Protein AF-A0A9D6R8H6-F1 (afdb_monomer)

Nearest PDB structures (foldseek):
  7jh5-assembly2_B  TM=3.231E-01  e=2.044E-01  synthetic construct
  7jh5-assembly1_A  TM=2.327E-01  e=6.751E-01  synthetic construct
  4m1m-assembly1_A  TM=2.103E-01  e=1.119E+00  Mus musculus
  7a69-assembly1_A  TM=2.819E-01  e=5.099E+00  Homo sapiens

Solvent-accessible surface area (backbone atoms only — not comparable to full-atom values): 63283 Å² total; per-residue (Å²): 136,87,88,89,89,85,89,87,85,92,82,91,88,88,83,84,90,84,76,93,75,84,69,87,65,72,32,57,56,78,40,78,49,67,48,63,95,89,43,97,88,62,80,75,77,62,77,53,50,40,18,83,40,84,69,72,63,28,48,27,65,43,62,46,77,41,73,40,44,35,42,37,35,47,48,91,31,40,37,35,35,55,16,41,37,36,23,35,52,20,38,40,39,39,35,22,13,22,40,34,34,53,34,37,40,36,14,28,41,96,56,93,38,45,16,6,36,42,37,43,38,14,62,21,77,86,39,93,90,43,41,2,34,35,36,34,64,21,36,41,33,12,23,1,33,39,19,12,37,38,39,41,40,17,44,14,30,36,40,26,49,72,82,36,40,44,38,13,26,20,69,41,50,68,9,24,19,11,36,44,35,42,37,16,54,28,30,35,36,36,31,17,41,36,37,15,26,23,11,67,46,5,28,20,8,36,40,41,40,39,14,4,22,34,36,41,33,58,28,41,36,35,16,26,12,5,33,25,33,19,7,41,39,38,42,38,14,1,11,36,33,38,33,60,31,36,40,34,16,22,12,70,43,37,12,29,18,15,35,40,40,38,37,16,14,42,44,92,54,57,28,85,48,88,26,9,34,33,39,32,60,27,37,41,37,13,26,14,3,35,54,96,88,47,22,17,33,17,10,45,35,41,43,36,13,22,15,36,36,40,35,54,16,38,39,36,14,26,15,9,42,45,44,9,31,16,12,41,38,40,38,39,14,44,69,77,58,82,39,38,56,59,92,29,30,5,45,29,40,35,55,19,40,38,36,17,31,36,86,20,81,63,11,41,17,8,45,36,41,35,38,14,22,24,34,27,35,38,51,20,46,37,35,12,30,6,10,22,17,7,37,40,40,41,39,10,17,18,35,24,38,35,60,26,44,42,36,10,22,19,76,34,60,58,22,32,9,9,31,44,37,40,39,6,1,39,17,25,70,4,41,22,34,38,65,40,39,38,39,13,24,19,6,71,57,7,41,21,29,53,29,40,42,23,5,28,24,34,41,37,44,55,68,27,44,40,36,19,26,20,2,92,80,67,13,11,12,45,39,42,40,22,19,56,38,50,38,36,40,26,42,50,16,37,41,36,13,34,42,91,27,41,33,36,41,37,25,51,40,84,65,48,70,39,67,70,52,43,54,38,45,74,62,45,80,43,82,41,92,74,60,96,61,44,48,47,51,28,62,74,21,73,57,66,71,38,71,37,45,71,36,49,49,48,52,90,55,82,34,83,42,27,42,95,73,13,61,42,76,60,54,79,77,85,78,89,76,80,90,82,84,90,84,89,85,90,89,88,84,90,87,89,82,89,89,87,83,90,83,89,83,88,88,89,65,63,77,80,86,86,84,86,83,91,80,80,88,75,85,88,89,81,80,95,71,67,56,62,40,54,64,41,21,54,53,38,40,48,48,36,50,55,51,36,41,50,48,45,49,58,39,57,50,50,42,25,50,45,32,47,48,24,38,39,70,31,66,90,54,70,70,19,52,54,42,31,54,58,36,24,63,62,27,54,64,40,50,70,47,39,54,55,37,54,54,48,32,50,55,46,38,44,71,35,26,38,63,87,80,51,54,50,51,65,70,54,43,33,32,71,93,71,38,12,49,56,81,49,30,72,56,21,36,71,67,66,73,35,66,69,84,41,75,64,38,51,45,52,40,47,52,50,53,37,40,33,39,45,36,46,28,46,36,60,36,39,38,52,39,30,37,27,34,66,66,31,49,62,87,85,72,66,68,85,42,50,59,78,55,87,74,60,71,52,40,40,89,49,66,70,53,16,60,33,32,59,38,22,45,58,29,29,39,56,30,33,52,51,41,24,56,51,46,44,55,50,56,50,56,37,47,66,49,48,52,55,35,55,59,63,79,52,62,69,81,78,39,46,68,58,50,53,53,38,55,66,47,57,45,43,43,70,49,64,91,83,6,42,42,46,53,27,34,59,36,29,42,73,31,36,78,82,51,53,68,67,38,44,33,33,61,39,40,44,13,48,57,83,32,34,66,71,19,38,69,52,74,34,72,76,64,81,47,64,67,43,50,29,49,35,33,47,46,38,29,42,36,28,30,47,54,38,45,44,63,59,38,49,45,46,55,62,66,32,44,80,70,78,37,76,84,72,92,56,77,61,56,56,79,86,70,88,73,85,75,85,81,82,81,85,82,90,79,85,89,82,84,91,82,88,84,87,85,83,88,90,86,85,86,89,87,90,83,89,89,89,88,80,85,88,88,89,81,86,92,89,84,85,90,82,90,89,88,89,87,85,87,88,86,91,89,82,88,92,77,80,86,77,76,77,75,80,83,83,64,62,24,62,48,64,65,49,103,86,40,74,33,38,87,7,36,55,55,70,75,21,31,34,30,55,80,8,38,73,68,49,62,22,50,25,66,89,51,81,77,54,41,53,50,28,38,34,52,59,28,69,54,52,74,61,60,65,38,88,85,68,42,38,32,40,60,47,78,35,40,30,34,34,60,41,43,8,76,79,42,46,77,73,56,47,23,33,37,35,37,30,45,35,28,22,45,76,53,82,88,43,77,84,34,79,45,55,64,38,40,31,34,40,33,54,68,30,42,48,52,60,96,66,71,85,83,53,52,64,42,37,53,35,22,50,33,47,54,52,17,49,42,74,72,35,93,57,74,57,29,72,98,51,54,35,34,38,63,40,84,73,51,42,70,22,72,76,56,64,47,55,35,43,76,17,65,38,69,18,47,53,79,38,68,36,54,42,27,37,34,42,31,34,60,51,53,100,90,46,98,59,36,65,69,37,61,32,35,41,35,41,30,16,33,78,68,134

Radius of gyration: 39.78 Å; Cα contacts (8 Å, |Δi|>4): 3310; chains: 1; bounding box: 116×110×114 Å

Sequence (1252 aa):
MVPSIRRVALALALGGVFGSLVIAGSAHAIAIVCADPSTPGASTSNTALVCTTPSGTCNVVSDFTATDGCDLDFGNRDVVFAGQFDVNSASLTIKARTITVQSRMNARTDTVQRGGTITLTATGDGTTAHPGDIVITGRVEVTGNPAGIMRLTAAGKIDLPATIPLVANGNQTTATAGTISLSAGTAIRQGGEVFAAGGNGGGGGGVFYVAGTNIDILNDIDTSGGVNDGGAVLLAAGDDITIAQPINVASINGGNGGSISVRAGVDALGGVKIGGALTITSTLLGDGGSDIDSGYDGADIALSAFGPIAISGAIRAIGGVPDGSSGTLSVDSSDGAANTIGPLDGDLTITGPITLATSGTDSDGGELDIVAGRNGTVSGPVDCTAANGGDISIVAGGDLAINTALLANADTTLGDGGSINLRAGDASFGTLTVAARVDGHAGTSGAASDQLYSGCNITIQPQLTFNANGSALFGGARIDIAAPGTISIGANSQVSALPNGAVFLTYATPPVIAGGVAFNPSRTDTVTTTSLLYPVCPVCGDGIRQQGEACDNGAAADGACCNATCSAFTCPTATPTPTAAPTATSVTPTPTRTASPTLTASPTQTPAGRTPTPTTTATPALPLVQPKPVLACERALGQASTTLITADVTTVERCSLDAFTCVQSQAAGVARDACIAAAQARCAAKFATLDKARSKFTMTLTTACGGEPPRVPLALLLAPSVLAFQTINSSCQRDANLSLTSLGAIASCVQFSGACRAERALAIALPRIGDLLPSVIDSEISAACVPPPAGDVGGLADPAQAKLALRCQKGTTAAGRKLFLQRLATARQCVDGLLKCRLSGRPLTACAKIAAHCQAGLAKLATGSSSSAAKLATSVDRACRALAPSALFGPDGVGFDAVAARCADLGIDPLGDISAIASCVARAYGCAATAIVRRALPLVDDELGRFGIALDDDPFCAEPTPTPTPTATPTVTPTATPTVTSTATPTATPSATPTDSATPSASSTVTPTPSASETPSPTATETPSPTPTPPPFIGCGNGVVEPGEQCDFGDTVDGDGCSHDCQFELLIPGSGQLANCVAEWALVNPQNNPPLGAGALPSYAQRCVDGDPSCDVDGLVNGECHFRVAICFGLADPRLPDCVPPTALAQYVLLVPRPEATPTRHPTNVANAAALIQAFQELSATPASGSDGNVFTFDPPLDLTPAGKCTGVADFVVPLGRTGKLRGDALTTPPPDRTSGLKDRDNLLLTCVPPP

Mean predicted aligned error: 22.04 Å

pLDDT: mean 77.75, std 20.28, range [22.42, 98.62]

Secondary structure (DSSP, 8-state):
--------------------------B--SEEEE--TT-TTPPP-GGGG-BS-SSS-EEE-S-EE-SS-EEEE--S-EEEE-S-EE-TTS-EEEEESEEEE-SEEE---SSSS---EEEEEE---SSTT----EEESSEEE--BSS--EEEEEESS-EEE-TT--EE--BSSTT----EEEEEESS-EEE-S-EE-PPPTTS---EEEEEESS-EEE-S-EE--BSSS---EEEEEESS-EEE-S-EE--BSSSS---EEEEEE--GGGT-SSSS--EEE-S-EE----B-SS-B-PPPEEEEEESS-EEE-S-EE-PPPTTTPPPPPEEEE---S-TTS--SSPPPEEE-S-EE-----SS-BPPPEEEEESS-EEE-S-EE--BSBPPPEEEEESS-EEE-S-EE--B-SSSPPBPPEEEEE-SSS--EEEE-S-EE-PPPTTSPBPPEEEE-SEEEEPTT-EEE---BTTTB--EEEEEESS-EEE-TT-EEE-TTT-EEEEEESSPPEE-TT-EEESPPEEEE-S--TTS-----TTSSS--TT-S---SSSS--TTB-TTSS-B-PPPPP-PPPPPP-----------------------------PPP--PPPPP-----HHHHHHHHHHHHHHHHHHHHHHHHHHHHHHHHHHHHHHHS-TTHHHHHHHHHHHHHHHHHHHHHHHHHHHHHHHHHHHH-TTTTSS-HHHHH-TTTT-GGGGHHHHHHHHS----SHHHHHHHHHHHHHHHHHHHHHHHSTTHHHHGGGSS-TTS--TTSPPP-S-----SSHHHHHHHHHHHHHHHHHHHHHHHHHHHHHHHHHHHHHHHHTTT--HHHHHHHHHHHHHHHHHHHSSTTSHHHHHHHHHHHHHTTS-HHHHHSTTTT-GGGGHHHHHTTT-----SHHHHHHHHHHHHHHHHHHHHHHH-TTHHHHHHTTT--S---GGGS----PPPPPPPPPP-PPPPP--------------------------------------------------PPPP---SSSSS--BTBS---SS--TTSSB-TTS-B--EEESS--TT--SEEEEE--TT--PPB-TTSPBPSEEEEETT-TTT-TT---SSEEEEEEEEEES---TT-TT-PPPSEEEEEEEEES---SS-SS-HHHHHHHHHHHHHHHTT-SSPPBTTTT-EEEEEEEEE--SS-EEPPPEEEEEETT-EEEEEEEEEEPPPTT-SS--B--EEEEEEEE---

Foldseek 3Di:
DDDDDDDDDDDDDDDDDDDDDPDVDFDAAPDKDADDPPDDPDDDPCPQRTQPDPDAERERQAAEEGAEEIATHNEAHHYEDNYAYAHACEEYHYEYQEYEYQEEYAQEYLDQGEFYEYAYFHNHDPDPVRQREYEYNYEYEREHQQGEYYHEAGSAEYHYAQPYEYYFEHNEQAHQTEEHAEHYLAEYAQNYEYDRAYHQNYEFYYYHYHHLAEYHANEEYAREAHLEFFYEYAAAHLAEYAAQEEYARAYAAHYFWYEYAHEWNNVVSNYPDNKYEYHHQAEYYTEWHEYDPDKAEFYEYHAEILEAYHANHEYATEIGAAEYEFYEHEYYQAPPPWQAQDPSQYEYEHQHEYYSEYEHQHYFFYHYAAERSAEYEHRHEYEREYLAFEEAHYEHLAEYHAQYEHYREHPHQAYEWYEEEYYHNQQAQHEYEYNEEYEGEYHQHYYFEEYAAEHQEYHYEPPYEADQAYYPVHWGEEYEHEHADEAEHYEQYEYERDDPYAYEYEYQDDYHYDYNYYYVVDHDYHHDNDDPSYRQYDDAQCQDQGRHAPDHQHHQDDRQFADSRRNGGDHDDDDDDDDDDDDDDDDDDDDDDDDDDDDDDDDFFDDDDDDDDDDDDDDFDDDDDDLPLLLQLLLLLLVLLLQLLLLLLVLLLQLLLQLLCLLLPDDDPDSSLVSLVVSLVVNVVSLVVSVVSLVVSLVSNCVRQQDVVTSPDLCQCCDCVHQNLVVCQVVLCVQPVAGSPDSVSLSVSLNRVLNLLSLLLLCLLQVQSQVRNCSRYPPVSDSPNHDHGPNQSAADPDSVLSVLLSQLSVLSSVLLSVLLSLLSVLLSQLCSQLSVCVSVVDPVVVSLVSLVVSLVSLCQCPDDCNRSLVVSLVSNCVRHVPHDPCQCCPRNHSNNVSCQVVLVLLVQPPCRDSNSSSVSSSSSSLLSSLVSCCSSRVCSQVSNVSNPHGSDPRPSSDDDDDDDDDDDDDDDDDDDDDDDDDDDDDDDDDDDDDDDDDDDDDDDDDDDDDDDDDDDDDDDDDDDDDDDDDDPPPFAQRCDADDQAPAHHNYADPQQQAHRSRYGDAWAQFPPDLAFQFKTKRWHFGHQDAPADPQRGRDLEAEDEQQDSRAAVVSHNPQKGKTKMKMFGQDDDPSSPVYHGDQFFFKKFWPPPFCDPDCPPPVLRNQQLVQRQQQVCVQDVDFQDDPRSTMGGDVVTRGCVVHIDMTDMGIHMGGEPGKGKTKMKTAGDDDPVDPGTDIHIGIHIYHYYYDD

Structure (mmCIF, N/CA/C/O backbone):
data_AF-A0A9D6R8H6-F1
#
_entry.id   AF-A0A9D6R8H6-F1
#
loop_
_atom_site.group_PDB
_atom_site.id
_atom_site.type_symbol
_atom_site.label_atom_id
_atom_site.label_alt_id
_atom_site.label_comp_id
_atom_site.label_asym_id
_atom_site.label_entity_id
_atom_site.label_seq_id
_atom_site.pdbx_PDB_ins_code
_atom_site.Cartn_x
_atom_site.Cartn_y
_atom_site.Cartn_z
_atom_site.occupancy
_atom_site.B_iso_or_equiv
_atom_site.auth_seq_id
_atom_site.auth_comp_id
_atom_site.auth_asym_id
_atom_site.auth_atom_id
_atom_site.pdbx_PDB_model_num
ATOM 1 N N . MET A 1 1 ? 11.970 -20.752 46.552 1.00 26.44 1 MET A N 1
ATOM 2 C CA . MET A 1 1 ? 11.630 -22.141 46.935 1.00 26.44 1 MET A CA 1
ATOM 3 C C . MET A 1 1 ? 10.244 -22.145 47.563 1.00 26.44 1 MET A C 1
ATOM 5 O O . MET A 1 1 ? 9.986 -21.318 48.425 1.00 26.44 1 MET A O 1
ATOM 9 N N . VAL A 1 2 ? 9.376 -23.040 47.098 1.00 35.38 2 VAL A N 1
ATOM 10 C CA . VAL A 1 2 ? 8.070 -23.429 47.688 1.00 35.38 2 VAL A CA 1
ATOM 11 C C . VAL A 1 2 ? 8.392 -24.523 48.755 1.00 35.38 2 VAL A C 1
ATOM 13 O O . VAL A 1 2 ? 9.471 -25.106 48.605 1.00 35.38 2 VAL A O 1
ATOM 16 N N . PRO A 1 3 ? 7.598 -24.846 49.815 1.00 52.94 3 PRO A N 1
ATOM 17 C CA . PRO A 1 3 ? 6.158 -24.607 50.027 1.00 52.94 3 PRO A CA 1
ATOM 18 C C . PRO A 1 3 ? 5.728 -24.116 51.436 1.00 52.94 3 PRO A C 1
ATOM 20 O O . PRO A 1 3 ? 6.526 -24.072 52.367 1.00 52.94 3 PRO A O 1
ATOM 23 N N . SER A 1 4 ? 4.415 -23.903 51.632 1.00 22.42 4 SER A N 1
ATOM 24 C CA . SER A 1 4 ? 3.657 -24.569 52.719 1.00 22.42 4 SER A CA 1
ATOM 25 C C . SER A 1 4 ? 2.133 -24.459 52.522 1.00 22.42 4 SER A C 1
ATOM 27 O O . SER A 1 4 ? 1.642 -23.457 52.013 1.00 22.42 4 SER A O 1
ATOM 29 N N . ILE A 1 5 ? 1.378 -25.480 52.947 1.00 30.23 5 ILE A N 1
ATOM 30 C CA . ILE A 1 5 ? -0.097 -25.543 52.922 1.00 30.23 5 ILE A CA 1
ATOM 31 C C . ILE A 1 5 ? -0.577 -26.198 54.231 1.00 30.23 5 ILE A C 1
ATOM 33 O O . ILE A 1 5 ? -0.228 -27.363 54.431 1.00 30.23 5 ILE A O 1
ATOM 37 N N . ARG A 1 6 ? -1.415 -25.524 55.061 1.00 27.28 6 ARG A N 1
ATOM 38 C CA . ARG A 1 6 ? -2.590 -26.102 55.798 1.00 27.28 6 ARG A CA 1
ATOM 39 C C . ARG A 1 6 ? -3.180 -25.269 56.964 1.00 27.28 6 ARG A C 1
ATOM 41 O O . ARG A 1 6 ? -2.451 -24.944 57.891 1.00 27.28 6 ARG A O 1
ATOM 48 N N . ARG A 1 7 ? -4.535 -25.263 57.022 1.00 27.14 7 ARG A N 1
ATOM 49 C CA . ARG A 1 7 ? -5.441 -25.156 58.215 1.00 27.14 7 ARG A CA 1
ATOM 50 C C . ARG A 1 7 ? -5.446 -23.782 58.929 1.00 27.14 7 ARG A C 1
ATOM 52 O O . ARG A 1 7 ? -4.497 -23.033 58.774 1.00 27.14 7 ARG A O 1
ATOM 59 N N . VAL A 1 8 ? -6.466 -23.339 59.686 1.00 24.50 8 VAL A N 1
ATOM 60 C CA . VAL A 1 8 ? -7.728 -23.876 60.302 1.00 24.50 8 VAL A CA 1
ATOM 61 C C . VAL A 1 8 ? -8.897 -22.927 59.860 1.00 24.50 8 VAL A C 1
ATOM 63 O O . VAL A 1 8 ? -8.576 -21.847 59.383 1.00 24.50 8 VAL A O 1
ATOM 66 N N . ALA A 1 9 ? -10.228 -23.151 59.872 1.00 24.73 9 ALA A N 1
ATOM 67 C CA . ALA A 1 9 ? -11.225 -23.968 60.613 1.00 24.73 9 ALA A CA 1
ATOM 68 C C . ALA A 1 9 ? -12.274 -24.602 59.637 1.00 24.73 9 ALA A C 1
ATOM 70 O O . ALA A 1 9 ? -12.055 -24.519 58.434 1.00 24.73 9 ALA A O 1
ATOM 71 N N . LEU A 1 10 ? -13.374 -25.316 59.962 1.00 23.73 10 LEU A N 1
ATOM 72 C CA . LEU A 1 10 ? -14.129 -25.714 61.181 1.00 23.73 10 LEU A CA 1
ATOM 73 C C . LEU A 1 10 ? -15.161 -24.724 61.801 1.00 23.73 10 LEU A C 1
ATOM 75 O O . LEU A 1 10 ? -14.817 -24.042 62.760 1.00 23.73 10 LEU A O 1
ATOM 79 N N . ALA A 1 11 ? -16.446 -24.780 61.382 1.00 25.80 11 ALA A N 1
ATOM 80 C CA . ALA A 1 11 ? -17.637 -24.666 62.269 1.00 25.80 11 ALA A CA 1
ATOM 81 C C . ALA A 1 11 ? -18.997 -25.017 61.589 1.00 25.80 11 ALA A C 1
ATOM 83 O O . ALA A 1 11 ? -19.352 -24.411 60.590 1.00 25.80 11 ALA A O 1
ATOM 84 N N . LEU A 1 12 ? -19.731 -25.958 62.209 1.00 25.31 12 LEU A N 1
ATOM 85 C CA . LEU A 1 12 ? -21.194 -26.222 62.277 1.00 25.31 12 LEU A CA 1
ATOM 86 C C . LEU A 1 12 ? -22.156 -26.041 61.070 1.00 25.31 12 LEU A C 1
ATOM 88 O O . LEU A 1 12 ? -22.141 -25.063 60.337 1.00 25.31 12 LEU A O 1
ATOM 92 N N . ALA A 1 13 ? -23.139 -26.952 61.008 1.00 29.16 13 ALA A N 1
ATOM 93 C CA . ALA A 1 13 ? -24.352 -26.868 60.188 1.00 29.16 13 ALA A CA 1
ATOM 94 C C . ALA A 1 13 ? -25.620 -26.939 61.064 1.00 29.16 13 ALA A C 1
ATOM 96 O O . ALA A 1 13 ? -25.595 -27.613 62.091 1.00 29.16 13 ALA A O 1
ATOM 97 N N . LEU A 1 14 ? -26.702 -26.272 60.633 1.00 27.52 14 LEU A N 1
ATOM 98 C CA . LEU A 1 14 ? -28.123 -26.389 61.040 1.00 27.52 14 LEU A CA 1
ATOM 99 C C . LEU A 1 14 ? -28.887 -25.255 60.311 1.00 27.52 14 LEU A C 1
ATOM 101 O O . LEU A 1 14 ? -28.450 -24.115 60.395 1.00 27.52 14 LEU A O 1
ATOM 105 N N . GLY A 1 15 ? -30.003 -25.441 59.600 1.00 26.27 15 GLY A N 1
ATOM 106 C CA . GLY A 1 15 ? -30.739 -26.642 59.182 1.00 26.27 15 GLY A CA 1
ATOM 107 C C . GLY A 1 15 ? -32.150 -26.254 58.681 1.00 26.27 15 GLY A C 1
ATOM 108 O O . GLY A 1 15 ? -32.561 -25.116 58.868 1.00 26.27 15 GLY A O 1
ATOM 109 N N . GLY A 1 16 ? -32.918 -27.192 58.107 1.00 26.30 16 GLY A N 1
ATOM 110 C CA . GLY A 1 16 ? -34.392 -27.072 58.040 1.00 26.30 16 GLY A CA 1
ATOM 111 C C . GLY A 1 16 ? -35.037 -26.393 56.815 1.00 26.30 16 GLY A C 1
ATOM 112 O O . GLY A 1 16 ? -35.473 -25.253 56.884 1.00 26.30 16 GLY A O 1
ATOM 113 N N . VAL A 1 17 ? -35.190 -27.171 55.739 1.00 31.75 17 VAL A N 1
ATOM 114 C CA . VAL A 1 17 ? -36.369 -27.265 54.840 1.00 31.75 17 VAL A CA 1
ATOM 115 C C . VAL A 1 17 ? -37.442 -26.153 54.896 1.00 31.75 17 VAL A C 1
ATOM 117 O O . VAL A 1 17 ? -38.280 -26.147 55.789 1.00 31.75 17 VAL A O 1
ATOM 120 N N . PHE A 1 18 ? -37.547 -25.393 53.803 1.00 28.48 18 PHE A N 1
ATOM 121 C CA . PHE A 1 18 ? -38.756 -25.222 52.970 1.00 28.48 18 PHE A CA 1
ATOM 122 C C . PHE A 1 18 ? -38.249 -25.070 51.517 1.00 28.48 18 PHE A C 1
ATOM 124 O O . PHE A 1 18 ? -37.116 -24.649 51.313 1.00 28.48 18 PHE A O 1
ATOM 131 N N . GLY A 1 19 ? -38.948 -25.436 50.445 1.00 25.86 19 GLY A N 1
ATOM 132 C CA . GLY A 1 19 ? -40.362 -25.767 50.263 1.00 25.86 19 GLY A CA 1
ATOM 133 C C . GLY A 1 19 ? -40.784 -25.110 48.945 1.00 25.86 19 GLY A C 1
ATOM 134 O O . GLY A 1 19 ? -40.841 -23.888 48.881 1.00 25.86 19 GLY A O 1
ATOM 135 N N . SER A 1 20 ? -40.956 -25.893 47.875 1.00 32.78 20 SER A N 1
ATOM 136 C CA . SER A 1 20 ? -40.900 -25.389 46.493 1.00 32.78 20 SER A CA 1
ATOM 137 C C . SER A 1 20 ? -41.922 -24.293 46.175 1.00 32.78 20 SER A C 1
ATOM 139 O O . SER A 1 20 ? -43.102 -24.579 45.982 1.00 32.78 20 SER A O 1
ATOM 141 N N . LEU A 1 21 ? -41.445 -23.058 46.003 1.00 24.22 21 LEU A N 1
ATOM 142 C CA . LEU A 1 21 ? -42.183 -21.988 45.340 1.00 24.22 21 LEU A CA 1
ATOM 143 C C . LEU A 1 21 ? -41.591 -21.780 43.942 1.00 24.22 21 LEU A C 1
ATOM 145 O O . LEU A 1 21 ? -40.679 -20.977 43.754 1.00 24.22 21 LEU A O 1
ATOM 149 N N . VAL A 1 22 ? -42.109 -22.519 42.958 1.00 28.59 22 VAL A N 1
ATOM 150 C CA . VAL A 1 22 ? -41.814 -22.253 41.542 1.00 28.59 22 VAL A CA 1
ATOM 151 C C . VAL A 1 22 ? -42.592 -21.005 41.133 1.00 28.59 22 VAL A C 1
ATOM 153 O O . VAL A 1 22 ? -43.682 -21.082 40.570 1.00 28.59 22 VAL A O 1
ATOM 156 N N . ILE A 1 23 ? -42.033 -19.836 41.448 1.00 26.09 23 ILE A N 1
ATOM 157 C CA . ILE A 1 23 ? -42.398 -18.613 40.740 1.00 26.09 23 ILE A CA 1
ATOM 158 C C . ILE A 1 23 ? -41.934 -18.820 39.299 1.00 26.09 23 ILE A C 1
ATOM 160 O O . ILE A 1 23 ? -40.746 -19.036 39.059 1.00 26.09 23 ILE A O 1
ATOM 164 N N . ALA A 1 24 ? -42.859 -18.748 38.343 1.00 30.80 24 ALA A N 1
ATOM 165 C CA . ALA A 1 24 ? -42.518 -18.612 36.932 1.00 30.80 24 ALA A CA 1
ATOM 166 C C . ALA A 1 24 ? -41.957 -17.197 36.709 1.00 30.80 24 ALA A C 1
ATOM 168 O O . ALA A 1 24 ? -42.661 -16.299 36.253 1.00 30.80 24 ALA A O 1
ATOM 169 N N . GLY A 1 25 ? -40.711 -16.983 37.136 1.00 34.56 25 GLY A N 1
ATOM 170 C CA . GLY A 1 25 ? -40.015 -15.718 36.960 1.00 34.56 25 GLY A CA 1
ATOM 171 C C . GLY A 1 25 ? -39.872 -15.421 35.474 1.00 34.56 25 GLY A C 1
ATOM 172 O O . GLY A 1 25 ? -39.367 -16.256 34.722 1.00 34.56 25 GLY A O 1
ATOM 173 N N . SER A 1 26 ? -40.320 -14.238 35.056 1.00 41.47 26 SER A N 1
ATOM 174 C CA . SER A 1 26 ? -40.060 -13.715 33.719 1.00 41.47 26 SER A CA 1
ATOM 175 C C . SER A 1 26 ? -38.555 -13.755 33.449 1.00 41.47 26 SER A C 1
ATOM 177 O O . SER A 1 26 ? -37.750 -13.323 34.280 1.00 41.47 26 SER A O 1
ATOM 179 N N . ALA A 1 27 ? -38.161 -14.296 32.298 1.00 47.50 27 ALA A N 1
ATOM 180 C CA . ALA A 1 27 ? -36.758 -14.335 31.921 1.00 47.50 27 ALA A CA 1
ATOM 181 C C . ALA A 1 27 ? -36.339 -12.934 31.460 1.00 47.50 27 ALA A C 1
ATOM 183 O O . ALA A 1 27 ? -36.803 -12.446 30.437 1.00 47.50 27 ALA A O 1
ATOM 184 N N . HIS A 1 28 ? -35.475 -12.278 32.225 1.00 56.28 28 HIS A N 1
ATOM 185 C CA . HIS A 1 28 ? -34.880 -10.990 31.856 1.00 56.28 28 HIS A CA 1
ATOM 186 C C . HIS A 1 28 ? -33.523 -11.233 31.159 1.00 56.28 28 HIS A C 1
ATOM 188 O O . HIS A 1 28 ? -33.098 -12.390 31.015 1.00 56.28 28 HIS A O 1
ATOM 194 N N . ALA A 1 29 ? -32.825 -10.187 30.707 1.00 55.69 29 ALA A N 1
ATOM 195 C CA . ALA A 1 29 ? -31.428 -10.323 30.270 1.00 55.69 29 ALA A CA 1
ATOM 196 C C . ALA A 1 29 ? -30.523 -10.799 31.437 1.00 55.69 29 ALA A C 1
ATOM 198 O O . ALA A 1 29 ? -30.937 -10.771 32.597 1.00 55.69 29 ALA A O 1
ATOM 199 N N . ILE A 1 30 ? -29.321 -11.306 31.141 1.00 56.81 30 ILE A N 1
ATOM 200 C CA . ILE A 1 30 ? -28.382 -11.802 32.170 1.00 56.81 30 ILE A CA 1
ATOM 201 C C . ILE A 1 30 ? -27.734 -10.621 32.904 1.00 56.81 30 ILE A C 1
ATOM 203 O O . ILE A 1 30 ? -27.581 -10.665 34.124 1.00 56.81 30 ILE A O 1
ATOM 207 N N . ALA A 1 31 ? -27.429 -9.551 32.169 1.00 55.69 31 ALA A N 1
ATOM 208 C CA . ALA A 1 31 ? -27.096 -8.243 32.712 1.00 55.69 31 ALA A CA 1
ATOM 209 C C . ALA A 1 31 ? -27.954 -7.161 32.039 1.00 55.69 31 ALA A C 1
ATOM 211 O O . ALA A 1 31 ? -28.214 -7.224 30.838 1.00 55.69 31 ALA A O 1
ATOM 212 N N . ILE A 1 32 ? -28.388 -6.180 32.832 1.00 65.06 32 ILE A N 1
ATOM 213 C CA . ILE A 1 32 ? -29.018 -4.934 32.382 1.00 65.06 32 ILE A CA 1
ATOM 214 C C . ILE A 1 32 ? -28.351 -3.818 33.179 1.00 65.06 32 ILE A C 1
ATOM 216 O O . ILE A 1 32 ? -28.507 -3.764 34.401 1.00 65.06 32 ILE A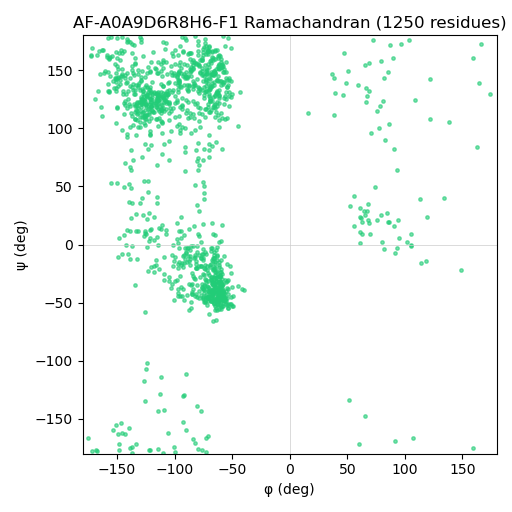 O 1
ATOM 220 N N . VAL A 1 33 ? -27.610 -2.945 32.501 1.00 67.62 33 VAL A N 1
ATOM 221 C CA . VAL A 1 33 ? -27.048 -1.725 33.086 1.00 67.62 33 VAL A CA 1
ATOM 222 C C . VAL A 1 33 ? -27.585 -0.548 32.288 1.00 67.62 33 VAL A C 1
ATOM 224 O O . VAL A 1 33 ? -27.036 -0.193 31.254 1.00 67.62 33 VAL A O 1
ATOM 227 N N . CYS A 1 34 ? -28.679 0.031 32.771 1.00 63.31 34 CYS A N 1
ATOM 228 C CA . CYS A 1 34 ? -29.285 1.250 32.243 1.00 63.31 34 CYS A CA 1
ATOM 229 C C . CYS A 1 34 ? -29.298 2.270 33.382 1.00 63.31 34 CYS A C 1
ATOM 231 O O . CYS A 1 34 ? -29.801 1.959 34.465 1.00 63.31 34 CYS A O 1
ATOM 233 N N . ALA A 1 35 ? -28.724 3.453 33.173 1.00 53.62 35 ALA A N 1
ATOM 234 C CA . ALA A 1 35 ? -28.747 4.511 34.178 1.00 53.62 35 ALA A CA 1
ATOM 235 C C . ALA A 1 35 ? -29.996 5.402 34.025 1.00 53.62 35 ALA A C 1
ATOM 237 O O . ALA A 1 35 ? -30.468 5.656 32.918 1.00 53.62 35 ALA A O 1
ATOM 238 N N . ASP A 1 36 ? -30.536 5.854 35.160 1.00 43.56 36 ASP A N 1
ATOM 239 C CA . ASP A 1 36 ? -31.672 6.775 35.241 1.00 43.56 36 ASP A CA 1
ATOM 240 C C . ASP A 1 36 ? -31.284 7.956 36.157 1.00 43.56 36 ASP A C 1
ATOM 242 O O . ASP A 1 36 ? -30.931 7.736 37.324 1.00 43.56 36 ASP A O 1
ATOM 246 N N . PRO A 1 37 ? -31.339 9.211 35.672 1.00 39.25 37 PRO A N 1
ATOM 247 C CA . PRO A 1 37 ? -30.882 10.376 36.426 1.00 39.25 37 PRO A CA 1
ATOM 248 C C . PRO A 1 37 ? -31.861 10.816 37.529 1.00 39.25 37 PRO A C 1
ATOM 250 O O . PRO A 1 37 ? -31.529 11.693 38.329 1.00 39.25 37 PRO A O 1
ATOM 253 N N . SER A 1 38 ? -33.069 10.245 37.599 1.00 40.09 38 SER A N 1
ATOM 254 C CA . SER A 1 38 ? -34.111 10.659 38.547 1.00 40.09 38 SER A CA 1
ATOM 255 C C . SER A 1 38 ? -33.902 10.143 39.974 1.00 40.09 38 SER A C 1
ATOM 257 O O . SER A 1 38 ? -34.359 10.785 40.923 1.00 40.09 38 SER A O 1
ATOM 259 N N . THR A 1 39 ? -33.226 8.999 40.161 1.00 36.88 39 THR A N 1
ATOM 260 C CA . THR A 1 39 ? -33.080 8.355 41.481 1.00 36.88 39 THR A CA 1
ATOM 261 C C . THR A 1 39 ? -31.781 7.545 41.638 1.00 36.88 39 THR A C 1
ATOM 263 O O . THR A 1 39 ? -31.702 6.399 41.193 1.00 36.88 39 THR A O 1
ATOM 266 N N . PRO A 1 40 ? -30.777 8.057 42.381 1.00 36.25 40 PRO A N 1
ATOM 267 C CA . PRO A 1 40 ? -29.586 7.287 42.739 1.00 36.25 40 PRO A CA 1
ATOM 268 C C . PRO A 1 40 ? -29.940 6.053 43.588 1.00 36.25 40 PRO A C 1
ATOM 270 O O . PRO A 1 40 ? -30.166 6.155 44.795 1.00 36.25 40 PRO A O 1
ATOM 273 N N . GLY A 1 41 ? -29.977 4.879 42.954 1.00 39.50 41 GLY A N 1
ATOM 274 C CA . GLY A 1 41 ? -30.223 3.592 43.612 1.00 39.50 41 GLY A CA 1
ATOM 275 C C . GLY A 1 41 ? -31.610 2.972 43.403 1.00 39.50 41 GLY A C 1
ATOM 276 O O . GLY A 1 41 ? -31.899 1.968 44.052 1.00 39.50 41 GLY A O 1
ATOM 277 N N . ALA A 1 42 ? -32.453 3.502 42.509 1.00 33.59 42 ALA A N 1
ATOM 278 C CA . ALA A 1 42 ? -33.613 2.758 42.018 1.00 33.59 42 ALA A CA 1
ATOM 279 C C . ALA A 1 42 ? -33.291 2.117 40.663 1.00 33.59 42 ALA A C 1
ATOM 281 O O . ALA A 1 42 ? -32.945 2.805 39.709 1.00 33.59 42 ALA A O 1
ATOM 282 N N . SER A 1 43 ? -33.463 0.800 40.551 1.00 37.91 43 SER A N 1
ATOM 283 C CA . SER A 1 43 ? -33.677 0.187 39.242 1.00 37.91 43 SER A CA 1
ATOM 284 C C . SER A 1 43 ? -35.077 0.573 38.769 1.00 37.91 43 SER A C 1
ATOM 286 O O . SER A 1 43 ? -36.062 0.179 39.410 1.00 37.91 43 SER A O 1
ATOM 288 N N . THR A 1 44 ? -35.193 1.286 37.650 1.00 39.62 44 THR A N 1
ATOM 289 C CA . THR A 1 44 ? -36.460 1.340 36.915 1.00 39.62 44 THR A CA 1
ATOM 290 C C . THR A 1 44 ? -36.916 -0.084 36.601 1.00 39.62 44 THR A C 1
ATOM 292 O O . THR A 1 44 ? -36.115 -1.001 36.407 1.00 39.62 44 THR A O 1
ATOM 295 N N . SER A 1 45 ? -38.224 -0.329 36.682 1.00 42.19 45 SER A N 1
ATOM 296 C CA . SER A 1 45 ? -38.720 -1.704 36.673 1.00 42.19 45 SER A CA 1
ATOM 297 C C . SER A 1 45 ? -38.614 -2.298 35.268 1.00 42.19 45 SER A C 1
ATOM 299 O O . SER A 1 45 ? -39.406 -1.941 34.396 1.00 42.19 45 SER A O 1
ATOM 301 N N . ASN A 1 46 ? -37.688 -3.250 35.081 1.00 49.16 46 ASN A N 1
ATOM 302 C CA . ASN A 1 46 ? -37.350 -3.956 33.825 1.00 49.16 46 ASN A CA 1
ATOM 303 C C . ASN A 1 46 ? -38.506 -4.736 33.148 1.00 49.16 46 ASN A C 1
ATOM 305 O O . ASN A 1 46 ? -38.280 -5.555 32.262 1.00 49.16 46 ASN A O 1
ATOM 309 N N . THR A 1 47 ? -39.753 -4.459 33.522 1.00 49.72 47 THR A N 1
ATOM 310 C CA . THR A 1 47 ? -41.004 -4.929 32.908 1.00 49.72 47 THR A CA 1
ATOM 311 C C . THR A 1 47 ? -41.102 -4.718 31.391 1.00 49.72 47 THR A C 1
ATOM 313 O O . THR A 1 47 ? -41.803 -5.487 30.742 1.00 49.72 47 THR A O 1
ATOM 316 N N . ALA A 1 48 ? -40.376 -3.750 30.815 1.00 51.09 48 ALA A N 1
ATOM 317 C CA . ALA A 1 48 ? -40.283 -3.544 29.362 1.00 51.09 48 ALA A CA 1
ATOM 318 C C . ALA A 1 48 ? -39.238 -4.443 28.652 1.00 51.09 48 ALA A C 1
ATOM 320 O O . ALA A 1 48 ? -39.238 -4.536 27.427 1.00 51.09 48 ALA A O 1
ATOM 321 N N . LEU A 1 49 ? -38.371 -5.129 29.407 1.00 58.84 49 LEU A N 1
ATOM 322 C CA . LEU A 1 49 ? -37.296 -6.020 28.932 1.00 58.84 49 LEU A CA 1
ATOM 323 C C . LEU A 1 49 ? -37.548 -7.484 29.354 1.00 58.84 49 LEU A C 1
ATOM 325 O O . LEU A 1 49 ? -36.633 -8.245 29.681 1.00 58.84 49 LEU A O 1
ATOM 329 N N . VAL A 1 50 ? -38.822 -7.882 29.363 1.00 61.28 50 VAL A N 1
ATOM 330 C CA . VAL A 1 50 ? -39.270 -9.242 29.688 1.00 61.28 50 VAL A CA 1
ATOM 331 C C . VAL A 1 50 ? -39.238 -10.122 28.438 1.00 61.28 50 VAL A C 1
ATOM 333 O O . VAL A 1 50 ? -40.064 -9.955 27.541 1.00 61.28 50 VAL A O 1
ATOM 336 N N . CYS A 1 51 ? -38.360 -11.131 28.408 1.00 64.00 51 CYS A N 1
ATOM 337 C CA . CYS A 1 51 ? -38.520 -12.243 27.474 1.00 64.00 51 CYS A CA 1
ATOM 338 C C . CYS A 1 51 ? -39.796 -13.005 27.862 1.00 64.00 51 CYS A C 1
ATOM 340 O O . CYS A 1 51 ? -39.901 -13.556 28.962 1.00 64.00 51 CYS A O 1
ATOM 342 N N . THR A 1 52 ? -40.770 -13.047 26.955 1.00 55.53 52 THR A N 1
ATOM 343 C CA . THR A 1 52 ? -42.102 -13.628 27.205 1.00 55.53 52 THR A CA 1
ATOM 344 C C . THR A 1 52 ? -42.099 -15.150 27.416 1.00 55.53 52 THR A C 1
ATOM 346 O O . THR A 1 52 ? -43.072 -15.697 27.933 1.00 55.53 52 THR A O 1
ATOM 349 N N . THR A 1 53 ? -40.997 -15.834 27.092 1.00 57.22 53 THR A N 1
ATOM 350 C CA . THR A 1 53 ? -40.792 -17.276 27.296 1.00 57.22 53 THR A CA 1
ATOM 351 C C . THR A 1 53 ? -39.491 -17.564 28.062 1.00 57.22 53 THR A C 1
ATOM 353 O O . THR A 1 53 ? -38.439 -17.073 27.652 1.00 57.22 53 THR A O 1
ATOM 356 N N . PRO A 1 54 ? -39.499 -18.416 29.112 1.00 56.09 54 PRO A N 1
ATOM 357 C CA . PRO A 1 54 ? -38.276 -18.826 29.821 1.00 56.09 54 PRO A CA 1
ATOM 358 C C . PRO A 1 54 ? -37.293 -19.684 29.007 1.00 56.09 54 PRO A C 1
ATOM 360 O O . PRO A 1 54 ? -36.154 -19.876 29.426 1.00 56.09 54 PRO A O 1
ATOM 363 N N . SER A 1 55 ? -37.727 -20.223 27.866 1.00 56.59 55 SER A N 1
ATOM 364 C CA . SER A 1 55 ? -36.940 -21.079 26.974 1.00 56.59 55 SER A CA 1
ATOM 365 C C . SER A 1 55 ? -37.327 -20.813 25.520 1.00 56.59 55 SER A C 1
ATOM 367 O O . SER A 1 55 ? -38.519 -20.826 25.209 1.00 56.59 55 SER A O 1
ATOM 369 N N . GLY A 1 56 ? -36.338 -20.625 24.645 1.00 69.00 56 GLY A N 1
ATOM 370 C CA . GLY A 1 56 ? -36.532 -20.206 23.253 1.00 69.00 56 GLY A CA 1
ATOM 371 C C . GLY A 1 56 ? -36.110 -18.752 23.019 1.00 69.00 56 GLY A C 1
ATOM 372 O O . GLY A 1 56 ? -35.427 -18.154 23.854 1.00 69.00 56 GLY A O 1
ATOM 373 N N . THR A 1 57 ? -36.505 -18.200 21.874 1.00 79.44 57 THR A N 1
ATOM 374 C CA . THR A 1 57 ? -36.180 -16.834 21.441 1.00 79.44 57 THR A CA 1
ATOM 375 C C . THR A 1 57 ? -36.777 -15.778 22.379 1.00 79.44 57 THR A C 1
ATOM 377 O O . THR A 1 57 ? -37.960 -15.814 22.712 1.00 79.44 57 THR A O 1
ATOM 380 N N . CYS A 1 58 ? -35.963 -14.813 22.803 1.00 84.31 58 CYS A N 1
ATOM 381 C CA . CYS A 1 58 ? -36.394 -13.682 23.614 1.00 84.31 58 CYS A CA 1
ATOM 382 C C . CYS A 1 58 ? -37.009 -12.589 22.728 1.00 84.31 58 CYS A C 1
ATOM 384 O O . CYS A 1 58 ? -36.292 -11.776 22.149 1.00 84.31 58 CYS A O 1
ATOM 386 N N . ASN A 1 59 ? -38.339 -12.549 22.644 1.00 83.88 59 ASN A N 1
ATOM 387 C CA . ASN A 1 59 ? -39.048 -11.482 21.936 1.00 83.88 59 ASN A CA 1
ATOM 388 C C . ASN A 1 59 ? -39.282 -10.287 22.876 1.00 83.88 59 ASN A C 1
ATOM 390 O O . ASN A 1 59 ? -40.108 -10.369 23.789 1.00 83.88 59 ASN A O 1
ATOM 394 N N . VAL A 1 60 ? -38.572 -9.186 22.631 1.00 82.19 60 VAL A N 1
ATOM 395 C CA . VAL A 1 60 ? -38.660 -7.910 23.354 1.00 82.19 60 VAL A CA 1
ATOM 396 C C . VAL A 1 60 ? -39.615 -6.988 22.592 1.00 82.19 60 VAL A C 1
ATOM 398 O O . VAL A 1 60 ? -39.249 -6.373 21.591 1.00 82.19 60 VAL A O 1
ATOM 401 N N . VAL A 1 61 ? -40.879 -6.962 23.023 1.00 76.56 61 VAL A N 1
ATOM 402 C CA . VAL A 1 61 ? -42.014 -6.407 22.250 1.00 76.56 61 VAL A CA 1
ATOM 403 C C . VAL A 1 61 ? -42.486 -5.018 22.688 1.00 76.56 61 VAL A C 1
ATOM 405 O O . VAL A 1 61 ? -43.333 -4.430 22.024 1.00 76.56 61 VAL A O 1
ATOM 408 N N . SER A 1 62 ? -41.981 -4.511 23.809 1.00 77.19 62 SER A N 1
ATOM 409 C CA . SER A 1 62 ? -42.332 -3.203 24.373 1.00 77.19 62 SER A CA 1
ATOM 410 C C . SER A 1 62 ? -41.311 -2.138 23.994 1.00 77.19 62 SER A C 1
ATOM 412 O O . SER A 1 62 ? -40.113 -2.420 23.951 1.00 77.19 62 SER A O 1
ATOM 414 N N . ASP A 1 63 ? -41.792 -0.917 23.762 1.00 79.50 63 ASP A N 1
ATOM 415 C CA . ASP A 1 63 ? -40.934 0.248 23.556 1.00 79.50 63 ASP A CA 1
ATOM 416 C C . ASP A 1 63 ? -40.134 0.573 24.832 1.00 79.50 63 ASP A C 1
ATOM 418 O O . ASP A 1 63 ? -40.599 0.363 25.958 1.00 79.50 63 ASP A O 1
ATOM 422 N N . PHE A 1 64 ? -38.922 1.091 24.649 1.00 79.62 64 PHE A N 1
ATOM 423 C CA . PHE A 1 64 ? -37.952 1.382 25.695 1.00 79.62 64 PHE A CA 1
ATOM 424 C C . PHE A 1 64 ? -37.261 2.722 25.421 1.00 79.62 64 PHE A C 1
ATOM 426 O O . PHE A 1 64 ? -36.840 3.005 24.298 1.00 79.62 64 PHE A O 1
ATOM 433 N N . THR A 1 65 ? -37.105 3.545 26.457 1.00 78.00 65 THR A N 1
ATOM 434 C CA . THR A 1 65 ? -36.411 4.835 26.364 1.00 78.00 65 THR A CA 1
ATOM 435 C C . THR A 1 65 ? -35.482 5.020 27.554 1.00 78.00 65 THR A C 1
ATOM 437 O O . THR A 1 65 ? -35.900 4.815 28.693 1.00 78.00 65 THR A O 1
ATOM 440 N N . ALA A 1 66 ? -34.247 5.443 27.293 1.00 71.81 66 ALA A N 1
ATOM 441 C CA . ALA A 1 66 ? -33.262 5.813 28.303 1.00 71.81 66 ALA A CA 1
ATOM 442 C C . ALA A 1 66 ? -32.566 7.133 27.938 1.00 71.81 66 ALA A C 1
ATOM 444 O O . ALA A 1 66 ? -32.522 7.536 26.775 1.00 71.81 66 ALA A O 1
ATOM 445 N N . THR A 1 67 ? -32.032 7.822 28.946 1.00 67.12 67 THR A N 1
ATOM 446 C CA . THR A 1 67 ? -31.303 9.095 28.782 1.00 67.12 67 THR A CA 1
ATOM 447 C C . THR A 1 67 ? -29.807 8.954 29.030 1.00 67.12 67 THR A C 1
ATOM 449 O O . THR A 1 67 ? -29.022 9.665 28.412 1.00 67.12 67 THR A O 1
ATOM 452 N N . ASP A 1 68 ? -29.423 8.019 29.900 1.00 67.56 68 ASP A N 1
ATOM 453 C CA . ASP A 1 68 ? -28.043 7.615 30.140 1.00 67.56 68 ASP A CA 1
ATOM 454 C C . ASP A 1 68 ? -27.825 6.191 29.587 1.00 67.56 68 ASP A C 1
ATOM 456 O O . ASP A 1 68 ? -28.774 5.428 29.387 1.00 67.56 68 ASP A O 1
ATOM 460 N N . GLY A 1 69 ? -26.569 5.842 29.288 1.00 71.81 69 GLY A N 1
ATOM 461 C CA . GLY A 1 69 ? -26.226 4.672 28.468 1.00 71.81 69 GLY A CA 1
ATOM 462 C C . GLY A 1 69 ? -26.729 3.316 28.987 1.00 71.81 69 GLY A C 1
ATOM 463 O O . GLY A 1 69 ? -26.916 3.110 30.189 1.00 71.81 69 GLY A O 1
ATOM 464 N N . CYS A 1 70 ? -26.924 2.387 28.050 1.00 81.50 70 CYS A N 1
ATOM 465 C CA . CYS A 1 70 ? -27.493 1.058 28.264 1.00 81.50 70 CYS A CA 1
ATOM 466 C C . CYS A 1 70 ? -26.544 -0.054 27.790 1.00 81.50 70 CYS A C 1
ATOM 468 O O . CYS A 1 70 ? -26.096 -0.029 26.647 1.00 81.50 70 CYS A O 1
ATOM 470 N N . ASP A 1 71 ? -26.311 -1.066 28.626 1.00 84.94 71 ASP A N 1
ATOM 471 C CA . ASP A 1 71 ? -25.641 -2.323 28.263 1.00 84.94 71 ASP A CA 1
ATOM 472 C C . ASP A 1 71 ? -26.535 -3.527 28.611 1.00 84.94 71 ASP A C 1
ATOM 474 O O . ASP A 1 71 ? -27.062 -3.626 29.727 1.00 84.94 71 ASP A O 1
ATOM 478 N N . LEU A 1 72 ? -26.750 -4.412 27.632 1.00 85.31 72 LEU A N 1
ATOM 479 C CA . LEU A 1 72 ? -27.732 -5.498 27.651 1.00 85.31 72 LEU A CA 1
ATOM 480 C C . LEU A 1 72 ? -27.097 -6.822 27.177 1.00 85.31 72 LEU A C 1
ATOM 482 O O . LEU A 1 72 ? -27.090 -7.123 25.980 1.00 85.31 72 LEU A O 1
ATOM 486 N N . ASP A 1 73 ? -26.613 -7.655 28.106 1.00 86.38 73 ASP A N 1
ATOM 487 C CA . ASP A 1 73 ? -26.112 -9.005 27.789 1.00 86.38 73 ASP A CA 1
ATOM 488 C C . ASP A 1 73 ? -27.210 -10.056 28.030 1.00 86.38 73 ASP A C 1
ATOM 490 O O . ASP A 1 73 ? -27.613 -10.343 29.163 1.00 86.38 73 ASP A O 1
ATOM 494 N N . PHE A 1 74 ? -27.711 -10.649 26.947 1.00 85.12 74 PHE A N 1
ATOM 495 C CA . PHE A 1 74 ? -28.697 -11.731 26.962 1.00 85.12 74 PHE A CA 1
ATOM 496 C C . PHE A 1 74 ? -28.053 -13.125 27.048 1.00 85.12 74 PHE A C 1
ATOM 498 O O . PHE A 1 74 ? -28.772 -14.101 27.304 1.00 85.12 74 PHE A O 1
ATOM 505 N N . GLY A 1 75 ? -26.729 -13.222 26.891 1.00 83.19 75 GLY A N 1
ATOM 506 C CA . GLY A 1 75 ? -25.950 -14.455 26.814 1.00 83.19 75 GLY A CA 1
ATOM 507 C C . GLY A 1 75 ? -26.283 -15.291 25.581 1.00 83.19 75 GLY A C 1
ATOM 508 O O . GLY A 1 75 ? -26.664 -14.766 24.536 1.00 83.19 75 GLY A O 1
ATOM 509 N N . ASN A 1 76 ? -26.196 -16.616 25.720 1.00 84.25 76 ASN A N 1
ATOM 510 C CA . ASN A 1 76 ? -26.411 -17.590 24.642 1.00 84.25 76 ASN A CA 1
ATOM 511 C C . ASN A 1 76 ? -27.907 -17.763 24.265 1.00 84.25 76 ASN A C 1
ATOM 513 O O . ASN A 1 76 ? -28.396 -18.883 24.127 1.00 84.25 76 ASN A O 1
ATOM 517 N N . ARG A 1 77 ? -28.654 -16.660 24.136 1.00 84.75 77 ARG A N 1
ATOM 518 C CA . ARG A 1 77 ? -30.054 -16.614 23.690 1.00 84.75 77 ARG A CA 1
ATOM 519 C C . ARG A 1 77 ? -30.179 -15.897 22.357 1.00 84.75 77 ARG A C 1
ATOM 521 O O . ARG A 1 77 ? -29.466 -14.935 22.096 1.00 84.75 77 ARG A O 1
ATOM 528 N N . ASP A 1 78 ? -31.139 -16.338 21.560 1.00 88.88 78 ASP A N 1
ATOM 529 C CA . ASP A 1 78 ? -31.599 -15.618 20.373 1.00 88.88 78 ASP A CA 1
ATOM 530 C C . ASP A 1 78 ? -32.553 -14.503 20.815 1.00 88.88 78 ASP A C 1
ATOM 532 O O . ASP A 1 78 ? -33.405 -14.747 21.676 1.00 88.88 78 ASP A O 1
ATOM 536 N N . VAL A 1 79 ? -32.423 -13.293 20.268 1.00 90.12 79 VAL A N 1
ATOM 537 C CA . VAL A 1 79 ? -33.184 -12.113 20.719 1.00 90.12 79 VAL A CA 1
ATOM 538 C C . VAL A 1 79 ? -33.805 -11.377 19.534 1.00 90.12 79 VAL A C 1
ATOM 540 O O . VAL A 1 79 ? -33.142 -11.136 18.528 1.00 90.12 79 VAL A O 1
ATOM 543 N N . VAL A 1 80 ? -35.077 -10.993 19.666 1.00 91.00 80 VAL A N 1
ATOM 544 C CA . VAL A 1 80 ? -35.843 -10.245 18.659 1.00 91.00 80 VAL A CA 1
ATOM 545 C C . VAL A 1 80 ? -36.378 -8.958 19.285 1.00 91.00 80 VAL A C 1
ATOM 547 O O . VAL A 1 80 ? -37.203 -9.007 20.195 1.00 91.00 80 VAL A O 1
ATOM 550 N N . PHE A 1 81 ? -35.938 -7.808 18.782 1.00 90.06 81 PHE A N 1
ATOM 551 C CA . PHE A 1 81 ? -36.361 -6.479 19.222 1.00 90.06 81 PHE A CA 1
ATOM 552 C C . PHE A 1 81 ? -37.498 -5.961 18.334 1.00 90.06 81 PHE A C 1
ATOM 554 O O . PHE A 1 81 ? -37.264 -5.465 17.229 1.00 90.06 81 PHE A O 1
ATOM 561 N N . ALA A 1 82 ? -38.732 -6.104 18.817 1.00 87.19 82 ALA A N 1
ATOM 562 C CA . ALA A 1 82 ? -39.957 -5.680 18.139 1.00 87.19 82 ALA A CA 1
ATOM 563 C C . ALA A 1 82 ? -40.539 -4.357 18.678 1.00 87.19 82 ALA A C 1
ATOM 565 O O . ALA A 1 82 ? -41.310 -3.708 17.974 1.00 87.19 82 ALA A O 1
ATOM 566 N N . GLY A 1 83 ? -40.146 -3.927 19.882 1.00 83.19 83 GLY A N 1
ATOM 567 C CA . GLY A 1 83 ? -40.364 -2.555 20.360 1.00 83.19 83 GLY A CA 1
ATOM 568 C C . GLY A 1 83 ? -39.342 -1.558 19.795 1.00 83.19 83 GLY A C 1
ATOM 569 O O . GLY A 1 83 ? -38.287 -1.954 19.294 1.00 83.19 83 GLY A O 1
ATOM 570 N N . GLN A 1 84 ? -39.644 -0.262 19.870 1.00 86.81 84 GLN A N 1
ATOM 571 C CA . GLN A 1 84 ? -38.691 0.818 19.601 1.00 86.81 84 GLN A CA 1
ATOM 572 C C . GLN A 1 84 ? -37.774 1.041 20.805 1.00 86.81 84 GLN A C 1
ATOM 574 O O . GLN A 1 84 ? -38.240 1.128 21.935 1.00 86.81 84 GLN A O 1
ATOM 579 N N . PHE A 1 85 ? -36.477 1.174 20.558 1.00 87.31 85 PHE A N 1
ATOM 580 C CA . PHE A 1 85 ? -35.466 1.516 21.554 1.00 87.31 85 PHE A CA 1
ATOM 581 C C . PHE A 1 85 ? -34.915 2.903 21.242 1.00 87.31 85 PHE A C 1
ATOM 583 O O . PHE A 1 85 ? -34.475 3.132 20.117 1.00 87.31 85 PHE A O 1
ATOM 590 N N . ASP A 1 86 ? -34.909 3.810 22.219 1.00 86.94 86 ASP A N 1
ATOM 591 C CA . ASP A 1 86 ? -34.297 5.135 22.083 1.00 86.94 86 ASP A CA 1
ATOM 592 C C . ASP A 1 86 ? -33.406 5.467 23.286 1.00 86.94 86 ASP A C 1
ATOM 594 O O . ASP A 1 86 ? -33.862 5.460 24.430 1.00 86.94 86 ASP A O 1
ATOM 598 N N . VAL A 1 87 ? -32.123 5.730 23.033 1.00 86.19 87 VAL A N 1
ATOM 599 C CA . VAL A 1 87 ? -31.135 6.122 24.053 1.00 86.19 87 VAL A CA 1
ATOM 600 C C . VAL A 1 87 ? -30.665 7.573 23.897 1.00 86.19 87 VAL A C 1
ATOM 602 O O . VAL A 1 87 ? -29.678 7.971 24.515 1.00 86.19 87 VAL A O 1
ATOM 605 N N . ASN A 1 88 ? -31.357 8.388 23.091 1.00 85.00 88 ASN A N 1
ATOM 606 C CA . ASN A 1 88 ? -30.969 9.768 22.787 1.00 85.00 88 ASN A CA 1
ATOM 607 C C . ASN A 1 88 ? -29.493 9.832 22.318 1.00 85.00 88 ASN A C 1
ATOM 609 O O . ASN A 1 88 ? -29.056 9.008 21.520 1.00 85.00 88 ASN A O 1
ATOM 613 N N . SER A 1 89 ? -28.685 10.765 22.826 1.00 82.81 89 SER A N 1
ATOM 614 C CA . SER A 1 89 ? -27.248 10.871 22.520 1.00 82.81 89 SER A CA 1
ATOM 615 C C . SER A 1 89 ? -26.344 9.876 23.277 1.00 82.81 89 SER A C 1
ATOM 617 O O . SER A 1 89 ? -25.122 10.014 23.225 1.00 82.81 89 SER A O 1
ATOM 619 N N . ALA A 1 90 ? -26.896 8.914 24.025 1.00 83.38 90 ALA A N 1
ATOM 620 C CA . ALA A 1 90 ? -26.123 7.960 24.824 1.00 83.38 90 ALA A CA 1
ATOM 621 C C . ALA A 1 90 ? -25.766 6.673 24.049 1.00 83.38 90 ALA A C 1
ATOM 623 O O . ALA A 1 90 ? -26.152 6.476 22.898 1.00 83.38 90 ALA A O 1
ATOM 624 N N . SER A 1 91 ? -24.990 5.783 24.672 1.00 86.06 91 SER A N 1
ATOM 625 C CA . SER A 1 91 ? -24.594 4.504 24.065 1.00 86.06 91 SER A CA 1
ATOM 626 C C . SER A 1 91 ? -25.573 3.371 24.387 1.00 86.06 91 SER A C 1
ATOM 628 O O . SER A 1 91 ? -26.092 3.298 25.500 1.00 86.06 91 SER A O 1
ATOM 630 N N . LEU A 1 92 ? -25.768 2.460 23.434 1.00 88.88 92 LEU A N 1
ATOM 631 C CA . LEU A 1 92 ? -26.529 1.218 23.542 1.00 88.88 92 LEU A CA 1
ATOM 632 C C . LEU A 1 92 ? -25.645 0.039 23.111 1.00 88.88 92 LEU A C 1
ATOM 634 O O . LEU A 1 92 ? -25.349 -0.117 21.926 1.00 88.88 92 LEU A O 1
ATOM 638 N N . THR A 1 93 ? -25.263 -0.809 24.060 1.00 90.00 93 THR A N 1
ATOM 639 C CA . THR A 1 93 ? -24.560 -2.073 23.811 1.00 90.00 93 THR A CA 1
ATOM 640 C C . THR A 1 93 ? -25.529 -3.239 23.995 1.00 90.00 93 THR A C 1
ATOM 642 O O . THR A 1 93 ? -26.283 -3.287 24.966 1.00 90.00 93 THR A O 1
ATOM 645 N N . ILE A 1 94 ? -25.533 -4.179 23.049 1.00 91.38 94 ILE A N 1
ATOM 646 C CA . ILE A 1 94 ? -26.377 -5.377 23.077 1.00 91.38 94 ILE A CA 1
ATOM 647 C C . ILE A 1 94 ? -25.538 -6.590 22.695 1.00 91.38 94 ILE A C 1
ATOM 649 O O . ILE A 1 94 ? -24.896 -6.606 21.644 1.00 91.38 94 ILE A O 1
ATOM 653 N N . LYS A 1 95 ? -25.600 -7.639 23.515 1.00 92.00 95 LYS A N 1
ATOM 654 C CA . LYS A 1 95 ? -24.910 -8.905 23.272 1.00 92.00 95 LYS A CA 1
ATOM 655 C C . LYS A 1 95 ? -25.860 -10.090 23.416 1.00 92.00 95 LYS A C 1
ATOM 657 O O . LYS A 1 95 ? -26.627 -10.169 24.374 1.00 92.00 95 LYS A O 1
ATOM 662 N N . ALA A 1 96 ? -25.823 -11.003 22.451 1.00 91.38 96 ALA A N 1
ATOM 663 C CA . ALA A 1 96 ? -26.698 -12.172 22.385 1.00 91.38 96 ALA A CA 1
ATOM 664 C C . ALA A 1 96 ? -26.056 -13.303 21.559 1.00 91.38 96 ALA A C 1
ATOM 666 O O . ALA A 1 96 ? -24.982 -13.126 20.985 1.00 91.38 96 ALA A O 1
ATOM 667 N N . ARG A 1 97 ? -26.737 -14.450 21.430 1.00 92.19 97 ARG A N 1
ATOM 668 C CA . ARG A 1 97 ? -26.352 -15.503 20.477 1.00 92.19 97 ARG A CA 1
ATOM 669 C C . ARG A 1 97 ? -26.644 -15.074 19.044 1.00 92.19 97 ARG A C 1
ATOM 671 O O . ARG A 1 97 ? -25.750 -15.116 18.210 1.00 92.19 97 ARG A O 1
ATOM 678 N N . THR A 1 98 ? -27.876 -14.643 18.786 1.00 93.38 98 THR A N 1
ATOM 679 C CA . THR A 1 98 ? -28.338 -14.055 17.518 1.00 93.38 98 THR A CA 1
ATOM 680 C C . THR A 1 98 ? -29.212 -12.837 17.819 1.00 93.38 98 THR A C 1
ATOM 682 O O . THR A 1 98 ? -29.852 -12.782 18.875 1.00 93.38 98 THR A O 1
ATOM 685 N N . ILE A 1 99 ? -29.223 -11.849 16.921 1.00 94.62 99 ILE A N 1
ATOM 686 C CA . ILE A 1 99 ? -29.948 -10.582 17.108 1.00 94.62 99 ILE A CA 1
ATOM 687 C C . ILE A 1 99 ? -30.832 -10.315 15.892 1.00 94.62 99 ILE A C 1
ATOM 689 O O . ILE A 1 99 ? -30.353 -10.247 14.767 1.00 94.62 99 ILE A O 1
ATOM 693 N N . THR A 1 100 ? -32.127 -10.099 16.107 1.00 93.81 100 THR A N 1
ATOM 694 C CA . THR A 1 100 ? -33.040 -9.566 15.089 1.00 93.81 100 THR A CA 1
ATOM 695 C C . THR A 1 100 ? -33.610 -8.232 15.554 1.00 93.81 100 THR A C 1
ATOM 697 O O . THR A 1 100 ? -34.120 -8.137 16.668 1.00 93.81 100 THR A O 1
ATOM 700 N N . VAL A 1 101 ? -33.585 -7.209 14.703 1.00 93.56 101 VAL A N 1
ATOM 701 C CA . VAL A 1 101 ? -34.252 -5.919 14.938 1.00 93.56 101 VAL A CA 1
ATOM 702 C C . VAL A 1 101 ? -35.434 -5.815 13.977 1.00 93.56 101 VAL A C 1
ATOM 704 O O . VAL A 1 101 ? -35.258 -5.997 12.778 1.00 93.56 101 VAL A O 1
ATOM 707 N N . GLN A 1 102 ? -36.643 -5.564 14.482 1.00 91.44 102 GLN A N 1
ATOM 708 C CA . GLN A 1 102 ? -37.888 -5.501 13.690 1.00 91.44 102 GLN A CA 1
ATOM 709 C C . GLN A 1 102 ? -38.558 -4.118 13.696 1.00 91.44 102 GLN A C 1
ATOM 711 O O . GLN A 1 102 ? -39.476 -3.874 12.920 1.00 91.44 102 GLN A O 1
ATOM 716 N N . SER A 1 103 ? -38.140 -3.220 14.593 1.00 89.69 103 SER A N 1
ATOM 717 C CA . SER A 1 103 ? -38.766 -1.906 14.779 1.00 89.69 103 SER A CA 1
ATOM 718 C C . SER A 1 103 ? -37.735 -0.782 14.650 1.00 89.69 103 SER A C 1
ATOM 720 O O . SER A 1 103 ? -37.278 -0.526 13.534 1.00 89.69 103 SER A O 1
ATOM 722 N N . ARG A 1 104 ? -37.331 -0.110 15.737 1.00 89.50 104 ARG A N 1
ATOM 723 C CA . ARG A 1 104 ? -36.287 0.931 15.694 1.00 89.50 104 ARG A CA 1
ATOM 724 C C . ARG A 1 104 ? -35.274 0.809 16.825 1.00 89.50 104 ARG A C 1
ATOM 726 O O . ARG A 1 104 ? -35.647 0.462 17.940 1.00 89.50 104 ARG A O 1
ATOM 733 N N . MET A 1 105 ? -34.023 1.154 16.534 1.00 92.06 105 MET A N 1
ATOM 734 C CA . MET A 1 105 ? -32.977 1.430 17.521 1.00 92.06 105 MET A CA 1
ATOM 735 C C . MET A 1 105 ? -32.372 2.803 17.228 1.00 92.06 105 MET A C 1
ATOM 737 O O . MET A 1 105 ? -31.680 2.998 16.230 1.00 92.06 105 MET A O 1
ATOM 741 N N . ASN A 1 106 ? -32.659 3.756 18.100 1.00 90.38 106 ASN A N 1
ATOM 742 C CA . ASN A 1 106 ? -32.263 5.147 18.001 1.00 90.38 106 ASN A CA 1
ATOM 743 C C . ASN A 1 106 ? -31.188 5.446 19.057 1.00 90.38 106 ASN A C 1
ATOM 745 O O . ASN A 1 106 ? -31.410 5.253 20.250 1.00 90.38 106 ASN A O 1
ATOM 749 N N . ALA A 1 107 ? -30.057 5.989 18.623 1.00 89.75 107 ALA A N 1
ATOM 750 C CA . ALA A 1 107 ? -29.109 6.722 19.455 1.00 89.75 107 ALA A CA 1
ATOM 751 C C . ALA A 1 107 ? -28.861 8.092 18.795 1.00 89.75 107 ALA A C 1
ATOM 753 O O . ALA A 1 107 ? -27.747 8.451 18.407 1.00 89.75 107 ALA A O 1
ATOM 754 N N . ARG A 1 108 ? -29.965 8.810 18.556 1.00 82.94 108 ARG A N 1
ATOM 755 C CA . ARG A 1 108 ? -30.027 10.039 17.758 1.00 82.94 108 ARG A CA 1
ATOM 756 C C . ARG A 1 108 ? -30.260 11.273 18.619 1.00 82.94 108 ARG A C 1
ATOM 758 O O . ARG A 1 108 ? -30.708 11.197 19.758 1.00 82.94 108 ARG A O 1
ATOM 765 N N . THR A 1 109 ? -30.085 12.433 18.003 1.00 71.19 109 THR A N 1
ATOM 766 C CA . THR A 1 109 ? -30.534 13.717 18.544 1.00 71.19 109 THR A CA 1
ATOM 767 C C . THR A 1 109 ? -30.980 14.647 17.419 1.00 71.19 109 THR A C 1
ATOM 769 O O . THR A 1 109 ? -30.468 14.592 16.300 1.00 71.19 109 THR A O 1
ATOM 772 N N . ASP A 1 110 ? -31.974 15.484 17.698 1.00 70.19 110 ASP A N 1
ATOM 773 C CA . ASP A 1 110 ? -32.487 16.551 16.829 1.00 70.19 110 ASP A CA 1
ATOM 774 C C . ASP A 1 110 ? -31.914 17.939 17.188 1.00 70.19 110 ASP A C 1
ATOM 776 O O . ASP A 1 110 ? -32.283 18.946 16.587 1.00 70.19 110 ASP A O 1
ATOM 780 N N . THR A 1 111 ? -30.981 17.995 18.144 1.00 68.62 111 THR A N 1
ATOM 781 C CA . THR A 1 111 ? -30.325 19.224 18.620 1.00 68.62 111 THR A CA 1
ATOM 782 C C . THR A 1 111 ? -28.823 19.240 18.298 1.00 68.62 111 THR A C 1
ATOM 784 O O . THR A 1 111 ? -28.293 18.333 17.655 1.00 68.62 111 THR A O 1
ATOM 787 N N . VAL A 1 112 ? -28.103 20.273 18.757 1.00 67.06 112 VAL A N 1
ATOM 788 C CA . VAL A 1 112 ? -26.637 20.449 18.625 1.00 67.06 112 VAL A CA 1
ATOM 789 C C . VAL A 1 112 ? -25.833 19.533 19.566 1.00 67.06 112 VAL A C 1
ATOM 791 O O . VAL A 1 112 ? -24.848 19.947 20.170 1.00 67.06 112 VAL A O 1
ATOM 794 N N . GLN A 1 113 ? -26.287 18.293 19.739 1.00 77.06 113 GLN A N 1
ATOM 795 C CA . GLN A 1 113 ? -25.604 17.262 20.517 1.00 77.06 113 GLN A CA 1
ATOM 796 C C . GLN A 1 113 ? -24.996 16.216 19.579 1.00 77.06 113 GLN A C 1
ATOM 798 O O . GLN A 1 113 ? -25.456 16.029 18.450 1.00 77.06 113 GLN A O 1
ATOM 803 N N . ARG A 1 114 ? -23.979 15.502 20.062 1.00 84.38 114 ARG A N 1
ATOM 804 C CA . ARG A 1 114 ? -23.371 14.379 19.340 1.00 84.38 114 ARG A CA 1
ATOM 805 C C . ARG A 1 114 ? -24.353 13.199 19.257 1.00 84.38 114 ARG A C 1
ATOM 807 O O . ARG A 1 114 ? -25.117 12.969 20.193 1.00 84.38 114 ARG A O 1
ATOM 814 N N . GLY A 1 115 ? -24.322 12.443 18.160 1.00 86.25 115 GLY A N 1
ATOM 815 C CA . GLY A 1 115 ? -25.030 11.160 18.064 1.00 86.25 115 GLY A CA 1
ATOM 816 C C . GLY A 1 115 ? -24.428 10.091 18.989 1.00 86.25 115 GLY A C 1
ATOM 817 O O . GLY A 1 115 ? -23.222 10.076 19.236 1.00 86.25 115 GLY A O 1
ATOM 818 N N . GLY A 1 116 ? -25.262 9.195 19.511 1.00 87.31 116 GLY A N 1
ATOM 819 C CA . GLY A 1 116 ? -24.845 8.131 20.424 1.00 87.31 116 GLY A CA 1
ATOM 820 C C . GLY A 1 116 ? -24.132 6.961 19.735 1.00 87.31 116 GLY A C 1
ATOM 821 O O . GLY A 1 116 ? -23.875 6.976 18.533 1.00 87.31 116 GLY A O 1
ATOM 822 N N . THR A 1 117 ? -23.780 5.919 20.492 1.00 91.00 117 THR A N 1
ATOM 823 C CA . THR A 1 117 ? -23.100 4.729 19.938 1.00 91.00 117 THR A CA 1
ATOM 824 C C . THR A 1 117 ? -23.962 3.481 20.070 1.00 91.00 117 THR A C 1
ATOM 826 O O . THR A 1 117 ? -24.281 3.095 21.186 1.00 91.00 117 THR A O 1
ATOM 829 N N . ILE A 1 118 ? -24.283 2.804 18.967 1.00 94.06 118 ILE A N 1
ATOM 830 C CA . ILE A 1 118 ? -24.988 1.512 18.976 1.00 94.06 118 ILE A CA 1
ATOM 831 C C . ILE A 1 118 ? -23.982 0.403 18.666 1.00 94.06 118 ILE A C 1
ATOM 833 O O . ILE A 1 118 ? -23.350 0.425 17.615 1.00 94.06 118 ILE A O 1
ATOM 837 N N . THR A 1 119 ? -23.833 -0.570 19.566 1.00 95.00 119 THR A N 1
ATOM 838 C CA . THR A 1 119 ? -22.963 -1.743 19.385 1.00 95.00 119 THR A CA 1
ATOM 839 C C . THR A 1 119 ? -23.763 -3.028 19.574 1.00 95.00 119 THR A C 1
ATOM 841 O O . THR A 1 119 ? -24.174 -3.334 20.690 1.00 95.00 119 THR A O 1
ATOM 844 N N . LEU A 1 120 ? -23.976 -3.797 18.503 1.00 96.31 120 LEU A N 1
ATOM 845 C CA . LEU A 1 120 ? -24.642 -5.104 18.555 1.00 96.31 120 LEU A CA 1
ATOM 846 C C . LEU A 1 120 ? -23.612 -6.223 18.338 1.00 96.31 120 LEU A C 1
ATOM 848 O O . LEU A 1 120 ? -22.835 -6.173 17.386 1.00 96.31 120 LEU A O 1
ATOM 852 N N . THR A 1 121 ? -23.604 -7.239 19.202 1.00 96.81 121 THR A N 1
ATOM 853 C CA . THR A 1 121 ? -22.702 -8.403 19.117 1.00 96.81 121 THR A CA 1
ATOM 854 C C . THR A 1 121 ? -23.488 -9.714 19.181 1.00 96.81 121 THR A C 1
ATOM 856 O O . THR A 1 121 ? -24.050 -10.052 20.224 1.00 96.81 121 THR A O 1
ATOM 859 N N . ALA A 1 122 ? -23.499 -10.474 18.085 1.00 95.62 122 ALA A N 1
ATOM 860 C CA . ALA A 1 122 ? -24.082 -11.812 18.007 1.00 95.62 122 ALA A CA 1
ATOM 861 C C . ALA A 1 122 ? -22.970 -12.875 18.003 1.00 95.62 122 ALA A C 1
ATOM 863 O O . ALA A 1 122 ? -22.173 -12.953 17.069 1.00 95.62 122 ALA A O 1
ATOM 864 N N . THR A 1 123 ? -22.885 -13.681 19.064 1.00 93.00 123 THR A N 1
ATOM 865 C CA . THR A 1 123 ? -21.746 -14.592 19.295 1.00 93.00 123 THR A CA 1
ATOM 866 C C . THR A 1 123 ? -21.873 -15.957 18.626 1.00 93.00 123 THR A C 1
ATOM 868 O O . THR A 1 123 ? -20.883 -16.679 18.554 1.00 93.00 123 THR A O 1
ATOM 871 N N . GLY A 1 124 ? -23.084 -16.355 18.224 1.00 90.00 124 GLY A N 1
ATOM 872 C CA . GLY A 1 124 ? -23.386 -17.738 17.849 1.00 90.00 124 GLY A CA 1
ATOM 873 C C . GLY A 1 124 ? -23.145 -18.744 18.985 1.00 90.00 124 GLY A C 1
ATOM 874 O O . GLY A 1 124 ? -22.911 -18.371 20.140 1.00 90.00 124 GLY A O 1
ATOM 875 N N . ASP A 1 125 ? -23.233 -20.033 18.657 1.00 86.12 125 ASP A N 1
ATOM 876 C CA . ASP A 1 125 ? -22.753 -21.139 19.507 1.00 86.12 125 ASP A CA 1
ATOM 877 C C . ASP A 1 125 ? -21.922 -22.196 18.749 1.00 86.12 125 ASP A C 1
ATOM 879 O O . ASP A 1 125 ? -21.623 -23.263 19.287 1.00 86.12 125 ASP A O 1
ATOM 883 N N . GLY A 1 126 ? -21.526 -21.893 17.508 1.00 75.69 126 GLY A N 1
ATOM 884 C CA . GLY A 1 126 ? -20.763 -22.796 16.641 1.00 75.69 126 GLY A CA 1
ATOM 885 C C . GLY A 1 126 ? -21.603 -23.866 15.933 1.00 75.69 126 GLY A C 1
ATOM 886 O O . GLY A 1 126 ? -21.042 -24.685 15.206 1.00 75.69 126 GLY A O 1
ATOM 887 N N . THR A 1 127 ? -22.930 -23.882 16.106 1.00 79.19 127 THR A N 1
ATOM 888 C CA . THR A 1 127 ? -23.826 -24.769 15.346 1.00 79.19 127 THR A CA 1
ATOM 889 C C . THR A 1 127 ? -24.409 -24.083 14.112 1.00 79.19 127 THR A C 1
ATOM 891 O O . THR A 1 127 ? -24.663 -22.881 14.103 1.00 79.19 127 THR A O 1
ATOM 894 N N . THR A 1 128 ? -24.738 -24.867 13.081 1.00 76.06 128 THR A N 1
ATOM 895 C CA . THR A 1 128 ? -25.465 -24.385 11.890 1.00 76.06 128 THR A CA 1
ATOM 896 C C . THR A 1 128 ? -26.908 -23.952 12.178 1.00 76.06 128 THR A C 1
ATOM 898 O O . THR A 1 128 ? -27.537 -23.333 11.325 1.00 76.06 128 THR A O 1
ATOM 901 N N . ALA A 1 129 ? -27.442 -24.259 13.366 1.00 73.62 129 ALA A N 1
ATOM 902 C CA . ALA A 1 129 ? -28.746 -23.781 13.824 1.00 73.62 129 ALA A CA 1
ATOM 903 C C . ALA A 1 129 ? -28.676 -22.371 14.438 1.00 73.62 129 ALA A C 1
ATOM 905 O O . ALA A 1 129 ? -29.654 -21.628 14.370 1.00 73.62 129 ALA A O 1
ATOM 906 N N . HIS A 1 130 ? -27.530 -22.001 15.021 1.00 81.69 130 HIS A N 1
ATOM 907 C CA . HIS A 1 130 ? -27.300 -20.701 15.652 1.00 81.69 130 HIS A CA 1
ATOM 908 C C . HIS A 1 130 ? -25.898 -20.155 15.301 1.00 81.69 130 HIS A C 1
ATOM 910 O O . HIS A 1 130 ? -25.058 -19.981 16.192 1.00 81.69 130 HIS A O 1
ATOM 916 N N . PRO A 1 131 ? -25.633 -19.861 14.009 1.00 86.25 131 PRO A N 1
ATOM 917 C CA . PRO A 1 131 ? -24.315 -19.427 13.531 1.00 86.25 131 PRO A CA 1
ATOM 918 C C . PRO A 1 131 ? -23.848 -18.102 14.150 1.00 86.25 131 PRO A C 1
ATOM 920 O O . PRO A 1 131 ? -22.652 -17.884 14.298 1.00 86.25 131 PRO A O 1
ATOM 923 N N . GLY A 1 132 ? -24.785 -17.246 14.569 1.00 93.81 132 GLY A N 1
ATOM 924 C CA . GLY A 1 132 ? -24.495 -15.954 15.194 1.00 93.81 132 GLY A CA 1
ATOM 925 C C . GLY A 1 132 ? -24.905 -14.755 14.350 1.00 93.81 132 GLY A C 1
ATOM 926 O O . GLY A 1 132 ? -24.160 -13.784 14.281 1.00 93.81 132 GLY A O 1
ATOM 927 N N . ASP A 1 133 ? -26.051 -14.849 13.676 1.00 95.94 133 ASP A N 1
ATOM 928 C CA . ASP A 1 133 ? -26.539 -13.836 12.741 1.00 95.94 133 ASP A CA 1
ATOM 929 C C . ASP A 1 133 ? -27.022 -12.549 13.429 1.00 95.94 133 ASP A C 1
ATOM 931 O O . ASP A 1 133 ? -27.590 -12.576 14.531 1.00 95.94 133 ASP A O 1
ATOM 935 N N . ILE A 1 134 ? -26.886 -11.436 12.702 1.00 97.06 134 ILE A N 1
ATOM 936 C CA . ILE A 1 134 ? -27.618 -10.189 12.943 1.00 97.06 134 ILE A CA 1
ATOM 937 C C . ILE A 1 134 ? -28.536 -9.909 11.745 1.00 97.06 134 ILE A C 1
ATOM 939 O O . ILE A 1 134 ? -28.077 -9.843 10.608 1.00 97.06 134 ILE A O 1
ATOM 943 N N . VAL A 1 135 ? -29.832 -9.710 11.995 1.00 95.38 135 VAL A N 1
ATOM 944 C CA . VAL A 1 135 ? -30.838 -9.422 10.959 1.00 95.38 135 VAL A CA 1
ATOM 945 C C . VAL A 1 135 ? -31.577 -8.125 11.285 1.00 95.38 135 VAL A C 1
ATOM 947 O O . VAL A 1 135 ? -32.223 -8.019 12.328 1.00 95.38 135 VAL A O 1
ATOM 950 N N . ILE A 1 136 ? -31.518 -7.131 10.399 1.00 94.81 136 ILE A N 1
ATOM 951 C CA . ILE A 1 136 ? -32.112 -5.803 10.626 1.00 94.81 136 ILE A CA 1
ATOM 952 C C . ILE A 1 136 ? -33.306 -5.595 9.691 1.00 94.81 136 ILE A C 1
ATOM 954 O O . ILE A 1 136 ? -33.272 -4.878 8.701 1.00 94.81 136 ILE A O 1
ATOM 958 N N . THR A 1 137 ? -34.419 -6.216 10.070 1.00 92.00 137 THR A N 1
ATOM 959 C CA . THR A 1 137 ? -35.783 -5.919 9.592 1.00 92.00 137 THR A CA 1
ATOM 960 C C . THR A 1 137 ? -36.391 -4.675 10.269 1.00 92.00 137 THR A C 1
ATOM 962 O O . THR A 1 137 ? -37.601 -4.589 10.448 1.00 92.00 137 THR A O 1
ATOM 965 N N . GLY A 1 138 ? -35.561 -3.714 10.680 1.00 89.75 138 GLY A N 1
ATOM 966 C CA . GLY A 1 138 ? -35.942 -2.490 11.392 1.00 89.75 138 GLY A CA 1
ATOM 967 C C . GLY A 1 138 ? -35.000 -1.341 11.025 1.00 89.75 138 GLY A C 1
ATOM 968 O O . GLY A 1 138 ? -34.129 -1.513 10.183 1.00 89.75 138 GLY A O 1
ATOM 969 N N . ARG A 1 139 ? -35.157 -0.158 11.628 1.00 92.12 139 ARG A N 1
ATOM 970 C CA . ARG A 1 139 ? -34.284 1.001 11.352 1.00 92.12 139 ARG A CA 1
ATOM 971 C C . ARG A 1 139 ? -33.324 1.254 12.506 1.00 92.12 139 ARG A C 1
ATOM 973 O O . ARG A 1 139 ? -33.772 1.350 13.647 1.00 92.12 139 ARG A O 1
ATOM 980 N N . VAL A 1 140 ? -32.039 1.432 12.211 1.00 94.88 140 VAL A N 1
ATOM 981 C CA . VAL A 1 140 ? -31.022 1.795 13.213 1.00 94.88 140 VAL A CA 1
ATOM 982 C C . VAL A 1 140 ? -30.454 3.171 12.871 1.00 94.88 140 VAL A C 1
ATOM 984 O O . VAL A 1 140 ? -30.090 3.413 11.721 1.00 94.88 140 VAL A O 1
ATOM 987 N N . GLU A 1 141 ? -30.418 4.094 13.833 1.00 94.38 141 GLU A N 1
ATOM 988 C CA . GLU A 1 141 ? -30.026 5.489 13.588 1.00 94.38 141 GLU A CA 1
ATOM 989 C C . GLU A 1 141 ? -29.155 6.082 14.701 1.00 94.38 141 GLU A C 1
ATOM 991 O O . GLU A 1 141 ? -29.518 6.029 15.873 1.00 94.38 141 GLU A O 1
ATOM 996 N N . VAL A 1 142 ? -28.050 6.726 14.310 1.00 94.69 142 VAL A N 1
ATOM 997 C CA . VAL A 1 142 ? -27.101 7.436 15.192 1.00 94.69 142 VAL A CA 1
ATOM 998 C C . VAL A 1 142 ? -26.898 8.914 14.797 1.00 94.69 142 VAL A C 1
ATOM 1000 O O . VAL A 1 142 ? -25.880 9.526 15.107 1.00 94.69 142 VAL A O 1
ATOM 1003 N N . THR A 1 143 ? -27.857 9.503 14.078 1.00 93.50 143 THR A N 1
ATOM 1004 C CA . THR A 1 143 ? -27.851 10.895 13.576 1.00 93.50 143 THR A CA 1
ATOM 1005 C C . THR A 1 143 ? -27.635 11.954 14.669 1.00 93.50 143 THR A C 1
ATOM 1007 O O . THR A 1 143 ? -28.278 11.907 15.719 1.00 93.50 143 THR A O 1
ATOM 1010 N N . GLY A 1 144 ? -26.773 12.947 14.409 1.00 90.50 144 GLY A N 1
ATOM 1011 C CA . GLY A 1 144 ? -26.413 13.998 15.376 1.00 90.50 144 GLY A CA 1
ATOM 1012 C C . GLY A 1 144 ? -25.495 15.091 14.807 1.00 90.50 144 GLY A C 1
ATOM 1013 O O . GLY A 1 144 ? -25.318 15.180 13.594 1.00 90.50 144 GLY A O 1
ATOM 1014 N N . ASN A 1 145 ? -24.900 15.916 15.675 1.00 89.12 145 ASN A N 1
ATOM 1015 C CA . ASN A 1 145 ? -23.885 16.918 15.323 1.00 89.12 145 ASN A CA 1
ATOM 1016 C C . ASN A 1 145 ? -22.651 16.851 16.259 1.00 89.12 145 ASN A C 1
ATOM 1018 O O . ASN A 1 145 ? -22.706 17.368 17.378 1.00 89.12 145 ASN A O 1
ATOM 1022 N N . PRO A 1 146 ? -21.536 16.229 15.824 1.00 89.38 146 PRO A N 1
ATOM 1023 C CA . PRO A 1 146 ? -21.457 15.300 14.692 1.00 89.38 146 PRO A CA 1
ATOM 1024 C C . PRO A 1 146 ? -22.265 14.027 14.987 1.00 89.38 146 PRO A C 1
ATOM 1026 O O . PRO A 1 146 ? -22.675 13.785 16.129 1.00 89.38 146 PRO A O 1
ATOM 1029 N N . ALA A 1 147 ? -22.512 13.204 13.975 1.00 90.81 147 ALA A N 1
ATOM 1030 C CA . ALA A 1 147 ? -23.240 11.962 14.194 1.00 90.81 147 ALA A CA 1
ATOM 1031 C C . ALA A 1 147 ? -22.417 10.920 14.983 1.00 90.81 147 ALA A C 1
ATOM 1033 O O . ALA A 1 147 ? -21.240 11.105 15.309 1.00 90.81 147 ALA A O 1
ATOM 1034 N N . GLY A 1 148 ? -23.103 9.853 15.373 1.00 89.25 148 GLY A N 1
ATOM 1035 C CA . GLY A 1 148 ? -22.604 8.811 16.255 1.00 89.25 148 GLY A CA 1
ATOM 1036 C C . GLY A 1 148 ? -21.925 7.646 15.538 1.00 89.25 148 GLY A C 1
ATOM 1037 O O . GLY A 1 148 ? -21.487 7.753 14.392 1.00 89.25 148 GLY A O 1
ATOM 1038 N N . ILE A 1 149 ? -21.831 6.509 16.227 1.00 91.00 149 ILE A N 1
ATOM 1039 C CA . ILE A 1 149 ? -21.146 5.312 15.718 1.00 91.00 149 ILE A CA 1
ATOM 1040 C C . ILE A 1 149 ? -22.059 4.091 15.826 1.00 91.00 149 ILE A C 1
ATOM 1042 O O . ILE A 1 149 ? -22.646 3.826 16.870 1.00 91.00 149 ILE A O 1
ATOM 1046 N N . MET A 1 150 ? -22.136 3.306 14.759 1.00 95.12 150 MET A N 1
ATOM 1047 C CA . MET A 1 150 ? -22.842 2.035 14.694 1.00 95.12 150 MET A CA 1
ATOM 1048 C C . MET A 1 150 ? -21.827 0.910 14.456 1.00 95.12 150 MET A C 1
ATOM 1050 O O . MET A 1 150 ? -21.051 0.964 13.503 1.00 95.12 150 MET A O 1
ATOM 1054 N N . ARG A 1 151 ? -21.810 -0.102 15.327 1.00 95.94 151 ARG A N 1
ATOM 1055 C CA . ARG A 1 151 ? -20.956 -1.294 15.227 1.00 95.94 151 ARG A CA 1
ATOM 1056 C C . ARG A 1 151 ? -21.796 -2.557 15.329 1.00 95.94 151 ARG A C 1
ATOM 1058 O O . ARG A 1 151 ? -22.602 -2.701 16.245 1.00 95.94 151 ARG A O 1
ATOM 1065 N N . LEU A 1 152 ? -21.603 -3.466 14.385 1.00 96.94 152 LEU A N 1
ATOM 1066 C CA . LEU A 1 152 ? -22.392 -4.680 14.220 1.00 96.94 152 LEU A CA 1
ATOM 1067 C C . LEU A 1 152 ? -21.434 -5.847 13.985 1.00 96.94 152 LEU A C 1
ATOM 1069 O O . LEU A 1 152 ? -20.830 -5.935 12.920 1.00 96.94 152 LEU A O 1
ATOM 1073 N N . THR A 1 153 ? -21.288 -6.721 14.981 1.00 97.19 153 THR A N 1
ATOM 1074 C CA . THR A 1 153 ? -20.349 -7.852 14.946 1.00 97.19 153 THR A CA 1
ATOM 1075 C C . THR A 1 153 ? -21.110 -9.168 15.059 1.00 97.19 153 THR A C 1
ATOM 1077 O O . THR A 1 153 ? -21.703 -9.457 16.100 1.00 97.19 153 THR A O 1
ATOM 1080 N N . ALA A 1 154 ? -21.091 -9.972 14.001 1.00 96.25 154 ALA A N 1
ATOM 1081 C CA . ALA A 1 154 ? -21.789 -11.248 13.892 1.00 96.25 154 ALA A CA 1
ATOM 1082 C C . ALA A 1 154 ? -20.790 -12.396 13.702 1.00 96.25 154 ALA A C 1
ATOM 1084 O O . ALA A 1 154 ? -19.954 -12.344 12.803 1.00 96.25 154 ALA A O 1
ATOM 1085 N N . ALA A 1 155 ? -20.900 -13.466 14.491 1.00 92.00 155 ALA A N 1
ATOM 1086 C CA . ALA A 1 155 ? -20.189 -14.715 14.198 1.00 92.00 155 ALA A CA 1
ATOM 1087 C C . ALA A 1 155 ? -20.766 -15.429 12.955 1.00 92.00 155 ALA A C 1
ATOM 1089 O O . ALA A 1 155 ? -20.045 -16.139 12.259 1.00 92.00 155 ALA A O 1
ATOM 1090 N N . GLY A 1 156 ? -22.051 -15.197 12.662 1.00 94.25 156 GLY A N 1
ATOM 1091 C CA . GLY A 1 156 ? -22.739 -15.656 11.457 1.00 94.25 156 GLY A CA 1
ATOM 1092 C C . GLY A 1 156 ? -22.692 -14.615 10.338 1.00 94.25 156 GLY A C 1
ATOM 1093 O O . GLY A 1 156 ? -21.621 -14.117 9.984 1.00 94.25 156 GLY A O 1
ATOM 1094 N N . LYS A 1 157 ? -23.848 -14.305 9.744 1.00 95.44 157 LYS A N 1
ATOM 1095 C CA . LYS A 1 157 ? -24.002 -13.257 8.716 1.00 95.44 157 LYS A CA 1
ATOM 1096 C C . LYS A 1 157 ? -24.625 -11.971 9.269 1.00 95.44 157 LYS A C 1
ATOM 1098 O O . LYS A 1 157 ? -25.254 -11.975 10.328 1.00 95.44 157 LYS A O 1
ATOM 1103 N N . ILE A 1 158 ? -24.517 -10.883 8.507 1.00 97.81 158 ILE A N 1
ATOM 1104 C CA . ILE A 1 158 ? -25.308 -9.660 8.702 1.00 97.81 158 ILE A CA 1
ATOM 1105 C C . ILE A 1 158 ? -26.247 -9.492 7.503 1.00 97.81 158 ILE A C 1
ATOM 1107 O O . ILE A 1 158 ? -25.797 -9.479 6.360 1.00 97.81 158 ILE A O 1
ATOM 1111 N N . ASP A 1 159 ? -27.551 -9.380 7.756 1.00 96.38 159 ASP A N 1
ATOM 1112 C CA . ASP A 1 159 ? -28.595 -9.308 6.724 1.00 96.38 159 ASP A CA 1
ATOM 1113 C C . ASP A 1 159 ? -29.487 -8.077 6.953 1.00 96.38 159 ASP A C 1
ATOM 1115 O O . ASP A 1 159 ? -30.081 -7.917 8.025 1.00 96.38 159 ASP A O 1
ATOM 1119 N N . LEU A 1 160 ? -29.562 -7.190 5.960 1.00 95.19 160 LEU A N 1
ATOM 1120 C CA . LEU A 1 160 ? -30.266 -5.905 6.022 1.00 95.19 160 LEU A CA 1
ATOM 1121 C C . LEU A 1 160 ? -31.350 -5.871 4.924 1.00 95.19 160 LEU A C 1
ATOM 1123 O O . LEU A 1 160 ? -31.056 -5.416 3.823 1.00 95.19 160 LEU A O 1
ATOM 1127 N N . PRO A 1 161 ? -32.579 -6.384 5.125 1.00 91.25 161 PRO A N 1
ATOM 1128 C CA . PRO A 1 161 ? -33.542 -6.541 4.029 1.00 91.25 161 PRO A CA 1
ATOM 1129 C C . PRO A 1 161 ? -33.975 -5.235 3.336 1.00 91.25 161 PRO A C 1
ATOM 1131 O O . PRO A 1 161 ? -33.986 -4.158 3.929 1.00 91.25 161 PRO A O 1
ATOM 1134 N N . ALA A 1 162 ? -34.373 -5.359 2.063 1.00 75.44 162 ALA A N 1
ATOM 1135 C CA . ALA A 1 162 ? -34.484 -4.274 1.076 1.00 75.44 162 ALA A CA 1
ATOM 1136 C C . ALA A 1 162 ? -35.671 -3.303 1.233 1.00 75.44 162 ALA A C 1
ATOM 1138 O O . ALA A 1 162 ? -36.420 -3.053 0.291 1.00 75.44 162 ALA A O 1
ATOM 1139 N N . THR A 1 163 ? -35.854 -2.771 2.440 1.00 73.56 163 THR A N 1
ATOM 1140 C CA . THR A 1 163 ? -36.956 -1.862 2.791 1.00 73.56 163 THR A CA 1
ATOM 1141 C C . THR A 1 163 ? -36.619 -0.829 3.873 1.00 73.56 163 THR A C 1
ATOM 1143 O O . THR A 1 163 ? -37.460 0.028 4.140 1.00 73.56 163 THR A O 1
ATOM 1146 N N . ILE A 1 164 ? -35.481 -0.934 4.581 1.00 73.19 164 ILE A N 1
ATOM 1147 C CA . ILE A 1 164 ? -35.240 -0.147 5.808 1.00 73.19 164 ILE A CA 1
ATOM 1148 C C . ILE A 1 164 ? -33.740 0.170 5.988 1.00 73.19 164 ILE A C 1
ATOM 1150 O O . ILE A 1 164 ? -32.932 -0.736 5.791 1.00 73.19 164 ILE A O 1
ATOM 1154 N N . PRO A 1 165 ? -33.357 1.411 6.367 1.00 85.31 165 PRO A N 1
ATOM 1155 C CA . PRO A 1 165 ? -31.956 1.827 6.330 1.00 85.31 165 PRO A CA 1
ATOM 1156 C C . PRO A 1 165 ? -31.179 1.729 7.653 1.00 85.31 165 PRO A C 1
ATOM 1158 O O . PRO A 1 165 ? -31.751 1.738 8.750 1.00 85.31 165 PRO A O 1
ATOM 1161 N N . LEU A 1 166 ? -29.849 1.774 7.532 1.00 96.19 166 LEU A N 1
ATOM 1162 C CA . LEU A 1 166 ? -28.931 2.192 8.601 1.00 96.19 166 LEU A CA 1
ATOM 1163 C C . LEU A 1 166 ? -28.567 3.671 8.388 1.00 96.19 166 LEU A C 1
ATOM 1165 O O . LEU A 1 166 ? -28.278 4.064 7.260 1.00 96.19 166 LEU A O 1
ATOM 1169 N N . VAL A 1 167 ? -28.603 4.502 9.437 1.00 95.88 167 VAL A N 1
ATOM 1170 C CA . VAL A 1 167 ? -28.438 5.965 9.294 1.00 95.88 167 VAL A CA 1
ATOM 1171 C C . VAL A 1 167 ? -27.477 6.559 10.328 1.00 95.88 167 VAL A C 1
ATOM 1173 O O . VAL A 1 167 ? -27.636 6.359 11.531 1.00 95.88 167 VAL A O 1
ATOM 1176 N N . ALA A 1 168 ? -26.508 7.348 9.868 1.00 95.81 168 ALA A N 1
ATOM 1177 C CA . ALA A 1 168 ? -25.485 8.017 10.672 1.00 95.81 168 ALA A CA 1
ATOM 1178 C C . ALA A 1 168 ? -25.211 9.454 10.176 1.00 95.81 168 ALA A C 1
ATOM 1180 O O . ALA A 1 168 ? -24.071 9.909 10.170 1.00 95.81 168 ALA A O 1
ATOM 1181 N N . ASN A 1 169 ? -26.249 10.166 9.729 1.00 94.62 169 ASN A N 1
ATOM 1182 C CA . ASN A 1 169 ? -26.093 11.460 9.050 1.00 94.62 169 ASN A CA 1
ATOM 1183 C C . ASN A 1 169 ? -25.838 12.635 10.003 1.00 94.62 169 ASN A C 1
ATOM 1185 O O . ASN A 1 169 ? -26.319 12.643 11.143 1.00 94.62 169 ASN A O 1
ATOM 1189 N N . GLY A 1 170 ? -25.171 13.670 9.489 1.00 91.56 170 GLY A N 1
ATOM 1190 C CA . GLY A 1 170 ? -25.098 14.981 10.132 1.00 91.56 170 GLY A CA 1
ATOM 1191 C C . GLY A 1 170 ? -26.477 15.655 10.197 1.00 91.56 170 GLY A C 1
ATOM 1192 O O . GLY A 1 170 ? -27.172 15.754 9.190 1.00 91.56 170 GLY A O 1
ATOM 1193 N N . ASN A 1 171 ? -26.906 16.117 11.378 1.00 89.56 171 ASN A N 1
ATOM 1194 C CA . ASN A 1 171 ? -28.263 16.659 11.584 1.00 89.56 171 ASN A CA 1
ATOM 1195 C C . ASN A 1 171 ? -28.417 18.175 11.314 1.00 89.56 171 ASN A C 1
ATOM 1197 O O . ASN A 1 171 ? -29.517 18.714 11.434 1.00 89.56 171 ASN A O 1
ATOM 1201 N N . GLN A 1 172 ? -27.324 18.863 10.981 1.00 86.31 172 GLN A N 1
ATOM 1202 C CA . GLN A 1 172 ? -27.214 20.317 10.802 1.00 86.31 172 GLN A CA 1
ATOM 1203 C C . GLN A 1 172 ? -26.207 20.631 9.698 1.00 86.31 172 GLN A C 1
ATOM 1205 O O . GLN A 1 172 ? -25.393 19.781 9.361 1.00 86.31 172 GLN A O 1
ATOM 1210 N N . THR A 1 173 ? -26.206 21.863 9.178 1.00 87.00 173 THR A N 1
ATOM 1211 C CA . THR A 1 173 ? -25.319 22.271 8.074 1.00 87.00 173 THR A CA 1
ATOM 1212 C C . THR A 1 173 ? -23.856 21.910 8.318 1.00 87.00 173 THR A C 1
ATOM 1214 O O . THR A 1 173 ? -23.286 21.221 7.489 1.00 87.00 173 THR A O 1
ATOM 1217 N N . THR A 1 174 ? -23.259 22.282 9.453 1.00 86.62 174 THR A N 1
ATOM 1218 C CA . THR A 1 174 ? -21.842 21.982 9.755 1.00 86.62 174 THR A CA 1
ATOM 1219 C C . THR A 1 174 ? -21.610 20.621 10.424 1.00 86.62 174 THR A C 1
ATOM 1221 O O . THR A 1 174 ? -20.554 20.402 11.016 1.00 86.62 174 THR A O 1
ATOM 1224 N N . ALA A 1 175 ? -22.599 19.723 10.427 1.00 88.50 175 ALA A N 1
ATOM 1225 C CA . ALA A 1 175 ? -22.486 18.441 11.113 1.00 88.50 175 ALA A CA 1
ATOM 1226 C C . ALA A 1 175 ? -21.774 17.412 10.228 1.00 88.50 175 ALA A C 1
ATOM 1228 O O . ALA A 1 175 ? -22.330 16.957 9.228 1.00 88.50 175 ALA A O 1
ATOM 1229 N N . THR A 1 176 ? -20.569 17.005 10.624 1.00 91.56 176 THR A N 1
ATOM 1230 C CA . THR A 1 176 ? -19.923 15.806 10.074 1.00 91.56 176 THR A CA 1
ATOM 1231 C C . THR A 1 176 ? -20.743 14.564 10.420 1.00 91.56 176 THR A C 1
ATOM 1233 O O . THR A 1 176 ? -21.311 14.457 11.516 1.00 91.56 176 THR A O 1
ATOM 1236 N N . ALA A 1 177 ? -20.814 13.634 9.476 1.00 92.94 177 ALA A N 1
ATOM 1237 C CA . ALA A 1 177 ? -21.496 12.365 9.655 1.00 92.94 177 ALA A CA 1
ATOM 1238 C C . ALA A 1 177 ? -20.738 11.397 10.581 1.00 92.94 177 ALA A C 1
ATOM 1240 O O . ALA A 1 177 ? -19.718 11.722 11.191 1.00 92.94 177 ALA A O 1
ATOM 1241 N N . GLY A 1 178 ? -21.314 10.212 10.747 1.00 90.06 178 GLY A N 1
ATOM 1242 C CA . GLY A 1 178 ? -20.879 9.196 11.692 1.00 90.06 178 GLY A CA 1
ATOM 1243 C C . GLY A 1 178 ? -20.174 8.029 11.019 1.00 90.06 178 GLY A C 1
ATOM 1244 O O . GLY A 1 178 ? -19.735 8.101 9.872 1.00 90.06 178 GLY A O 1
ATOM 1245 N N . THR A 1 179 ? -20.086 6.916 11.740 1.00 92.75 179 THR A N 1
ATOM 1246 C CA . THR A 1 179 ? -19.447 5.692 11.238 1.00 92.75 179 THR A CA 1
ATOM 1247 C C . THR A 1 179 ? -20.369 4.493 11.386 1.00 92.75 179 THR A C 1
ATOM 1249 O O . THR A 1 179 ? -20.901 4.264 12.468 1.00 92.75 179 THR A O 1
ATOM 1252 N N . ILE A 1 180 ? -20.514 3.697 10.329 1.00 95.69 180 ILE A N 1
ATOM 1253 C CA . ILE A 1 180 ? -21.237 2.424 10.306 1.00 95.69 180 ILE A CA 1
ATOM 1254 C C . ILE A 1 180 ? -20.220 1.325 9.992 1.00 95.69 180 ILE A C 1
ATOM 1256 O O . ILE A 1 180 ? -19.592 1.330 8.938 1.00 95.69 180 ILE A O 1
ATOM 1260 N N . SER A 1 181 ? -20.030 0.383 10.910 1.00 96.75 181 SER A N 1
ATOM 1261 C CA . SER A 1 181 ? -19.075 -0.714 10.751 1.00 96.75 181 SER A CA 1
ATOM 1262 C C . SER A 1 181 ? -19.755 -2.062 10.962 1.00 96.75 181 SER A C 1
ATOM 1264 O O . SER A 1 181 ? -20.382 -2.297 11.999 1.00 96.75 181 SER A O 1
ATOM 1266 N N . LEU A 1 182 ? -19.630 -2.932 9.959 1.00 97.50 182 LEU A N 1
ATOM 1267 C CA . LEU A 1 182 ? -20.177 -4.284 9.925 1.00 97.50 182 LEU A CA 1
ATOM 1268 C C . LEU A 1 182 ? -19.020 -5.289 9.884 1.00 97.50 182 LEU A C 1
ATOM 1270 O O . LEU A 1 182 ? -18.127 -5.173 9.047 1.00 97.50 182 LEU A O 1
ATOM 1274 N N . SER A 1 183 ? -19.054 -6.298 10.748 1.00 96.62 183 SER A N 1
ATOM 1275 C CA . SER A 1 183 ? -18.121 -7.422 10.722 1.00 96.62 183 SER A CA 1
ATOM 1276 C C . SER A 1 183 ? -18.890 -8.732 10.844 1.00 96.62 183 SER A C 1
ATOM 1278 O O . SER A 1 183 ? -19.594 -8.943 11.831 1.00 96.62 183 SER A O 1
ATOM 1280 N N . ALA A 1 184 ? -18.777 -9.597 9.839 1.00 95.25 184 ALA A N 1
ATOM 1281 C CA . ALA A 1 184 ? -19.467 -10.879 9.774 1.00 95.25 184 ALA A CA 1
ATOM 1282 C C . ALA A 1 184 ? -18.470 -12.029 9.581 1.00 95.25 184 ALA A C 1
ATOM 1284 O O . ALA A 1 184 ? -17.669 -12.008 8.649 1.00 95.25 184 ALA A O 1
ATOM 1285 N N . GLY A 1 185 ? -18.567 -13.069 10.412 1.00 88.88 185 GLY A N 1
ATOM 1286 C CA . GLY A 1 185 ? -17.793 -14.306 10.254 1.00 88.88 185 GLY A CA 1
ATOM 1287 C C . GLY A 1 185 ? -18.138 -15.090 8.981 1.00 88.88 185 GLY A C 1
ATOM 1288 O O . GLY A 1 185 ? -17.359 -15.934 8.553 1.00 88.88 185 GLY A O 1
ATOM 1289 N N . THR A 1 186 ? -19.280 -14.793 8.351 1.00 93.62 186 THR A N 1
ATOM 1290 C CA . THR A 1 186 ? -19.652 -15.304 7.022 1.00 93.62 186 THR A CA 1
ATOM 1291 C C . THR A 1 186 ? -19.956 -14.161 6.051 1.00 93.62 186 THR A C 1
ATOM 1293 O O . THR A 1 186 ? -19.017 -13.584 5.519 1.00 93.62 186 THR A O 1
ATOM 1296 N N . ALA A 1 187 ? -21.217 -13.841 5.754 1.00 96.00 187 ALA A N 1
ATOM 1297 C CA . ALA A 1 187 ? -21.587 -12.914 4.678 1.00 96.00 187 ALA A CA 1
ATOM 1298 C C . ALA A 1 187 ? -22.183 -11.594 5.194 1.00 96.00 187 ALA A C 1
ATOM 1300 O O . ALA A 1 187 ? -22.789 -11.553 6.268 1.00 96.00 187 ALA A O 1
ATOM 1301 N N . ILE A 1 188 ? -22.080 -10.532 4.392 1.00 97.94 188 ILE A N 1
ATOM 1302 C CA . ILE A 1 188 ? -22.842 -9.289 4.578 1.00 97.94 188 ILE A CA 1
ATOM 1303 C C . ILE A 1 188 ? -23.774 -9.110 3.382 1.00 97.94 188 ILE A C 1
ATOM 1305 O O . ILE A 1 188 ? -23.332 -9.104 2.237 1.00 97.94 188 ILE A O 1
ATOM 1309 N N . ARG A 1 189 ? -25.069 -8.929 3.647 1.00 97.25 189 ARG A N 1
ATOM 1310 C CA . ARG A 1 189 ? -26.076 -8.635 2.627 1.00 97.25 189 ARG A CA 1
ATOM 1311 C C . ARG A 1 189 ? -26.761 -7.311 2.931 1.00 97.25 189 ARG A C 1
ATOM 1313 O O . ARG A 1 189 ? -27.727 -7.258 3.695 1.00 97.25 189 ARG A O 1
ATOM 1320 N N . GLN A 1 190 ? -26.271 -6.241 2.313 1.00 96.25 190 GLN A N 1
ATOM 1321 C CA . GLN A 1 190 ? -26.930 -4.944 2.325 1.00 96.25 190 GLN A CA 1
ATOM 1322 C C . GLN A 1 190 ? -28.058 -4.944 1.287 1.00 96.25 190 GLN A C 1
ATOM 1324 O O . GLN A 1 190 ? -27.888 -4.557 0.135 1.00 96.25 190 GLN A O 1
ATOM 1329 N N . GLY A 1 191 ? -29.239 -5.389 1.707 1.00 92.88 191 GLY A N 1
ATOM 1330 C CA . GLY A 1 191 ? -30.469 -5.221 0.943 1.00 92.88 191 GLY A CA 1
ATOM 1331 C C . GLY A 1 191 ? -31.039 -3.802 1.006 1.00 92.88 191 GLY A C 1
ATOM 1332 O O . GLY A 1 191 ? -31.643 -3.392 0.026 1.00 92.88 191 GLY A O 1
ATOM 1333 N N . GLY A 1 192 ? -30.906 -3.080 2.127 1.00 91.25 192 GLY A N 1
ATOM 1334 C CA . GLY A 1 192 ? -31.458 -1.731 2.358 1.00 91.25 192 GLY A CA 1
ATOM 1335 C C . GLY A 1 192 ? -30.452 -0.583 2.182 1.00 91.25 192 GLY A C 1
ATOM 1336 O O . GLY A 1 192 ? -29.250 -0.809 2.101 1.00 91.25 192 GLY A O 1
ATOM 1337 N N . GLU A 1 193 ? -30.942 0.656 2.118 1.00 93.31 193 GLU A N 1
ATOM 1338 C CA . GLU A 1 193 ? -30.110 1.865 1.960 1.00 93.31 193 GLU A CA 1
ATOM 1339 C C . GLU A 1 193 ? -29.228 2.117 3.200 1.00 93.31 193 GLU A C 1
ATOM 1341 O O . GLU A 1 193 ? -29.628 1.836 4.335 1.00 93.31 193 GLU A O 1
ATOM 1346 N N . VAL A 1 194 ? -28.034 2.682 3.018 1.00 96.69 194 VAL A N 1
ATOM 1347 C CA . VAL A 1 194 ? -27.109 2.984 4.120 1.00 96.69 194 VAL A CA 1
ATOM 1348 C C . VAL A 1 194 ? -26.574 4.401 3.983 1.00 96.69 194 VAL A C 1
ATOM 1350 O O . VAL A 1 194 ? -25.805 4.713 3.079 1.00 96.69 194 VAL A O 1
ATOM 1353 N N . PHE A 1 195 ? -26.972 5.259 4.921 1.00 95.81 195 PHE A N 1
ATOM 1354 C CA . PHE A 1 195 ? -26.641 6.678 4.909 1.00 95.81 195 PHE A CA 1
ATOM 1355 C C . PHE A 1 195 ? -25.673 7.023 6.043 1.00 95.81 195 PHE A C 1
ATOM 1357 O O . PHE A 1 195 ? -25.949 6.771 7.217 1.00 95.81 195 PHE A O 1
ATOM 1364 N N . ALA A 1 196 ? -24.561 7.657 5.698 1.00 95.62 196 ALA A N 1
ATOM 1365 C CA . ALA A 1 196 ? -23.676 8.381 6.600 1.00 95.62 196 ALA A CA 1
ATOM 1366 C C . ALA A 1 196 ? -23.239 9.694 5.922 1.00 95.62 196 ALA A C 1
ATOM 1368 O O . ALA A 1 196 ? -22.053 10.002 5.845 1.00 95.62 196 ALA A O 1
ATOM 1369 N N . ALA A 1 197 ? -24.203 10.445 5.387 1.00 95.06 197 ALA A N 1
ATOM 1370 C CA . ALA A 1 197 ? -23.967 11.700 4.674 1.00 95.06 197 ALA A CA 1
ATOM 1371 C C . ALA A 1 197 ? -23.852 12.894 5.638 1.00 95.06 197 ALA A C 1
ATOM 1373 O O . ALA A 1 197 ? -24.567 12.977 6.650 1.00 95.06 197 ALA A O 1
ATOM 1374 N N . GLY A 1 198 ? -22.932 13.810 5.341 1.00 92.19 198 GLY A N 1
ATOM 1375 C CA . GLY A 1 198 ? -22.716 15.043 6.093 1.00 92.19 198 GLY A CA 1
ATOM 1376 C C . GLY A 1 198 ? -23.843 16.059 5.898 1.00 92.19 198 GLY A C 1
ATOM 1377 O O . GLY A 1 198 ? -24.688 15.943 5.011 1.00 92.19 198 GLY A O 1
ATOM 1378 N N . GLY A 1 199 ? -23.859 17.095 6.734 1.00 89.12 199 GLY A N 1
ATOM 1379 C CA . GLY A 1 199 ? -24.614 18.308 6.422 1.00 89.12 199 GLY A CA 1
ATOM 1380 C C . GLY A 1 199 ? -23.964 19.106 5.287 1.00 89.12 199 GLY A C 1
ATOM 1381 O O . GLY A 1 199 ? -22.793 18.909 4.979 1.00 89.12 199 GLY A O 1
ATOM 1382 N N . ASN A 1 200 ? -24.689 20.076 4.713 1.00 86.81 200 ASN A N 1
ATOM 1383 C CA . ASN A 1 200 ? -24.231 20.896 3.576 1.00 86.81 200 ASN A CA 1
ATOM 1384 C C . ASN A 1 200 ? -22.856 21.578 3.742 1.00 86.81 200 ASN A C 1
ATOM 1386 O O . ASN A 1 200 ? -22.292 21.997 2.745 1.00 86.81 200 ASN A O 1
ATOM 1390 N N . GLY A 1 201 ? -22.337 21.714 4.965 1.00 84.75 201 GLY A N 1
ATOM 1391 C CA . GLY A 1 201 ? -21.023 22.250 5.344 1.00 84.75 201 GLY A CA 1
ATOM 1392 C C . GLY A 1 201 ? -20.291 21.370 6.372 1.00 84.75 201 GLY A C 1
ATOM 1393 O O . GLY A 1 201 ? -19.544 21.890 7.196 1.00 84.75 201 GLY A O 1
ATOM 1394 N N . GLY A 1 202 ? -20.592 20.068 6.408 1.00 85.50 202 GLY A N 1
ATOM 1395 C CA . GLY A 1 202 ? -19.969 19.059 7.267 1.00 85.50 202 GLY A CA 1
ATOM 1396 C C . GLY A 1 202 ? -19.277 17.975 6.438 1.00 85.50 202 GLY A C 1
ATOM 1397 O O . GLY A 1 202 ? -19.497 17.884 5.234 1.00 85.50 202 GLY A O 1
ATOM 1398 N N . GLY A 1 203 ? -18.424 17.164 7.070 1.00 90.94 203 GLY A N 1
ATOM 1399 C CA . GLY A 1 203 ? -17.727 16.069 6.378 1.00 90.94 203 GLY A CA 1
ATOM 1400 C C . GLY A 1 203 ? -18.601 14.833 6.176 1.00 90.94 203 GLY A C 1
ATOM 1401 O O . GLY A 1 203 ? -19.533 14.588 6.955 1.00 90.94 203 GLY A O 1
ATOM 1402 N N . GLY A 1 204 ? -18.265 14.050 5.156 1.00 91.38 204 GLY A N 1
ATOM 1403 C CA . GLY A 1 204 ? -18.828 12.727 4.921 1.00 91.38 204 GLY A CA 1
ATOM 1404 C C . GLY A 1 204 ? -18.504 11.720 6.029 1.00 91.38 204 GLY A C 1
ATOM 1405 O O . GLY A 1 204 ? -17.698 11.968 6.930 1.00 91.38 204 GLY A O 1
ATOM 1406 N N . GLY A 1 205 ? -19.201 10.587 6.001 1.00 87.88 205 GLY A N 1
ATOM 1407 C CA . GLY A 1 205 ? -19.121 9.544 7.027 1.00 87.88 205 GLY A CA 1
ATOM 1408 C C . GLY A 1 205 ? -18.243 8.363 6.634 1.00 87.88 205 GLY A C 1
ATOM 1409 O O . GLY A 1 205 ? -17.600 8.359 5.592 1.00 87.88 205 GLY A O 1
ATOM 1410 N N . GLY A 1 206 ? -18.223 7.331 7.475 1.00 92.88 206 GLY A N 1
ATOM 1411 C CA . GLY A 1 206 ? -17.457 6.108 7.221 1.00 92.88 206 GLY A CA 1
ATOM 1412 C C . GLY A 1 206 ? -18.332 4.859 7.181 1.00 92.88 206 GLY A C 1
ATOM 1413 O O . GLY A 1 206 ? -19.099 4.631 8.116 1.00 92.88 206 GLY A O 1
ATOM 1414 N N . VAL A 1 207 ? -18.190 4.023 6.153 1.00 95.69 207 VAL A N 1
ATOM 1415 C CA . VAL A 1 207 ? -18.877 2.729 6.011 1.00 95.69 207 VAL A CA 1
ATOM 1416 C C . VAL A 1 207 ? -17.832 1.626 5.818 1.00 95.69 207 VAL A C 1
ATOM 1418 O O . VAL A 1 207 ? -17.146 1.583 4.805 1.00 95.69 207 VAL A O 1
ATOM 1421 N N . PHE A 1 208 ? -17.686 0.740 6.808 1.00 95.69 208 PHE A N 1
ATOM 1422 C CA . PHE A 1 208 ? -16.598 -0.250 6.873 1.00 95.69 208 PHE A CA 1
ATOM 1423 C C . PHE A 1 208 ? -17.150 -1.670 7.031 1.00 95.69 208 PHE A C 1
ATOM 1425 O O . PHE A 1 208 ? -17.584 -2.039 8.127 1.00 95.69 208 PHE A O 1
ATOM 1432 N N . TYR A 1 209 ? -17.160 -2.459 5.957 1.00 97.69 209 TYR A N 1
ATOM 1433 C CA . TYR A 1 209 ? -17.711 -3.818 5.919 1.00 97.69 209 TYR A CA 1
ATOM 1434 C C . TYR A 1 209 ? -16.592 -4.854 5.782 1.00 97.69 209 TYR A C 1
ATOM 1436 O O . TYR A 1 209 ? -15.784 -4.783 4.857 1.00 97.69 209 TYR A O 1
ATOM 1444 N N . VAL A 1 210 ? -16.579 -5.845 6.676 1.00 94.69 210 VAL A N 1
ATOM 1445 C CA . VAL A 1 210 ? -15.654 -6.986 6.628 1.00 94.69 210 VAL A CA 1
ATOM 1446 C C . VAL A 1 210 ? -16.442 -8.291 6.735 1.00 94.69 210 VAL A C 1
ATOM 1448 O O . VAL A 1 210 ? -17.138 -8.507 7.728 1.00 94.69 210 VAL A O 1
ATOM 1451 N N . ALA A 1 211 ? -16.328 -9.160 5.734 1.00 94.38 211 ALA A N 1
ATOM 1452 C CA . ALA A 1 211 ? -17.018 -10.447 5.664 1.00 94.38 211 ALA A CA 1
ATOM 1453 C C . ALA A 1 211 ? -16.023 -11.597 5.448 1.00 94.38 211 ALA A C 1
ATOM 1455 O O . ALA A 1 211 ? -15.145 -11.503 4.594 1.00 94.38 211 ALA A O 1
ATOM 1456 N N . GLY A 1 212 ? -16.186 -12.704 6.177 1.00 88.81 212 GLY A N 1
ATOM 1457 C CA . GLY A 1 212 ? -15.394 -13.921 5.957 1.00 88.81 212 GLY A CA 1
ATOM 1458 C C . GLY A 1 212 ? -15.667 -14.613 4.616 1.00 88.81 212 GLY A C 1
ATOM 1459 O O . GLY A 1 212 ? -14.822 -15.343 4.124 1.00 88.81 212 GLY A O 1
ATOM 1460 N N . THR A 1 213 ? -16.822 -14.350 4.001 1.00 94.69 213 THR A N 1
ATOM 1461 C CA . THR A 1 213 ? -17.239 -14.866 2.685 1.00 94.69 213 THR A CA 1
ATOM 1462 C C . THR A 1 213 ? -17.651 -13.695 1.786 1.00 94.69 213 THR A C 1
ATOM 1464 O O . THR A 1 213 ? -16.814 -12.842 1.519 1.00 94.69 213 THR A O 1
ATOM 1467 N N . ASN A 1 214 ? -18.911 -13.605 1.344 1.00 96.50 214 ASN A N 1
ATOM 1468 C CA . ASN A 1 214 ? -19.363 -12.646 0.327 1.00 96.50 214 ASN A CA 1
ATOM 1469 C C . ASN A 1 214 ? -19.890 -11.312 0.901 1.00 96.50 214 ASN A C 1
ATOM 1471 O O . ASN A 1 214 ? -20.421 -11.274 2.019 1.00 96.50 214 ASN A O 1
ATOM 1475 N N . ILE A 1 215 ? -19.842 -10.246 0.090 1.00 98.38 215 ILE A N 1
ATOM 1476 C CA . ILE A 1 215 ? -20.548 -8.971 0.329 1.00 98.38 215 ILE A CA 1
ATOM 1477 C C . ILE A 1 215 ? -21.483 -8.642 -0.849 1.00 98.38 215 ILE A C 1
ATOM 1479 O O . ILE A 1 215 ? -21.025 -8.381 -1.960 1.00 98.38 215 ILE A O 1
ATOM 1483 N N . ASP A 1 216 ? -22.791 -8.577 -0.580 1.00 98.12 216 ASP A N 1
ATOM 1484 C CA . ASP A 1 216 ? -23.817 -8.087 -1.513 1.00 98.12 216 ASP A CA 1
ATOM 1485 C C . ASP A 1 216 ? -24.222 -6.640 -1.156 1.00 98.12 216 ASP A C 1
ATOM 1487 O O . ASP A 1 216 ? -24.820 -6.421 -0.098 1.00 98.12 216 ASP A O 1
ATOM 1491 N N . ILE A 1 217 ? -23.990 -5.667 -2.046 1.00 97.75 217 ILE A N 1
ATOM 1492 C CA . ILE A 1 217 ? -24.523 -4.294 -1.955 1.00 97.75 217 ILE A CA 1
ATOM 1493 C C . ILE A 1 217 ? -25.670 -4.138 -2.962 1.00 97.75 217 ILE A C 1
ATOM 1495 O O . ILE A 1 217 ? -25.446 -4.100 -4.172 1.00 97.75 217 ILE A O 1
ATOM 1499 N N . LEU A 1 218 ? -26.913 -4.092 -2.472 1.00 96.19 218 LEU A N 1
ATOM 1500 C CA . LEU A 1 218 ? -28.146 -4.180 -3.277 1.00 96.19 218 LEU A CA 1
ATOM 1501 C C . LEU A 1 218 ? -29.086 -2.970 -3.114 1.00 96.19 218 LEU A C 1
ATOM 1503 O O . LEU A 1 218 ? -30.169 -2.965 -3.699 1.00 96.19 218 LEU A O 1
ATOM 1507 N N . ASN A 1 219 ? -28.680 -1.971 -2.331 1.00 95.81 219 ASN A N 1
ATOM 1508 C CA . ASN A 1 219 ? -29.236 -0.617 -2.270 1.00 95.81 219 ASN A CA 1
ATOM 1509 C C . ASN A 1 219 ? -28.109 0.372 -1.956 1.00 95.81 219 ASN A C 1
ATOM 1511 O O . ASN A 1 219 ? -27.004 -0.034 -1.597 1.00 95.81 219 ASN A O 1
ATOM 1515 N N . ASP A 1 220 ? -28.405 1.652 -2.130 1.00 95.12 220 ASP A N 1
ATOM 1516 C CA . ASP A 1 220 ? -27.449 2.752 -2.124 1.00 95.12 220 ASP A CA 1
ATOM 1517 C C . ASP A 1 220 ? -26.633 2.842 -0.820 1.00 95.12 220 ASP A C 1
ATOM 1519 O O . ASP A 1 220 ? -27.166 2.686 0.286 1.00 95.12 220 ASP A O 1
ATOM 1523 N N . ILE A 1 221 ? -25.338 3.140 -0.957 1.00 97.38 221 ILE A N 1
ATOM 1524 C CA . ILE A 1 221 ? -24.486 3.653 0.124 1.00 97.38 221 ILE A CA 1
ATOM 1525 C C . ILE A 1 221 ? -24.218 5.132 -0.162 1.00 97.38 221 ILE A C 1
ATOM 1527 O O . ILE A 1 221 ? -23.667 5.465 -1.208 1.00 97.38 221 ILE A O 1
ATOM 1531 N N . ASP A 1 222 ? -24.549 6.017 0.773 1.00 97.12 222 ASP A N 1
ATOM 1532 C CA . ASP A 1 222 ? -24.283 7.454 0.657 1.00 97.12 222 ASP A CA 1
ATOM 1533 C C . ASP A 1 222 ? -23.517 7.966 1.879 1.00 97.12 222 ASP A C 1
ATOM 1535 O O . ASP A 1 222 ? -24.051 8.037 2.989 1.00 97.12 222 ASP A O 1
ATOM 1539 N N . THR A 1 223 ? -22.253 8.327 1.668 1.00 96.62 223 THR A N 1
ATOM 1540 C CA . THR A 1 223 ? -21.374 8.943 2.668 1.00 96.62 223 THR A CA 1
ATOM 1541 C C . THR A 1 223 ? -20.925 10.346 2.254 1.00 96.62 223 THR A C 1
ATOM 1543 O O . THR A 1 223 ? -19.864 10.792 2.687 1.00 96.62 223 THR A O 1
ATOM 1546 N N . SER A 1 224 ? -21.677 11.030 1.388 1.00 95.19 224 SER A N 1
ATOM 1547 C CA . SER A 1 224 ? -21.270 12.312 0.792 1.00 95.19 224 SER A CA 1
ATOM 1548 C C . SER A 1 224 ? -20.994 13.449 1.788 1.00 95.19 224 SER A C 1
ATOM 1550 O O . SER A 1 224 ? -21.523 13.484 2.903 1.00 95.19 224 SER A O 1
ATOM 1552 N N . GLY A 1 225 ? -20.127 14.375 1.372 1.00 91.56 225 GLY A N 1
ATOM 1553 C CA . GLY A 1 225 ? -19.690 15.560 2.112 1.00 91.56 225 GLY A CA 1
ATOM 1554 C C . GLY A 1 225 ? -20.373 16.858 1.663 1.00 91.56 225 GLY A C 1
ATOM 1555 O O . GLY A 1 225 ? -20.962 16.951 0.586 1.00 91.56 225 GLY A O 1
ATOM 1556 N N . GLY A 1 226 ? -20.303 17.881 2.514 1.00 88.25 226 GLY A N 1
ATOM 1557 C CA . GLY A 1 226 ? -20.865 19.212 2.282 1.00 88.25 226 GLY A CA 1
ATOM 1558 C C . GLY A 1 226 ? -19.886 20.175 1.604 1.00 88.25 226 GLY A C 1
ATOM 1559 O O . GLY A 1 226 ? -19.578 20.023 0.430 1.00 88.25 226 GLY A O 1
ATOM 1560 N N . VAL A 1 227 ? -19.438 21.189 2.353 1.00 85.75 227 VAL A N 1
ATOM 1561 C CA . VAL A 1 227 ? -18.252 22.037 2.074 1.00 85.75 227 VAL A CA 1
ATOM 1562 C C . VAL A 1 227 ? -16.978 21.387 2.642 1.00 85.75 227 VAL A C 1
ATOM 1564 O O . VAL A 1 227 ? -15.887 21.890 2.456 1.00 85.75 227 VAL A O 1
ATOM 1567 N N . ASN A 1 228 ? -17.091 20.264 3.350 1.00 88.56 228 ASN A N 1
ATOM 1568 C CA . ASN A 1 228 ? -15.926 19.474 3.741 1.00 88.56 228 ASN A CA 1
ATOM 1569 C C . ASN A 1 228 ? -15.891 18.195 2.894 1.00 88.56 228 ASN A C 1
ATOM 1571 O O . ASN A 1 228 ? -16.832 17.901 2.145 1.00 88.56 228 ASN A O 1
ATOM 1575 N N . ASP A 1 229 ? -14.813 17.436 3.044 1.00 91.88 229 ASP A N 1
ATOM 1576 C CA . ASP A 1 229 ? -14.521 16.261 2.229 1.00 91.88 229 ASP A CA 1
ATOM 1577 C C . ASP A 1 229 ? -15.607 15.178 2.295 1.00 91.88 229 ASP A C 1
ATOM 1579 O O . ASP A 1 229 ? -16.373 15.058 3.264 1.00 91.88 229 ASP A O 1
ATOM 1583 N N . GLY A 1 230 ? -15.655 14.379 1.235 1.00 91.56 230 GLY A N 1
ATOM 1584 C CA . GLY A 1 230 ? -16.472 13.185 1.124 1.00 91.56 230 GLY A CA 1
ATOM 1585 C C . GLY A 1 230 ? -16.077 12.072 2.099 1.00 91.56 230 GLY A C 1
ATOM 1586 O O . GLY A 1 230 ? -15.033 12.096 2.747 1.00 91.56 230 GLY A O 1
ATOM 1587 N N . GLY A 1 231 ? -16.958 11.083 2.237 1.00 89.31 231 GLY A N 1
ATOM 1588 C CA . GLY A 1 231 ? -16.780 9.984 3.187 1.00 89.31 231 GLY A CA 1
ATOM 1589 C C . GLY A 1 231 ? -15.879 8.845 2.701 1.00 89.31 231 GLY A C 1
ATOM 1590 O O . GLY A 1 231 ? -15.383 8.839 1.580 1.00 89.31 231 GLY A O 1
ATOM 1591 N N . ALA A 1 232 ? -15.689 7.840 3.550 1.00 91.75 232 ALA A N 1
ATOM 1592 C CA . ALA A 1 232 ? -14.894 6.654 3.246 1.00 91.75 232 ALA A CA 1
ATOM 1593 C C . ALA A 1 232 ? -15.768 5.395 3.212 1.00 91.75 232 ALA A C 1
ATOM 1595 O O . ALA A 1 232 ? -16.503 5.118 4.164 1.00 91.75 232 ALA A O 1
ATOM 1596 N N . VAL A 1 233 ? -15.636 4.591 2.158 1.00 95.94 233 VAL A N 1
ATOM 1597 C CA . VAL A 1 233 ? -16.284 3.281 2.026 1.00 95.94 233 VAL A CA 1
ATOM 1598 C C . VAL A 1 233 ? -15.215 2.209 1.847 1.00 95.94 233 VAL A C 1
ATOM 1600 O O . VAL A 1 233 ? -14.434 2.249 0.900 1.00 95.94 233 VAL A O 1
ATOM 1603 N N . LEU A 1 234 ? -15.181 1.233 2.754 1.00 96.44 234 LEU A N 1
ATOM 1604 C CA . LEU A 1 234 ? -14.262 0.097 2.708 1.00 96.44 234 LEU A CA 1
ATOM 1605 C C . LEU A 1 234 ? -15.053 -1.208 2.751 1.00 96.44 234 LEU A C 1
ATOM 1607 O O . LEU A 1 234 ? -15.762 -1.468 3.723 1.00 96.44 234 LEU A O 1
ATOM 1611 N N . LEU A 1 235 ? -14.892 -2.042 1.724 1.00 96.88 235 LEU A N 1
ATOM 1612 C CA . LEU A 1 235 ? -15.505 -3.365 1.609 1.00 96.88 235 LEU A CA 1
ATOM 1613 C C . LEU A 1 235 ? -14.399 -4.424 1.485 1.00 96.88 235 LEU A C 1
ATOM 1615 O O . LEU A 1 235 ? -13.621 -4.387 0.534 1.00 96.88 235 LEU A O 1
ATOM 1619 N N . ALA A 1 236 ? -14.325 -5.372 2.420 1.00 95.25 236 ALA A N 1
ATOM 1620 C CA . ALA A 1 236 ? -13.352 -6.466 2.389 1.00 95.25 236 ALA A CA 1
ATOM 1621 C C . ALA A 1 236 ? -14.040 -7.824 2.596 1.00 95.25 236 ALA A C 1
ATOM 1623 O O . ALA A 1 236 ? -14.714 -8.035 3.604 1.00 95.25 236 ALA A O 1
ATOM 1624 N N . ALA A 1 237 ? -13.864 -8.737 1.644 1.00 94.19 237 ALA A N 1
ATOM 1625 C CA . ALA A 1 237 ? -14.554 -10.022 1.577 1.00 94.19 237 ALA A CA 1
ATOM 1626 C C . ALA A 1 237 ? -13.559 -11.171 1.391 1.00 94.19 237 ALA A C 1
ATOM 1628 O O . ALA A 1 237 ? -12.597 -11.031 0.635 1.00 94.19 237 ALA A O 1
ATOM 1629 N N . GLY A 1 238 ? -13.795 -12.301 2.060 1.00 90.88 238 GLY A N 1
ATOM 1630 C CA . GLY A 1 238 ? -13.025 -13.528 1.840 1.00 90.88 238 GLY A CA 1
ATOM 1631 C C . GLY A 1 238 ? -13.350 -14.217 0.512 1.00 90.88 238 GLY A C 1
ATOM 1632 O O . GLY A 1 238 ? -12.450 -14.771 -0.102 1.00 90.88 238 GLY A O 1
ATOM 1633 N N . ASP A 1 239 ? -14.599 -14.108 0.045 1.00 94.44 239 ASP A N 1
ATOM 1634 C CA . ASP A 1 239 ? -15.064 -14.607 -1.257 1.00 94.44 239 ASP A CA 1
ATOM 1635 C C . ASP A 1 239 ? -15.436 -13.410 -2.182 1.00 94.44 239 ASP A C 1
ATOM 1637 O O . ASP A 1 239 ? -14.641 -12.484 -2.359 1.00 94.44 239 ASP A O 1
ATOM 1641 N N . ASP A 1 240 ? -16.634 -13.402 -2.785 1.00 97.00 240 ASP A N 1
ATOM 1642 C CA . ASP A 1 240 ? -17.045 -12.457 -3.835 1.00 97.00 240 ASP A CA 1
ATOM 1643 C C . ASP A 1 240 ? -17.637 -11.138 -3.296 1.00 97.00 240 ASP A C 1
ATOM 1645 O O . ASP A 1 240 ? -18.294 -11.096 -2.252 1.00 97.00 240 ASP A O 1
ATOM 1649 N N . ILE A 1 241 ? -17.479 -10.050 -4.062 1.00 98.56 241 ILE A N 1
ATOM 1650 C CA . ILE A 1 241 ? -18.158 -8.765 -3.822 1.00 98.56 241 ILE A CA 1
ATOM 1651 C C . ILE A 1 241 ? -19.025 -8.396 -5.027 1.00 98.56 241 ILE A C 1
ATOM 1653 O O . ILE A 1 241 ? -18.543 -8.307 -6.157 1.00 98.56 241 ILE A O 1
ATOM 1657 N N . THR A 1 242 ? -20.306 -8.117 -4.774 1.00 98.56 242 THR A N 1
ATOM 1658 C CA . THR A 1 242 ? -21.256 -7.622 -5.780 1.00 98.56 242 THR A CA 1
ATOM 1659 C C . THR A 1 242 ? -21.781 -6.244 -5.387 1.00 98.56 242 THR A C 1
ATOM 1661 O O . THR A 1 242 ? -22.429 -6.101 -4.353 1.00 98.56 242 THR A O 1
ATOM 1664 N N . ILE A 1 243 ? -21.555 -5.238 -6.234 1.00 98.50 243 ILE A N 1
ATOM 1665 C CA . ILE A 1 243 ? -22.064 -3.870 -6.080 1.00 98.50 243 ILE A CA 1
ATOM 1666 C C . ILE A 1 243 ? -23.118 -3.616 -7.161 1.00 98.50 243 ILE A C 1
ATOM 1668 O O . ILE A 1 243 ? -22.802 -3.305 -8.311 1.00 98.50 243 ILE A O 1
ATOM 1672 N N . ALA A 1 244 ? -24.385 -3.796 -6.785 1.00 97.44 244 ALA A N 1
ATOM 1673 C CA . ALA A 1 244 ? -25.535 -3.720 -7.682 1.00 97.44 244 ALA A CA 1
ATOM 1674 C C . ALA A 1 244 ? -26.290 -2.379 -7.628 1.00 97.44 244 ALA A C 1
ATOM 1676 O O . ALA A 1 244 ? -27.143 -2.141 -8.481 1.00 97.44 244 ALA A O 1
ATOM 1677 N N . GLN A 1 245 ? -25.991 -1.513 -6.654 1.00 96.69 245 GLN A N 1
ATOM 1678 C CA . GLN A 1 245 ? -26.558 -0.163 -6.506 1.00 96.69 245 GLN A CA 1
ATOM 1679 C C . GLN A 1 245 ? -25.471 0.865 -6.141 1.00 96.69 245 GLN A C 1
ATOM 1681 O O . GLN A 1 245 ? -24.353 0.445 -5.829 1.00 96.69 245 GLN A O 1
ATOM 1686 N N . PRO A 1 246 ? -25.737 2.183 -6.262 1.00 97.00 246 PRO A N 1
ATOM 1687 C CA . PRO A 1 246 ? -24.693 3.197 -6.198 1.00 97.00 246 PRO A CA 1
ATOM 1688 C C . PRO A 1 246 ? -23.946 3.276 -4.865 1.00 97.00 246 PRO A C 1
ATOM 1690 O O . PRO A 1 246 ? -24.504 3.030 -3.795 1.00 97.00 246 PRO A O 1
ATOM 1693 N N . ILE A 1 247 ? -22.691 3.714 -4.945 1.00 98.25 247 ILE A N 1
ATOM 1694 C CA . ILE A 1 247 ? -21.900 4.158 -3.796 1.00 98.25 247 ILE A CA 1
ATOM 1695 C C . ILE A 1 247 ? -21.493 5.610 -4.048 1.00 98.25 247 ILE A C 1
ATOM 1697 O O . ILE A 1 247 ? -20.818 5.901 -5.034 1.00 98.25 247 ILE A O 1
ATOM 1701 N N . ASN A 1 248 ? -21.915 6.511 -3.163 1.00 97.88 248 ASN A N 1
ATOM 1702 C CA . ASN A 1 248 ? -21.646 7.941 -3.233 1.00 97.88 248 ASN A CA 1
ATOM 1703 C C . ASN A 1 248 ? -20.716 8.386 -2.098 1.00 97.88 248 ASN A C 1
ATOM 1705 O O . ASN A 1 248 ? -21.093 8.361 -0.926 1.00 97.88 248 ASN A O 1
ATOM 1709 N N . VAL A 1 249 ? -19.523 8.847 -2.467 1.00 97.44 249 VAL A N 1
ATOM 1710 C CA . VAL A 1 249 ? -18.522 9.454 -1.581 1.00 97.44 249 VAL A CA 1
ATOM 1711 C C . VAL A 1 249 ? -18.172 10.888 -1.996 1.00 97.44 249 VAL A C 1
ATOM 1713 O O . VAL A 1 249 ? -17.176 11.423 -1.529 1.00 97.44 249 VAL A O 1
ATOM 1716 N N . ALA A 1 250 ? -18.948 11.522 -2.880 1.00 96.12 250 ALA A N 1
ATOM 1717 C CA . ALA A 1 250 ? -18.646 12.864 -3.388 1.00 96.12 250 ALA A CA 1
ATOM 1718 C C . ALA A 1 250 ? -18.774 13.966 -2.318 1.00 96.12 250 ALA A C 1
ATOM 1720 O O . ALA A 1 250 ? -19.503 13.807 -1.337 1.00 96.12 250 ALA A O 1
ATOM 1721 N N . SER A 1 251 ? -18.128 15.111 -2.540 1.00 93.62 251 SER A N 1
ATOM 1722 C CA . SER A 1 251 ? -18.416 16.367 -1.831 1.00 93.62 251 SER A CA 1
ATOM 1723 C C . SER A 1 251 ? -19.246 17.302 -2.717 1.00 93.62 251 SER A C 1
ATOM 1725 O O . SER A 1 251 ? -19.121 17.291 -3.938 1.00 93.62 251 SER A O 1
ATOM 1727 N N . ILE A 1 252 ? -20.152 18.083 -2.119 1.00 84.38 252 ILE A N 1
ATOM 1728 C CA . ILE A 1 252 ? -21.228 18.768 -2.861 1.00 84.38 252 ILE A CA 1
ATOM 1729 C C . ILE A 1 252 ? -20.975 20.280 -3.026 1.00 84.38 252 ILE A C 1
ATOM 1731 O O . ILE A 1 252 ? -21.480 20.878 -3.972 1.00 84.38 252 ILE A O 1
ATOM 1735 N N . ASN A 1 253 ? -20.239 20.927 -2.112 1.00 79.19 253 ASN A N 1
ATOM 1736 C CA . ASN A 1 253 ? -20.155 22.397 -2.016 1.00 79.19 253 ASN A CA 1
ATOM 1737 C C . ASN A 1 253 ? -18.752 22.955 -1.674 1.00 79.19 253 ASN A C 1
ATOM 1739 O O . ASN A 1 253 ? -18.669 24.126 -1.311 1.00 79.19 253 ASN A O 1
ATOM 1743 N N . GLY A 1 254 ? -17.676 22.157 -1.737 1.00 78.88 254 GLY A N 1
ATOM 1744 C CA . GLY A 1 254 ? -16.298 22.676 -1.609 1.00 78.88 254 GLY A CA 1
ATOM 1745 C C . GLY A 1 254 ? -15.344 21.908 -0.687 1.00 78.88 254 GLY A C 1
ATOM 1746 O O . GLY A 1 254 ? -14.593 22.539 0.044 1.00 78.88 254 GLY A O 1
ATOM 1747 N N . GLY A 1 255 ? -15.382 20.574 -0.690 1.00 87.25 255 GLY A N 1
ATOM 1748 C CA . GLY A 1 255 ? -14.313 19.734 -0.133 1.00 87.25 255 GLY A CA 1
ATOM 1749 C C . GLY A 1 255 ? -13.881 18.670 -1.141 1.00 87.25 255 GLY A C 1
ATOM 1750 O O . GLY A 1 255 ? -14.508 18.540 -2.196 1.00 87.25 255 GLY A O 1
ATOM 1751 N N . ASN A 1 256 ? -12.844 17.894 -0.837 1.00 93.56 256 ASN A N 1
ATOM 1752 C CA . ASN A 1 256 ? -12.372 16.839 -1.739 1.00 93.56 256 ASN A CA 1
ATOM 1753 C C . ASN A 1 256 ? -13.383 15.680 -1.825 1.00 93.56 256 ASN A C 1
ATOM 1755 O O . ASN A 1 256 ? -14.207 15.465 -0.930 1.00 93.56 256 ASN A O 1
ATOM 1759 N N . GLY A 1 257 ? -13.321 14.906 -2.904 1.00 91.38 257 GLY A N 1
ATOM 1760 C CA . GLY A 1 257 ? -13.977 13.612 -3.001 1.00 91.38 257 GLY A CA 1
ATOM 1761 C C . GLY A 1 257 ? -13.471 12.669 -1.906 1.00 91.38 257 GLY A C 1
ATOM 1762 O O . GLY A 1 257 ? -12.373 12.820 -1.376 1.00 91.38 257 GLY A O 1
ATOM 1763 N N . GLY A 1 258 ? -14.315 11.717 -1.520 1.00 91.69 258 GLY A N 1
ATOM 1764 C CA . GLY A 1 258 ? -14.008 10.757 -0.468 1.00 91.69 258 GLY A CA 1
ATOM 1765 C C . GLY A 1 258 ? -13.063 9.634 -0.906 1.00 91.69 258 GLY A C 1
ATOM 1766 O O . GLY A 1 258 ? -12.146 9.824 -1.698 1.00 91.69 258 GLY A O 1
ATOM 1767 N N . SER A 1 259 ? -13.293 8.423 -0.401 1.00 92.88 259 SER A N 1
ATOM 1768 C CA . SER A 1 259 ? -12.536 7.238 -0.830 1.00 92.88 259 SER A CA 1
ATOM 1769 C C . SER A 1 259 ? -13.392 5.977 -0.894 1.00 92.88 259 SER A C 1
ATOM 1771 O O . SER A 1 259 ? -14.264 5.754 -0.051 1.00 92.88 259 SER A O 1
ATOM 1773 N N . ILE A 1 260 ? -13.124 5.126 -1.886 1.00 96.00 260 ILE A N 1
ATOM 1774 C CA . ILE A 1 260 ? -13.748 3.807 -2.046 1.00 96.00 260 ILE A CA 1
ATOM 1775 C C . ILE A 1 260 ? -12.634 2.765 -2.153 1.00 96.00 260 ILE A C 1
ATOM 1777 O O . ILE A 1 260 ? -11.882 2.764 -3.121 1.00 96.00 260 ILE A O 1
ATOM 1781 N N . SER A 1 261 ? -12.540 1.842 -1.191 1.00 96.56 261 SER A N 1
ATOM 1782 C CA . SER A 1 261 ? -11.637 0.688 -1.277 1.00 96.56 261 SER A CA 1
ATOM 1783 C C . SER A 1 261 ? -12.410 -0.624 -1.208 1.00 96.56 261 SER A C 1
ATOM 1785 O O . SER A 1 261 ? -13.124 -0.891 -0.241 1.00 96.56 261 SER A O 1
ATOM 1787 N N . VAL A 1 262 ? -12.261 -1.460 -2.233 1.00 97.44 262 VAL A N 1
ATOM 1788 C CA . VAL A 1 262 ? -12.965 -2.741 -2.366 1.00 97.44 262 VAL A CA 1
ATOM 1789 C C . VAL A 1 262 ? -11.943 -3.853 -2.563 1.00 97.44 262 VAL A C 1
ATOM 1791 O O . VAL A 1 262 ? -11.077 -3.731 -3.422 1.00 97.44 262 VAL A O 1
ATOM 1794 N N . ARG A 1 263 ? -12.019 -4.920 -1.758 1.00 94.31 263 ARG A N 1
ATOM 1795 C CA . ARG A 1 263 ? -11.074 -6.050 -1.773 1.00 94.31 263 ARG A CA 1
ATOM 1796 C C . ARG A 1 263 ? -11.817 -7.385 -1.693 1.00 94.31 263 ARG A C 1
ATOM 1798 O O . ARG A 1 263 ? -12.276 -7.760 -0.614 1.00 94.31 263 ARG A O 1
ATOM 1805 N N . ALA A 1 264 ? -11.939 -8.082 -2.821 1.00 94.25 264 ALA A N 1
ATOM 1806 C CA . ALA A 1 264 ? -12.538 -9.419 -2.913 1.00 94.25 264 ALA A CA 1
ATOM 1807 C C . ALA A 1 264 ? -11.474 -10.535 -2.868 1.00 94.25 264 ALA A C 1
ATOM 1809 O O . ALA A 1 264 ? -10.324 -10.316 -3.256 1.00 94.25 264 ALA A O 1
ATOM 1810 N N . GLY A 1 265 ? -11.858 -11.736 -2.427 1.00 89.88 265 GLY A N 1
ATOM 1811 C CA . GLY A 1 265 ? -10.983 -12.914 -2.403 1.00 89.88 265 GLY A CA 1
ATOM 1812 C C . GLY A 1 265 ? -9.930 -12.929 -1.296 1.00 89.88 265 GLY A C 1
ATOM 1813 O O . GLY A 1 265 ? -8.902 -13.581 -1.440 1.00 89.88 265 GLY A O 1
ATOM 1814 N N . VAL A 1 266 ? -10.115 -12.172 -0.212 1.00 87.44 266 VAL A N 1
ATOM 1815 C CA . VAL A 1 266 ? -9.122 -12.058 0.867 1.00 87.44 266 VAL A CA 1
ATOM 1816 C C . VAL A 1 266 ? -9.214 -13.279 1.793 1.00 87.44 266 VAL A C 1
ATOM 1818 O O . VAL A 1 266 ? -9.710 -13.170 2.914 1.00 87.44 266 VAL A O 1
ATOM 1821 N N . ASP A 1 267 ? -8.714 -14.434 1.335 1.00 79.62 267 ASP A N 1
ATOM 1822 C CA . ASP A 1 267 ? -8.768 -15.754 2.000 1.00 79.62 267 ASP A CA 1
ATOM 1823 C C . ASP A 1 267 ? -8.554 -15.698 3.530 1.00 79.62 267 ASP A C 1
ATOM 1825 O O . ASP A 1 267 ? -9.241 -16.373 4.300 1.00 79.62 267 ASP A O 1
ATOM 1829 N N . ALA A 1 268 ? -7.631 -14.844 3.991 1.00 81.00 268 ALA A N 1
ATOM 1830 C CA . ALA A 1 268 ? -7.293 -14.629 5.402 1.00 81.00 268 ALA A CA 1
ATOM 1831 C C . ALA A 1 268 ? -8.456 -14.134 6.295 1.00 81.00 268 ALA A C 1
ATOM 1833 O O . ALA A 1 268 ? -8.331 -14.171 7.520 1.00 81.00 268 ALA A O 1
ATOM 1834 N N . LEU A 1 269 ? -9.573 -13.681 5.714 1.00 77.69 269 LEU A N 1
ATOM 1835 C CA . LEU A 1 269 ? -10.812 -13.346 6.429 1.00 77.69 269 LEU A CA 1
ATOM 1836 C C . LEU A 1 269 ? -11.684 -14.577 6.743 1.00 77.69 269 LEU A C 1
ATOM 1838 O O . LEU A 1 269 ? -12.581 -14.474 7.579 1.00 77.69 269 LEU A O 1
ATOM 1842 N N . GLY A 1 270 ? -11.416 -15.728 6.115 1.00 75.31 270 GLY A N 1
ATOM 1843 C CA . GLY A 1 270 ? -12.204 -16.959 6.250 1.00 75.31 270 GLY A CA 1
ATOM 1844 C C . GLY A 1 270 ? -12.838 -17.466 4.949 1.00 75.31 270 GLY A C 1
ATOM 1845 O O . GLY A 1 270 ? -13.840 -18.179 5.029 1.00 75.31 270 GLY A O 1
ATOM 1846 N N . GLY A 1 271 ? -12.272 -17.101 3.791 1.00 78.38 271 GLY A N 1
ATOM 1847 C CA . GLY A 1 271 ? -12.783 -17.482 2.471 1.00 78.38 271 GLY A CA 1
ATOM 1848 C C . GLY A 1 271 ? -12.885 -19.000 2.289 1.00 78.38 271 GLY A C 1
ATOM 1849 O O . GLY A 1 271 ? -12.122 -19.777 2.871 1.00 78.38 271 GLY A O 1
ATOM 1850 N N . VAL A 1 272 ? -13.865 -19.429 1.494 1.00 83.75 272 VAL A N 1
ATOM 1851 C CA . VAL A 1 272 ? -14.130 -20.846 1.173 1.00 83.75 272 VAL A CA 1
ATOM 1852 C C . VAL A 1 272 ? -13.971 -21.108 -0.327 1.00 83.75 272 VAL A C 1
ATOM 1854 O O . VAL A 1 272 ? -13.704 -22.238 -0.747 1.00 83.75 272 VAL A O 1
ATOM 1857 N N . LYS A 1 273 ? -14.113 -20.062 -1.141 1.00 84.19 273 LYS A N 1
ATOM 1858 C CA . LYS A 1 273 ? -13.656 -19.998 -2.523 1.00 84.19 273 LYS A CA 1
ATOM 1859 C C . LYS A 1 273 ? -12.153 -19.689 -2.510 1.00 84.19 273 LYS A C 1
ATOM 1861 O O . LYS A 1 273 ? -11.689 -18.950 -1.655 1.00 84.19 273 LYS A O 1
ATOM 1866 N N . ILE A 1 274 ? -11.388 -20.280 -3.429 1.00 77.00 274 ILE A N 1
ATOM 1867 C CA . ILE A 1 274 ? -9.992 -19.868 -3.641 1.00 77.00 274 ILE A CA 1
ATOM 1868 C C . ILE A 1 274 ? -10.054 -18.593 -4.476 1.00 77.00 274 ILE A C 1
ATOM 1870 O O . ILE A 1 274 ? -10.405 -18.667 -5.659 1.00 77.00 274 ILE A O 1
ATOM 1874 N N . GLY A 1 275 ? -9.776 -17.453 -3.846 1.00 80.81 275 GLY A N 1
ATOM 1875 C CA . GLY A 1 275 ? -9.962 -16.151 -4.471 1.00 80.81 275 GLY A CA 1
ATOM 1876 C C . GLY A 1 275 ? -11.429 -15.738 -4.630 1.00 80.81 275 GLY A C 1
ATOM 1877 O O . GLY A 1 275 ? -12.367 -16.481 -4.334 1.00 80.81 275 GLY A O 1
ATOM 1878 N N . GLY A 1 276 ? -11.643 -14.523 -5.127 1.00 90.06 276 GLY A N 1
ATOM 1879 C CA . GLY A 1 276 ? -12.948 -13.870 -5.170 1.00 90.06 276 GLY A CA 1
ATOM 1880 C C . GLY A 1 276 ? -13.069 -12.900 -6.336 1.00 90.06 276 GLY A C 1
ATOM 1881 O O . GLY A 1 276 ? -12.098 -12.289 -6.764 1.00 90.06 276 GLY A O 1
ATOM 1882 N N . ALA A 1 277 ? -14.278 -12.782 -6.869 1.00 96.06 277 ALA A N 1
ATOM 1883 C CA . ALA A 1 277 ? -14.630 -11.922 -7.985 1.00 96.06 277 ALA A CA 1
ATOM 1884 C C . ALA A 1 277 ? -15.232 -10.601 -7.489 1.00 96.06 277 ALA A C 1
ATOM 1886 O O . ALA A 1 277 ? -15.973 -10.574 -6.503 1.00 96.06 277 ALA A O 1
ATOM 1887 N N . LEU A 1 278 ? -14.978 -9.519 -8.225 1.00 98.44 278 LEU A N 1
ATOM 1888 C CA . LEU A 1 278 ? -15.592 -8.212 -7.995 1.00 98.44 278 LEU A CA 1
ATOM 1889 C C . LEU A 1 278 ? -16.505 -7.855 -9.171 1.00 98.44 278 LEU A C 1
ATOM 1891 O O . LEU A 1 278 ? -16.046 -7.657 -10.293 1.00 98.44 278 LEU A O 1
ATOM 1895 N N . THR A 1 279 ? -17.808 -7.755 -8.913 1.00 98.62 279 THR A N 1
ATOM 1896 C CA . THR A 1 279 ? -18.818 -7.395 -9.920 1.00 98.62 279 THR A CA 1
ATOM 1897 C C . THR A 1 279 ? -19.468 -6.062 -9.567 1.00 98.62 279 THR A C 1
ATOM 1899 O O . THR A 1 279 ? -20.115 -5.946 -8.530 1.00 98.62 279 THR A O 1
ATOM 1902 N N . ILE A 1 280 ? -19.333 -5.059 -10.436 1.00 98.62 280 ILE A N 1
ATOM 1903 C CA . ILE A 1 280 ? -19.884 -3.709 -10.260 1.00 98.62 280 ILE A CA 1
ATOM 1904 C C . ILE A 1 280 ? -20.849 -3.419 -11.414 1.00 98.62 280 ILE A C 1
ATOM 1906 O O . ILE A 1 280 ? -20.438 -3.328 -12.573 1.00 98.62 280 ILE A O 1
ATOM 1910 N N . THR A 1 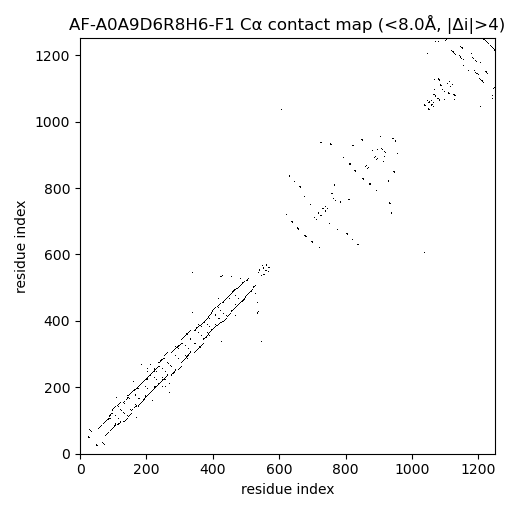281 ? -22.141 -3.262 -11.117 1.00 98.12 281 THR A N 1
ATOM 1911 C CA . THR A 1 281 ? -23.196 -3.006 -12.124 1.00 98.12 281 THR A CA 1
ATOM 1912 C C . THR A 1 281 ? -23.915 -1.670 -11.943 1.00 98.12 281 THR A C 1
ATOM 1914 O O . THR A 1 281 ? -24.868 -1.391 -12.666 1.00 98.12 281 THR A O 1
ATOM 1917 N N . SER A 1 282 ? -23.487 -0.849 -10.984 1.00 97.19 282 SER A N 1
ATOM 1918 C CA . SER A 1 282 ? -24.043 0.481 -10.714 1.00 97.19 282 SER A CA 1
ATOM 1919 C C . SER A 1 282 ? -22.936 1.481 -10.360 1.00 97.19 282 SER A C 1
ATOM 1921 O O . SER A 1 282 ? -21.762 1.117 -10.326 1.00 97.19 282 SER A O 1
ATOM 1923 N N . THR A 1 283 ? -23.295 2.750 -10.187 1.00 97.56 283 THR A N 1
ATOM 1924 C CA . THR A 1 283 ? -22.340 3.866 -10.185 1.00 97.56 283 THR A CA 1
ATOM 1925 C C . THR A 1 283 ? -21.497 3.949 -8.911 1.00 97.56 283 THR A C 1
ATOM 1927 O O . THR A 1 283 ? -22.044 4.037 -7.813 1.00 97.56 283 THR A O 1
ATOM 1930 N N . LEU A 1 284 ? -20.175 4.041 -9.063 1.00 98.38 284 LEU A N 1
ATOM 1931 C CA . LEU A 1 284 ? -19.278 4.572 -8.035 1.00 98.38 284 LEU A CA 1
ATOM 1932 C C . LEU A 1 284 ? -19.071 6.070 -8.305 1.00 98.38 284 LEU A C 1
ATOM 1934 O O . LEU A 1 284 ? -18.625 6.446 -9.391 1.00 98.38 284 LEU A O 1
ATOM 1938 N N . LEU A 1 285 ? -19.439 6.917 -7.343 1.00 97.75 285 LEU A N 1
ATOM 1939 C CA . LEU A 1 285 ? -19.422 8.376 -7.460 1.00 97.75 285 LEU A CA 1
ATOM 1940 C C . LEU A 1 285 ? -18.576 8.996 -6.347 1.00 97.75 285 LEU A C 1
ATOM 1942 O O . LEU A 1 285 ? -18.831 8.754 -5.170 1.00 97.75 285 LEU A O 1
ATOM 1946 N N . GLY A 1 286 ? -17.620 9.840 -6.718 1.00 96.56 286 GLY A N 1
ATOM 1947 C CA . GLY A 1 286 ? -16.702 10.506 -5.800 1.00 96.56 286 GLY A CA 1
ATOM 1948 C C . GLY A 1 286 ? -16.154 11.811 -6.368 1.00 96.56 286 GLY A C 1
ATOM 1949 O O . GLY A 1 286 ? -14.946 11.984 -6.457 1.00 96.56 286 GLY A O 1
ATOM 1950 N N . ASP A 1 287 ? -17.031 12.714 -6.804 1.00 96.56 287 ASP A N 1
ATOM 1951 C CA . ASP A 1 287 ? -16.613 14.050 -7.246 1.00 96.56 287 ASP A CA 1
ATOM 1952 C C . ASP A 1 287 ? -16.044 14.885 -6.088 1.00 96.56 287 ASP A C 1
ATOM 1954 O O . ASP A 1 287 ? -16.504 14.778 -4.945 1.00 96.56 287 ASP A O 1
ATOM 1958 N N . GLY A 1 288 ? -15.107 15.771 -6.419 1.00 93.25 288 GLY A N 1
ATOM 1959 C CA . GLY A 1 288 ? -14.752 16.916 -5.593 1.00 93.25 288 GLY A CA 1
ATOM 1960 C C . GLY A 1 288 ? -15.801 18.027 -5.692 1.00 93.25 288 GLY A C 1
ATOM 1961 O O . GLY A 1 288 ? -16.465 18.210 -6.716 1.00 93.25 288 GLY A O 1
ATOM 1962 N N . GLY A 1 289 ? -15.959 18.781 -4.607 1.00 91.75 289 GLY A N 1
ATOM 1963 C CA . GLY A 1 289 ? -16.826 19.952 -4.559 1.00 91.75 289 GLY A CA 1
ATOM 1964 C C . GLY A 1 289 ? -16.246 21.150 -5.320 1.00 91.75 289 GLY A C 1
ATOM 1965 O O . GLY A 1 289 ? -15.136 21.128 -5.845 1.00 91.75 289 GLY A O 1
ATOM 1966 N N . SER A 1 290 ? -16.996 22.245 -5.387 1.00 90.06 290 SER A N 1
ATOM 1967 C CA . SER A 1 290 ? -16.530 23.513 -5.971 1.00 90.06 290 SER A CA 1
ATOM 1968 C C . SER A 1 290 ? -17.171 24.679 -5.233 1.00 90.06 290 SER A C 1
ATOM 1970 O O . SER A 1 290 ? -18.354 24.590 -4.891 1.00 90.06 290 SER A O 1
ATOM 1972 N N . ASP A 1 291 ? -16.423 25.761 -5.017 1.00 85.25 291 ASP A N 1
ATOM 1973 C CA . ASP A 1 291 ? -16.974 27.023 -4.521 1.00 85.25 291 ASP A CA 1
ATOM 1974 C C . ASP A 1 291 ? -16.867 28.165 -5.558 1.00 85.25 291 ASP A C 1
ATOM 1976 O O . ASP A 1 291 ? -17.142 27.950 -6.741 1.00 85.25 291 ASP A O 1
ATOM 1980 N N . ILE A 1 292 ? -16.610 29.403 -5.131 1.00 79.00 292 ILE A N 1
ATOM 1981 C CA . ILE A 1 292 ? -16.486 30.577 -6.010 1.00 79.00 292 ILE A CA 1
ATOM 1982 C C . ILE A 1 292 ? -15.036 30.928 -6.366 1.00 79.00 292 ILE A C 1
ATOM 1984 O O . ILE A 1 292 ? -14.829 31.644 -7.346 1.00 79.00 292 ILE A O 1
ATOM 1988 N N . ASP A 1 293 ? -14.077 30.458 -5.568 1.00 81.50 293 ASP A N 1
ATOM 1989 C CA . ASP A 1 293 ? -12.657 30.801 -5.636 1.00 81.50 293 ASP A CA 1
ATOM 1990 C C . ASP A 1 293 ? -11.770 29.544 -5.809 1.00 81.50 293 ASP A C 1
ATOM 1992 O O . ASP A 1 293 ? -10.670 29.685 -6.344 1.00 81.50 293 ASP A O 1
ATOM 1996 N N . SER A 1 294 ? -12.239 28.341 -5.425 1.00 85.44 294 SER A N 1
ATOM 1997 C CA . SER A 1 294 ? -11.502 27.070 -5.571 1.00 85.44 294 SER A CA 1
ATOM 1998 C C . SER A 1 294 ? -12.368 25.845 -5.929 1.00 85.44 294 SER A C 1
ATOM 2000 O O . SER A 1 294 ? -13.514 25.689 -5.493 1.00 85.44 294 SER A O 1
ATOM 2002 N N . GLY A 1 295 ? -11.771 24.946 -6.712 1.00 87.25 295 GLY A N 1
ATOM 2003 C CA . GLY A 1 295 ? -12.201 23.578 -6.977 1.00 87.25 295 GLY A CA 1
ATOM 2004 C C . GLY A 1 295 ? -11.415 22.587 -6.117 1.00 87.25 295 GLY A C 1
ATOM 2005 O O . GLY A 1 295 ? -10.310 22.878 -5.670 1.00 87.25 295 GLY A O 1
ATOM 2006 N N . TYR A 1 296 ? -12.001 21.420 -5.866 1.00 91.69 296 TYR A N 1
ATOM 2007 C CA . TYR A 1 296 ? -11.469 20.431 -4.927 1.00 91.69 296 TYR A CA 1
ATOM 2008 C C . TYR A 1 296 ? -11.244 19.082 -5.609 1.00 91.69 296 TYR A C 1
ATOM 2010 O O . TYR A 1 296 ? -11.910 18.776 -6.598 1.00 91.69 296 TYR A O 1
ATOM 2018 N N . ASP A 1 297 ? -10.308 18.279 -5.107 1.00 93.00 297 ASP A N 1
ATOM 2019 C CA . ASP A 1 297 ? -9.871 17.075 -5.820 1.00 93.00 297 ASP A CA 1
ATOM 2020 C C . ASP A 1 297 ? -10.953 15.981 -5.841 1.00 93.00 297 ASP A C 1
ATOM 2022 O O . ASP A 1 297 ? -11.785 15.899 -4.938 1.00 93.00 297 ASP A O 1
ATOM 2026 N N . GLY A 1 298 ? -10.949 15.119 -6.858 1.00 93.00 298 GLY A N 1
ATOM 2027 C CA . GLY A 1 298 ? -11.790 13.922 -6.921 1.00 93.00 298 GLY A CA 1
ATOM 2028 C C . GLY A 1 298 ? -11.350 12.817 -5.948 1.00 93.00 298 GLY A C 1
ATOM 2029 O O . GLY A 1 298 ? -10.256 12.842 -5.393 1.00 93.00 298 GLY A O 1
ATOM 2030 N N . ALA A 1 299 ? -12.219 11.828 -5.740 1.00 94.56 299 ALA A N 1
ATOM 2031 C CA . ALA A 1 299 ? -12.010 10.721 -4.807 1.00 94.56 299 ALA A CA 1
ATOM 2032 C C . ALA A 1 299 ? -10.965 9.692 -5.268 1.00 94.56 299 ALA A C 1
ATOM 2034 O O . ALA A 1 299 ? -10.872 9.380 -6.455 1.00 94.56 299 ALA A O 1
ATOM 2035 N N . ASP A 1 300 ? -10.303 9.055 -4.299 1.00 92.81 300 ASP A N 1
ATOM 2036 C CA . ASP A 1 300 ? -9.479 7.863 -4.523 1.00 92.81 300 ASP A CA 1
ATOM 2037 C C . ASP A 1 300 ? -10.345 6.593 -4.571 1.00 92.81 300 ASP A C 1
ATOM 2039 O O . ASP A 1 300 ? -11.029 6.242 -3.598 1.00 92.81 300 ASP A O 1
ATOM 2043 N N . ILE A 1 301 ? -10.296 5.861 -5.687 1.00 97.25 301 ILE A N 1
ATOM 2044 C CA . ILE A 1 301 ? -11.057 4.623 -5.897 1.00 97.25 301 ILE A CA 1
ATOM 2045 C C . ILE A 1 301 ? -10.089 3.460 -6.162 1.00 97.25 301 ILE A C 1
ATOM 2047 O O . ILE A 1 301 ? -9.482 3.356 -7.222 1.00 97.25 301 ILE A O 1
ATOM 2051 N N . ALA A 1 302 ? -9.969 2.547 -5.197 1.00 95.56 302 ALA A N 1
ATOM 2052 C CA . ALA A 1 302 ? -9.079 1.387 -5.252 1.00 95.56 302 ALA A CA 1
ATOM 2053 C C . ALA A 1 302 ? -9.880 0.075 -5.233 1.00 95.56 302 ALA A C 1
ATOM 2055 O O . ALA A 1 302 ? -10.429 -0.327 -4.201 1.00 95.56 302 ALA A O 1
ATOM 2056 N N . LEU A 1 303 ? -9.933 -0.605 -6.375 1.00 97.81 303 LEU A N 1
ATOM 2057 C CA . LEU A 1 303 ? -10.688 -1.836 -6.595 1.00 97.81 303 LEU A CA 1
ATOM 2058 C C . LEU A 1 303 ? -9.719 -3.004 -6.785 1.00 97.81 303 LEU A C 1
ATOM 2060 O O . LEU A 1 303 ? -8.992 -3.032 -7.772 1.00 97.81 303 LEU A O 1
ATOM 2064 N N . SER A 1 304 ? -9.712 -3.989 -5.885 1.00 96.06 304 SER A N 1
ATOM 2065 C CA . SER A 1 304 ? -8.902 -5.195 -6.071 1.00 96.06 304 SER A CA 1
ATOM 2066 C C . SER A 1 304 ? -9.666 -6.494 -5.832 1.00 96.06 304 SER A C 1
ATOM 2068 O O . SER A 1 304 ? -10.592 -6.567 -5.017 1.00 96.06 304 SER A O 1
ATOM 2070 N N . ALA A 1 305 ? -9.256 -7.544 -6.535 1.00 94.75 305 ALA A N 1
ATOM 2071 C CA . ALA A 1 305 ? -9.822 -8.877 -6.398 1.00 94.75 305 ALA A CA 1
ATOM 2072 C C . ALA A 1 305 ? -8.771 -9.939 -6.725 1.00 94.75 305 ALA A C 1
ATOM 2074 O O . ALA A 1 305 ? -8.144 -9.875 -7.778 1.00 94.75 305 ALA A O 1
ATOM 2075 N N . PHE A 1 306 ? -8.624 -10.954 -5.874 1.00 89.75 306 PHE A N 1
ATOM 2076 C CA . PHE A 1 306 ? -7.882 -12.167 -6.239 1.00 89.75 306 PHE A CA 1
ATOM 2077 C C . PHE A 1 306 ? -8.786 -13.071 -7.089 1.00 89.75 306 PHE A C 1
ATOM 2079 O O . PHE A 1 306 ? -9.243 -14.125 -6.651 1.00 89.75 306 PHE A O 1
ATOM 2086 N N . GLY A 1 307 ? -9.150 -12.574 -8.270 1.00 91.38 307 GLY A N 1
ATOM 2087 C CA . GLY A 1 307 ? -10.114 -13.171 -9.182 1.00 91.38 307 GLY A CA 1
ATOM 2088 C C . GLY A 1 307 ? -10.674 -12.141 -10.171 1.00 91.38 307 GLY A C 1
ATOM 2089 O O . GLY A 1 307 ? -10.210 -11.002 -10.228 1.00 91.38 307 GLY A O 1
ATOM 2090 N N . PRO A 1 308 ? -11.655 -12.523 -11.008 1.00 95.56 308 PRO A N 1
ATOM 2091 C CA . PRO A 1 308 ? -12.096 -11.691 -12.123 1.00 95.56 308 PRO A CA 1
ATOM 2092 C C . PRO A 1 308 ? -12.829 -10.420 -11.674 1.00 95.56 308 PRO A C 1
ATOM 2094 O O . PRO A 1 308 ? -13.645 -10.446 -10.747 1.00 95.56 308 PRO A O 1
ATOM 2097 N N . ILE A 1 309 ? -12.584 -9.320 -12.392 1.00 98.50 309 ILE A N 1
ATOM 2098 C CA . ILE A 1 309 ? -13.199 -8.008 -12.150 1.00 98.50 309 ILE A CA 1
ATOM 2099 C C . ILE A 1 309 ? -14.095 -7.631 -13.333 1.00 98.50 309 ILE A C 1
ATOM 2101 O O . ILE A 1 309 ? -13.642 -7.563 -14.475 1.00 98.50 309 ILE A O 1
ATOM 2105 N N . ALA A 1 310 ? -15.370 -7.349 -13.064 1.00 98.25 310 ALA A N 1
ATOM 2106 C CA . ALA A 1 310 ? -16.365 -6.980 -14.067 1.00 98.25 310 ALA A CA 1
ATOM 2107 C C . ALA A 1 310 ? -17.041 -5.645 -13.712 1.00 98.25 310 ALA A C 1
ATOM 2109 O O . ALA A 1 310 ? -17.862 -5.578 -12.797 1.00 98.25 310 ALA A O 1
ATOM 2110 N N . ILE A 1 311 ? -16.726 -4.586 -14.461 1.00 98.50 311 ILE A N 1
ATOM 2111 C CA . ILE A 1 311 ? -17.225 -3.219 -14.248 1.00 98.50 311 ILE A CA 1
ATOM 2112 C C . ILE A 1 311 ? -18.153 -2.838 -15.407 1.00 98.50 311 ILE A C 1
ATOM 2114 O O . ILE A 1 311 ? -17.724 -2.584 -16.531 1.00 98.50 311 ILE A O 1
ATOM 2118 N N . SER A 1 312 ? -19.454 -2.811 -15.136 1.00 97.94 312 SER A N 1
ATOM 2119 C CA . SER A 1 312 ? -20.514 -2.394 -16.071 1.00 97.94 312 SER A CA 1
ATOM 2120 C C . SER A 1 312 ? -21.291 -1.161 -15.594 1.00 97.94 312 SER A C 1
ATOM 2122 O O . SER A 1 312 ? -21.910 -0.477 -16.408 1.00 97.94 312 SER A O 1
ATOM 2124 N N . GLY A 1 313 ? -21.213 -0.841 -14.298 1.00 96.50 313 GLY A N 1
ATOM 2125 C CA . GLY A 1 313 ? -21.599 0.464 -13.764 1.00 96.50 313 GLY A CA 1
ATOM 2126 C C . GLY A 1 313 ? -20.600 1.567 -14.130 1.00 96.50 313 GLY A C 1
ATOM 2127 O O . GLY A 1 313 ? -19.478 1.285 -14.546 1.00 96.50 313 GLY A O 1
ATOM 2128 N N . ALA A 1 314 ? -21.011 2.826 -13.981 1.00 97.75 314 ALA A N 1
ATOM 2129 C CA . ALA A 1 314 ? -20.130 3.974 -14.187 1.00 97.75 314 ALA A CA 1
ATOM 2130 C C . ALA A 1 314 ? -19.156 4.158 -13.010 1.00 97.75 314 ALA A C 1
ATOM 2132 O O . ALA A 1 314 ? -19.534 3.926 -11.863 1.00 97.75 314 ALA A O 1
ATOM 2133 N N . ILE A 1 315 ? -17.942 4.643 -13.270 1.00 98.31 315 ILE A N 1
ATOM 2134 C CA . ILE A 1 315 ? -17.030 5.129 -12.225 1.00 98.31 315 ILE A CA 1
ATOM 2135 C C . ILE A 1 315 ? -16.695 6.585 -12.525 1.00 98.31 315 ILE A C 1
ATOM 2137 O O . ILE A 1 315 ? -16.292 6.916 -13.641 1.00 98.31 315 ILE A O 1
ATOM 2141 N N . ARG A 1 316 ? -16.902 7.467 -11.544 1.00 97.44 316 ARG A N 1
ATOM 2142 C CA . ARG A 1 316 ? -16.750 8.908 -11.732 1.00 97.44 316 ARG A CA 1
ATOM 2143 C C . ARG A 1 316 ? -16.182 9.591 -10.489 1.00 97.44 316 ARG A C 1
ATOM 2145 O O . ARG A 1 316 ? -16.792 9.525 -9.423 1.00 97.44 316 ARG A O 1
ATOM 2152 N N . ALA A 1 317 ? -15.051 10.268 -10.665 1.00 96.88 317 ALA A N 1
ATOM 2153 C CA . ALA A 1 317 ? -14.357 11.038 -9.634 1.00 96.88 317 ALA A CA 1
ATOM 2154 C C . ALA A 1 317 ? -13.845 12.358 -10.236 1.00 96.88 317 ALA A C 1
ATOM 2156 O O . ALA A 1 317 ? -12.648 12.552 -10.439 1.00 96.88 317 ALA A O 1
ATOM 2157 N N . ILE A 1 318 ? -14.777 13.241 -10.612 1.00 96.06 318 ILE A N 1
ATOM 2158 C CA . ILE A 1 318 ? -14.451 14.508 -11.284 1.00 96.06 318 ILE A CA 1
ATOM 2159 C C . ILE A 1 318 ? -13.908 15.524 -10.276 1.00 96.06 318 ILE A C 1
ATOM 2161 O O . ILE A 1 318 ? -14.513 15.726 -9.224 1.00 96.06 318 ILE A O 1
ATOM 2165 N N . GLY A 1 319 ? -12.803 16.184 -10.625 1.00 93.31 319 GLY A N 1
ATOM 2166 C CA . GLY A 1 319 ? -12.270 17.326 -9.883 1.00 93.31 319 GLY A CA 1
ATOM 2167 C C . GLY A 1 319 ? -13.144 18.570 -10.026 1.00 93.31 319 GLY A C 1
ATOM 2168 O O . GLY A 1 319 ? -13.714 18.832 -11.088 1.00 93.31 319 GLY A O 1
ATOM 2169 N N . GLY A 1 320 ? -13.268 19.344 -8.956 1.00 92.31 320 GLY A N 1
ATOM 2170 C CA . GLY A 1 320 ? -14.033 20.583 -8.929 1.00 92.31 320 GLY A CA 1
ATOM 2171 C C . GLY A 1 320 ? -13.451 21.691 -9.807 1.00 92.31 320 GLY A C 1
ATOM 2172 O O . GLY A 1 320 ? -12.269 21.707 -10.132 1.00 92.31 320 GLY A O 1
ATOM 2173 N N . VAL A 1 321 ? -14.275 22.678 -10.149 1.00 89.69 321 VAL A N 1
ATOM 2174 C CA . VAL A 1 321 ? -13.842 23.868 -10.901 1.00 89.69 321 VAL A CA 1
ATOM 2175 C C . VAL A 1 321 ? -13.569 25.044 -9.948 1.00 89.69 321 VAL A C 1
ATOM 2177 O O . VAL A 1 321 ? -14.309 25.187 -8.975 1.00 89.69 321 VAL A O 1
ATOM 2180 N N . PRO A 1 322 ? -12.576 25.918 -10.217 1.00 87.94 322 PRO A N 1
ATOM 2181 C CA . PRO A 1 322 ? -11.768 26.008 -11.441 1.00 87.94 322 PRO A CA 1
ATOM 2182 C C . PRO A 1 322 ? -10.438 25.227 -11.453 1.00 87.94 322 PRO A C 1
ATOM 2184 O O . PRO A 1 322 ? -9.821 25.173 -12.516 1.00 87.94 322 PRO A O 1
ATOM 2187 N N . ASP A 1 323 ? -9.982 24.674 -10.331 1.00 87.12 323 ASP A N 1
ATOM 2188 C CA . ASP A 1 323 ? -8.599 24.194 -10.131 1.00 87.12 323 ASP A CA 1
ATOM 2189 C C . ASP A 1 323 ? -8.476 22.852 -9.371 1.00 87.12 323 ASP A C 1
ATOM 2191 O O . ASP A 1 323 ? -7.379 22.452 -8.995 1.00 87.12 323 ASP A O 1
ATOM 2195 N N . GLY A 1 324 ? -9.575 22.115 -9.171 1.00 88.94 324 GLY A N 1
ATOM 2196 C CA . GLY A 1 324 ? -9.555 20.801 -8.517 1.00 88.94 324 GLY A CA 1
ATOM 2197 C C . GLY A 1 324 ? -9.117 19.674 -9.457 1.00 88.94 324 GLY A C 1
ATOM 2198 O O . GLY A 1 324 ? -9.643 19.544 -10.566 1.00 88.94 324 GLY A O 1
ATOM 2199 N N . SER A 1 325 ? -8.195 18.822 -9.006 1.00 93.12 325 SER A N 1
ATOM 2200 C CA . SER A 1 325 ? -7.688 17.674 -9.774 1.00 93.12 325 SER A CA 1
ATOM 2201 C C . SER A 1 325 ? -8.736 16.563 -9.850 1.00 93.12 325 SER A C 1
ATOM 2203 O O . SER A 1 325 ? -9.487 16.348 -8.901 1.00 93.12 325 SER A O 1
ATOM 2205 N N . SER A 1 326 ? -8.811 15.800 -10.937 1.00 95.06 326 SER A N 1
ATOM 2206 C CA . SER A 1 326 ? -9.676 14.609 -10.950 1.00 95.06 326 SER A CA 1
ATOM 2207 C C . SER A 1 326 ? -9.037 13.430 -10.205 1.00 95.06 326 SER A C 1
ATOM 2209 O O . SER A 1 326 ? -7.818 13.314 -10.134 1.00 95.06 326 SER A O 1
ATOM 2211 N N . GLY A 1 327 ? -9.876 12.586 -9.599 1.00 91.69 327 GLY A N 1
ATOM 2212 C CA . GLY A 1 327 ? -9.453 11.559 -8.642 1.00 91.69 327 GLY A CA 1
ATOM 2213 C C . GLY A 1 327 ? -8.763 10.348 -9.273 1.00 91.69 327 GLY A C 1
ATOM 2214 O O . GLY A 1 327 ? -8.773 10.175 -10.494 1.00 91.69 327 GLY A O 1
ATOM 2215 N N . THR A 1 328 ? -8.188 9.489 -8.428 1.00 93.38 328 THR A N 1
ATOM 2216 C CA . THR A 1 328 ? -7.472 8.283 -8.868 1.00 93.38 328 THR A CA 1
ATOM 2217 C C . THR A 1 328 ? -8.403 7.073 -9.004 1.00 93.38 328 THR A C 1
ATOM 2219 O O . THR A 1 328 ? -9.334 6.880 -8.215 1.00 93.38 328 THR A O 1
ATOM 2222 N N . LEU A 1 329 ? -8.141 6.214 -9.992 1.00 97.75 329 LEU A N 1
ATOM 2223 C CA . LEU A 1 329 ? -8.772 4.901 -10.123 1.00 97.75 329 LEU A CA 1
ATOM 2224 C C . LEU A 1 329 ? -7.709 3.821 -10.337 1.00 97.75 329 LEU A C 1
ATOM 2226 O O . LEU A 1 329 ? -7.126 3.717 -11.412 1.00 97.75 329 LEU A O 1
ATOM 2230 N N . SER A 1 330 ? -7.517 2.974 -9.328 1.00 96.88 330 SER A N 1
ATOM 2231 C CA . SER A 1 330 ? -6.685 1.772 -9.415 1.00 96.88 330 SER A CA 1
ATOM 2232 C C . SER A 1 330 ? -7.568 0.523 -9.461 1.00 96.88 330 SER A C 1
ATOM 2234 O O . SER A 1 330 ? -8.460 0.361 -8.621 1.00 96.88 330 SER A O 1
ATOM 2236 N N . VAL A 1 331 ? -7.341 -0.358 -10.441 1.00 97.81 331 VAL A N 1
ATOM 2237 C CA . VAL A 1 331 ? -8.081 -1.620 -10.611 1.00 97.81 331 VAL A CA 1
ATOM 2238 C C . VAL A 1 331 ? -7.110 -2.789 -10.786 1.00 97.81 331 VAL A C 1
ATOM 2240 O O . VAL A 1 331 ? -6.533 -2.954 -11.858 1.00 97.81 331 VAL A O 1
ATOM 2243 N N . ASP A 1 332 ? -6.955 -3.623 -9.756 1.00 95.25 332 ASP A N 1
ATOM 2244 C CA . ASP A 1 332 ? -5.973 -4.718 -9.712 1.00 95.25 332 ASP A CA 1
ATOM 2245 C C . ASP A 1 332 ? -6.640 -6.090 -9.532 1.00 95.25 332 ASP A C 1
ATOM 2247 O O . ASP A 1 332 ? -7.304 -6.367 -8.531 1.00 95.25 332 ASP A O 1
ATOM 2251 N N . SER A 1 333 ? -6.453 -6.961 -10.520 1.00 95.00 333 SER A N 1
ATOM 2252 C CA . SER A 1 333 ? -6.963 -8.341 -10.538 1.00 95.00 333 SER A CA 1
ATOM 2253 C C . SER A 1 333 ? -5.855 -9.397 -10.432 1.00 95.00 333 SER A C 1
ATOM 2255 O O . SER A 1 333 ? -6.077 -10.556 -10.788 1.00 95.00 333 SER A O 1
ATOM 2257 N N . SER A 1 334 ? -4.653 -8.997 -10.006 1.00 87.88 334 SER A N 1
ATOM 2258 C CA . SER A 1 334 ? -3.492 -9.879 -9.873 1.00 87.88 334 SER A CA 1
ATOM 2259 C C . SER A 1 334 ? -3.314 -10.439 -8.457 1.00 87.88 334 SER A C 1
ATOM 2261 O O . SER A 1 334 ? -3.779 -9.859 -7.475 1.00 87.88 334 SER A O 1
ATOM 2263 N N . ASP A 1 335 ? -2.621 -11.575 -8.335 1.00 72.75 335 ASP A N 1
ATOM 2264 C CA . ASP A 1 335 ? -2.360 -12.223 -7.035 1.00 72.75 335 ASP A CA 1
ATOM 2265 C C . ASP A 1 335 ? -1.046 -11.790 -6.346 1.00 72.75 335 ASP A C 1
ATOM 2267 O O . ASP A 1 335 ? -0.749 -12.178 -5.210 1.00 72.75 335 ASP A O 1
ATOM 2271 N N . GLY A 1 336 ? -0.271 -10.932 -7.017 1.00 67.25 336 GLY A N 1
ATOM 2272 C CA . GLY A 1 336 ? 1.038 -10.444 -6.580 1.00 67.25 336 GLY A CA 1
ATOM 2273 C C . GLY A 1 336 ? 2.237 -11.272 -7.065 1.00 67.25 336 GLY A C 1
ATOM 2274 O O . GLY A 1 336 ? 3.378 -10.824 -6.898 1.00 67.25 336 GLY A O 1
ATOM 2275 N N . ALA A 1 337 ? 2.036 -12.431 -7.703 1.00 66.62 337 ALA A N 1
ATOM 2276 C CA . ALA A 1 337 ? 3.089 -13.219 -8.349 1.00 66.62 337 ALA A CA 1
ATOM 2277 C C . ALA A 1 337 ? 3.482 -12.637 -9.723 1.00 66.62 337 ALA A C 1
ATOM 2279 O O . ALA A 1 337 ? 3.246 -13.231 -10.774 1.00 66.62 337 ALA A O 1
ATOM 2280 N N . ALA A 1 338 ? 4.114 -11.458 -9.707 1.00 63.59 338 ALA A N 1
ATOM 2281 C CA . ALA A 1 338 ? 4.478 -10.700 -10.905 1.00 63.59 338 ALA A CA 1
ATOM 2282 C C . ALA A 1 338 ? 5.076 -11.563 -12.040 1.00 63.59 338 ALA A C 1
ATOM 2284 O O . ALA A 1 338 ? 6.025 -12.329 -11.840 1.00 63.59 338 ALA A O 1
ATOM 2285 N N . ASN A 1 339 ? 4.546 -11.363 -13.249 1.00 68.25 339 ASN A N 1
ATOM 2286 C CA . ASN A 1 339 ? 4.921 -12.041 -14.493 1.00 68.25 339 ASN A CA 1
ATOM 2287 C C . ASN A 1 339 ? 4.628 -13.559 -14.527 1.00 68.25 339 ASN A C 1
ATOM 2289 O O . ASN A 1 339 ? 5.305 -14.281 -15.251 1.00 68.25 339 ASN A O 1
ATOM 2293 N N . THR A 1 340 ? 3.661 -14.074 -13.758 1.00 72.31 340 THR A N 1
ATOM 2294 C CA . THR A 1 340 ? 3.178 -15.473 -13.831 1.00 72.31 340 THR A CA 1
ATOM 2295 C C . THR A 1 340 ? 1.650 -15.490 -13.747 1.00 72.31 340 THR A C 1
ATOM 2297 O O . THR A 1 340 ? 1.112 -14.793 -12.902 1.00 72.31 340 THR A O 1
ATOM 2300 N N . ILE A 1 341 ? 0.943 -16.273 -14.579 1.00 77.94 341 ILE A N 1
ATOM 2301 C CA . ILE A 1 341 ? -0.527 -16.406 -14.471 1.00 77.94 341 ILE A CA 1
ATOM 2302 C C . ILE A 1 341 ? -0.884 -17.578 -13.550 1.00 77.94 341 ILE A C 1
ATOM 2304 O O . ILE A 1 341 ? -0.874 -18.747 -13.952 1.00 77.94 341 ILE A O 1
ATOM 2308 N N . GLY A 1 342 ? -1.224 -17.248 -12.310 1.00 74.88 342 GLY A N 1
ATOM 2309 C CA . GLY A 1 342 ? -1.720 -18.147 -11.283 1.00 74.88 342 GLY A CA 1
ATOM 2310 C C . GLY A 1 342 ? -3.214 -18.501 -11.405 1.00 74.88 342 GLY A C 1
ATOM 2311 O O . GLY A 1 342 ? -3.916 -18.138 -12.360 1.00 74.88 342 GLY A O 1
ATOM 2312 N N . PRO A 1 343 ? -3.742 -19.260 -10.425 1.00 75.81 343 PRO A N 1
ATOM 2313 C CA . PRO A 1 343 ? -5.168 -19.562 -10.321 1.00 75.81 343 PRO A CA 1
ATOM 2314 C C . PRO A 1 343 ? -5.989 -18.389 -9.762 1.00 75.81 343 PRO A C 1
ATOM 2316 O O . PRO A 1 343 ? -7.206 -18.389 -9.930 1.00 75.81 343 PRO A O 1
ATOM 2319 N N . LEU A 1 344 ? -5.337 -17.426 -9.103 1.00 83.06 344 LEU A N 1
ATOM 2320 C CA . LEU A 1 344 ? -5.955 -16.249 -8.493 1.00 83.06 344 LEU A CA 1
ATOM 2321 C C . LEU A 1 344 ? -5.987 -15.033 -9.440 1.00 83.06 344 LEU A C 1
ATOM 2323 O O . LEU A 1 344 ? -6.814 -14.151 -9.244 1.00 83.06 344 LEU A O 1
ATOM 2327 N N . ASP A 1 345 ? -5.164 -15.001 -10.495 1.00 84.94 345 ASP A N 1
ATOM 2328 C CA . ASP A 1 345 ? -5.171 -13.911 -11.478 1.00 84.94 345 ASP A CA 1
ATOM 2329 C C . ASP A 1 345 ? -6.464 -13.869 -12.305 1.00 84.94 345 ASP A C 1
ATOM 2331 O O . ASP A 1 345 ? -6.799 -14.802 -13.051 1.00 84.94 345 ASP A O 1
ATOM 2335 N N . GLY A 1 346 ? -7.194 -12.765 -12.192 1.00 91.44 346 GLY A N 1
ATOM 2336 C CA . GLY A 1 346 ? -8.478 -12.541 -12.839 1.00 91.44 346 GLY A CA 1
ATOM 2337 C C . GLY A 1 346 ? -8.390 -12.040 -14.278 1.00 91.44 346 GLY A C 1
ATOM 2338 O O . GLY A 1 346 ? -7.468 -11.322 -14.660 1.00 91.44 346 GLY A O 1
ATOM 2339 N N . ASP A 1 347 ? -9.413 -12.368 -15.071 1.00 95.00 347 ASP A N 1
ATOM 2340 C CA . ASP A 1 347 ? -9.754 -11.575 -16.254 1.00 95.00 347 ASP A CA 1
ATOM 2341 C C . ASP A 1 347 ? -10.462 -10.281 -15.819 1.00 95.00 347 ASP A C 1
ATOM 2343 O O . ASP A 1 347 ? -11.301 -10.290 -14.911 1.00 95.00 347 ASP A O 1
ATOM 2347 N N . LEU A 1 348 ? -10.158 -9.173 -16.491 1.00 98.06 348 LEU A N 1
ATOM 2348 C CA . LEU A 1 348 ? -10.663 -7.839 -16.178 1.00 98.06 348 LEU A CA 1
ATOM 2349 C C . LEU A 1 348 ? -11.481 -7.295 -17.352 1.00 98.06 348 LEU A C 1
ATOM 2351 O O . LEU A 1 348 ? -10.990 -7.177 -18.473 1.00 98.06 348 LEU A O 1
ATOM 2355 N N . THR A 1 349 ? -12.746 -6.955 -17.107 1.00 98.06 349 THR A N 1
ATOM 2356 C CA . THR A 1 349 ? -13.688 -6.477 -18.130 1.00 98.06 349 THR A CA 1
ATOM 2357 C C . THR A 1 349 ? -14.370 -5.183 -17.699 1.00 98.06 349 THR A C 1
ATOM 2359 O O . THR A 1 349 ? -15.136 -5.164 -16.737 1.00 98.06 349 THR A O 1
ATOM 2362 N N . ILE A 1 350 ? -14.158 -4.110 -18.461 1.00 98.19 350 ILE A N 1
ATOM 2363 C CA . ILE A 1 350 ? -14.772 -2.792 -18.264 1.00 98.19 350 ILE A CA 1
ATOM 2364 C C . ILE A 1 350 ? -15.694 -2.492 -19.452 1.00 98.19 350 ILE A C 1
ATOM 2366 O O . ILE A 1 350 ? -15.249 -2.366 -20.591 1.00 98.19 350 ILE A O 1
ATOM 2370 N N . THR A 1 351 ? -16.992 -2.361 -19.194 1.00 97.94 351 THR A N 1
ATOM 2371 C CA . THR A 1 351 ? -18.027 -1.962 -20.170 1.00 97.94 351 THR A CA 1
ATOM 2372 C C . THR A 1 351 ? -18.775 -0.693 -19.759 1.00 97.94 351 THR A C 1
ATOM 2374 O O . THR A 1 351 ? -19.371 -0.040 -20.614 1.00 97.94 351 THR A O 1
ATOM 2377 N N . GLY A 1 352 ? -18.725 -0.324 -18.475 1.00 96.38 352 GLY A N 1
ATOM 2378 C CA . GLY A 1 352 ? -19.232 0.953 -17.979 1.00 96.38 352 GLY A CA 1
ATOM 2379 C C . GLY A 1 352 ? -18.272 2.115 -18.271 1.00 96.38 352 GLY A C 1
ATOM 2380 O O . GLY A 1 352 ? -17.087 1.880 -18.516 1.00 96.38 352 GLY A O 1
ATOM 2381 N N . PRO A 1 353 ? -18.762 3.367 -18.283 1.00 97.81 353 PRO A N 1
ATOM 2382 C CA . PRO A 1 353 ? -17.925 4.542 -18.503 1.00 97.81 353 PRO A CA 1
ATOM 2383 C C . PRO A 1 353 ? -17.041 4.841 -17.282 1.00 97.81 353 PRO A C 1
ATOM 2385 O O . PRO A 1 353 ? -17.504 4.753 -16.143 1.00 97.81 353 PRO A O 1
ATOM 2388 N N . ILE A 1 354 ? -15.801 5.255 -17.534 1.00 98.31 354 ILE A N 1
ATOM 2389 C CA . ILE A 1 354 ? -14.875 5.814 -16.543 1.00 98.31 354 ILE A CA 1
ATOM 2390 C C . ILE A 1 354 ? -14.702 7.301 -16.855 1.00 98.31 354 ILE A C 1
ATOM 2392 O O . ILE A 1 354 ? -14.467 7.677 -18.005 1.00 98.31 354 ILE A O 1
ATOM 2396 N N . THR A 1 355 ? -14.848 8.161 -15.849 1.00 97.81 355 THR A N 1
ATOM 2397 C CA . THR A 1 355 ? -14.716 9.615 -16.014 1.00 97.81 355 THR A CA 1
ATOM 2398 C C . THR A 1 355 ? -13.952 10.227 -14.843 1.00 97.81 355 THR A C 1
ATOM 2400 O O . THR A 1 355 ? -14.510 10.463 -13.769 1.00 97.81 355 THR A O 1
ATOM 2403 N N . LEU A 1 356 ? -12.673 10.495 -15.096 1.00 97.12 356 LEU A N 1
ATOM 2404 C CA . LEU A 1 356 ? -11.706 11.188 -14.243 1.00 97.12 356 LEU A CA 1
ATOM 2405 C C . LEU A 1 356 ? -11.289 12.500 -14.942 1.00 97.12 356 LEU A C 1
ATOM 2407 O O . LEU A 1 356 ? -10.114 12.851 -15.029 1.00 97.12 356 LEU A O 1
ATOM 2411 N N . ALA A 1 357 ? -12.278 13.171 -15.531 1.00 94.75 357 ALA A N 1
ATOM 2412 C CA . ALA A 1 357 ? -12.135 14.343 -16.381 1.00 94.75 357 ALA A CA 1
ATOM 2413 C C . ALA A 1 357 ? -12.799 15.555 -15.722 1.00 94.75 357 ALA A C 1
ATOM 2415 O O . ALA A 1 357 ? -13.831 15.404 -15.072 1.00 94.75 357 ALA A O 1
ATOM 2416 N N . THR A 1 358 ? -12.276 16.758 -15.937 1.00 91.88 358 THR A N 1
ATOM 2417 C CA . THR A 1 358 ? -12.895 18.010 -15.470 1.00 91.88 358 THR A CA 1
ATOM 2418 C C . THR A 1 358 ? -12.748 19.115 -16.520 1.00 91.88 358 THR A C 1
ATOM 2420 O O . THR A 1 358 ? -12.136 18.911 -17.561 1.00 91.88 358 THR A O 1
ATOM 2423 N N . SER A 1 359 ? -13.362 20.274 -16.294 1.00 87.25 359 SER A N 1
ATOM 2424 C CA . SER A 1 359 ? -13.283 21.446 -17.179 1.00 87.25 359 SER A CA 1
ATOM 2425 C C . SER A 1 359 ? -12.891 22.702 -16.395 1.00 87.25 359 SER A C 1
ATOM 2427 O O . SER A 1 359 ? -13.495 23.771 -16.553 1.00 87.25 359 SER A O 1
ATOM 2429 N N . GLY A 1 360 ? -11.956 22.541 -15.457 1.00 84.81 360 GLY A N 1
ATOM 2430 C CA . GLY A 1 360 ? -11.304 23.651 -14.777 1.00 84.81 360 GLY A CA 1
ATOM 2431 C C . GLY A 1 360 ? -10.364 24.411 -15.716 1.00 84.81 360 GLY A C 1
ATOM 2432 O O . GLY A 1 360 ? -10.097 24.003 -16.842 1.00 84.81 360 GLY A O 1
ATOM 2433 N N . THR A 1 361 ? -9.879 25.566 -15.268 1.00 85.25 361 THR A N 1
ATOM 2434 C CA . THR A 1 361 ? -8.920 26.385 -16.026 1.00 85.25 361 THR A CA 1
ATOM 2435 C C . THR A 1 361 ? -7.466 26.147 -15.628 1.00 85.25 361 THR A C 1
ATOM 2437 O O . THR A 1 361 ? -6.583 26.592 -16.357 1.00 85.25 361 THR A O 1
ATOM 2440 N N . ASP A 1 362 ? -7.231 25.493 -14.488 1.00 87.50 362 ASP A N 1
ATOM 2441 C CA . ASP A 1 362 ? -5.905 25.187 -13.926 1.00 87.50 362 ASP A CA 1
ATOM 2442 C C . ASP A 1 362 ? -5.993 23.870 -13.120 1.00 87.50 362 ASP A C 1
ATOM 2444 O O . ASP A 1 362 ? -5.737 23.831 -11.925 1.00 87.50 362 ASP A O 1
ATOM 2448 N N . SER A 1 363 ? -6.510 22.817 -13.764 1.00 90.81 363 SER A N 1
ATOM 2449 C CA . SER A 1 363 ? -6.940 21.551 -13.144 1.00 90.81 363 SER A CA 1
ATOM 2450 C C . SER A 1 363 ? -6.400 20.322 -13.883 1.00 90.81 363 SER A C 1
ATOM 2452 O O . SER A 1 363 ? -6.504 20.258 -15.114 1.00 90.81 363 SER A O 1
ATOM 2454 N N . ASP A 1 364 ? -5.940 19.315 -13.146 1.00 92.56 364 ASP A N 1
ATOM 2455 C CA . ASP A 1 364 ? -5.337 18.102 -13.710 1.00 92.56 364 ASP A CA 1
ATOM 2456 C C . ASP A 1 364 ? -6.358 16.967 -13.926 1.00 92.56 364 ASP A C 1
ATOM 2458 O O . ASP A 1 364 ? -7.317 16.794 -13.164 1.00 92.56 364 ASP A O 1
ATOM 2462 N N . GLY A 1 365 ? -6.165 16.186 -14.992 1.00 92.19 365 GLY A N 1
ATOM 2463 C CA . GLY A 1 365 ? -6.927 14.965 -15.256 1.00 92.19 365 GLY A CA 1
ATOM 2464 C C . GLY A 1 365 ? -6.463 13.813 -14.363 1.00 92.19 365 GLY A C 1
ATOM 2465 O O . GLY A 1 365 ? -5.308 13.767 -13.948 1.00 92.19 365 GLY A O 1
ATOM 2466 N N . GLY A 1 366 ? -7.362 12.879 -14.055 1.00 91.56 366 GLY A N 1
ATOM 2467 C CA . GLY A 1 366 ? -7.098 11.853 -13.045 1.00 91.56 366 GLY A CA 1
ATOM 2468 C C . GLY A 1 366 ? -6.243 10.688 -13.541 1.00 91.56 366 GLY A C 1
ATOM 2469 O O . GLY A 1 366 ? -6.219 10.367 -14.731 1.00 91.56 366 GLY A O 1
ATOM 2470 N N . GLU A 1 367 ? -5.566 10.040 -12.593 1.00 94.38 367 GLU A N 1
ATOM 2471 C CA . GLU A 1 367 ? -4.729 8.858 -12.812 1.00 94.38 367 GLU A CA 1
ATOM 2472 C C . GLU A 1 367 ? -5.592 7.589 -12.886 1.00 94.38 367 GLU A C 1
ATOM 2474 O O . GLU A 1 367 ? -6.315 7.253 -11.942 1.00 94.38 367 GLU A O 1
ATOM 2479 N N . LEU A 1 368 ? -5.499 6.865 -14.002 1.00 97.25 368 LEU A N 1
ATOM 2480 C CA . LEU A 1 368 ? -6.093 5.544 -14.188 1.00 97.25 368 LEU A CA 1
ATOM 2481 C C . LEU A 1 368 ? -4.990 4.489 -14.291 1.00 97.25 368 LEU A C 1
ATOM 2483 O O . LEU A 1 368 ? -4.251 4.483 -15.272 1.00 97.25 368 LEU A O 1
ATOM 2487 N N . ASP A 1 369 ? -4.937 3.552 -13.344 1.00 97.12 369 ASP A N 1
ATOM 2488 C CA . ASP A 1 369 ? -4.052 2.383 -13.404 1.00 97.12 369 ASP A CA 1
ATOM 2489 C C . ASP A 1 369 ? -4.857 1.079 -13.353 1.00 97.12 369 ASP A C 1
ATOM 2491 O O . ASP A 1 369 ? -5.643 0.832 -12.435 1.00 97.12 369 ASP A O 1
ATOM 2495 N N . ILE A 1 370 ? -4.688 0.239 -14.372 1.00 96.81 370 ILE A N 1
ATOM 2496 C CA . ILE A 1 370 ? -5.411 -1.023 -14.535 1.00 96.81 370 ILE A CA 1
ATOM 2497 C C . ILE A 1 370 ? -4.408 -2.166 -14.692 1.00 96.81 370 ILE A C 1
ATOM 2499 O O . ILE A 1 370 ? -3.671 -2.223 -15.676 1.00 96.81 370 ILE A O 1
ATOM 2503 N N . VAL A 1 371 ? -4.465 -3.134 -13.776 1.00 94.94 371 VAL A N 1
ATOM 2504 C CA . VAL A 1 371 ? -3.696 -4.382 -13.814 1.00 94.94 371 VAL A CA 1
ATOM 2505 C C . VAL A 1 371 ? -4.653 -5.564 -13.995 1.00 94.94 371 VAL A C 1
ATOM 2507 O O . VAL A 1 371 ? -5.323 -6.030 -13.067 1.00 94.94 371 VAL A O 1
ATOM 2510 N N . ALA A 1 372 ? -4.718 -6.069 -15.225 1.00 95.31 372 ALA A N 1
ATOM 2511 C CA . ALA A 1 372 ? -5.360 -7.337 -15.542 1.00 95.31 372 ALA A CA 1
ATOM 2512 C C . ALA A 1 372 ? -4.377 -8.489 -15.260 1.00 95.31 372 ALA A C 1
ATOM 2514 O O . ALA A 1 372 ? -3.414 -8.666 -16.007 1.00 95.31 372 ALA A O 1
ATOM 2515 N N . GLY A 1 373 ? -4.604 -9.284 -14.207 1.00 90.12 373 GLY A N 1
ATOM 2516 C CA . GLY A 1 373 ? -3.723 -10.419 -13.883 1.00 90.12 373 GLY A CA 1
ATOM 2517 C C . GLY A 1 373 ? -3.670 -11.448 -15.022 1.00 90.12 373 GLY A C 1
ATOM 2518 O O . GLY A 1 373 ? -2.623 -12.019 -15.328 1.00 90.12 373 GLY A O 1
ATOM 2519 N N . ARG A 1 374 ? -4.804 -11.627 -15.709 1.00 91.12 374 ARG A N 1
ATOM 2520 C CA . ARG A 1 374 ? -4.967 -12.465 -16.901 1.00 91.12 374 ARG A CA 1
ATOM 2521 C C . ARG A 1 374 ? -5.236 -11.591 -18.133 1.00 91.12 374 ARG A C 1
ATOM 2523 O O . ARG A 1 374 ? -4.343 -10.853 -18.542 1.00 91.12 374 ARG A O 1
ATOM 2530 N N . ASN A 1 375 ? -6.420 -11.652 -18.748 1.00 95.12 375 ASN A N 1
ATOM 2531 C CA . ASN A 1 375 ? -6.744 -10.842 -19.928 1.00 95.12 375 ASN A CA 1
ATOM 2532 C C . ASN A 1 375 ? -7.501 -9.562 -19.543 1.00 95.12 375 ASN A C 1
ATOM 2534 O O . ASN A 1 375 ? -8.386 -9.587 -18.688 1.00 95.12 375 ASN A O 1
ATOM 2538 N N . GLY A 1 376 ? -7.195 -8.450 -20.212 1.00 97.62 376 GLY A N 1
ATOM 2539 C CA . GLY A 1 376 ? -7.889 -7.171 -20.058 1.00 97.62 376 GLY A CA 1
ATOM 2540 C C . GLY A 1 376 ? -8.818 -6.867 -21.237 1.00 97.62 376 GLY A C 1
ATOM 2541 O O . GLY A 1 376 ? -8.476 -7.089 -22.398 1.00 97.62 376 GLY A O 1
ATOM 2542 N N . THR A 1 377 ? -10.004 -6.322 -20.978 1.00 98.25 377 THR A N 1
ATOM 2543 C CA . THR A 1 377 ? -10.916 -5.821 -22.019 1.00 98.25 377 THR A CA 1
ATOM 2544 C C . THR A 1 377 ? -11.602 -4.537 -21.570 1.00 98.25 377 THR A C 1
ATOM 2546 O O . THR A 1 377 ? -12.391 -4.541 -20.628 1.00 98.25 377 THR A O 1
ATOM 2549 N N . VAL A 1 378 ? -11.356 -3.439 -22.286 1.00 98.19 378 VAL A N 1
ATOM 2550 C CA . VAL A 1 378 ? -11.913 -2.109 -22.005 1.00 98.19 378 VAL A CA 1
ATOM 2551 C C . VAL A 1 378 ? -12.778 -1.678 -23.187 1.00 98.19 378 VAL A C 1
ATOM 2553 O O . VAL A 1 378 ? -12.304 -1.525 -24.310 1.00 98.19 378 VAL A O 1
ATOM 2556 N N . SER A 1 379 ? -14.081 -1.554 -22.945 1.00 97.25 379 SER A N 1
ATOM 2557 C CA . SER A 1 379 ? -15.126 -1.325 -23.957 1.00 97.25 379 SER A CA 1
ATOM 2558 C C . SER A 1 379 ? -16.118 -0.209 -23.588 1.00 97.25 379 SER A C 1
ATOM 2560 O O . SER A 1 379 ? -16.874 0.226 -24.452 1.00 97.25 379 SER A O 1
ATOM 2562 N N . GLY A 1 380 ? -16.118 0.270 -22.339 1.00 94.69 380 GLY A N 1
ATOM 2563 C CA . GLY A 1 380 ? -16.772 1.528 -21.950 1.00 94.69 380 GLY A CA 1
ATOM 2564 C C . GLY A 1 380 ? -15.843 2.731 -22.181 1.00 94.69 380 GLY A C 1
ATOM 2565 O O . GLY A 1 380 ? -14.630 2.544 -22.218 1.00 94.69 380 GLY A O 1
ATOM 2566 N N . PRO A 1 381 ? -16.346 3.955 -22.419 1.00 95.62 381 PRO A N 1
ATOM 2567 C CA . PRO A 1 381 ? -15.487 5.115 -22.677 1.00 95.62 381 PRO A CA 1
ATOM 2568 C C . PRO A 1 381 ? -14.653 5.474 -21.443 1.00 95.62 381 PRO A C 1
ATOM 2570 O O . PRO A 1 381 ? -15.169 5.438 -20.327 1.00 95.62 381 PRO A O 1
ATOM 2573 N N . VAL A 1 382 ? -13.388 5.833 -21.666 1.00 98.06 382 VAL A N 1
ATOM 2574 C CA . VAL A 1 382 ? -12.462 6.311 -20.633 1.00 98.06 382 VAL A CA 1
ATOM 2575 C C . VAL A 1 382 ? -12.109 7.758 -20.942 1.00 98.06 382 VAL A C 1
ATOM 2577 O O . VAL A 1 382 ? -11.632 8.056 -22.041 1.00 98.06 382 VAL A O 1
ATOM 2580 N N . ASP A 1 383 ? -12.352 8.643 -19.979 1.00 97.75 383 ASP A N 1
ATOM 2581 C CA . ASP A 1 383 ? -12.088 10.072 -20.113 1.00 97.75 383 ASP A CA 1
ATOM 2582 C C . ASP A 1 383 ? -11.343 10.621 -18.890 1.00 97.75 383 ASP A C 1
ATOM 2584 O O . ASP A 1 383 ? -11.889 10.625 -17.784 1.00 97.75 383 ASP A O 1
ATOM 2588 N N . CYS A 1 384 ? -10.109 11.071 -19.118 1.00 97.25 384 CYS A N 1
ATOM 2589 C CA . CYS A 1 384 ? -9.209 11.742 -18.179 1.00 97.25 384 CYS A CA 1
ATOM 2590 C C . CYS A 1 384 ? -8.785 13.132 -18.710 1.00 97.25 384 CYS A C 1
ATOM 2592 O O . CYS A 1 384 ? -7.689 13.611 -18.416 1.00 97.25 384 CYS A O 1
ATOM 2594 N N . THR A 1 385 ? -9.605 13.781 -19.549 1.00 96.69 385 THR A N 1
ATOM 2595 C CA . THR A 1 385 ? -9.326 15.144 -20.035 1.00 96.69 385 THR A CA 1
ATOM 2596 C C . THR A 1 385 ? -9.582 16.208 -18.965 1.00 96.69 385 THR A C 1
ATOM 2598 O O . THR A 1 385 ? -10.610 16.190 -18.294 1.00 96.69 385 THR A O 1
ATOM 2601 N N . ALA A 1 386 ? -8.666 17.166 -18.838 1.00 96.12 386 ALA A N 1
ATOM 2602 C CA . ALA A 1 386 ? -8.837 18.379 -18.038 1.00 96.12 386 ALA A CA 1
ATOM 2603 C C . ALA A 1 386 ? -7.965 19.511 -18.605 1.00 96.12 386 ALA A C 1
ATOM 2605 O O . ALA A 1 386 ? -7.553 19.434 -19.765 1.00 96.12 386 ALA A O 1
ATOM 2606 N N . ALA A 1 387 ? -7.660 20.547 -17.816 1.00 94.69 387 ALA A N 1
ATOM 2607 C CA . ALA A 1 387 ? -6.809 21.644 -18.270 1.00 94.69 387 ALA A CA 1
ATOM 2608 C C . ALA A 1 387 ? -5.427 21.134 -18.687 1.00 94.69 387 ALA A C 1
ATOM 2610 O O . ALA A 1 387 ? -4.980 21.484 -19.782 1.00 94.69 387 ALA A O 1
ATOM 2611 N N . ASN A 1 388 ? -4.832 20.269 -17.856 1.00 94.62 388 ASN A N 1
ATOM 2612 C CA . ASN A 1 388 ? -3.772 19.326 -18.212 1.00 94.62 388 ASN A CA 1
ATOM 2613 C C . ASN A 1 388 ? -4.379 17.912 -18.282 1.00 94.62 388 ASN A C 1
ATOM 2615 O O . ASN A 1 388 ? -5.208 17.551 -17.447 1.00 94.62 388 ASN A O 1
ATOM 2619 N N . GLY A 1 389 ? -4.000 17.104 -19.269 1.00 92.94 389 GLY A N 1
ATOM 2620 C CA . GLY A 1 389 ? -4.517 15.741 -19.424 1.00 92.94 389 GLY A CA 1
ATOM 2621 C C . GLY A 1 389 ? -3.963 14.769 -18.377 1.00 92.94 389 GLY A C 1
ATOM 2622 O O . GLY A 1 389 ? -2.778 14.824 -18.061 1.00 92.94 389 GLY A O 1
ATOM 2623 N N . GLY A 1 390 ? -4.812 13.873 -17.864 1.00 93.69 390 GLY A N 1
ATOM 2624 C CA . GLY A 1 390 ? -4.435 12.846 -16.884 1.00 93.69 390 GLY A CA 1
ATOM 2625 C C . GLY A 1 390 ? -3.745 11.621 -17.487 1.00 93.69 390 GLY A C 1
ATOM 2626 O O . GLY A 1 390 ? -3.705 11.456 -18.704 1.00 93.69 390 GLY A O 1
ATOM 2627 N N . ASP A 1 391 ? -3.237 10.735 -16.633 1.00 94.25 391 ASP A N 1
ATOM 2628 C CA . ASP A 1 391 ? -2.470 9.555 -17.048 1.00 94.25 391 ASP A CA 1
ATOM 2629 C C . ASP A 1 391 ? -3.326 8.279 -17.147 1.00 94.25 391 ASP A C 1
ATOM 2631 O O . ASP A 1 391 ? -4.173 8.004 -16.296 1.00 94.25 391 ASP A O 1
ATOM 2635 N N . ILE A 1 392 ? -3.083 7.469 -18.186 1.00 97.88 392 ILE A N 1
ATOM 2636 C CA . ILE A 1 392 ? -3.763 6.184 -18.423 1.00 97.88 392 ILE A CA 1
ATOM 2637 C C . ILE A 1 392 ? -2.736 5.050 -18.561 1.00 97.88 392 ILE A C 1
ATOM 2639 O O . ILE A 1 392 ? -2.075 4.908 -19.591 1.00 97.88 392 ILE A O 1
ATOM 2643 N N . SER A 1 393 ? -2.661 4.193 -17.545 1.00 97.00 393 SER A N 1
ATOM 2644 C CA . SER A 1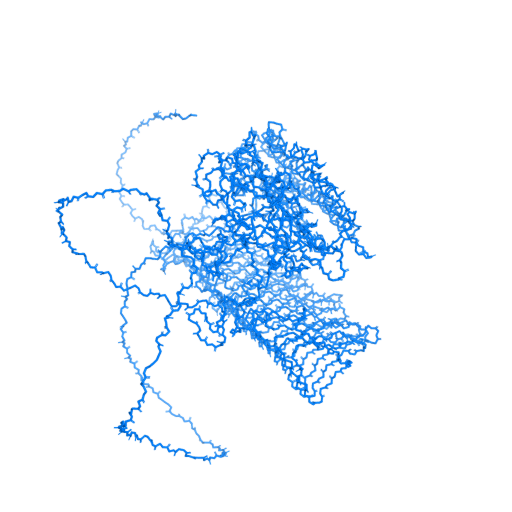 393 ? -1.878 2.955 -17.487 1.00 97.00 393 SER A CA 1
ATOM 2645 C C . SER A 1 393 ? -2.806 1.738 -17.565 1.00 97.00 393 SER A C 1
ATOM 2647 O O . SER A 1 393 ? -3.732 1.594 -16.767 1.00 97.00 393 SER A O 1
ATOM 2649 N N . ILE A 1 394 ? -2.593 0.852 -18.545 1.00 97.19 394 ILE A N 1
ATOM 2650 C CA . ILE A 1 394 ? -3.363 -0.395 -18.687 1.00 97.19 394 ILE A CA 1
ATOM 2651 C C . ILE A 1 394 ? -2.423 -1.548 -19.050 1.00 97.19 394 ILE A C 1
ATOM 2653 O O . ILE A 1 394 ? -1.870 -1.601 -20.153 1.00 97.19 394 ILE A O 1
ATOM 2657 N N . VAL A 1 395 ? -2.275 -2.493 -18.124 1.00 93.88 395 VAL A N 1
ATOM 2658 C CA . VAL A 1 395 ? -1.375 -3.648 -18.205 1.00 93.88 395 VAL A CA 1
ATOM 2659 C C . VAL A 1 395 ? -2.179 -4.951 -18.142 1.00 93.88 395 VAL A C 1
ATOM 2661 O O . VAL A 1 395 ? -3.125 -5.060 -17.363 1.00 93.88 395 VAL A O 1
ATOM 2664 N N . ALA A 1 396 ? -1.801 -5.956 -18.937 1.00 94.44 396 ALA A N 1
ATOM 2665 C CA . ALA A 1 396 ? -2.379 -7.299 -18.887 1.00 94.44 396 ALA A CA 1
ATOM 2666 C C . ALA A 1 396 ? -1.320 -8.411 -18.901 1.00 94.44 396 ALA A C 1
ATOM 2668 O O . ALA A 1 396 ? -0.392 -8.391 -19.715 1.00 94.44 396 ALA A O 1
ATOM 2669 N N . GLY A 1 397 ? -1.502 -9.432 -18.058 1.00 90.38 397 GLY A N 1
ATOM 2670 C CA . GLY A 1 397 ? -0.699 -10.659 -18.071 1.00 90.38 397 GLY A CA 1
ATOM 2671 C C . GLY A 1 397 ? -0.841 -11.470 -19.367 1.00 90.38 397 GLY A C 1
ATOM 2672 O O . GLY A 1 397 ? 0.101 -12.156 -19.767 1.00 90.38 397 GLY A O 1
ATOM 2673 N N . GLY A 1 398 ? -1.988 -11.359 -20.044 1.00 91.31 398 GLY A N 1
ATOM 2674 C CA . GLY A 1 398 ? -2.310 -11.962 -21.341 1.00 91.31 398 GLY A CA 1
ATOM 2675 C C . GLY A 1 398 ? -2.781 -10.940 -22.378 1.00 91.31 398 GLY A C 1
ATOM 2676 O O . GLY A 1 398 ? -2.153 -9.896 -22.556 1.00 91.31 398 GLY A O 1
ATOM 2677 N N . ASP A 1 399 ? -3.860 -11.247 -23.102 1.00 95.06 399 ASP A N 1
ATOM 2678 C CA . ASP A 1 399 ? -4.414 -10.357 -24.130 1.00 95.06 399 ASP A CA 1
ATOM 2679 C C . ASP A 1 399 ? -4.972 -9.056 -23.521 1.00 95.06 399 ASP A C 1
ATOM 2681 O O . ASP A 1 399 ? -5.553 -9.062 -22.434 1.00 95.06 399 ASP A O 1
ATOM 2685 N N . LEU A 1 400 ? -4.857 -7.940 -24.252 1.00 97.81 400 LEU A N 1
ATOM 2686 C CA . LEU A 1 400 ? -5.461 -6.652 -23.887 1.00 97.81 400 LEU A CA 1
ATOM 2687 C C . LEU A 1 400 ? -6.262 -6.081 -25.060 1.00 97.81 400 LEU A C 1
ATOM 2689 O O . LEU A 1 400 ? -5.690 -5.715 -26.085 1.00 97.81 400 LEU A O 1
ATOM 2693 N N . ALA A 1 401 ? -7.582 -5.966 -24.911 1.00 98.00 401 ALA A N 1
ATOM 2694 C CA . ALA A 1 401 ? -8.480 -5.436 -25.938 1.00 98.00 401 ALA A CA 1
ATOM 2695 C C . ALA A 1 401 ? -9.048 -4.055 -25.563 1.00 98.00 401 ALA A C 1
ATOM 2697 O O . ALA A 1 401 ? -9.842 -3.931 -24.631 1.00 98.00 401 ALA A O 1
ATOM 2698 N N . ILE A 1 402 ? -8.693 -3.022 -26.331 1.00 98.19 402 ILE A N 1
ATOM 2699 C CA . ILE A 1 402 ? -9.224 -1.657 -26.214 1.00 98.19 402 ILE A CA 1
ATOM 2700 C C . ILE A 1 402 ? -10.242 -1.417 -27.337 1.00 98.19 402 ILE A C 1
ATOM 2702 O O . ILE A 1 402 ? -9.888 -1.096 -28.472 1.00 98.19 402 ILE A O 1
ATOM 2706 N N . ASN A 1 403 ? -11.526 -1.571 -27.013 1.00 96.88 403 ASN A N 1
ATOM 2707 C CA . ASN A 1 403 ? -12.664 -1.465 -27.937 1.00 96.88 403 ASN A CA 1
ATOM 2708 C C . ASN A 1 403 ? -13.333 -0.078 -27.934 1.00 96.88 403 ASN A C 1
ATOM 2710 O O . ASN A 1 403 ? -14.437 0.092 -28.448 1.00 96.88 403 ASN A O 1
ATOM 2714 N N . THR A 1 404 ? -12.693 0.905 -27.305 1.00 96.25 404 THR A N 1
ATOM 2715 C CA . THR A 1 404 ? -13.306 2.160 -26.863 1.00 96.25 404 THR A CA 1
ATOM 2716 C C . THR A 1 404 ? -12.303 3.309 -26.870 1.00 96.25 404 THR A C 1
ATOM 2718 O O . THR A 1 404 ? -11.095 3.081 -26.886 1.00 96.25 404 THR A O 1
ATOM 2721 N N . ALA A 1 405 ? -12.796 4.546 -26.885 1.00 94.69 405 ALA A N 1
ATOM 2722 C CA . ALA A 1 405 ? -11.921 5.709 -26.844 1.00 94.69 405 ALA A CA 1
ATOM 2723 C C . ALA A 1 405 ? -11.250 5.843 -25.468 1.00 94.69 405 ALA A C 1
ATOM 2725 O O . ALA A 1 405 ? -11.939 5.779 -24.448 1.00 94.69 405 ALA A O 1
ATOM 2726 N N . LEU A 1 406 ? -9.936 6.073 -25.483 1.00 97.75 406 LEU A N 1
ATOM 2727 C CA . LEU A 1 406 ? -9.148 6.512 -24.330 1.00 97.75 406 LEU A CA 1
ATOM 2728 C C . LEU A 1 406 ? -8.759 7.978 -24.555 1.00 97.75 406 LEU A C 1
ATOM 2730 O O . LEU A 1 406 ? -8.241 8.304 -25.630 1.00 97.75 406 LEU A O 1
ATOM 2734 N N . LEU A 1 407 ? -9.049 8.849 -23.585 1.00 97.38 407 LEU A N 1
ATOM 2735 C CA . LEU A 1 407 ? -8.860 10.299 -23.685 1.00 97.38 407 LEU A CA 1
ATOM 2736 C C . LEU A 1 407 ? -8.056 10.827 -22.491 1.00 97.38 407 LEU A C 1
ATOM 2738 O O . LEU A 1 407 ? -8.471 10.659 -21.353 1.00 97.38 407 LEU A O 1
ATOM 2742 N N . ALA A 1 408 ? -6.941 11.490 -22.781 1.00 96.88 408 ALA A N 1
ATOM 2743 C CA . ALA A 1 408 ? -5.979 12.075 -21.845 1.00 96.88 408 ALA A CA 1
ATOM 2744 C C . ALA A 1 408 ? -5.549 13.479 -22.328 1.00 96.88 408 ALA A C 1
ATOM 2746 O O . ALA A 1 408 ? -4.383 13.862 -22.281 1.00 96.88 408 ALA A O 1
ATOM 2747 N N . ASN A 1 409 ? -6.472 14.229 -22.933 1.00 96.38 409 ASN A N 1
ATOM 2748 C CA . ASN A 1 409 ? -6.165 15.498 -23.605 1.00 96.38 409 ASN A CA 1
ATOM 2749 C C . ASN A 1 409 ? -6.178 16.671 -22.625 1.00 96.38 409 ASN A C 1
ATOM 2751 O O . ASN A 1 409 ? -7.023 16.693 -21.729 1.00 96.38 409 ASN A O 1
ATOM 2755 N N . ALA A 1 410 ? -5.364 17.686 -22.898 1.00 95.50 410 ALA A N 1
ATOM 2756 C CA . ALA A 1 410 ? -5.597 19.038 -22.403 1.00 95.50 410 ALA A CA 1
ATOM 2757 C C . ALA A 1 410 ? -6.772 19.692 -23.159 1.00 95.50 410 ALA A C 1
ATOM 2759 O O . ALA A 1 410 ? -6.794 19.676 -24.393 1.00 95.50 410 ALA A O 1
ATOM 2760 N N . ASP A 1 411 ? -7.723 20.309 -22.454 1.00 93.88 411 ASP A N 1
ATOM 2761 C CA . ASP A 1 411 ? -8.803 21.106 -23.059 1.00 93.88 411 ASP A CA 1
ATOM 2762 C C . ASP A 1 411 ? -8.481 22.615 -23.136 1.00 93.88 411 ASP A C 1
ATOM 2764 O O . ASP A 1 411 ? -9.066 23.345 -23.947 1.00 93.88 411 ASP A O 1
ATOM 2768 N N . THR A 1 412 ? -7.494 23.089 -22.364 1.00 92.25 412 THR A N 1
ATOM 2769 C CA . THR A 1 412 ? -7.035 24.486 -22.395 1.00 92.25 412 THR A CA 1
ATOM 2770 C C . THR A 1 412 ? -5.984 24.753 -23.475 1.00 92.25 412 THR A C 1
ATOM 2772 O O . THR A 1 412 ? -5.329 23.869 -24.023 1.00 92.25 412 THR A O 1
ATOM 2775 N N . THR A 1 413 ? -5.748 26.033 -23.784 1.00 89.81 413 THR A N 1
ATOM 2776 C CA . THR A 1 413 ? -4.691 26.431 -24.730 1.00 89.81 413 THR A CA 1
ATOM 2777 C C . THR A 1 413 ? -3.270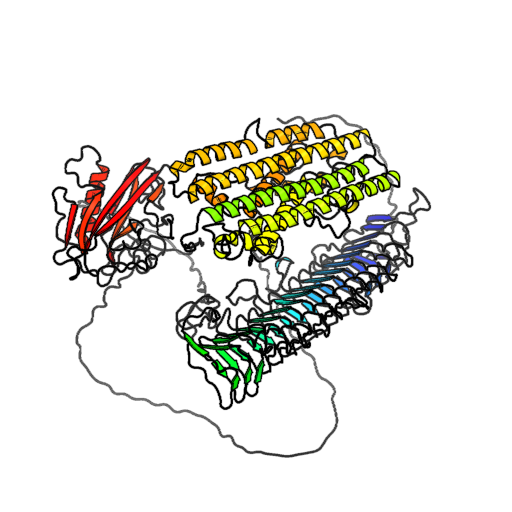 26.304 -24.183 1.00 89.81 413 THR A C 1
ATOM 2779 O O . THR A 1 413 ? -2.336 26.373 -24.988 1.00 89.81 413 THR A O 1
ATOM 2782 N N . LEU A 1 414 ? -3.105 26.214 -22.859 1.00 89.62 414 LEU A N 1
ATOM 2783 C CA . LEU A 1 414 ? -1.810 26.237 -22.172 1.00 89.62 414 LEU A CA 1
ATOM 2784 C C . LEU A 1 414 ? -1.367 24.867 -21.664 1.00 89.62 414 LEU A C 1
ATOM 2786 O O . LEU A 1 414 ? -0.162 24.654 -21.611 1.00 89.62 414 LEU A O 1
ATOM 2790 N N . GLY A 1 415 ? -2.307 24.000 -21.286 1.00 91.38 415 GLY A N 1
ATOM 2791 C CA . GLY A 1 415 ? -1.988 22.812 -20.509 1.00 91.38 415 GLY A CA 1
ATOM 2792 C C . GLY A 1 415 ? -1.343 21.672 -21.284 1.00 91.38 415 GLY A C 1
ATOM 2793 O O . GLY A 1 415 ? -1.402 21.593 -22.520 1.00 91.38 415 GLY A O 1
ATOM 2794 N N . ASP A 1 416 ? -0.711 20.799 -20.514 1.00 94.31 416 ASP A N 1
ATOM 2795 C CA . ASP A 1 416 ? 0.097 19.688 -20.993 1.00 94.31 416 ASP A CA 1
ATOM 2796 C C . ASP A 1 416 ? -0.777 18.451 -21.276 1.00 94.31 416 ASP A C 1
ATOM 2798 O O . ASP A 1 416 ? -1.796 18.223 -20.628 1.00 94.31 416 ASP A O 1
ATOM 2802 N N . GLY A 1 417 ? -0.425 17.668 -22.297 1.00 92.50 417 GLY A N 1
ATOM 2803 C CA . GLY A 1 417 ? -1.162 16.460 -22.691 1.00 92.50 417 GLY A CA 1
ATOM 2804 C C . GLY A 1 417 ? -0.745 15.255 -21.850 1.00 92.50 417 GLY A C 1
ATOM 2805 O O . GLY A 1 417 ? 0.452 15.071 -21.626 1.00 92.50 417 GLY A O 1
ATOM 2806 N N . GLY A 1 418 ? -1.704 14.438 -21.417 1.00 92.88 418 GLY A N 1
ATOM 2807 C CA . GLY A 1 418 ? -1.484 13.297 -20.523 1.00 92.88 418 GLY A CA 1
ATOM 2808 C C . GLY A 1 418 ? -0.867 12.074 -21.205 1.00 92.88 418 GLY A C 1
ATOM 2809 O O . GLY A 1 418 ? -0.918 11.932 -22.434 1.00 92.88 418 GLY A O 1
ATOM 2810 N N . SER A 1 419 ? -0.249 11.191 -20.417 1.00 92.88 419 SER A N 1
ATOM 2811 C CA . SER A 1 419 ? 0.402 9.987 -20.941 1.00 92.88 419 SER A CA 1
ATOM 2812 C C . SER A 1 419 ? -0.579 8.823 -21.108 1.00 92.88 419 SER A C 1
ATOM 2814 O O . SER A 1 419 ? -1.573 8.692 -20.393 1.00 92.88 419 SER A O 1
ATOM 2816 N N . ILE A 1 420 ? -0.298 7.953 -22.082 1.00 96.69 420 ILE A N 1
ATOM 2817 C CA . ILE A 1 420 ? -1.070 6.725 -22.308 1.00 96.69 420 ILE A CA 1
ATOM 2818 C C . ILE A 1 420 ? -0.099 5.564 -22.530 1.00 96.69 420 ILE A C 1
ATOM 2820 O O . ILE A 1 420 ? 0.690 5.566 -23.479 1.00 96.69 420 ILE A O 1
ATOM 2824 N N . ASN A 1 421 ? -0.166 4.566 -21.653 1.00 95.94 421 ASN A N 1
ATOM 2825 C CA . ASN A 1 421 ? 0.698 3.393 -21.633 1.00 95.94 421 ASN A CA 1
ATOM 2826 C C . ASN A 1 421 ? -0.147 2.111 -21.647 1.00 95.94 421 ASN A C 1
ATOM 2828 O O . ASN A 1 421 ? -0.833 1.794 -20.676 1.00 95.94 421 ASN A O 1
ATOM 2832 N N . LEU A 1 422 ? -0.095 1.372 -22.757 1.00 97.19 422 LEU A N 1
ATOM 2833 C CA . LEU A 1 422 ? -0.801 0.106 -22.951 1.00 97.19 422 LEU A CA 1
ATOM 2834 C C . LEU A 1 422 ? 0.207 -1.039 -23.086 1.00 97.19 422 LEU A C 1
ATOM 2836 O O . LEU A 1 422 ? 1.112 -0.980 -23.927 1.00 97.19 422 LEU A O 1
ATOM 2840 N N . ARG A 1 423 ? 0.039 -2.101 -22.292 1.00 94.38 423 ARG A N 1
ATOM 2841 C CA . ARG A 1 423 ? 0.984 -3.224 -22.222 1.00 94.38 423 ARG A CA 1
ATOM 2842 C C . ARG A 1 423 ? 0.266 -4.568 -22.100 1.00 94.38 423 ARG A C 1
ATOM 2844 O O . ARG A 1 423 ? -0.548 -4.756 -21.205 1.00 94.38 423 ARG A O 1
ATOM 2851 N N . ALA A 1 424 ? 0.557 -5.497 -23.008 1.00 94.69 424 ALA A N 1
ATOM 2852 C CA . ALA A 1 424 ? -0.067 -6.823 -23.060 1.00 94.69 424 ALA A CA 1
ATOM 2853 C C . ALA A 1 424 ? 0.965 -7.954 -23.015 1.00 94.69 424 ALA A C 1
ATOM 2855 O O . ALA A 1 424 ? 2.045 -7.835 -23.592 1.00 94.69 424 ALA A O 1
ATOM 2856 N N . GLY A 1 425 ? 0.594 -9.082 -22.417 1.00 88.88 425 GLY A N 1
ATOM 2857 C CA . GLY A 1 425 ? 1.437 -10.268 -22.344 1.00 88.88 425 GLY A CA 1
ATOM 2858 C C . GLY A 1 425 ? 2.591 -10.144 -21.355 1.00 88.88 425 GLY A C 1
ATOM 2859 O O . GLY A 1 425 ? 3.730 -10.414 -21.713 1.00 88.88 425 GLY A O 1
ATOM 2860 N N . ASP A 1 426 ? 2.310 -9.709 -20.125 1.00 85.19 426 ASP A N 1
ATOM 2861 C CA . ASP A 1 426 ? 3.312 -9.591 -19.054 1.00 85.19 426 ASP A CA 1
ATOM 2862 C C . ASP A 1 426 ? 3.679 -10.911 -18.361 1.00 85.19 426 ASP A C 1
ATOM 2864 O O . ASP A 1 426 ? 4.706 -10.992 -17.686 1.00 85.19 426 ASP A O 1
ATOM 2868 N N . ALA A 1 427 ? 2.823 -11.922 -18.499 1.00 79.56 427 ALA A N 1
ATOM 2869 C CA . ALA A 1 427 ? 2.916 -13.210 -17.813 1.00 79.56 427 ALA A CA 1
ATOM 2870 C C . ALA A 1 427 ? 2.620 -14.410 -18.740 1.00 79.56 427 ALA A C 1
ATOM 2872 O O . ALA A 1 427 ? 2.651 -15.563 -18.313 1.00 79.56 427 ALA A O 1
ATOM 2873 N N . SER A 1 428 ? 2.292 -14.136 -20.005 1.00 83.69 428 SER A N 1
ATOM 2874 C CA . SER A 1 428 ? 1.952 -15.090 -21.064 1.00 83.69 428 SER A CA 1
ATOM 2875 C C . SER A 1 428 ? 2.085 -14.404 -22.430 1.00 83.69 428 SER A C 1
ATOM 2877 O O . SER A 1 428 ? 2.178 -13.180 -22.501 1.00 83.69 428 SER A O 1
ATOM 2879 N N . PHE A 1 429 ? 2.073 -15.153 -23.533 1.00 84.31 429 PHE A N 1
ATOM 2880 C CA . PHE A 1 429 ? 2.144 -14.572 -24.878 1.00 84.31 429 PHE A CA 1
ATOM 2881 C C . PHE A 1 429 ? 0.852 -13.814 -25.273 1.00 84.31 429 PHE A C 1
ATOM 2883 O O . PHE A 1 429 ? -0.045 -14.377 -25.900 1.00 84.31 429 PHE A O 1
ATOM 2890 N N . GLY A 1 430 ? 0.760 -12.532 -24.904 1.00 89.75 430 GLY A N 1
ATOM 2891 C CA . GLY A 1 430 ? -0.436 -11.691 -25.068 1.00 89.75 430 GLY A CA 1
ATOM 2892 C C . GLY A 1 430 ? -0.429 -10.725 -26.263 1.00 89.75 430 GLY A C 1
ATOM 2893 O O . GLY A 1 430 ? 0.598 -10.168 -26.663 1.00 89.75 430 GLY A O 1
ATOM 2894 N N . THR A 1 431 ? -1.610 -10.479 -26.825 1.00 94.94 431 THR A N 1
ATOM 2895 C CA . THR A 1 431 ? -1.857 -9.560 -27.942 1.00 94.94 431 THR A CA 1
ATOM 2896 C C . THR A 1 431 ? -2.525 -8.272 -27.465 1.00 94.94 431 THR A C 1
ATOM 2898 O O . THR A 1 431 ? -3.651 -8.289 -26.966 1.00 94.94 431 THR A O 1
ATOM 2901 N N . LEU A 1 432 ? -1.884 -7.126 -27.709 1.00 97.81 432 LEU A N 1
ATOM 2902 C CA . LEU A 1 432 ? -2.527 -5.816 -27.589 1.00 97.81 432 LEU A CA 1
ATOM 2903 C C . LEU A 1 432 ? -3.380 -5.557 -28.839 1.00 97.81 432 LEU A C 1
ATOM 2905 O O . LEU A 1 432 ? -2.852 -5.389 -29.939 1.00 97.81 432 LEU A O 1
ATOM 2909 N N . THR A 1 433 ? -4.699 -5.499 -28.682 1.00 98.19 433 THR A N 1
ATOM 2910 C CA . THR A 1 433 ? -5.652 -5.166 -29.747 1.00 98.19 433 THR A CA 1
ATOM 2911 C C . THR A 1 433 ? -6.270 -3.797 -29.490 1.00 98.19 433 THR A C 1
ATOM 2913 O O . THR A 1 433 ? -6.989 -3.618 -28.511 1.00 98.19 433 THR A O 1
ATOM 2916 N N . VAL A 1 434 ? -6.047 -2.838 -30.390 1.00 97.75 434 VAL A N 1
ATOM 2917 C CA . VAL A 1 434 ? -6.650 -1.497 -30.321 1.00 97.75 434 VAL A CA 1
ATOM 2918 C C . VAL A 1 434 ? -7.640 -1.324 -31.470 1.00 97.75 434 VAL A C 1
ATOM 2920 O O . VAL A 1 434 ? -7.278 -1.434 -32.644 1.00 97.75 434 VAL A O 1
ATOM 2923 N N . ALA A 1 435 ? -8.900 -1.064 -31.123 1.00 95.88 435 ALA A N 1
ATOM 2924 C CA . ALA A 1 435 ? -10.046 -1.006 -32.030 1.00 95.88 435 ALA A CA 1
ATOM 2925 C C . ALA A 1 435 ? -10.777 0.355 -32.031 1.00 95.88 435 ALA A C 1
ATOM 2927 O O . ALA A 1 435 ? -11.805 0.505 -32.690 1.00 95.88 435 ALA A O 1
ATOM 2928 N N . ALA A 1 436 ? -10.247 1.357 -31.326 1.00 94.06 436 ALA A N 1
ATOM 2929 C CA . ALA A 1 436 ? -10.796 2.711 -31.249 1.00 94.06 436 ALA A CA 1
ATOM 2930 C C . ALA A 1 436 ? -9.681 3.773 -31.130 1.00 94.06 436 ALA A C 1
ATOM 2932 O O . ALA A 1 436 ? -8.496 3.445 -31.162 1.00 94.06 436 ALA A O 1
ATOM 2933 N N . ARG A 1 437 ? -10.057 5.060 -31.074 1.00 93.69 437 ARG A N 1
ATOM 2934 C CA . ARG A 1 437 ? -9.100 6.181 -31.005 1.00 93.69 437 ARG A CA 1
ATOM 2935 C C . ARG A 1 437 ? -8.409 6.263 -29.642 1.00 93.69 437 ARG A C 1
ATOM 2937 O O . ARG A 1 437 ? -9.045 6.004 -28.622 1.00 93.69 437 ARG A O 1
ATOM 2944 N N . VAL A 1 438 ? -7.162 6.716 -29.644 1.00 96.12 438 VAL A N 1
ATOM 2945 C CA . VAL A 1 438 ? -6.374 6.993 -28.441 1.00 96.12 438 VAL A CA 1
ATOM 2946 C C . VAL A 1 438 ? -5.808 8.406 -28.569 1.00 96.12 438 VAL A C 1
ATOM 2948 O O . VAL A 1 438 ? -5.145 8.722 -29.560 1.00 96.12 438 VAL A O 1
ATOM 2951 N N . ASP A 1 439 ? -6.143 9.286 -27.629 1.00 95.69 439 ASP A N 1
ATOM 2952 C CA . ASP A 1 439 ? -5.903 10.725 -27.763 1.00 95.69 439 ASP A CA 1
ATOM 2953 C C . ASP A 1 439 ? -5.407 11.321 -26.440 1.00 95.69 439 ASP A C 1
ATOM 2955 O O . ASP A 1 439 ? -6.099 11.237 -25.429 1.00 95.69 439 ASP A O 1
ATOM 2959 N N . GLY A 1 440 ? -4.199 11.883 -26.456 1.00 94.50 440 GLY A N 1
ATOM 2960 C CA . GLY A 1 440 ? -3.508 12.480 -25.311 1.00 94.50 440 GLY A CA 1
ATOM 2961 C C . GLY A 1 440 ? -2.715 13.707 -25.753 1.00 94.50 440 GLY A C 1
ATOM 2962 O O . GLY A 1 440 ? -1.509 13.802 -25.538 1.00 94.50 440 GLY A O 1
ATOM 2963 N N . HIS A 1 441 ? -3.368 14.604 -26.497 1.00 95.00 441 HIS A N 1
ATOM 2964 C CA . HIS A 1 441 ? -2.722 15.808 -27.016 1.00 95.00 441 HIS A CA 1
ATOM 2965 C C . HIS A 1 441 ? -2.703 16.954 -26.002 1.00 95.00 441 HIS A C 1
ATOM 2967 O O . HIS A 1 441 ? -3.594 17.089 -25.164 1.00 95.00 441 HIS A O 1
ATOM 2973 N N . ALA A 1 442 ? -1.684 17.802 -26.118 1.00 95.44 442 ALA A N 1
ATOM 2974 C CA . ALA A 1 442 ? -1.545 19.013 -25.325 1.00 95.44 442 ALA A CA 1
ATOM 2975 C C . ALA A 1 442 ? -2.268 20.206 -25.959 1.00 95.44 442 ALA A C 1
ATOM 2977 O O . ALA A 1 442 ? -2.561 20.234 -27.162 1.00 95.44 442 ALA A O 1
ATOM 2978 N N . GLY A 1 443 ? -2.460 21.247 -25.154 1.00 91.44 443 GLY A N 1
ATOM 2979 C CA . GLY A 1 443 ? -2.939 22.537 -25.609 1.00 91.44 443 GLY A CA 1
ATOM 2980 C C . GLY A 1 443 ? -1.996 23.169 -26.634 1.00 91.44 443 GLY A C 1
ATOM 2981 O O . GLY A 1 443 ? -0.809 22.855 -26.733 1.00 91.44 443 GLY A O 1
ATOM 2982 N N . THR A 1 444 ? -2.505 24.150 -27.383 1.00 89.50 444 THR A N 1
ATOM 2983 C CA . THR A 1 444 ? -1.747 24.856 -28.443 1.00 89.50 444 THR A CA 1
ATOM 2984 C C . THR A 1 444 ? -0.408 25.476 -28.002 1.00 89.50 444 THR A C 1
ATOM 2986 O O . THR A 1 444 ? 0.415 25.803 -28.862 1.00 89.50 444 THR A O 1
ATOM 2989 N N . SER A 1 445 ? -0.190 25.632 -26.691 1.00 88.00 445 SER A N 1
ATOM 2990 C CA . SER A 1 445 ? 1.021 26.175 -26.060 1.00 88.00 445 SER A CA 1
ATOM 2991 C C . SER A 1 445 ? 1.674 25.243 -25.021 1.00 88.00 445 SER A C 1
ATOM 2993 O O . SER A 1 445 ? 2.729 25.620 -24.521 1.00 88.00 445 SER A O 1
ATOM 2995 N N . GLY A 1 446 ? 1.100 24.067 -24.730 1.00 86.81 446 GLY A N 1
ATOM 2996 C CA . GLY A 1 446 ? 1.616 23.092 -23.753 1.00 86.81 446 GLY A CA 1
ATOM 2997 C C . GLY A 1 446 ? 2.574 22.045 -24.338 1.00 86.81 446 GLY A C 1
ATOM 2998 O O . GLY A 1 446 ? 2.856 22.030 -25.545 1.00 86.81 446 GLY A O 1
ATOM 2999 N N . ALA A 1 447 ? 3.101 21.179 -23.482 1.00 90.19 447 ALA A N 1
ATOM 3000 C CA . ALA A 1 447 ? 3.931 20.021 -23.801 1.00 90.19 447 ALA A CA 1
ATOM 3001 C C . ALA A 1 447 ? 3.089 18.737 -23.851 1.00 90.19 447 ALA A C 1
ATOM 3003 O O . ALA A 1 447 ? 2.175 18.561 -23.056 1.00 90.19 447 ALA A O 1
ATOM 3004 N N . ALA A 1 448 ? 3.376 17.829 -24.784 1.00 91.12 448 ALA A N 1
ATOM 3005 C CA . ALA A 1 448 ? 2.704 16.527 -24.844 1.00 91.12 448 ALA A CA 1
ATOM 3006 C C . ALA A 1 448 ? 3.539 15.440 -24.150 1.00 91.12 448 ALA A C 1
ATOM 3008 O O . ALA A 1 448 ? 4.761 15.416 -24.317 1.00 91.12 448 ALA A O 1
ATOM 3009 N N . SER A 1 449 ? 2.880 14.535 -23.423 1.00 92.38 449 SER A N 1
ATOM 3010 C CA . SER A 1 449 ? 3.529 13.419 -22.724 1.00 92.38 449 SER A CA 1
ATOM 3011 C C . SER A 1 449 ? 3.707 12.180 -23.601 1.00 92.38 449 SER A C 1
ATOM 3013 O O . SER A 1 449 ? 2.914 11.905 -24.505 1.00 92.38 449 SER A O 1
ATOM 3015 N N . ASP A 1 450 ? 4.775 11.428 -23.327 1.00 92.19 450 ASP A N 1
ATOM 3016 C CA . ASP A 1 450 ? 5.144 10.222 -24.071 1.00 92.19 450 ASP A CA 1
ATOM 3017 C C . ASP A 1 450 ? 4.066 9.125 -23.961 1.00 92.19 450 ASP A C 1
ATOM 3019 O O . ASP A 1 450 ? 3.430 8.946 -22.923 1.00 92.19 450 ASP A O 1
ATOM 3023 N N . GLN A 1 451 ? 3.881 8.365 -25.042 1.00 94.75 451 GLN A N 1
ATOM 3024 C CA . GLN A 1 451 ? 2.916 7.266 -25.129 1.00 94.75 451 GLN A CA 1
ATOM 3025 C C . GLN A 1 451 ? 3.611 5.960 -25.526 1.00 94.75 451 GLN A C 1
ATOM 3027 O O . GLN A 1 451 ? 4.425 5.931 -26.457 1.00 94.75 451 GLN A O 1
ATOM 3032 N N . LEU A 1 452 ? 3.257 4.866 -24.849 1.00 95.31 452 LEU A N 1
ATOM 3033 C CA . LEU A 1 452 ? 3.842 3.540 -25.047 1.00 95.31 452 LEU A CA 1
ATOM 3034 C C . LEU A 1 452 ? 2.755 2.514 -25.378 1.00 95.31 452 LEU A C 1
ATOM 3036 O O . LEU A 1 452 ? 1.773 2.363 -24.659 1.00 95.31 452 LEU A O 1
ATOM 3040 N N . TYR A 1 453 ? 2.964 1.769 -26.458 1.00 96.69 453 TYR A N 1
ATOM 3041 C CA . TYR A 1 453 ? 2.081 0.705 -26.919 1.00 96.69 453 TYR A CA 1
ATOM 3042 C C . TYR A 1 453 ? 2.903 -0.570 -27.086 1.00 96.69 453 TYR A C 1
ATOM 3044 O O . TYR A 1 453 ? 3.686 -0.700 -28.028 1.00 96.69 453 TYR A O 1
ATOM 3052 N N . SER A 1 454 ? 2.758 -1.507 -26.154 1.00 95.44 454 SER A N 1
ATOM 3053 C CA . SER A 1 454 ? 3.602 -2.699 -26.054 1.00 95.44 454 SER A CA 1
ATOM 3054 C C . SER A 1 454 ? 2.781 -3.986 -25.958 1.00 95.44 454 SER A C 1
ATOM 3056 O O . SER A 1 454 ? 1.699 -4.022 -25.376 1.00 95.44 454 SER A O 1
ATOM 3058 N N . GLY A 1 455 ? 3.278 -5.059 -26.566 1.00 94.12 455 GLY A N 1
ATOM 3059 C CA . GLY A 1 455 ? 2.604 -6.357 -26.571 1.00 94.12 455 GLY A CA 1
ATOM 3060 C C . GLY A 1 455 ? 3.478 -7.442 -27.182 1.00 94.12 455 GLY A C 1
ATOM 3061 O O . GLY A 1 455 ? 4.415 -7.128 -27.914 1.00 94.12 455 GLY A O 1
ATOM 3062 N N . CYS A 1 456 ? 3.178 -8.718 -26.940 1.00 91.56 456 CYS A N 1
ATOM 3063 C CA . CYS A 1 456 ? 3.865 -9.810 -27.639 1.00 91.56 456 CYS A CA 1
ATOM 3064 C C . CYS A 1 456 ? 3.473 -9.831 -29.123 1.00 91.56 456 CYS A C 1
ATOM 3066 O O . CYS A 1 456 ? 4.335 -9.956 -29.993 1.00 91.56 456 CYS A O 1
ATOM 3068 N N . ASN A 1 457 ? 2.194 -9.572 -29.405 1.00 94.31 457 ASN A N 1
ATOM 3069 C CA . ASN A 1 457 ? 1.692 -9.075 -30.687 1.00 94.31 457 ASN A CA 1
ATOM 3070 C C . ASN A 1 457 ? 0.981 -7.723 -30.488 1.00 94.31 457 ASN A C 1
ATOM 3072 O O . ASN A 1 457 ? 0.455 -7.448 -29.410 1.00 94.31 457 ASN A O 1
ATOM 3076 N N . ILE A 1 458 ? 0.888 -6.914 -31.547 1.00 97.12 458 ILE A N 1
ATOM 3077 C CA . ILE A 1 458 ? 0.089 -5.679 -31.584 1.00 97.12 458 ILE A CA 1
ATOM 3078 C C . ILE A 1 458 ? -0.803 -5.678 -32.830 1.00 97.12 458 ILE A C 1
ATOM 3080 O O . ILE A 1 458 ? -0.313 -5.775 -33.954 1.00 97.12 458 ILE A O 1
ATOM 3084 N N . THR A 1 459 ? -2.113 -5.506 -32.645 1.00 97.56 459 THR A N 1
ATOM 3085 C CA . THR A 1 459 ? -3.106 -5.360 -33.720 1.00 97.56 459 THR A CA 1
ATOM 3086 C C . THR A 1 459 ? -3.868 -4.047 -33.570 1.00 97.56 459 THR A C 1
ATOM 3088 O O . THR A 1 459 ? -4.745 -3.908 -32.722 1.00 97.56 459 THR A O 1
ATOM 3091 N N . ILE A 1 460 ? -3.567 -3.085 -34.438 1.00 97.19 460 ILE A N 1
ATOM 3092 C CA . ILE A 1 460 ? -4.267 -1.804 -34.552 1.00 97.19 460 ILE A CA 1
ATOM 3093 C C . ILE A 1 460 ? -5.258 -1.899 -35.719 1.00 97.19 460 ILE A C 1
ATOM 3095 O O . ILE A 1 460 ? -4.863 -2.171 -36.856 1.00 97.19 460 ILE A O 1
ATOM 3099 N N . GLN A 1 461 ? -6.549 -1.677 -35.462 1.00 96.75 461 GLN A N 1
ATOM 3100 C CA . GLN A 1 461 ? -7.587 -1.736 -36.498 1.00 96.75 461 GLN A CA 1
ATOM 3101 C C . GLN A 1 461 ? -7.504 -0.558 -37.508 1.00 96.75 461 GLN A C 1
ATOM 3103 O O . GLN A 1 461 ? -6.759 0.404 -37.297 1.00 96.75 461 GLN A O 1
ATOM 3108 N N . PRO A 1 462 ? -8.211 -0.631 -38.658 1.00 96.31 462 PRO A N 1
ATOM 3109 C CA . PRO A 1 462 ? -8.262 0.455 -39.644 1.00 96.31 462 PRO A CA 1
ATOM 3110 C C . PRO A 1 462 ? -8.974 1.720 -39.141 1.00 96.31 462 PRO A C 1
ATOM 3112 O O . PRO A 1 462 ? -9.854 1.640 -38.291 1.00 96.31 462 PRO A O 1
ATOM 3115 N N . GLN A 1 463 ? -8.685 2.863 -39.774 1.00 95.00 463 GLN A N 1
ATOM 3116 C CA . GLN A 1 463 ? -9.321 4.172 -39.526 1.00 95.00 463 GLN A CA 1
ATOM 3117 C C . GLN A 1 463 ? -9.135 4.732 -38.098 1.00 95.00 463 GLN A C 1
ATOM 3119 O O . GLN A 1 463 ? -9.937 5.553 -37.653 1.00 95.00 463 GLN A O 1
ATOM 3124 N N . LEU A 1 464 ? -8.099 4.303 -37.371 1.00 95.69 464 LEU A N 1
ATOM 3125 C CA . LEU A 1 464 ? -7.844 4.740 -35.994 1.00 95.69 464 LEU A CA 1
ATOM 3126 C C . LEU A 1 464 ? -6.867 5.913 -35.922 1.00 95.69 464 LEU A C 1
ATOM 3128 O O . LEU A 1 464 ? -5.934 5.993 -36.716 1.00 95.69 464 LEU A O 1
ATOM 3132 N N . THR A 1 465 ? -7.050 6.783 -34.932 1.00 94.50 465 THR A N 1
ATOM 3133 C CA . THR A 1 465 ? -6.142 7.900 -34.640 1.00 94.50 465 THR A CA 1
ATOM 3134 C C . THR A 1 465 ? -5.439 7.661 -33.309 1.00 94.50 465 THR A C 1
ATOM 3136 O O . THR A 1 465 ? -6.105 7.371 -32.316 1.00 94.50 465 THR A O 1
ATOM 3139 N N . PHE A 1 466 ? -4.118 7.828 -33.319 1.00 96.06 466 PHE A N 1
ATOM 3140 C CA . PHE A 1 466 ? -3.236 7.931 -32.159 1.00 96.06 466 PHE A CA 1
ATOM 3141 C C . PHE A 1 466 ? -2.649 9.339 -32.165 1.00 96.06 466 PHE A C 1
ATOM 3143 O O . PHE A 1 466 ? -2.029 9.742 -33.157 1.00 96.06 466 PHE A O 1
ATOM 3150 N N . ASN A 1 467 ? -2.885 10.103 -31.105 1.00 94.94 467 ASN A N 1
ATOM 3151 C CA . ASN A 1 467 ? -2.558 11.524 -31.060 1.00 94.94 467 ASN A CA 1
ATOM 3152 C C . ASN A 1 467 ? -1.812 11.877 -29.764 1.00 94.94 467 ASN A C 1
ATOM 3154 O O . ASN A 1 467 ? -2.350 11.750 -28.668 1.00 94.94 467 ASN A O 1
ATOM 3158 N N . ALA A 1 468 ? -0.575 12.338 -29.938 1.00 95.31 468 ALA A N 1
ATOM 3159 C CA . ALA A 1 468 ? 0.313 12.913 -28.930 1.00 95.31 468 ALA A CA 1
ATOM 3160 C C . ALA A 1 468 ? 0.881 14.253 -29.446 1.00 95.31 468 ALA A C 1
ATOM 3162 O O . ALA A 1 468 ? 2.064 14.572 -29.286 1.00 95.31 468 ALA A O 1
ATOM 3163 N N . ASN A 1 469 ? 0.061 15.008 -30.189 1.00 95.12 469 ASN A N 1
ATOM 3164 C CA . ASN A 1 469 ? 0.425 16.338 -30.667 1.00 95.12 469 ASN A CA 1
ATOM 3165 C C . ASN A 1 469 ? 0.581 17.310 -29.487 1.00 95.12 469 ASN A C 1
ATOM 3167 O O . ASN A 1 469 ? -0.135 17.212 -28.494 1.00 95.12 469 ASN A O 1
ATOM 3171 N N . GLY A 1 470 ? 1.461 18.296 -29.634 1.00 90.50 470 GLY A N 1
ATOM 3172 C CA . GLY A 1 470 ? 1.634 19.380 -28.673 1.00 90.50 470 GLY A CA 1
ATOM 3173 C C . GLY A 1 470 ? 1.933 20.714 -29.347 1.00 90.50 470 GLY A C 1
ATOM 3174 O O . GLY A 1 470 ? 1.679 20.910 -30.540 1.00 90.50 470 GLY A O 1
ATOM 3175 N N . SER A 1 471 ? 2.447 21.673 -28.582 1.00 90.31 471 SER A N 1
ATOM 3176 C CA . SER A 1 471 ? 2.622 23.045 -29.062 1.00 90.31 471 SER A CA 1
ATOM 3177 C C . SER A 1 471 ? 3.797 23.251 -30.016 1.00 90.31 471 SER A C 1
ATOM 3179 O O . SER A 1 471 ? 4.755 22.484 -30.072 1.00 90.31 471 SER A O 1
ATOM 3181 N N . ALA A 1 472 ? 3.798 24.400 -30.695 1.00 81.69 472 ALA A N 1
ATOM 3182 C CA . ALA A 1 472 ? 4.956 24.884 -31.449 1.00 81.69 472 ALA A CA 1
ATOM 3183 C C . ALA A 1 472 ? 6.164 25.297 -30.575 1.00 81.69 472 ALA A C 1
ATOM 3185 O O . ALA A 1 472 ? 7.205 25.649 -31.133 1.00 81.69 472 ALA A O 1
ATOM 3186 N N . LEU A 1 473 ? 6.032 25.291 -29.241 1.00 82.50 473 LEU A N 1
ATOM 3187 C CA . LEU A 1 473 ? 7.080 25.688 -28.293 1.00 82.50 473 LEU A CA 1
ATOM 3188 C C . LEU A 1 473 ? 7.792 24.479 -27.679 1.00 82.50 473 LEU A C 1
ATOM 3190 O O . LEU A 1 473 ? 9.021 24.448 -27.663 1.00 82.50 473 LEU A O 1
ATOM 3194 N N . PHE A 1 474 ? 7.022 23.496 -27.209 1.00 82.69 474 PHE A N 1
ATOM 3195 C CA . PHE A 1 474 ? 7.532 22.290 -26.550 1.00 82.69 474 PHE A CA 1
ATOM 3196 C C . PHE A 1 474 ? 7.616 21.087 -27.496 1.00 82.69 474 PHE A C 1
ATOM 3198 O O . PHE A 1 474 ? 8.536 20.281 -27.380 1.00 82.69 474 PHE A O 1
ATOM 3205 N N . GLY A 1 475 ? 6.724 21.024 -28.486 1.00 85.62 475 GLY A N 1
ATOM 3206 C CA . GLY A 1 475 ? 6.597 19.916 -29.426 1.00 85.62 475 GLY A CA 1
ATOM 3207 C C . GLY A 1 475 ? 5.521 18.899 -29.036 1.00 85.62 475 GLY A C 1
ATOM 3208 O O . GLY A 1 475 ? 4.922 18.974 -27.965 1.00 85.62 475 GLY A O 1
ATOM 3209 N N . GLY A 1 476 ? 5.268 17.965 -29.952 1.00 86.06 476 GLY A N 1
ATOM 3210 C CA . GLY A 1 476 ? 4.575 16.709 -29.676 1.00 86.06 476 GLY A CA 1
ATOM 3211 C C . GLY A 1 476 ? 5.515 15.685 -29.036 1.00 86.06 476 GLY A C 1
ATOM 3212 O O . GLY A 1 476 ? 6.735 15.857 -29.051 1.00 86.06 476 GLY A O 1
ATOM 3213 N N . ALA A 1 477 ? 4.942 14.622 -28.484 1.00 91.94 477 ALA A N 1
ATOM 3214 C CA . ALA A 1 477 ? 5.665 13.672 -27.646 1.00 91.94 477 ALA A CA 1
ATOM 3215 C C . ALA A 1 477 ? 6.441 12.602 -28.434 1.00 91.94 477 ALA A C 1
ATOM 3217 O O . ALA A 1 477 ? 6.544 12.630 -29.668 1.00 91.94 477 ALA A O 1
ATOM 3218 N N . ARG A 1 478 ? 6.959 11.601 -27.720 1.00 93.25 478 ARG A N 1
ATOM 3219 C CA . ARG A 1 478 ? 7.344 10.312 -28.291 1.00 93.25 478 ARG A CA 1
ATOM 3220 C C . ARG A 1 478 ? 6.162 9.340 -28.279 1.00 93.25 478 ARG A C 1
ATOM 3222 O O . ARG A 1 478 ? 5.511 9.157 -27.258 1.00 93.25 478 ARG A O 1
ATOM 3229 N N . ILE A 1 479 ? 5.935 8.661 -29.399 1.00 96.25 479 ILE A N 1
ATOM 3230 C CA . ILE A 1 479 ? 5.060 7.487 -29.495 1.00 96.25 479 ILE A CA 1
ATOM 3231 C C . ILE A 1 479 ? 5.940 6.266 -29.776 1.00 96.25 479 ILE A C 1
ATOM 3233 O O . ILE A 1 479 ? 6.521 6.167 -30.859 1.00 96.25 479 ILE A O 1
ATOM 3237 N N . ASP A 1 480 ? 6.027 5.332 -28.832 1.00 95.69 480 ASP A N 1
ATOM 3238 C CA . ASP A 1 480 ? 6.665 4.026 -29.024 1.00 95.69 480 ASP A CA 1
ATOM 3239 C C . ASP A 1 480 ? 5.610 2.943 -29.284 1.00 95.69 480 ASP A C 1
ATOM 3241 O O . ASP A 1 480 ? 4.692 2.761 -28.489 1.00 95.69 480 ASP A O 1
ATOM 3245 N N . ILE A 1 481 ? 5.769 2.169 -30.361 1.00 96.38 481 ILE A N 1
ATOM 3246 C CA . ILE A 1 481 ? 4.994 0.943 -30.608 1.00 96.38 481 ILE A CA 1
ATOM 3247 C C . ILE A 1 481 ? 5.983 -0.228 -30.691 1.00 96.38 481 ILE A C 1
ATOM 3249 O O . ILE A 1 481 ? 6.842 -0.248 -31.578 1.00 96.38 481 ILE A O 1
ATOM 3253 N N . ALA A 1 482 ? 5.902 -1.185 -29.763 1.00 95.12 482 ALA A N 1
ATOM 3254 C CA . ALA A 1 482 ? 6.945 -2.189 -29.545 1.00 95.12 482 ALA A CA 1
ATOM 3255 C C . ALA A 1 482 ? 6.407 -3.621 -29.368 1.00 95.12 482 ALA A C 1
ATOM 3257 O O . ALA A 1 482 ? 5.674 -3.898 -28.422 1.00 95.12 482 ALA A O 1
ATOM 3258 N N . ALA A 1 483 ? 6.829 -4.551 -30.233 1.00 93.94 483 ALA A N 1
ATOM 3259 C CA . ALA A 1 483 ? 6.514 -5.976 -30.086 1.00 93.94 483 ALA A CA 1
ATOM 3260 C C . ALA A 1 483 ? 7.629 -6.895 -30.618 1.00 93.94 483 ALA A C 1
ATOM 3262 O O . ALA A 1 483 ? 8.146 -6.646 -31.711 1.00 93.94 483 ALA A O 1
ATOM 3263 N N . PRO A 1 484 ? 7.975 -7.994 -29.920 1.00 87.75 484 PRO A N 1
ATOM 3264 C CA . PRO A 1 484 ? 8.864 -9.014 -30.468 1.00 87.75 484 PRO A CA 1
ATOM 3265 C C . PRO A 1 484 ? 8.173 -9.829 -31.576 1.00 87.75 484 PRO A C 1
ATOM 3267 O O . PRO A 1 484 ? 8.812 -10.174 -32.569 1.00 87.75 484 PRO A O 1
ATOM 3270 N N . GLY A 1 485 ? 6.873 -10.109 -31.440 1.00 87.81 485 GLY A N 1
ATOM 3271 C CA . GLY A 1 485 ? 6.063 -10.789 -32.447 1.00 87.81 485 GLY A CA 1
ATOM 3272 C C . GLY A 1 485 ? 5.602 -9.855 -33.566 1.00 87.81 485 GLY A C 1
ATOM 3273 O O . GLY A 1 485 ? 6.369 -9.045 -34.091 1.00 87.81 485 GLY A O 1
ATOM 3274 N N . THR A 1 486 ? 4.348 -10.006 -33.988 1.00 91.19 486 THR A N 1
ATOM 3275 C CA . THR A 1 486 ? 3.782 -9.277 -35.131 1.00 91.19 486 THR A CA 1
ATOM 3276 C C . THR A 1 486 ? 3.171 -7.940 -34.718 1.00 91.19 486 THR A C 1
ATOM 3278 O O . THR A 1 486 ? 2.360 -7.873 -33.797 1.00 91.19 486 THR A O 1
ATOM 3281 N N . ILE A 1 487 ? 3.517 -6.875 -35.446 1.00 96.81 487 ILE A N 1
ATOM 3282 C CA . ILE A 1 487 ? 2.811 -5.587 -35.405 1.00 96.81 487 ILE A CA 1
ATOM 3283 C C . ILE A 1 487 ? 1.978 -5.471 -36.684 1.00 96.81 487 ILE A C 1
ATOM 3285 O O . ILE A 1 487 ? 2.528 -5.522 -37.785 1.00 96.81 487 ILE A O 1
ATOM 3289 N N . SER A 1 488 ? 0.668 -5.286 -36.553 1.00 97.00 488 SER A N 1
ATOM 3290 C CA . SER A 1 488 ? -0.273 -5.077 -37.656 1.00 97.00 488 SER A CA 1
ATOM 3291 C C . SER A 1 488 ? -0.994 -3.740 -37.490 1.00 97.00 488 SER A C 1
ATOM 3293 O O . SER A 1 488 ? -1.622 -3.505 -36.460 1.00 97.00 488 SER A O 1
ATOM 3295 N N . ILE A 1 489 ? -0.935 -2.870 -38.505 1.00 97.25 489 ILE A N 1
ATOM 3296 C CA . ILE A 1 489 ? -1.571 -1.542 -38.497 1.00 97.25 489 ILE A CA 1
ATOM 3297 C C . ILE A 1 489 ? -2.536 -1.423 -39.679 1.00 97.25 489 ILE A C 1
ATOM 3299 O O . ILE A 1 489 ? -2.129 -1.436 -40.844 1.00 97.25 489 ILE A O 1
ATOM 3303 N N . GLY A 1 490 ? -3.828 -1.319 -39.362 1.00 95.69 490 GLY A N 1
ATOM 3304 C CA . GLY A 1 490 ? -4.933 -1.281 -40.315 1.00 95.69 490 GLY A CA 1
ATOM 3305 C C . GLY A 1 490 ? -4.993 -0.024 -41.189 1.00 95.69 490 GLY A C 1
ATOM 3306 O O . GLY A 1 490 ? -4.393 1.006 -40.904 1.00 95.69 490 GLY A O 1
ATOM 3307 N N . ALA A 1 491 ? -5.731 -0.119 -42.299 1.00 96.25 491 ALA A N 1
ATOM 3308 C CA . ALA A 1 491 ? -5.709 0.880 -43.368 1.00 96.25 491 ALA A CA 1
ATOM 3309 C C . ALA A 1 491 ? -6.214 2.271 -42.938 1.00 96.25 491 ALA A C 1
ATOM 3311 O O . ALA A 1 491 ? -7.222 2.391 -42.244 1.00 96.25 491 ALA A O 1
ATOM 3312 N N . ASN A 1 492 ? -5.562 3.318 -43.452 1.00 95.75 492 ASN A N 1
ATOM 3313 C CA . ASN A 1 492 ? -5.861 4.740 -43.206 1.00 95.75 492 ASN A CA 1
ATOM 3314 C C . ASN A 1 492 ? -5.750 5.224 -41.744 1.00 95.75 492 ASN A C 1
ATOM 3316 O O . ASN A 1 492 ? -6.158 6.348 -41.455 1.00 95.75 492 ASN A O 1
ATOM 3320 N N . SER A 1 493 ? -5.196 4.419 -40.832 1.00 96.81 493 SER A N 1
ATOM 3321 C CA . SER A 1 493 ? -4.937 4.852 -39.454 1.00 96.81 493 SER A CA 1
ATOM 3322 C C . SER A 1 493 ? -3.832 5.924 -39.396 1.00 96.81 493 SER A C 1
ATOM 3324 O O . SER A 1 493 ? -2.929 5.953 -40.236 1.00 96.81 493 SER A O 1
ATOM 3326 N N . GLN A 1 494 ? -3.913 6.831 -38.425 1.00 96.31 494 GLN A N 1
ATOM 3327 C CA . GLN A 1 494 ? -3.043 8.001 -38.279 1.00 96.31 494 GLN A CA 1
ATOM 3328 C C . GLN A 1 494 ? -2.319 7.956 -36.933 1.00 96.31 494 GLN A C 1
ATOM 3330 O O . GLN A 1 494 ? -2.955 7.762 -35.901 1.00 96.31 494 GLN A O 1
ATOM 3335 N N . VAL A 1 495 ? -1.004 8.167 -36.941 1.00 96.62 495 VAL A N 1
ATOM 3336 C CA . VAL A 1 495 ? -0.169 8.278 -35.737 1.00 96.62 495 VAL A CA 1
ATOM 3337 C C . VAL A 1 495 ? 0.527 9.636 -35.773 1.00 96.62 495 VAL A C 1
ATOM 3339 O O . VAL A 1 495 ? 1.343 9.886 -36.665 1.00 96.62 495 VAL A O 1
ATOM 3342 N N . SER A 1 496 ? 0.159 10.530 -34.853 1.00 95.69 496 SER A N 1
ATOM 3343 C CA . SER A 1 496 ? 0.521 11.951 -34.891 1.00 95.69 496 SER A CA 1
ATOM 3344 C C . SER A 1 496 ? 1.177 12.414 -33.590 1.00 95.69 496 SER A C 1
ATOM 3346 O O . SER A 1 496 ? 0.587 12.296 -32.523 1.00 95.69 496 SER A O 1
ATOM 3348 N N . ALA A 1 497 ? 2.376 12.982 -33.706 1.00 94.69 497 ALA A N 1
ATOM 3349 C CA . ALA A 1 497 ? 3.167 13.581 -32.631 1.00 94.69 497 ALA A CA 1
ATOM 3350 C C . ALA A 1 497 ? 3.842 14.878 -33.130 1.00 94.69 497 ALA A C 1
ATOM 3352 O O . ALA A 1 497 ? 5.062 15.054 -33.097 1.00 94.69 497 ALA A O 1
ATOM 3353 N N . LEU A 1 498 ? 3.040 15.780 -33.701 1.00 91.56 498 LEU A N 1
ATOM 3354 C CA . LEU A 1 498 ? 3.483 17.080 -34.199 1.00 91.56 498 LEU A CA 1
ATOM 3355 C C . LEU A 1 498 ? 3.426 18.174 -33.122 1.00 91.56 498 LEU A C 1
ATOM 3357 O O . LEU A 1 498 ? 2.551 18.129 -32.264 1.00 91.56 498 LEU A O 1
ATOM 3361 N N . PRO A 1 499 ? 4.248 19.232 -33.253 1.00 92.12 499 PRO A N 1
ATOM 3362 C CA . PRO A 1 499 ? 5.422 19.348 -34.122 1.00 92.12 499 PRO A CA 1
ATOM 3363 C C . PRO A 1 499 ? 6.674 18.791 -33.428 1.00 92.12 499 PRO A C 1
ATOM 3365 O O . PRO A 1 499 ? 6.733 18.743 -32.211 1.00 92.12 499 PRO A O 1
ATOM 3368 N N . ASN A 1 500 ? 7.715 18.427 -34.177 1.00 87.44 500 ASN A N 1
ATOM 3369 C CA . ASN A 1 500 ? 9.036 18.037 -33.639 1.00 87.44 500 ASN A CA 1
ATOM 3370 C C . ASN A 1 500 ? 9.102 16.806 -32.699 1.00 87.44 500 ASN A C 1
ATOM 3372 O O . ASN A 1 500 ? 10.206 16.485 -32.264 1.00 87.44 500 ASN A O 1
ATOM 3376 N N . GLY A 1 501 ? 7.989 16.119 -32.418 1.00 90.12 501 GLY A N 1
ATOM 3377 C CA . GLY A 1 501 ? 7.979 14.859 -31.671 1.00 90.12 501 GLY A CA 1
ATOM 3378 C C . GLY A 1 501 ? 8.568 13.693 -32.465 1.00 90.12 501 GLY A C 1
ATOM 3379 O O . GLY A 1 501 ? 9.231 13.879 -33.491 1.00 90.12 501 GLY A O 1
ATOM 3380 N N . ALA A 1 502 ? 8.325 12.464 -32.016 1.00 94.56 502 ALA A N 1
ATOM 3381 C CA . ALA A 1 502 ? 8.871 11.272 -32.661 1.00 94.56 502 ALA A CA 1
ATOM 3382 C C . ALA A 1 502 ? 7.912 10.081 -32.601 1.00 94.56 502 ALA A C 1
ATOM 3384 O O . ALA A 1 502 ? 7.228 9.868 -31.608 1.00 94.56 502 ALA A O 1
ATOM 3385 N N . VAL A 1 503 ? 7.913 9.259 -33.651 1.00 96.81 503 VAL A N 1
ATOM 3386 C CA . VAL A 1 503 ? 7.217 7.967 -33.661 1.00 96.81 503 VAL A CA 1
ATOM 3387 C C . VAL A 1 503 ? 8.245 6.867 -33.895 1.00 96.81 503 VAL A C 1
ATOM 3389 O O . VAL A 1 503 ? 9.025 6.953 -34.845 1.00 96.81 503 VAL A O 1
ATOM 3392 N N . PHE A 1 504 ? 8.241 5.831 -33.064 1.00 95.75 504 PHE A N 1
ATOM 3393 C CA . PHE A 1 504 ? 9.139 4.685 -33.164 1.00 95.75 504 PHE A CA 1
ATOM 3394 C C . PHE A 1 504 ? 8.351 3.386 -33.318 1.00 95.75 504 PHE A C 1
ATOM 3396 O O . PHE A 1 504 ? 7.397 3.141 -32.583 1.00 95.75 504 PHE A O 1
ATOM 3403 N N . LEU A 1 505 ? 8.786 2.526 -34.242 1.00 96.12 505 LEU A N 1
ATOM 3404 C CA . LEU A 1 505 ? 8.393 1.116 -34.256 1.00 96.12 505 LEU A CA 1
ATOM 3405 C C . LEU A 1 505 ? 9.594 0.281 -33.815 1.00 96.12 505 LEU A C 1
ATOM 3407 O O . LEU A 1 505 ? 10.635 0.332 -34.468 1.00 96.12 505 LEU A O 1
ATOM 3411 N N . THR A 1 506 ? 9.459 -0.499 -32.745 1.00 95.12 506 THR A N 1
ATOM 3412 C CA . THR A 1 506 ? 10.508 -1.419 -32.276 1.00 95.12 506 THR A CA 1
ATOM 3413 C C . THR A 1 506 ? 10.042 -2.855 -32.475 1.00 95.12 506 THR A C 1
ATOM 3415 O O . THR A 1 506 ? 9.021 -3.242 -31.911 1.00 95.12 506 THR A O 1
ATOM 3418 N N . TYR A 1 507 ? 10.736 -3.632 -33.308 1.00 93.31 507 TYR A N 1
ATOM 3419 C CA . TYR A 1 507 ? 10.253 -4.956 -33.709 1.00 93.31 507 TYR A CA 1
ATOM 3420 C C . TYR A 1 507 ? 11.349 -5.981 -34.006 1.00 93.31 507 TYR A C 1
ATOM 3422 O O . TYR A 1 507 ? 12.433 -5.632 -34.478 1.00 93.31 507 TYR A O 1
ATOM 3430 N N . ALA A 1 508 ? 11.045 -7.266 -33.792 1.00 87.00 508 ALA A N 1
ATOM 3431 C CA . ALA A 1 508 ? 11.863 -8.369 -34.304 1.00 87.00 508 ALA A CA 1
ATOM 3432 C C . ALA A 1 508 ? 11.308 -8.930 -35.627 1.00 87.00 508 ALA A C 1
ATOM 3434 O O . ALA A 1 508 ? 12.087 -9.210 -36.540 1.00 87.00 508 ALA A O 1
ATOM 3435 N N . THR A 1 509 ? 9.978 -9.030 -35.783 1.00 88.88 509 THR A N 1
ATOM 3436 C CA . THR A 1 509 ? 9.344 -9.374 -37.074 1.00 88.88 509 THR A CA 1
ATOM 3437 C C . THR A 1 509 ? 8.896 -8.116 -37.841 1.00 88.88 509 THR A C 1
ATOM 3439 O O . THR A 1 509 ? 8.405 -7.176 -37.217 1.00 88.88 509 THR A O 1
ATOM 3442 N N . PRO A 1 510 ? 9.057 -8.032 -39.180 1.00 91.12 510 PRO A N 1
ATOM 3443 C CA . PRO A 1 510 ? 8.692 -6.827 -39.932 1.00 91.12 510 PRO A CA 1
ATOM 3444 C C . PRO A 1 510 ? 7.193 -6.469 -39.836 1.00 91.12 510 PRO A C 1
ATOM 3446 O O . PRO A 1 510 ? 6.350 -7.342 -40.058 1.00 91.12 510 PRO A O 1
ATOM 3449 N N . PRO A 1 511 ? 6.834 -5.196 -39.575 1.00 94.69 511 PRO A N 1
ATOM 3450 C CA . PRO A 1 511 ? 5.457 -4.786 -39.316 1.00 94.69 511 PRO A CA 1
ATOM 3451 C C . PRO A 1 511 ? 4.587 -4.805 -40.581 1.00 94.69 511 PRO A C 1
ATOM 3453 O O . PRO A 1 511 ? 4.963 -4.292 -41.640 1.00 94.69 511 PRO A O 1
ATOM 3456 N N . VAL A 1 512 ? 3.370 -5.335 -40.453 1.00 95.94 512 VAL A N 1
ATOM 3457 C CA . VAL A 1 512 ? 2.349 -5.363 -41.506 1.00 95.94 512 VAL A CA 1
ATOM 3458 C C . VAL A 1 512 ? 1.568 -4.050 -41.474 1.00 95.94 512 VAL A C 1
ATOM 3460 O O . VAL A 1 512 ? 0.626 -3.877 -40.706 1.00 95.94 512 VAL A O 1
ATOM 3463 N N . ILE A 1 513 ? 1.970 -3.100 -42.315 1.00 95.38 513 ILE A N 1
ATOM 3464 C CA . ILE A 1 513 ? 1.375 -1.758 -42.368 1.00 95.38 513 ILE A CA 1
ATOM 3465 C C . ILE A 1 513 ? 0.526 -1.635 -43.633 1.00 95.38 513 ILE A C 1
ATOM 3467 O O . ILE A 1 513 ? 1.032 -1.734 -44.753 1.00 95.38 513 ILE A O 1
ATOM 3471 N N . ALA A 1 514 ? -0.778 -1.442 -43.453 1.00 94.88 514 ALA A N 1
ATOM 3472 C CA . ALA A 1 514 ? -1.738 -1.385 -44.545 1.00 94.88 514 ALA A CA 1
ATOM 3473 C C . ALA A 1 514 ? -1.692 -0.057 -45.330 1.00 94.88 514 ALA A C 1
ATOM 3475 O O . ALA A 1 514 ? -1.088 0.940 -44.930 1.00 94.88 514 ALA A O 1
ATOM 3476 N N . GLY A 1 515 ? -2.371 -0.037 -46.481 1.00 93.19 515 GLY A N 1
ATOM 3477 C CA . GLY A 1 515 ? -2.461 1.150 -47.332 1.00 93.19 515 GLY A CA 1
ATOM 3478 C C . GLY A 1 515 ? -3.093 2.354 -46.622 1.00 93.19 515 GLY A C 1
ATOM 3479 O O . GLY A 1 515 ? -4.063 2.218 -45.878 1.00 93.19 515 GLY A O 1
ATOM 3480 N N . GLY A 1 516 ? -2.546 3.543 -46.879 1.00 91.50 516 GLY A N 1
ATOM 3481 C CA . GLY A 1 516 ? -3.070 4.813 -46.367 1.00 91.50 516 GLY A CA 1
ATOM 3482 C C . GLY A 1 516 ? -2.664 5.174 -44.936 1.00 91.50 516 GLY A C 1
ATOM 3483 O O . GLY A 1 516 ? -3.009 6.267 -44.501 1.00 91.50 516 GLY A O 1
ATOM 3484 N N . VAL A 1 517 ? -1.940 4.313 -44.209 1.00 96.19 517 VAL A N 1
ATOM 3485 C CA . VAL A 1 517 ? -1.456 4.643 -42.855 1.00 96.19 517 VAL A CA 1
ATOM 3486 C C . VAL A 1 517 ? -0.503 5.841 -42.898 1.00 96.19 517 VAL A C 1
ATOM 3488 O O . VAL A 1 517 ? 0.443 5.859 -43.690 1.00 96.19 517 VAL A O 1
ATOM 3491 N N . ALA A 1 518 ? -0.739 6.825 -42.031 1.00 95.81 518 ALA A N 1
ATOM 3492 C CA . ALA A 1 518 ? 0.045 8.052 -41.940 1.00 95.81 518 ALA A CA 1
ATOM 3493 C C . ALA A 1 518 ? 0.800 8.132 -40.604 1.00 95.81 518 ALA A C 1
ATOM 3495 O O . ALA A 1 518 ? 0.200 8.016 -39.540 1.00 95.81 518 ALA A O 1
ATOM 3496 N N . PHE A 1 519 ? 2.109 8.384 -40.673 1.00 96.56 519 PHE A N 1
ATOM 3497 C CA . PHE A 1 519 ? 2.968 8.666 -39.520 1.00 96.56 519 PHE A CA 1
ATOM 3498 C C . PHE A 1 519 ? 3.456 10.110 -39.625 1.00 96.56 519 PHE A C 1
ATOM 3500 O O . PHE A 1 519 ? 4.006 10.490 -40.664 1.00 96.56 519 PHE A O 1
ATOM 3507 N N . ASN A 1 520 ? 3.223 10.915 -38.590 1.00 93.62 520 ASN A N 1
ATOM 3508 C CA . ASN A 1 520 ? 3.451 12.354 -38.630 1.00 93.62 520 ASN A CA 1
ATOM 3509 C C . ASN A 1 520 ? 4.033 12.872 -37.294 1.00 93.62 520 ASN A C 1
ATOM 3511 O O . ASN A 1 520 ? 3.264 13.151 -36.379 1.00 93.62 520 ASN A O 1
ATOM 3515 N N . PRO A 1 521 ? 5.363 13.020 -37.147 1.00 94.00 521 PRO A N 1
ATOM 3516 C CA . PRO A 1 521 ? 6.387 12.916 -38.187 1.00 94.00 521 PRO A CA 1
ATOM 3517 C C . PRO A 1 521 ? 6.670 11.477 -38.648 1.00 94.00 521 PRO A C 1
ATOM 3519 O O . PRO A 1 521 ? 6.162 10.500 -38.101 1.00 94.00 521 PRO A O 1
ATOM 3522 N N . SER A 1 522 ? 7.494 11.349 -39.691 1.00 93.88 522 SER A N 1
ATOM 3523 C CA . SER A 1 522 ? 7.908 10.056 -40.243 1.00 93.88 522 SER A CA 1
ATOM 3524 C C . SER A 1 522 ? 8.530 9.160 -39.170 1.00 93.88 522 SER A C 1
ATOM 3526 O O . SER A 1 522 ? 9.512 9.551 -38.536 1.00 93.88 522 SER A O 1
ATOM 3528 N N . ARG A 1 523 ? 7.984 7.951 -39.016 1.00 94.50 523 ARG A N 1
ATOM 3529 C CA . ARG A 1 523 ? 8.437 6.972 -38.023 1.00 94.50 523 ARG A CA 1
ATOM 3530 C C . ARG A 1 523 ? 9.909 6.568 -38.194 1.00 94.50 523 ARG A C 1
ATOM 3532 O O . ARG A 1 523 ? 10.427 6.542 -39.312 1.00 94.50 523 ARG A O 1
ATOM 3539 N N . THR A 1 524 ? 10.532 6.169 -37.091 1.00 96.38 524 THR A N 1
ATOM 3540 C CA . THR A 1 524 ? 11.856 5.539 -37.042 1.00 96.38 524 THR A CA 1
ATOM 3541 C C . THR A 1 524 ? 11.710 4.064 -36.668 1.00 96.38 524 THR A C 1
ATOM 3543 O O . THR A 1 524 ? 11.161 3.739 -35.619 1.00 96.38 524 THR A O 1
ATOM 3546 N N . ASP A 1 525 ? 12.210 3.167 -37.517 1.00 94.81 525 ASP A N 1
ATOM 3547 C CA . ASP A 1 525 ? 12.130 1.719 -37.301 1.00 94.81 525 ASP A CA 1
ATOM 3548 C C . ASP A 1 525 ? 13.401 1.202 -36.607 1.00 94.81 525 ASP A C 1
ATOM 3550 O O . ASP A 1 525 ? 14.512 1.409 -37.099 1.00 94.81 525 ASP A O 1
ATOM 3554 N N . THR A 1 526 ? 13.237 0.497 -35.486 1.00 93.94 526 THR A N 1
ATOM 3555 C CA . THR A 1 526 ? 14.311 -0.144 -34.713 1.00 93.94 526 THR A CA 1
ATOM 3556 C C . THR A 1 526 ? 14.132 -1.658 -34.752 1.00 93.94 526 THR A C 1
ATOM 3558 O O . THR A 1 526 ? 13.229 -2.201 -34.119 1.00 93.94 526 THR A O 1
ATOM 3561 N N . VAL A 1 527 ? 15.006 -2.352 -35.485 1.00 91.69 527 VAL A N 1
ATOM 3562 C CA . VAL A 1 527 ? 14.974 -3.819 -35.578 1.00 91.69 527 VAL A CA 1
ATOM 3563 C C . VAL A 1 527 ? 15.829 -4.424 -34.468 1.00 91.69 527 VAL A C 1
ATOM 3565 O O . VAL A 1 527 ? 17.042 -4.219 -34.450 1.00 91.69 527 VAL A O 1
ATOM 3568 N N . THR A 1 528 ? 15.219 -5.171 -33.546 1.00 84.12 528 THR A N 1
ATOM 3569 C CA . THR A 1 528 ? 15.935 -5.858 -32.459 1.00 84.12 528 THR A CA 1
ATOM 3570 C C . THR A 1 528 ? 15.163 -7.063 -31.924 1.00 84.12 528 THR A C 1
ATOM 3572 O O . THR A 1 528 ? 13.939 -7.027 -31.814 1.00 84.12 528 THR A O 1
ATOM 3575 N N . THR A 1 529 ? 15.878 -8.117 -31.528 1.00 68.38 529 THR A N 1
ATOM 3576 C CA . THR A 1 529 ? 15.330 -9.248 -30.757 1.00 68.38 529 THR A CA 1
ATOM 3577 C C . THR A 1 529 ? 15.347 -8.997 -29.246 1.00 68.38 529 THR A C 1
ATOM 3579 O O . THR A 1 529 ? 14.760 -9.768 -28.497 1.00 68.38 529 THR A O 1
ATOM 3582 N N . THR A 1 530 ? 16.006 -7.931 -28.782 1.00 66.81 530 THR A N 1
ATOM 3583 C CA . THR A 1 530 ? 16.117 -7.562 -27.364 1.00 66.81 530 THR A CA 1
ATOM 3584 C C . THR A 1 530 ? 15.840 -6.069 -27.178 1.00 66.81 530 THR A C 1
ATOM 3586 O O . THR A 1 530 ? 16.517 -5.213 -27.749 1.00 66.81 530 THR A O 1
ATOM 3589 N N . SER A 1 531 ? 14.824 -5.738 -26.383 1.00 75.19 531 SER A N 1
ATOM 3590 C CA . SER A 1 531 ? 14.441 -4.358 -26.069 1.00 75.19 531 SER A CA 1
ATOM 3591 C C . SER A 1 531 ? 13.890 -4.275 -24.652 1.00 75.19 531 SER A C 1
ATOM 3593 O O . SER A 1 531 ? 13.188 -5.180 -24.215 1.00 75.19 531 SER A O 1
ATOM 3595 N N . LEU A 1 532 ? 14.151 -3.161 -23.963 1.00 76.44 532 LEU A N 1
ATOM 3596 C CA . LEU A 1 532 ? 13.507 -2.835 -22.683 1.00 76.44 532 LEU A CA 1
ATOM 3597 C C . LEU A 1 532 ? 12.047 -2.365 -22.857 1.00 76.44 532 LEU A C 1
ATOM 3599 O O . LEU A 1 532 ? 11.374 -2.112 -21.866 1.00 76.44 532 LEU A O 1
ATOM 3603 N N . LEU A 1 533 ? 11.574 -2.230 -24.104 1.00 78.94 533 LEU A N 1
ATOM 3604 C CA . LEU A 1 533 ? 10.184 -1.906 -24.456 1.00 78.94 533 LEU A CA 1
ATOM 3605 C C . LEU A 1 533 ? 9.336 -3.149 -24.782 1.00 78.94 533 LEU A C 1
ATOM 3607 O O . LEU A 1 533 ? 8.157 -3.010 -25.095 1.00 78.94 533 LEU A O 1
ATOM 3611 N N . TYR A 1 534 ? 9.923 -4.350 -24.777 1.00 79.38 534 TYR A N 1
ATOM 3612 C CA . TYR A 1 534 ? 9.160 -5.586 -24.949 1.00 79.38 534 TYR A CA 1
ATOM 3613 C C . TYR A 1 534 ? 8.659 -6.081 -23.585 1.00 79.38 534 TYR A C 1
ATOM 3615 O O . TYR A 1 534 ? 9.443 -6.081 -22.631 1.00 79.38 534 TYR A O 1
ATOM 3623 N N . PRO A 1 535 ? 7.393 -6.521 -23.475 1.00 76.19 535 PRO A N 1
ATOM 3624 C CA . PRO A 1 535 ? 6.940 -7.257 -22.305 1.00 76.19 535 PRO A CA 1
ATOM 3625 C C . PRO A 1 535 ? 7.615 -8.638 -22.241 1.00 76.19 535 PRO A C 1
ATOM 3627 O O . PRO A 1 535 ? 8.257 -9.090 -23.197 1.00 76.19 535 PRO A O 1
ATOM 3630 N N . VAL A 1 536 ? 7.515 -9.296 -21.086 1.00 71.88 536 VAL A N 1
ATOM 3631 C CA . VAL A 1 536 ? 8.059 -10.645 -20.890 1.00 71.88 536 VAL A CA 1
ATOM 3632 C C . VAL A 1 536 ? 7.091 -11.624 -21.546 1.00 71.88 536 VAL A C 1
ATOM 3634 O O . VAL A 1 536 ? 6.052 -11.918 -20.977 1.00 71.88 536 VAL A O 1
ATOM 3637 N N . CYS A 1 537 ? 7.435 -12.095 -22.745 1.00 74.38 537 CYS A N 1
ATOM 3638 C CA . CYS A 1 537 ? 6.550 -12.861 -23.628 1.00 74.38 537 CYS A CA 1
ATOM 3639 C C . CYS A 1 537 ? 6.883 -14.367 -23.667 1.00 74.38 537 CYS A C 1
ATOM 3641 O O . CYS A 1 537 ? 7.434 -14.809 -24.677 1.00 74.38 537 CYS A O 1
ATOM 3643 N N . PRO A 1 538 ? 6.587 -15.157 -22.616 1.00 69.50 538 PRO A N 1
ATOM 3644 C CA . PRO A 1 538 ? 6.890 -16.586 -22.587 1.00 69.50 538 PRO A CA 1
ATOM 3645 C C . PRO A 1 538 ? 6.008 -17.363 -23.580 1.00 69.50 538 PRO A C 1
ATOM 3647 O O . PRO A 1 538 ? 4.795 -17.132 -23.658 1.00 69.50 538 PRO A O 1
ATOM 3650 N N . VAL A 1 539 ? 6.621 -18.256 -24.363 1.00 69.25 539 VAL A N 1
ATOM 3651 C CA . VAL A 1 539 ? 5.976 -18.993 -25.463 1.00 69.25 539 VAL A CA 1
ATOM 3652 C C . VAL A 1 539 ? 5.804 -20.471 -25.110 1.00 69.25 539 VAL A C 1
ATOM 3654 O O . VAL A 1 539 ? 6.593 -21.322 -25.515 1.00 69.25 539 VAL A O 1
ATOM 3657 N N . CYS A 1 540 ? 4.696 -20.774 -24.434 1.00 65.19 540 CYS A N 1
ATOM 3658 C CA . CYS A 1 540 ? 4.369 -22.132 -24.014 1.00 65.19 540 CYS A CA 1
ATOM 3659 C C . CYS A 1 540 ? 4.416 -23.157 -25.163 1.00 65.19 540 CYS A C 1
ATOM 3661 O O . CYS A 1 540 ? 3.626 -23.100 -26.112 1.00 65.19 540 CYS A O 1
ATOM 3663 N N . GLY A 1 541 ? 5.295 -24.146 -25.019 1.00 61.31 541 GLY A N 1
ATOM 3664 C CA . GLY A 1 541 ? 5.502 -25.243 -25.956 1.00 61.31 541 GLY A CA 1
ATOM 3665 C C . GLY A 1 541 ? 6.625 -25.004 -26.967 1.00 61.31 541 GLY A C 1
ATOM 3666 O O . GLY A 1 541 ? 6.614 -25.660 -28.012 1.00 61.31 541 GLY A O 1
ATOM 3667 N N . ASP A 1 542 ? 7.582 -24.104 -26.712 1.00 65.50 542 ASP A N 1
ATOM 3668 C CA . ASP A 1 542 ? 8.762 -23.912 -27.577 1.00 65.50 542 ASP A CA 1
ATOM 3669 C C . ASP A 1 542 ? 9.989 -24.757 -27.166 1.00 65.50 542 ASP A C 1
ATOM 3671 O O . ASP A 1 542 ? 10.937 -24.905 -27.943 1.00 65.50 542 ASP A O 1
ATOM 3675 N N . GLY A 1 543 ? 9.927 -25.405 -25.998 1.00 61.09 543 GLY A N 1
ATOM 3676 C CA . GLY A 1 543 ? 10.982 -26.238 -25.417 1.00 61.09 543 GLY A CA 1
ATOM 3677 C C . GLY A 1 543 ? 11.918 -25.499 -24.453 1.00 61.09 543 GLY A C 1
ATOM 3678 O O . GLY A 1 543 ? 12.801 -26.132 -23.871 1.00 61.09 543 GLY A O 1
ATOM 3679 N N . ILE A 1 544 ? 11.748 -24.188 -24.266 1.00 64.38 544 ILE A N 1
ATOM 3680 C CA . ILE A 1 544 ? 12.602 -23.331 -23.442 1.00 64.38 544 ILE A CA 1
ATOM 3681 C C . ILE A 1 544 ? 11.742 -22.692 -22.353 1.00 64.38 544 ILE A C 1
ATOM 3683 O O . ILE A 1 544 ? 11.143 -21.645 -22.569 1.00 64.38 544 ILE A O 1
ATOM 3687 N N . ARG A 1 545 ? 11.746 -23.277 -21.148 1.00 65.50 545 ARG A N 1
ATOM 3688 C CA . ARG A 1 545 ? 11.002 -22.737 -20.000 1.00 65.50 545 ARG A CA 1
ATOM 3689 C C . ARG A 1 545 ? 11.403 -21.282 -19.705 1.00 65.50 545 ARG A C 1
ATOM 3691 O O . ARG A 1 545 ? 12.485 -21.023 -19.172 1.00 65.50 545 ARG A O 1
ATOM 3698 N N . GLN A 1 546 ? 10.510 -20.352 -20.011 1.00 66.12 546 GLN A N 1
ATOM 3699 C CA . GLN A 1 546 ? 10.690 -18.907 -19.912 1.00 66.12 546 GLN A CA 1
ATOM 3700 C C . GLN A 1 546 ? 10.148 -18.338 -18.589 1.00 66.12 546 GLN A C 1
ATOM 3702 O O . GLN A 1 546 ? 9.529 -19.026 -17.771 1.00 66.12 546 GLN A O 1
ATOM 3707 N N . GLN A 1 547 ? 10.434 -17.058 -18.329 1.00 56.50 547 GLN A N 1
ATOM 3708 C CA . GLN A 1 547 ? 9.948 -16.380 -17.127 1.00 56.50 547 GLN A CA 1
ATOM 3709 C C . GLN A 1 547 ? 8.425 -16.193 -17.222 1.00 56.50 547 GLN A C 1
ATOM 3711 O O . GLN A 1 547 ? 7.951 -15.460 -18.081 1.00 56.50 547 GLN A O 1
ATOM 3716 N N . GLY A 1 548 ? 7.700 -16.874 -16.331 1.00 53.62 548 GLY A N 1
ATOM 3717 C CA . GLY A 1 548 ? 6.234 -16.967 -16.308 1.00 53.62 548 GLY A CA 1
ATOM 3718 C C . GLY A 1 548 ? 5.705 -18.394 -16.473 1.00 53.62 548 GLY A C 1
ATOM 3719 O O . GLY A 1 548 ? 4.557 -18.670 -16.135 1.00 53.62 548 GLY A O 1
ATOM 3720 N N . GLU A 1 549 ? 6.550 -19.336 -16.899 1.00 66.88 549 GLU A N 1
ATOM 3721 C CA . GLU A 1 549 ? 6.162 -20.736 -17.081 1.00 66.88 549 GLU A CA 1
ATOM 3722 C C . GLU A 1 549 ? 6.531 -21.599 -15.867 1.00 66.88 549 GLU A C 1
ATOM 3724 O O . GLU A 1 549 ? 7.638 -21.540 -15.316 1.00 66.88 549 GLU A O 1
ATOM 3729 N N . ALA A 1 550 ? 5.614 -22.476 -15.465 1.00 64.50 550 ALA A N 1
ATOM 3730 C CA . ALA A 1 550 ? 5.881 -23.546 -14.509 1.00 64.50 550 ALA A CA 1
ATOM 3731 C C . ALA A 1 550 ? 6.663 -24.697 -15.166 1.00 64.50 550 ALA A C 1
ATOM 3733 O O . ALA A 1 550 ? 7.531 -25.297 -14.529 1.00 64.50 550 ALA A O 1
ATOM 3734 N N . CYS A 1 551 ? 6.370 -24.985 -16.434 1.00 65.19 551 CYS A N 1
ATOM 3735 C CA . CYS A 1 551 ? 6.935 -26.067 -17.235 1.00 65.19 551 CYS A CA 1
ATOM 3736 C C . CYS A 1 551 ? 6.813 -25.739 -18.730 1.00 65.19 551 CYS A C 1
ATOM 3738 O O . CYS A 1 551 ? 5.957 -24.948 -19.090 1.00 65.19 551 CYS A O 1
ATOM 3740 N N . ASP A 1 552 ? 7.604 -26.381 -19.590 1.00 70.19 552 ASP A N 1
ATOM 3741 C CA . ASP A 1 552 ? 7.386 -26.404 -21.045 1.00 70.19 552 ASP A CA 1
ATOM 3742 C C . ASP A 1 552 ? 7.401 -27.875 -21.515 1.00 70.19 552 ASP A C 1
ATOM 3744 O O . ASP A 1 552 ? 8.034 -28.719 -20.871 1.00 70.19 552 ASP A O 1
ATOM 3748 N N . ASN A 1 553 ? 6.658 -28.210 -22.576 1.00 66.50 553 ASN A N 1
ATOM 3749 C CA . ASN A 1 553 ? 6.517 -29.575 -23.100 1.00 66.50 553 ASN A CA 1
ATOM 3750 C C . ASN A 1 553 ? 7.209 -29.848 -24.452 1.00 66.50 553 ASN A C 1
ATOM 3752 O O . ASN A 1 553 ? 7.340 -31.021 -24.802 1.00 66.50 553 ASN A O 1
ATOM 3756 N N . GLY A 1 554 ? 7.694 -28.827 -25.166 1.00 61.12 554 GLY A N 1
ATOM 3757 C CA . GLY A 1 554 ? 8.402 -28.955 -26.442 1.00 61.12 554 GLY A CA 1
ATOM 3758 C C . GLY A 1 554 ? 7.510 -29.385 -27.614 1.00 61.12 554 GLY A C 1
ATOM 3759 O O . GLY A 1 554 ? 7.352 -30.574 -27.886 1.00 61.12 554 GLY A O 1
ATOM 3760 N N . ALA A 1 555 ? 7.033 -28.397 -28.376 1.00 54.28 555 ALA A N 1
ATOM 3761 C CA . ALA A 1 555 ? 5.991 -28.469 -29.404 1.00 54.28 555 ALA A CA 1
ATOM 3762 C C . ALA A 1 555 ? 4.589 -28.798 -28.851 1.00 54.28 555 ALA A C 1
ATOM 3764 O O . ALA A 1 555 ? 4.363 -29.845 -28.255 1.00 54.28 555 ALA A O 1
ATOM 3765 N N . ALA A 1 556 ? 3.629 -27.904 -29.124 1.00 46.12 556 ALA A N 1
ATOM 3766 C CA . ALA A 1 556 ? 2.289 -27.860 -28.528 1.00 46.12 556 ALA A CA 1
ATOM 3767 C C . ALA A 1 556 ? 1.418 -29.126 -28.731 1.00 46.12 556 ALA A C 1
ATOM 3769 O O . ALA A 1 556 ? 0.534 -29.187 -29.590 1.00 46.12 556 ALA A O 1
ATOM 3770 N N . ALA A 1 557 ? 1.648 -30.122 -27.880 1.00 46.44 557 ALA A N 1
ATOM 3771 C CA . ALA A 1 557 ? 0.840 -31.313 -27.650 1.00 46.44 557 ALA A CA 1
ATOM 3772 C C . ALA A 1 557 ? 0.971 -31.717 -26.169 1.00 46.44 557 ALA A C 1
ATOM 3774 O O . ALA A 1 557 ? 1.944 -31.347 -25.515 1.00 46.44 557 ALA A O 1
ATOM 3775 N N . ASP A 1 558 ? 0.020 -32.486 -25.628 1.00 45.00 558 ASP A N 1
ATOM 3776 C CA . ASP A 1 558 ? 0.031 -32.898 -24.214 1.00 45.00 558 ASP A CA 1
ATOM 3777 C C . ASP A 1 558 ? 1.193 -33.866 -23.892 1.00 45.00 558 ASP A C 1
ATOM 3779 O O . ASP A 1 558 ? 1.047 -35.093 -23.888 1.00 45.00 558 ASP A O 1
ATOM 3783 N N . GLY A 1 559 ? 2.370 -33.305 -23.607 1.00 53.31 559 GLY A N 1
ATOM 3784 C CA . GLY A 1 559 ? 3.514 -34.014 -23.041 1.00 53.31 559 GLY A CA 1
ATOM 3785 C C . GLY A 1 559 ? 3.221 -34.461 -21.607 1.00 53.31 559 GLY A C 1
ATOM 3786 O O . GLY A 1 559 ? 2.695 -33.692 -20.806 1.00 53.31 559 GLY A O 1
ATOM 3787 N N . ALA A 1 560 ? 3.587 -35.702 -21.264 1.00 57.00 560 ALA A N 1
ATOM 3788 C CA . ALA A 1 560 ? 3.035 -36.499 -20.152 1.00 57.00 560 ALA A CA 1
ATOM 3789 C C . ALA A 1 560 ? 3.146 -35.942 -18.707 1.00 57.00 560 ALA A C 1
ATOM 3791 O O . ALA A 1 560 ? 2.762 -36.633 -17.761 1.00 57.00 560 ALA A O 1
ATOM 3792 N N . CYS A 1 561 ? 3.675 -34.732 -18.521 1.00 67.69 561 CYS A N 1
ATOM 3793 C CA . CYS A 1 561 ? 3.830 -34.076 -17.227 1.00 67.69 561 CYS A CA 1
ATOM 3794 C C . CYS A 1 561 ? 3.574 -32.558 -17.218 1.00 67.69 561 CYS A C 1
ATOM 3796 O O . CYS A 1 561 ? 3.671 -31.994 -16.136 1.00 67.69 561 CYS A O 1
ATOM 3798 N N . CYS A 1 562 ? 3.240 -31.883 -18.325 1.00 69.12 562 CYS A N 1
ATOM 3799 C CA . CYS A 1 562 ? 3.033 -30.423 -18.359 1.00 69.12 562 CYS A CA 1
ATOM 3800 C C . CYS A 1 562 ? 1.754 -30.068 -19.130 1.00 69.12 562 CYS A C 1
ATOM 3802 O O . CYS A 1 562 ? 1.524 -30.607 -20.212 1.00 69.12 562 CYS A O 1
ATOM 3804 N N . ASN A 1 563 ? 0.908 -29.190 -18.577 1.00 66.25 563 ASN A N 1
ATOM 3805 C CA . ASN A 1 563 ? -0.347 -28.804 -19.229 1.00 66.25 563 ASN A CA 1
ATOM 3806 C C . ASN A 1 563 ? -0.126 -27.920 -20.472 1.00 66.25 563 ASN A C 1
ATOM 3808 O O . ASN A 1 563 ? 0.853 -27.187 -20.567 1.00 66.25 563 ASN A O 1
ATOM 3812 N N . ALA A 1 564 ? -1.091 -27.926 -21.397 1.00 61.06 564 ALA A N 1
ATOM 3813 C CA . ALA A 1 564 ? -1.076 -27.125 -22.630 1.00 61.06 564 ALA A CA 1
ATOM 3814 C C . ALA A 1 564 ? -1.128 -25.587 -22.434 1.00 61.06 564 ALA A C 1
ATOM 3816 O O . ALA A 1 564 ? -1.301 -24.849 -23.400 1.00 61.06 564 ALA A O 1
ATOM 3817 N N . THR A 1 565 ? -1.007 -25.100 -21.195 1.00 63.62 565 THR A N 1
ATOM 3818 C CA . THR A 1 565 ? -0.893 -23.675 -20.836 1.00 63.62 565 THR A CA 1
ATOM 3819 C C . THR A 1 565 ? 0.359 -23.379 -20.002 1.00 63.62 565 THR A C 1
ATOM 3821 O O . THR A 1 565 ? 0.461 -22.290 -19.448 1.00 63.62 565 THR A O 1
ATOM 3824 N N . CYS A 1 566 ? 1.276 -24.345 -19.856 1.00 68.25 566 CYS A N 1
ATOM 3825 C CA . CYS A 1 566 ? 2.574 -24.217 -19.179 1.00 68.25 566 CYS A CA 1
ATOM 3826 C C . CYS A 1 566 ? 2.532 -23.715 -17.721 1.00 68.25 566 CYS A C 1
ATOM 3828 O O . CYS A 1 566 ? 3.550 -23.334 -17.143 1.00 68.25 566 CYS A O 1
ATOM 3830 N N . SER A 1 567 ? 1.355 -23.758 -17.095 1.00 64.06 567 SER A N 1
ATOM 3831 C CA . SER A 1 567 ? 1.065 -23.208 -15.768 1.00 64.06 567 SER A CA 1
ATOM 3832 C C . SER A 1 567 ? 1.046 -24.260 -14.657 1.00 64.06 567 SER A C 1
ATOM 3834 O O . SER A 1 567 ? 1.089 -23.908 -13.481 1.00 64.06 567 SER A O 1
ATOM 3836 N N . ALA A 1 568 ? 1.000 -25.556 -14.994 1.00 62.75 568 ALA A N 1
ATOM 3837 C CA . ALA A 1 568 ? 1.027 -26.633 -14.007 1.00 62.75 568 ALA A CA 1
ATOM 3838 C C . ALA A 1 568 ? 1.600 -27.949 -14.554 1.00 62.75 568 ALA A C 1
ATOM 3840 O O . ALA A 1 568 ? 1.264 -28.400 -15.654 1.00 62.75 568 ALA A O 1
ATOM 3841 N N . PHE A 1 569 ? 2.381 -28.634 -13.714 1.00 69.62 569 PHE A N 1
ATOM 3842 C CA . PHE A 1 569 ? 2.742 -30.029 -13.952 1.00 69.62 569 PHE A CA 1
ATOM 3843 C C . PHE A 1 569 ? 1.535 -30.950 -13.694 1.00 69.62 569 PHE A C 1
ATOM 3845 O O . PHE A 1 569 ? 0.875 -30.849 -12.661 1.00 69.62 569 PHE A O 1
ATOM 3852 N N . THR A 1 570 ? 1.254 -31.867 -14.620 1.00 63.00 570 THR A N 1
ATOM 3853 C CA . THR A 1 570 ? 0.017 -32.679 -14.669 1.00 63.00 570 THR A CA 1
ATOM 3854 C C . THR A 1 570 ? 0.264 -34.191 -14.769 1.00 63.00 570 THR A C 1
ATOM 3856 O O . THR A 1 570 ? -0.592 -34.946 -15.230 1.00 63.00 570 THR A O 1
ATOM 3859 N N . CYS A 1 571 ? 1.424 -34.662 -14.296 1.00 63.88 571 CYS A N 1
ATOM 3860 C CA . CYS A 1 571 ? 1.787 -36.083 -14.285 1.00 63.88 571 CYS A CA 1
ATOM 3861 C C . CYS A 1 571 ? 0.701 -36.966 -13.610 1.00 63.88 571 CYS A C 1
ATOM 3863 O O . CYS A 1 571 ? 0.347 -36.713 -12.452 1.00 63.88 571 CYS A O 1
ATOM 3865 N N . PRO A 1 572 ? 0.211 -38.049 -14.247 1.00 48.97 572 PRO A N 1
ATOM 3866 C CA . PRO A 1 572 ? -0.806 -38.917 -13.652 1.00 48.97 572 PRO A CA 1
ATOM 3867 C C . PRO A 1 572 ? -0.252 -39.725 -12.468 1.00 48.97 572 PRO A C 1
ATOM 3869 O O . PRO A 1 572 ? 0.719 -40.473 -12.593 1.00 48.97 572 PRO A O 1
ATOM 3872 N N . THR A 1 573 ? -0.892 -39.615 -11.301 1.00 43.22 573 THR A N 1
ATOM 3873 C CA . THR A 1 573 ? -0.473 -40.336 -10.088 1.00 43.22 573 THR A CA 1
ATOM 3874 C C . THR A 1 573 ? -0.731 -41.842 -10.214 1.00 43.22 573 THR A C 1
ATOM 3876 O O . THR A 1 573 ? -1.852 -42.273 -10.493 1.00 43.22 573 THR A O 1
ATOM 3879 N N . ALA A 1 574 ? 0.292 -42.665 -9.968 1.00 36.59 574 ALA A N 1
ATOM 3880 C CA . ALA A 1 574 ? 0.175 -44.120 -10.047 1.00 36.59 574 ALA A CA 1
ATOM 3881 C C . ALA A 1 574 ? -0.853 -44.668 -9.034 1.00 36.59 574 ALA A C 1
ATOM 3883 O O . ALA A 1 574 ? -0.717 -44.486 -7.824 1.00 36.59 574 ALA A O 1
ATOM 3884 N N . THR A 1 575 ? -1.878 -45.367 -9.530 1.00 34.94 575 THR A N 1
ATOM 3885 C CA . THR A 1 575 ? -2.934 -45.954 -8.689 1.00 34.94 575 THR A CA 1
ATOM 3886 C C . THR A 1 575 ? -2.420 -47.202 -7.951 1.00 34.94 575 THR A C 1
ATOM 3888 O O . THR A 1 575 ? -1.946 -48.135 -8.608 1.00 34.94 575 THR A O 1
ATOM 3891 N N . PRO A 1 576 ? -2.536 -47.286 -6.610 1.00 39.12 576 PRO A N 1
ATOM 3892 C CA . PRO A 1 576 ? -2.073 -48.447 -5.854 1.00 39.12 576 PRO A CA 1
ATOM 3893 C C . PRO A 1 576 ? -2.933 -49.687 -6.146 1.00 39.12 576 PRO A C 1
ATOM 3895 O O . PRO A 1 576 ? -4.118 -49.747 -5.824 1.00 39.12 576 PRO A O 1
ATOM 3898 N N . THR A 1 577 ? -2.307 -50.699 -6.747 1.00 32.16 577 THR A N 1
ATOM 3899 C CA . THR A 1 577 ? -2.894 -52.019 -7.045 1.00 32.16 577 THR A CA 1
ATOM 3900 C C . THR A 1 577 ? -2.618 -52.978 -5.863 1.00 32.16 577 THR A C 1
ATOM 3902 O O . THR A 1 577 ? -1.583 -52.832 -5.210 1.00 32.16 577 THR A O 1
ATOM 3905 N N . PRO A 1 578 ? -3.543 -53.887 -5.481 1.00 41.31 578 PRO A N 1
ATOM 3906 C CA . PRO A 1 578 ? -3.725 -54.227 -4.064 1.00 41.31 578 PRO A CA 1
ATOM 3907 C C . PRO A 1 578 ? -2.781 -55.288 -3.476 1.00 41.31 578 PRO A C 1
ATOM 3909 O O . PRO A 1 578 ? -2.231 -56.148 -4.160 1.00 41.31 578 PRO A O 1
ATOM 3912 N N . THR A 1 579 ? -2.678 -55.250 -2.145 1.00 42.41 579 THR A N 1
ATOM 3913 C CA . THR A 1 579 ? -1.911 -56.160 -1.284 1.00 42.41 579 THR A CA 1
ATOM 3914 C C . THR A 1 579 ? -2.281 -57.638 -1.465 1.00 42.41 579 THR A C 1
ATOM 3916 O O . THR A 1 579 ? -3.437 -58.023 -1.290 1.00 42.41 579 THR A O 1
ATOM 3919 N N . ALA A 1 580 ? -1.277 -58.489 -1.697 1.00 35.53 580 ALA A N 1
ATOM 3920 C CA . ALA A 1 580 ? -1.400 -59.945 -1.599 1.00 35.53 580 ALA A CA 1
ATOM 3921 C C . ALA A 1 580 ? -1.068 -60.447 -0.177 1.00 35.53 580 ALA A C 1
ATOM 3923 O O . ALA A 1 580 ? -0.188 -59.909 0.495 1.00 35.53 580 ALA A O 1
ATOM 3924 N N . ALA A 1 581 ? -1.771 -61.484 0.285 1.00 33.72 581 ALA A N 1
ATOM 3925 C CA . ALA A 1 581 ? -1.627 -62.045 1.633 1.00 33.72 581 ALA A CA 1
ATOM 3926 C C . ALA A 1 581 ? -0.466 -63.068 1.748 1.00 33.72 581 ALA A C 1
ATOM 3928 O O . ALA A 1 581 ? -0.119 -63.711 0.755 1.00 33.72 581 ALA A O 1
ATOM 3929 N N . PRO A 1 582 ? 0.125 -63.266 2.945 1.00 50.31 582 PRO A N 1
ATOM 3930 C CA . PRO A 1 582 ? 1.288 -64.138 3.134 1.00 50.31 582 PRO A CA 1
ATOM 3931 C C . PRO A 1 582 ? 0.938 -65.630 3.285 1.00 50.31 582 PRO A C 1
ATOM 3933 O O . PRO A 1 582 ? -0.144 -66.006 3.729 1.00 50.31 582 PRO A O 1
ATOM 3936 N N . THR A 1 583 ? 1.907 -66.504 2.996 1.00 29.44 583 THR A N 1
ATOM 3937 C CA . THR A 1 583 ? 1.948 -67.932 3.381 1.00 29.44 583 THR A CA 1
ATOM 3938 C C . THR A 1 583 ? 3.425 -68.349 3.536 1.00 29.44 583 THR A C 1
ATOM 3940 O O . THR A 1 583 ? 4.299 -67.689 2.979 1.00 29.44 583 THR A O 1
ATOM 3943 N N . ALA A 1 584 ? 3.739 -69.363 4.354 1.00 35.06 584 ALA A N 1
ATOM 3944 C CA . ALA A 1 584 ? 5.064 -69.510 4.986 1.00 35.06 584 ALA A CA 1
ATOM 3945 C C . ALA A 1 584 ? 5.643 -70.946 4.993 1.00 35.06 584 ALA A C 1
ATOM 3947 O O . ALA A 1 584 ? 4.896 -71.897 4.769 1.00 35.06 584 ALA A O 1
ATOM 3948 N N . THR A 1 585 ? 6.918 -71.072 5.433 1.00 31.59 585 THR A N 1
ATOM 3949 C CA . THR A 1 585 ? 7.523 -72.183 6.244 1.00 31.59 585 THR A CA 1
ATOM 3950 C C . THR A 1 585 ? 8.735 -72.955 5.649 1.00 31.59 585 THR A C 1
ATOM 3952 O O . THR A 1 585 ? 8.530 -73.802 4.793 1.00 31.59 585 THR A O 1
ATOM 3955 N N . SER A 1 586 ? 9.941 -72.715 6.225 1.00 32.94 586 SER A N 1
ATOM 3956 C CA . SER A 1 586 ? 11.168 -73.572 6.420 1.00 32.94 586 SER A CA 1
ATOM 3957 C C . SER A 1 586 ? 11.760 -74.410 5.237 1.00 32.94 586 SER A C 1
ATOM 3959 O O . SER A 1 586 ? 11.165 -74.486 4.177 1.00 32.94 586 SER A O 1
ATOM 3961 N N . VAL A 1 587 ? 12.998 -74.963 5.222 1.00 31.23 587 VAL A N 1
ATOM 3962 C CA . VAL A 1 587 ? 13.819 -75.794 6.160 1.00 31.23 587 VAL A CA 1
ATOM 3963 C C . VAL A 1 587 ? 15.345 -75.676 5.832 1.00 31.23 587 VAL A C 1
ATOM 3965 O O . VAL A 1 587 ? 15.692 -75.287 4.723 1.00 31.23 587 VAL A O 1
ATOM 3968 N N . THR A 1 588 ? 16.259 -76.065 6.746 1.00 30.94 588 THR A N 1
ATOM 3969 C CA . THR A 1 588 ? 17.750 -75.995 6.622 1.00 30.94 588 THR A CA 1
ATOM 3970 C C . THR A 1 588 ? 18.419 -77.209 7.318 1.00 30.94 588 THR A C 1
ATOM 3972 O O . THR A 1 588 ? 18.020 -77.454 8.461 1.00 30.94 588 THR A O 1
ATOM 3975 N N . PRO A 1 589 ? 19.365 -78.000 6.719 1.00 47.16 589 PRO A N 1
ATOM 3976 C CA . PRO A 1 589 ? 20.818 -77.860 7.052 1.00 47.16 589 PRO A CA 1
ATOM 3977 C C . PRO A 1 589 ? 21.919 -78.430 6.077 1.00 47.16 589 PRO A C 1
ATOM 3979 O O . PRO A 1 589 ? 21.745 -79.466 5.448 1.00 47.16 589 PRO A O 1
ATOM 3982 N N . THR A 1 590 ? 23.093 -77.762 6.028 1.00 25.77 590 THR A N 1
ATOM 3983 C CA . THR A 1 590 ? 24.473 -78.180 6.478 1.00 25.77 590 THR A CA 1
ATOM 3984 C C . THR A 1 590 ? 24.972 -79.656 6.324 1.00 25.77 590 THR A C 1
ATOM 3986 O O . THR A 1 590 ? 24.161 -80.528 6.628 1.00 25.77 590 THR A O 1
ATOM 3989 N N . PRO A 1 591 ? 26.286 -80.017 6.075 1.00 54.50 591 PRO A N 1
ATOM 3990 C CA . PRO A 1 591 ? 27.551 -79.260 5.773 1.00 54.50 591 PRO A CA 1
ATOM 3991 C C . PRO A 1 591 ? 28.534 -79.819 4.663 1.00 54.50 591 PRO A C 1
ATOM 3993 O O . PRO A 1 591 ? 28.375 -80.923 4.151 1.00 54.50 591 PRO A O 1
ATOM 3996 N N . THR A 1 592 ? 29.709 -79.150 4.513 1.00 27.75 592 THR A N 1
ATOM 3997 C CA . THR A 1 592 ? 31.075 -79.639 4.082 1.00 27.75 592 THR A CA 1
ATOM 3998 C C . THR A 1 592 ? 31.409 -79.804 2.571 1.00 27.75 592 THR A C 1
ATOM 4000 O O . THR A 1 592 ? 30.554 -80.232 1.813 1.00 27.75 592 THR A O 1
ATOM 4003 N N . ARG A 1 593 ? 32.636 -79.528 2.045 1.00 30.17 593 ARG A N 1
ATOM 4004 C CA . ARG A 1 593 ? 33.977 -79.233 2.650 1.00 30.17 593 ARG A CA 1
ATOM 4005 C C . ARG A 1 593 ? 34.958 -78.431 1.723 1.00 30.17 593 ARG A C 1
ATOM 4007 O O . ARG A 1 593 ? 35.200 -78.892 0.620 1.00 30.17 593 ARG A O 1
ATOM 4014 N N . THR A 1 594 ? 35.590 -77.355 2.246 1.00 31.58 594 THR A N 1
ATOM 4015 C CA . THR A 1 594 ? 36.982 -76.788 2.041 1.00 31.58 594 THR A CA 1
ATOM 4016 C C . THR A 1 594 ? 37.622 -76.775 0.618 1.00 31.58 594 THR A C 1
ATOM 4018 O O . THR A 1 594 ? 37.718 -77.825 -0.003 1.00 31.58 594 THR A O 1
ATOM 4021 N N . ALA A 1 595 ? 38.193 -75.671 0.083 1.00 33.22 595 ALA A N 1
ATOM 4022 C CA . ALA A 1 595 ? 39.382 -74.941 0.598 1.00 33.22 595 ALA A CA 1
ATOM 4023 C C . ALA A 1 595 ? 39.553 -73.445 0.166 1.00 33.22 595 ALA A C 1
ATOM 4025 O O . ALA A 1 595 ? 38.741 -72.906 -0.571 1.00 33.22 595 ALA A O 1
ATOM 4026 N N . SER A 1 596 ? 40.619 -72.807 0.686 1.00 37.88 596 SER A N 1
ATOM 4027 C CA . SER A 1 596 ? 41.014 -71.365 0.668 1.00 37.88 596 SER A CA 1
ATOM 4028 C C . SER A 1 596 ? 42.083 -71.046 -0.429 1.00 37.88 596 SER A C 1
ATOM 4030 O O . SER A 1 596 ? 42.502 -72.029 -1.048 1.00 37.88 596 SER A O 1
ATOM 4032 N N . PRO A 1 597 ? 42.634 -69.805 -0.644 1.00 51.38 597 PRO A N 1
ATOM 4033 C CA . PRO A 1 597 ? 42.497 -68.543 0.136 1.00 51.38 597 PRO A CA 1
ATOM 4034 C C . PRO A 1 597 ? 42.445 -67.161 -0.614 1.00 51.38 597 PRO A C 1
ATOM 4036 O O . PRO A 1 597 ? 42.872 -67.065 -1.755 1.00 51.38 597 PRO A O 1
ATOM 4039 N N . THR A 1 598 ? 42.039 -66.089 0.117 1.00 31.16 598 THR A N 1
ATOM 4040 C CA . THR A 1 598 ? 42.487 -64.641 0.089 1.00 31.16 598 THR A CA 1
ATOM 4041 C C . THR A 1 598 ? 42.609 -63.846 -1.236 1.00 31.16 598 THR A C 1
ATOM 4043 O O . THR A 1 598 ? 43.239 -64.342 -2.159 1.00 31.16 598 THR A O 1
ATOM 4046 N N . LEU A 1 599 ? 42.227 -62.560 -1.402 1.00 29.70 599 LEU A N 1
ATOM 4047 C CA . LEU A 1 599 ? 41.594 -61.448 -0.622 1.00 29.70 599 LEU A CA 1
ATOM 4048 C C . LEU A 1 599 ? 40.962 -60.486 -1.690 1.00 29.70 599 LEU A C 1
ATOM 4050 O O . LEU A 1 599 ? 41.584 -60.320 -2.733 1.00 29.70 599 LEU A O 1
ATOM 4054 N N . THR A 1 600 ? 39.705 -59.999 -1.639 1.00 26.09 600 THR A N 1
ATOM 4055 C CA . THR A 1 600 ? 39.079 -58.949 -0.774 1.00 26.09 600 THR A CA 1
ATOM 4056 C C . THR A 1 600 ? 39.360 -57.499 -1.247 1.00 26.09 600 THR A C 1
ATOM 4058 O O . THR A 1 600 ? 40.530 -57.140 -1.295 1.00 26.09 600 THR A O 1
ATOM 4061 N N . ALA A 1 601 ? 38.381 -56.608 -1.529 1.00 29.00 601 ALA A N 1
ATOM 4062 C CA . ALA A 1 601 ? 36.908 -56.742 -1.676 1.00 29.00 601 ALA A CA 1
ATOM 4063 C C . ALA A 1 601 ? 36.218 -55.510 -2.356 1.00 29.00 601 ALA A C 1
ATOM 4065 O O . ALA A 1 601 ? 36.822 -54.450 -2.465 1.00 29.00 601 ALA A O 1
ATOM 4066 N N . SER A 1 602 ? 34.945 -55.693 -2.763 1.00 36.41 602 SER A N 1
ATOM 4067 C CA . SER A 1 602 ? 33.869 -54.715 -3.131 1.00 36.41 602 SER A CA 1
ATOM 4068 C C . SER A 1 602 ? 33.278 -53.977 -1.887 1.00 36.41 602 SER A C 1
ATOM 4070 O O . SER A 1 602 ? 33.862 -54.197 -0.820 1.00 36.41 602 SER A O 1
ATOM 4072 N N . PRO A 1 603 ? 32.118 -53.238 -1.887 1.00 51.78 603 PRO A N 1
ATOM 4073 C CA . PRO A 1 603 ? 31.153 -52.761 -2.931 1.00 51.78 603 PRO A CA 1
ATOM 4074 C C . PRO A 1 603 ? 30.996 -51.199 -2.983 1.00 51.78 603 PRO A C 1
ATOM 4076 O O . PRO A 1 603 ? 31.719 -50.535 -2.250 1.00 51.78 603 PRO A O 1
ATOM 4079 N N . THR A 1 604 ? 30.165 -50.476 -3.776 1.00 38.44 604 THR A N 1
ATOM 4080 C CA . THR A 1 604 ? 29.113 -50.705 -4.824 1.00 38.44 604 THR A CA 1
ATOM 4081 C C . THR A 1 604 ? 27.622 -50.424 -4.444 1.00 38.44 604 THR A C 1
ATOM 4083 O O . THR A 1 604 ? 27.096 -51.095 -3.562 1.00 38.44 604 THR A O 1
ATOM 4086 N N . GLN A 1 605 ? 26.955 -49.546 -5.236 1.00 32.75 605 GLN A N 1
ATOM 4087 C CA . GLN A 1 605 ? 25.498 -49.234 -5.430 1.00 32.75 605 GLN A CA 1
ATOM 4088 C C . GLN A 1 605 ? 24.663 -48.395 -4.406 1.00 32.75 605 GLN A C 1
ATOM 4090 O O . GLN A 1 605 ? 24.409 -48.858 -3.298 1.00 32.75 605 GLN A O 1
ATOM 4095 N N . THR A 1 606 ? 24.187 -47.199 -4.836 1.00 33.38 606 THR A N 1
ATOM 4096 C CA . THR A 1 606 ? 22.807 -46.855 -5.341 1.00 33.38 606 THR A CA 1
ATOM 4097 C C . THR A 1 606 ? 21.559 -47.259 -4.500 1.00 33.38 606 THR A C 1
ATOM 4099 O O . THR A 1 606 ? 21.605 -48.349 -3.929 1.00 33.38 606 THR A O 1
ATOM 4102 N N . PRO A 1 607 ? 20.380 -46.546 -4.478 1.00 51.75 607 PRO A N 1
ATOM 4103 C CA . PRO A 1 607 ? 19.950 -45.282 -5.152 1.00 51.75 607 PRO A CA 1
ATOM 4104 C C . PRO A 1 607 ? 19.198 -44.187 -4.311 1.00 51.75 607 PRO A C 1
ATOM 4106 O O . PRO A 1 607 ? 18.459 -44.500 -3.381 1.00 51.75 607 PRO A O 1
ATOM 4109 N N . ALA A 1 608 ? 19.198 -42.948 -4.839 1.00 27.28 608 ALA A N 1
ATOM 4110 C CA . ALA A 1 608 ? 18.081 -41.978 -5.012 1.00 27.28 608 ALA A CA 1
ATOM 4111 C C . ALA A 1 608 ? 17.222 -41.424 -3.837 1.00 27.28 608 ALA A C 1
ATOM 4113 O O . ALA A 1 608 ? 16.565 -42.169 -3.110 1.00 27.28 608 ALA A O 1
ATOM 4114 N N . GLY A 1 609 ? 16.952 -40.097 -3.873 1.00 27.61 609 GLY A N 1
ATOM 4115 C CA . GLY A 1 609 ? 15.602 -39.602 -3.523 1.00 27.61 609 GLY A CA 1
ATOM 4116 C C . GLY A 1 609 ? 15.329 -38.124 -3.160 1.00 27.61 609 GLY A C 1
ATOM 4117 O O . GLY A 1 609 ? 15.040 -37.851 -2.004 1.00 27.61 609 GLY A O 1
ATOM 4118 N N . ARG A 1 610 ? 15.141 -37.258 -4.176 1.00 27.69 610 ARG A N 1
ATOM 4119 C CA . ARG A 1 610 ? 14.184 -36.108 -4.230 1.00 27.69 610 ARG A CA 1
ATOM 4120 C C . ARG A 1 610 ? 14.343 -34.834 -3.354 1.00 27.69 610 ARG A C 1
ATOM 4122 O O . ARG A 1 610 ? 14.240 -34.860 -2.136 1.00 27.69 610 ARG A O 1
ATOM 4129 N N . THR A 1 611 ? 14.220 -33.705 -4.073 1.00 23.69 611 THR A N 1
ATOM 4130 C CA . THR A 1 611 ? 13.574 -32.421 -3.690 1.00 23.69 611 THR A CA 1
ATOM 4131 C C . THR A 1 611 ? 14.346 -31.473 -2.747 1.00 23.69 611 THR A C 1
ATOM 4133 O O . THR A 1 611 ? 14.263 -31.613 -1.527 1.00 23.69 611 THR A O 1
ATOM 4136 N N . PRO A 1 612 ? 15.000 -30.421 -3.288 1.00 28.22 612 PRO A N 1
ATOM 4137 C CA . PRO A 1 612 ? 15.666 -29.388 -2.494 1.00 28.22 612 PRO A CA 1
ATOM 4138 C C . PRO A 1 612 ? 14.708 -28.302 -1.967 1.00 28.22 612 PRO A C 1
ATOM 4140 O O . PRO A 1 612 ? 13.668 -28.008 -2.555 1.00 28.22 612 PRO A O 1
ATOM 4143 N N . THR A 1 613 ? 15.118 -27.644 -0.878 1.00 25.23 613 THR A N 1
ATOM 4144 C CA . THR A 1 613 ? 14.560 -26.361 -0.401 1.00 25.23 613 THR A CA 1
ATOM 4145 C C . THR A 1 613 ? 15.426 -25.209 -0.946 1.00 25.23 613 THR A C 1
ATOM 4147 O O . THR A 1 613 ? 16.651 -25.337 -0.930 1.00 25.23 613 THR A O 1
ATOM 4150 N N . PRO A 1 614 ? 14.856 -24.096 -1.447 1.00 32.25 614 PRO A N 1
ATOM 4151 C CA . PRO A 1 614 ? 15.615 -23.113 -2.228 1.00 32.25 614 PRO A CA 1
ATOM 4152 C C . PRO A 1 614 ? 16.401 -22.104 -1.374 1.00 32.25 614 PRO A C 1
ATOM 4154 O O . PRO A 1 614 ? 15.842 -21.508 -0.457 1.00 32.25 614 PRO A O 1
ATOM 4157 N N . THR A 1 615 ? 17.657 -21.809 -1.751 1.00 27.45 615 THR A N 1
ATOM 4158 C CA . THR A 1 615 ? 18.378 -20.603 -1.280 1.00 27.45 615 THR A CA 1
ATOM 4159 C C . THR A 1 615 ? 19.242 -19.953 -2.379 1.00 27.45 615 THR A C 1
ATOM 4161 O O . THR A 1 615 ? 20.404 -20.293 -2.562 1.00 27.45 615 THR A O 1
ATOM 4164 N N . THR A 1 616 ? 18.648 -18.991 -3.092 1.00 27.12 616 THR A N 1
ATOM 4165 C CA . THR A 1 616 ? 19.267 -17.797 -3.724 1.00 27.12 616 THR A CA 1
ATOM 4166 C C . THR A 1 616 ? 20.654 -17.881 -4.398 1.00 27.12 616 THR A C 1
ATOM 4168 O O . THR A 1 616 ? 21.695 -17.808 -3.742 1.00 27.12 616 THR A O 1
ATOM 4171 N N . THR A 1 617 ? 20.667 -17.751 -5.729 1.00 26.83 617 THR A N 1
ATOM 4172 C CA . THR A 1 617 ? 21.755 -17.090 -6.482 1.00 26.83 617 THR A CA 1
ATOM 4173 C C . THR A 1 617 ? 21.884 -15.609 -6.073 1.00 26.83 617 THR A C 1
ATOM 4175 O O . THR A 1 617 ? 20.891 -14.983 -5.701 1.00 26.83 617 THR A O 1
ATOM 4178 N N . ALA A 1 618 ? 23.085 -15.023 -6.160 1.00 34.41 618 ALA A N 1
ATOM 4179 C CA . ALA A 1 618 ? 23.354 -13.634 -5.761 1.00 34.41 618 ALA A CA 1
ATOM 4180 C C . ALA A 1 618 ? 23.416 -12.632 -6.940 1.00 34.41 618 ALA A C 1
ATOM 4182 O O . ALA A 1 618 ? 23.897 -12.945 -8.026 1.00 34.41 618 ALA A O 1
ATOM 4183 N N . THR A 1 619 ? 22.960 -11.400 -6.689 1.00 34.44 619 THR A N 1
ATOM 4184 C CA . THR A 1 619 ? 22.859 -10.262 -7.632 1.00 34.44 619 THR A CA 1
ATOM 4185 C C . THR A 1 619 ? 24.233 -9.724 -8.112 1.00 34.44 619 THR A C 1
ATOM 4187 O O . THR A 1 619 ? 25.177 -9.700 -7.318 1.00 34.44 619 THR A O 1
ATOM 4190 N N . PRO A 1 620 ? 24.373 -9.245 -9.372 1.00 31.22 620 PRO A N 1
ATOM 4191 C CA . PRO A 1 620 ? 25.655 -8.808 -9.954 1.00 31.22 620 PRO A CA 1
ATOM 4192 C C . PRO A 1 620 ? 26.218 -7.466 -9.430 1.00 31.22 620 PRO A C 1
ATOM 4194 O O . PRO A 1 620 ? 25.568 -6.711 -8.706 1.00 31.22 620 PRO A O 1
ATOM 4197 N N . ALA A 1 621 ? 27.464 -7.160 -9.821 1.00 31.52 621 ALA A N 1
ATOM 4198 C CA . ALA A 1 621 ? 28.238 -6.004 -9.356 1.00 31.52 621 ALA A CA 1
ATOM 4199 C C . ALA A 1 621 ? 28.176 -4.770 -10.288 1.00 31.52 621 ALA A C 1
ATOM 4201 O O . ALA A 1 621 ? 28.118 -4.887 -11.508 1.00 31.52 621 ALA A O 1
ATOM 4202 N N . LEU A 1 622 ? 28.265 -3.571 -9.692 1.00 32.78 622 LEU A N 1
ATOM 4203 C CA . LEU A 1 622 ? 28.210 -2.257 -10.359 1.00 32.78 622 LEU A CA 1
ATOM 4204 C C . LEU A 1 622 ? 29.577 -1.519 -10.359 1.00 32.78 622 LEU A C 1
ATOM 4206 O O . LEU A 1 622 ? 30.438 -1.828 -9.530 1.00 32.78 622 LEU A O 1
ATOM 4210 N N . PRO A 1 623 ? 29.799 -0.543 -11.270 1.00 37.59 623 PRO A N 1
ATOM 4211 C CA . PRO A 1 623 ? 31.122 0.029 -11.552 1.00 37.59 623 PRO A CA 1
ATOM 4212 C C . PRO A 1 623 ? 31.631 1.083 -10.543 1.00 37.59 623 PRO A C 1
ATOM 4214 O O . PRO A 1 623 ? 30.945 1.507 -9.617 1.00 37.59 623 PRO A O 1
ATOM 4217 N N . LEU A 1 624 ? 32.884 1.510 -10.757 1.00 44.69 624 LEU A N 1
ATOM 4218 C CA . LEU A 1 624 ? 33.709 2.397 -9.917 1.00 44.69 624 LEU A CA 1
ATOM 4219 C C . LEU A 1 624 ? 32.999 3.653 -9.367 1.00 44.69 624 LEU A C 1
ATOM 4221 O O . LEU A 1 624 ? 32.906 4.689 -10.027 1.00 44.69 624 LEU A O 1
ATOM 4225 N N . VAL A 1 625 ? 32.615 3.600 -8.089 1.00 47.75 625 VAL A N 1
ATOM 4226 C CA . VAL A 1 625 ? 32.002 4.723 -7.363 1.00 47.75 625 VAL A CA 1
ATOM 4227 C C . VAL A 1 625 ? 33.055 5.642 -6.732 1.00 47.75 625 VAL A C 1
ATOM 4229 O O . VAL A 1 625 ? 34.003 5.185 -6.094 1.00 47.75 625 VAL A O 1
ATOM 4232 N N . GLN A 1 626 ? 32.861 6.962 -6.829 1.00 57.19 626 GLN A N 1
ATOM 4233 C CA . GLN A 1 626 ? 33.677 7.944 -6.104 1.00 57.19 626 GLN A CA 1
ATOM 4234 C C . GLN A 1 626 ? 33.459 7.809 -4.577 1.00 57.19 626 GLN A C 1
ATOM 4236 O O . GLN A 1 626 ? 32.348 8.040 -4.096 1.00 57.19 626 GLN A O 1
ATOM 4241 N N . PRO A 1 627 ? 34.495 7.516 -3.763 1.00 67.56 627 PRO A N 1
ATOM 4242 C CA . PRO A 1 627 ? 34.311 7.189 -2.343 1.00 67.56 627 PRO A CA 1
ATOM 4243 C C . PRO A 1 627 ? 34.000 8.396 -1.438 1.00 67.56 627 PRO A C 1
ATOM 4245 O O . PRO A 1 627 ? 33.704 8.218 -0.258 1.00 67.56 627 PRO A O 1
ATOM 4248 N N . LYS A 1 628 ? 34.090 9.634 -1.950 1.00 77.94 628 LYS A N 1
ATOM 4249 C CA . LYS A 1 628 ? 33.830 10.858 -1.169 1.00 77.94 628 LYS A CA 1
ATOM 4250 C C . LYS A 1 628 ? 32.342 11.259 -1.139 1.00 77.94 628 LYS A C 1
ATOM 4252 O O . LYS A 1 628 ? 31.866 11.483 -0.030 1.00 77.94 628 LYS A O 1
ATOM 4257 N N . PRO A 1 629 ? 31.599 11.331 -2.268 1.00 82.50 629 PRO A N 1
ATOM 4258 C CA . PRO A 1 629 ? 30.164 11.632 -2.248 1.00 82.50 629 PRO A CA 1
ATOM 4259 C C . PRO A 1 629 ? 29.320 10.635 -1.448 1.00 82.50 629 PRO A C 1
ATOM 4261 O O . PRO A 1 629 ? 28.554 11.063 -0.591 1.00 82.50 629 PRO A O 1
ATOM 4264 N N . VAL A 1 630 ? 29.513 9.321 -1.633 1.00 83.31 630 VAL A N 1
ATOM 4265 C CA . VAL A 1 630 ? 28.765 8.286 -0.884 1.00 83.31 630 VAL A CA 1
ATOM 4266 C C . VAL A 1 630 ? 28.942 8.457 0.626 1.00 83.31 630 VAL A C 1
ATOM 4268 O O . VAL A 1 630 ? 27.965 8.529 1.363 1.00 83.31 630 VAL A O 1
ATOM 4271 N N . LEU A 1 631 ? 30.185 8.644 1.081 1.00 83.62 631 LEU A N 1
ATOM 4272 C CA . LEU A 1 631 ? 30.528 8.861 2.491 1.00 83.62 631 LEU A CA 1
ATOM 4273 C C . LEU A 1 631 ? 30.142 10.262 3.024 1.00 83.62 631 LEU A C 1
ATOM 4275 O O . LEU A 1 631 ? 30.317 10.549 4.209 1.00 83.62 631 LEU A O 1
ATOM 4279 N N . ALA A 1 632 ? 29.665 11.167 2.169 1.00 85.12 632 ALA A N 1
ATOM 4280 C CA . ALA A 1 632 ? 29.046 12.426 2.582 1.00 85.12 632 ALA A CA 1
ATOM 4281 C C . ALA A 1 632 ? 27.520 12.272 2.688 1.00 85.12 632 ALA A C 1
ATOM 4283 O O . ALA A 1 632 ? 26.937 12.700 3.684 1.00 85.12 632 ALA A O 1
ATOM 4284 N N . CYS A 1 633 ? 26.908 11.611 1.702 1.00 87.62 633 CYS A N 1
ATOM 4285 C CA . CYS A 1 633 ? 25.490 11.271 1.656 1.00 87.62 633 CYS A CA 1
ATOM 4286 C C . CYS A 1 633 ? 25.070 10.389 2.845 1.00 87.62 633 CYS A C 1
ATOM 4288 O O . CYS A 1 633 ? 24.219 10.801 3.628 1.00 87.62 633 CYS A O 1
ATOM 4290 N N . GLU A 1 634 ? 25.733 9.245 3.053 1.00 87.81 634 GLU A N 1
ATOM 4291 C CA . GLU A 1 634 ? 25.481 8.316 4.169 1.00 87.81 634 GLU A CA 1
ATOM 4292 C C . GLU A 1 634 ? 25.535 9.027 5.526 1.00 87.81 634 GLU A C 1
ATOM 4294 O O . GLU A 1 634 ? 24.579 8.999 6.307 1.00 87.81 634 GLU A O 1
ATOM 4299 N N . ARG A 1 635 ? 26.620 9.771 5.771 1.00 87.81 635 ARG A N 1
ATOM 4300 C CA . ARG A 1 635 ? 26.784 10.526 7.014 1.00 87.81 635 ARG A CA 1
ATOM 4301 C C . ARG A 1 635 ? 25.671 11.519 7.257 1.00 87.81 635 ARG A C 1
ATOM 4303 O O . ARG A 1 635 ? 25.223 11.617 8.404 1.00 87.81 635 ARG A O 1
ATOM 4310 N N . ALA A 1 636 ? 25.293 12.268 6.221 1.00 87.94 636 ALA A N 1
ATOM 4311 C CA . ALA A 1 636 ? 24.247 13.276 6.274 1.00 87.94 636 ALA A CA 1
ATOM 4312 C C . ALA A 1 636 ? 22.884 12.634 6.542 1.00 87.94 636 ALA A C 1
ATOM 4314 O O . ALA A 1 636 ? 22.191 13.079 7.453 1.00 87.94 636 ALA A O 1
ATOM 4315 N N . LEU A 1 637 ? 22.558 11.543 5.845 1.00 87.12 637 LEU A N 1
ATOM 4316 C CA . LEU A 1 637 ? 21.337 10.757 6.021 1.00 87.12 637 LEU A CA 1
ATOM 4317 C C . LEU A 1 637 ? 21.235 10.235 7.462 1.00 87.12 637 LEU A C 1
ATOM 4319 O O . LEU A 1 637 ? 20.259 10.521 8.158 1.00 87.12 637 LEU A O 1
ATOM 4323 N N . GLY A 1 638 ? 22.288 9.604 7.988 1.00 86.50 638 GLY A N 1
ATOM 4324 C CA . GLY A 1 638 ? 22.328 9.168 9.386 1.00 86.50 638 GLY A CA 1
ATOM 4325 C C . GLY A 1 638 ? 22.279 10.326 10.401 1.00 86.50 638 GLY A C 1
ATOM 4326 O O . GLY A 1 638 ? 21.772 10.156 11.512 1.00 86.50 638 GLY A O 1
ATOM 4327 N N . GLN A 1 639 ? 22.819 11.514 10.074 1.00 88.06 639 GLN A N 1
ATOM 4328 C CA . GLN A 1 639 ? 22.811 12.691 10.972 1.00 88.06 639 GLN A CA 1
ATOM 4329 C C . GLN A 1 639 ? 21.424 13.327 11.018 1.00 88.06 639 GLN A C 1
ATOM 4331 O O . GLN A 1 639 ? 20.900 13.584 12.104 1.00 88.06 639 GLN A O 1
ATOM 4336 N N . ALA A 1 640 ? 20.824 13.531 9.848 1.00 89.94 640 ALA A N 1
ATOM 4337 C CA . ALA A 1 640 ? 19.479 14.045 9.686 1.00 89.94 640 ALA A CA 1
ATOM 4338 C C . ALA A 1 640 ? 18.456 13.097 10.328 1.00 89.94 640 ALA A C 1
ATOM 4340 O O . ALA A 1 640 ? 17.674 13.562 11.151 1.00 89.94 640 ALA A O 1
ATOM 4341 N N . SER A 1 641 ? 18.525 11.784 10.065 1.00 89.75 641 SER A N 1
ATOM 4342 C CA . SER A 1 641 ? 17.611 10.778 10.644 1.00 89.75 641 SER A CA 1
ATOM 4343 C C . SER A 1 641 ? 17.650 10.789 12.167 1.00 89.75 641 SER A C 1
ATOM 4345 O O . SER A 1 641 ? 16.623 10.973 12.815 1.00 89.75 641 SER A O 1
ATOM 4347 N N . THR A 1 642 ? 18.851 10.688 12.754 1.00 87.94 642 THR A N 1
ATOM 4348 C CA . THR A 1 642 ? 19.012 10.726 14.217 1.00 87.94 642 THR A CA 1
ATOM 4349 C C . THR A 1 642 ? 18.466 12.034 14.799 1.00 87.94 642 THR A C 1
ATOM 4351 O O . THR A 1 642 ? 17.807 12.015 15.836 1.00 87.94 642 THR A O 1
ATOM 4354 N N . THR A 1 643 ? 18.703 13.172 14.139 1.00 90.31 643 THR A N 1
ATOM 4355 C CA . THR A 1 643 ? 18.232 14.490 14.602 1.00 90.31 643 THR A CA 1
ATOM 4356 C C . THR A 1 643 ? 16.711 14.616 14.523 1.00 90.31 643 THR A C 1
ATOM 4358 O O . THR A 1 643 ? 16.093 15.057 15.491 1.00 90.31 643 THR A O 1
ATOM 4361 N N . LEU A 1 644 ? 16.111 14.207 13.402 1.00 90.88 644 LEU A N 1
ATOM 4362 C CA . LEU A 1 644 ? 14.671 14.259 13.176 1.00 90.88 644 LEU A CA 1
ATOM 4363 C C . LEU A 1 644 ? 13.931 13.352 14.158 1.00 90.88 644 LEU A C 1
ATOM 4365 O O . LEU A 1 644 ? 13.104 13.841 14.914 1.00 90.88 644 LEU A O 1
ATOM 4369 N N . ILE A 1 645 ? 14.295 12.072 14.227 1.00 90.06 645 ILE A N 1
ATOM 4370 C CA . ILE A 1 645 ? 13.634 11.085 15.094 1.00 90.06 645 ILE A CA 1
ATOM 4371 C C . ILE A 1 645 ? 13.809 11.451 16.582 1.00 90.06 645 ILE A C 1
ATOM 4373 O O . ILE A 1 645 ? 12.926 11.202 17.398 1.00 90.06 645 ILE A O 1
ATOM 4377 N N . THR A 1 646 ? 14.902 12.135 16.949 1.00 90.12 646 THR A N 1
ATOM 4378 C CA . THR A 1 646 ? 15.052 12.735 18.290 1.00 90.12 646 THR A CA 1
ATOM 4379 C C . THR A 1 646 ? 14.080 13.897 18.519 1.00 90.12 646 THR A C 1
ATOM 4381 O O . THR A 1 646 ? 13.506 14.010 19.605 1.00 90.12 646 THR A O 1
ATOM 4384 N N . ALA A 1 647 ? 13.910 14.795 17.545 1.00 91.12 647 ALA A N 1
ATOM 4385 C CA . ALA A 1 647 ? 12.983 15.925 17.648 1.00 91.12 647 ALA A CA 1
ATOM 4386 C C . ALA A 1 647 ? 11.520 15.457 17.703 1.00 91.12 647 ALA A C 1
ATOM 4388 O O . ALA A 1 647 ? 10.743 15.991 18.491 1.00 91.12 647 ALA A O 1
ATOM 4389 N N . ASP A 1 648 ? 11.198 14.430 16.922 1.00 90.06 648 ASP A N 1
ATOM 4390 C CA . ASP A 1 648 ? 9.897 13.781 16.793 1.00 90.06 648 ASP A CA 1
ATOM 4391 C C . ASP A 1 648 ? 9.477 13.118 18.116 1.00 90.06 648 ASP A C 1
ATOM 4393 O O . ASP A 1 648 ? 8.623 13.650 18.835 1.00 90.06 648 ASP A O 1
ATOM 4397 N N . VAL A 1 649 ? 10.215 12.091 18.565 1.00 90.06 649 VAL A N 1
ATOM 4398 C CA . VAL A 1 649 ? 9.906 11.375 19.815 1.00 90.06 649 VAL A CA 1
ATOM 4399 C C . VAL A 1 649 ? 9.937 12.297 21.043 1.00 90.06 649 VAL A C 1
ATOM 4401 O O . VAL A 1 649 ? 9.152 12.117 21.970 1.00 90.06 649 VAL A O 1
ATOM 4404 N N . THR A 1 650 ? 10.786 13.340 21.066 1.00 91.50 650 THR A N 1
ATOM 4405 C CA . THR A 1 650 ? 10.791 14.322 22.174 1.00 91.50 650 THR A CA 1
ATOM 4406 C C . THR A 1 650 ? 9.733 15.417 22.068 1.00 91.50 650 THR A C 1
ATOM 4408 O O . THR A 1 650 ? 9.569 16.180 23.025 1.00 91.50 650 THR A O 1
ATOM 4411 N N . THR A 1 651 ? 9.028 15.535 20.948 1.00 92.06 651 THR A N 1
ATOM 4412 C CA . THR A 1 651 ? 7.852 16.401 20.810 1.00 92.06 651 THR A CA 1
ATOM 4413 C C . THR A 1 651 ? 6.622 15.641 21.284 1.00 92.06 651 THR A C 1
ATOM 4415 O O . THR A 1 651 ? 5.990 16.066 22.255 1.00 92.06 651 THR A O 1
ATOM 4418 N N . VAL A 1 652 ? 6.395 14.456 20.714 1.00 91.56 652 VAL A N 1
ATOM 4419 C CA . VAL A 1 652 ? 5.298 13.542 21.056 1.00 91.56 652 VAL A CA 1
ATOM 4420 C C . VAL A 1 652 ? 5.322 13.164 22.547 1.00 91.56 652 VAL A C 1
ATOM 4422 O O . VAL A 1 652 ? 4.314 13.321 23.241 1.00 91.56 652 VAL A O 1
ATOM 4425 N N . GLU A 1 653 ? 6.484 12.784 23.101 1.00 93.62 653 GLU A N 1
ATOM 4426 C CA . GLU A 1 653 ? 6.628 12.483 24.536 1.00 93.62 653 GLU A CA 1
ATOM 4427 C C . GLU A 1 653 ? 6.287 13.695 25.414 1.00 93.62 653 GLU A C 1
ATOM 4429 O O . GLU A 1 653 ? 5.593 13.555 26.418 1.00 93.62 653 GLU A O 1
ATOM 4434 N N . ARG A 1 654 ? 6.764 14.898 25.065 1.00 93.62 654 ARG A N 1
ATOM 4435 C CA . ARG A 1 654 ? 6.535 16.098 25.889 1.00 93.62 654 ARG A CA 1
ATOM 4436 C C . ARG A 1 654 ? 5.069 16.512 25.902 1.00 93.62 654 ARG A C 1
ATOM 4438 O O . ARG A 1 654 ? 4.586 16.896 26.960 1.00 93.62 654 ARG A O 1
ATOM 4445 N N . CYS A 1 655 ? 4.383 16.431 24.767 1.00 93.50 655 CYS A N 1
ATOM 4446 C CA . CYS A 1 655 ? 2.964 16.761 24.680 1.00 93.50 655 CYS A CA 1
ATOM 4447 C C . CYS A 1 655 ? 2.113 15.786 25.487 1.00 93.50 655 CYS A C 1
ATOM 4449 O O . CYS A 1 655 ? 1.390 16.198 26.393 1.00 93.50 655 CYS A O 1
ATOM 4451 N N . SER A 1 656 ? 2.324 14.492 25.275 1.00 93.00 656 SER A N 1
ATOM 4452 C CA . SER A 1 656 ? 1.638 13.430 26.012 1.00 93.00 656 SER A CA 1
ATOM 4453 C C . SER A 1 656 ? 1.916 13.490 27.528 1.00 93.00 656 SER A C 1
ATOM 4455 O O . SER A 1 656 ? 1.024 13.262 28.343 1.00 93.00 656 SER A O 1
ATOM 4457 N N . LEU A 1 657 ? 3.132 13.878 27.945 1.00 95.06 657 LEU A N 1
ATOM 4458 C CA . LEU A 1 657 ? 3.471 14.121 29.355 1.00 95.06 657 LEU A CA 1
ATOM 4459 C C . LEU A 1 657 ? 2.859 15.404 29.938 1.00 95.06 657 LEU A C 1
ATOM 4461 O O . LEU A 1 657 ? 2.623 15.451 31.149 1.00 95.06 657 LEU A O 1
ATOM 4465 N N . ASP A 1 658 ? 2.636 16.444 29.137 1.00 94.12 658 ASP A N 1
ATOM 4466 C CA . ASP A 1 658 ? 1.946 17.664 29.565 1.00 94.12 658 ASP A CA 1
ATOM 4467 C C . ASP A 1 658 ? 0.440 17.390 29.734 1.00 94.12 658 ASP A C 1
ATOM 4469 O O . ASP A 1 658 ? -0.109 17.731 30.783 1.00 94.12 658 ASP A O 1
ATOM 4473 N N . ALA A 1 659 ? -0.184 16.657 28.803 1.00 93.12 659 ALA A N 1
ATOM 4474 C CA . ALA A 1 659 ? -1.543 16.124 28.944 1.00 93.12 659 ALA A CA 1
ATOM 4475 C C . ALA A 1 659 ? -1.691 15.273 30.219 1.00 93.12 659 ALA A C 1
ATOM 4477 O O . ALA A 1 659 ? -2.532 15.563 31.072 1.00 93.12 659 ALA A O 1
ATOM 4478 N N . PHE A 1 660 ? -0.792 14.300 30.430 1.00 95.31 660 PHE A N 1
ATOM 4479 C CA . PHE A 1 660 ? -0.769 13.481 31.649 1.00 95.31 660 PHE A CA 1
ATOM 4480 C C . PHE A 1 660 ? -0.576 14.319 32.920 1.00 95.31 660 PHE A C 1
ATOM 4482 O O . PHE A 1 660 ? -1.137 14.008 33.969 1.00 95.31 660 PHE A O 1
ATOM 4489 N N . THR A 1 661 ? 0.195 15.410 32.839 1.00 95.69 661 THR A N 1
ATOM 4490 C CA . THR A 1 661 ? 0.360 16.344 33.962 1.00 95.69 661 THR A CA 1
ATOM 4491 C C . THR A 1 661 ? -0.961 17.035 34.296 1.00 95.69 661 THR A C 1
ATOM 4493 O O . THR A 1 661 ? -1.268 17.181 35.476 1.00 95.69 661 THR A O 1
ATOM 4496 N N . CYS A 1 662 ? -1.762 17.430 33.305 1.00 94.62 662 CYS A N 1
ATOM 4497 C CA . CYS A 1 662 ? -3.080 18.019 33.540 1.00 94.62 662 CYS A CA 1
ATOM 4498 C C . CYS A 1 662 ? -4.069 16.997 34.116 1.00 94.62 662 CYS A C 1
ATOM 4500 O O . CYS A 1 662 ? -4.664 17.258 35.161 1.00 94.62 662 CYS A O 1
ATOM 4502 N N . VAL A 1 663 ? -4.165 15.805 33.518 1.00 93.31 663 VAL A N 1
ATOM 4503 C CA . VAL A 1 663 ? -5.050 14.717 33.978 1.00 93.31 663 VAL A CA 1
ATOM 4504 C C . VAL A 1 663 ? -4.745 14.285 35.422 1.00 93.31 663 VAL A C 1
ATOM 4506 O O . VAL A 1 663 ? -5.669 14.128 36.216 1.00 93.31 663 VAL A O 1
ATOM 4509 N N . GLN A 1 664 ? -3.465 14.157 35.794 1.00 94.31 664 GLN A N 1
ATOM 4510 C CA . GLN A 1 664 ? -3.036 13.726 37.138 1.00 94.31 664 GLN A CA 1
ATOM 4511 C C . GLN A 1 664 ? -2.859 14.873 38.157 1.00 94.31 664 GLN A C 1
ATOM 4513 O O . GLN A 1 664 ? -2.513 14.611 39.308 1.00 94.31 664 GLN A O 1
ATOM 4518 N N . SER A 1 665 ? -3.027 16.148 37.778 1.00 91.19 665 SER A N 1
ATOM 4519 C CA . SER A 1 665 ? -2.936 17.277 38.732 1.00 91.19 665 SER A CA 1
ATOM 4520 C C . SER A 1 665 ? -4.232 18.057 38.918 1.00 91.19 665 SER A C 1
ATOM 4522 O O . SER A 1 665 ? -4.348 18.770 39.913 1.00 91.19 665 SER A O 1
ATOM 4524 N N . GLN A 1 666 ? -5.192 17.918 38.001 1.00 89.62 666 GLN A N 1
ATOM 4525 C CA . GLN A 1 666 ? -6.484 18.596 38.044 1.00 89.62 666 GLN A CA 1
ATOM 4526 C C . GLN A 1 666 ? -7.625 17.572 38.026 1.00 89.62 666 GLN A C 1
ATOM 4528 O O . GLN A 1 666 ? -7.646 16.656 37.195 1.00 89.62 666 GLN A O 1
ATOM 4533 N N . ALA A 1 667 ? -8.609 17.759 38.908 1.00 84.00 667 ALA A N 1
ATOM 4534 C CA . ALA A 1 667 ? -9.902 17.085 38.794 1.00 84.00 667 ALA A CA 1
ATOM 4535 C C . ALA A 1 667 ? -10.603 17.494 37.482 1.00 84.00 667 ALA A C 1
ATOM 4537 O O . ALA A 1 667 ? -10.301 18.551 36.929 1.00 84.00 667 ALA A O 1
ATOM 4538 N N . ALA A 1 668 ? -11.506 16.653 36.974 1.00 79.81 668 ALA A N 1
ATOM 4539 C CA . ALA A 1 668 ? -12.211 16.907 35.716 1.00 79.81 668 ALA A CA 1
ATOM 4540 C C . ALA A 1 668 ? -13.050 18.204 35.747 1.00 79.81 668 ALA A C 1
ATOM 4542 O O . ALA A 1 668 ? -13.516 18.629 36.807 1.00 79.81 668 ALA A O 1
ATOM 4543 N N . GLY A 1 669 ? -13.242 18.815 34.574 1.00 84.31 669 GLY A N 1
ATOM 4544 C CA . GLY A 1 669 ? -13.865 20.129 34.408 1.00 84.31 669 GLY A CA 1
ATOM 4545 C C . GLY A 1 669 ? -12.854 21.282 34.413 1.00 84.31 669 GLY A C 1
ATOM 4546 O O . GLY A 1 669 ? -11.642 21.068 34.380 1.00 84.31 669 GLY A O 1
ATOM 4547 N N . VAL A 1 670 ? -13.369 22.514 34.496 1.00 83.75 670 VAL A N 1
ATOM 4548 C CA . VAL A 1 670 ? -12.729 23.778 34.056 1.00 83.75 670 VAL A CA 1
ATOM 4549 C C . VAL A 1 670 ? -11.231 23.937 34.374 1.00 83.75 670 VAL A C 1
ATOM 4551 O O . VAL A 1 670 ? -10.482 24.470 33.556 1.00 83.75 670 VAL A O 1
ATOM 4554 N N . ALA A 1 671 ? -10.758 23.487 35.541 1.00 87.00 671 ALA A N 1
ATOM 4555 C CA . ALA A 1 671 ? -9.342 23.570 35.915 1.00 87.00 671 ALA A CA 1
ATOM 4556 C C . ALA A 1 671 ? -8.434 22.627 35.095 1.00 87.00 671 ALA A C 1
ATOM 4558 O O . ALA A 1 671 ? -7.314 23.002 34.736 1.00 87.00 671 ALA A O 1
ATOM 4559 N N . ARG A 1 672 ? -8.913 21.419 34.768 1.00 91.88 672 ARG A N 1
ATOM 4560 C CA . ARG A 1 672 ? -8.256 20.493 33.836 1.00 91.88 672 ARG A CA 1
ATOM 4561 C C . ARG A 1 672 ? -8.327 21.036 32.417 1.00 91.88 672 ARG A C 1
ATOM 4563 O O . ARG A 1 672 ? -7.300 21.066 31.749 1.00 91.88 672 ARG A O 1
ATOM 4570 N N . ASP A 1 673 ? -9.487 21.529 32.003 1.00 88.75 673 ASP A N 1
ATOM 4571 C CA . ASP A 1 673 ? -9.729 22.007 30.638 1.00 88.75 673 ASP A CA 1
ATOM 4572 C C . ASP A 1 673 ? -8.814 23.202 30.309 1.00 88.75 673 ASP A C 1
ATOM 4574 O O . ASP A 1 673 ? -8.115 23.204 29.297 1.00 88.75 673 ASP A O 1
ATOM 4578 N N . ALA A 1 674 ? -8.685 24.161 31.235 1.00 91.12 674 ALA A N 1
ATOM 4579 C CA . ALA A 1 674 ? -7.737 25.272 31.123 1.00 91.12 674 ALA A CA 1
ATOM 4580 C C . ALA A 1 674 ? -6.260 24.821 31.125 1.00 91.12 674 ALA A C 1
ATOM 4582 O O . ALA A 1 674 ? -5.417 25.440 30.471 1.00 91.12 674 ALA A O 1
ATOM 4583 N N . CYS A 1 675 ? -5.923 23.737 31.835 1.00 95.00 675 CYS A N 1
ATOM 4584 C CA . CYS A 1 675 ? -4.582 23.149 31.802 1.00 95.00 675 CYS A CA 1
ATOM 4585 C C . CYS A 1 675 ? -4.283 22.498 30.440 1.00 95.00 675 CYS A C 1
ATOM 4587 O O . CYS A 1 675 ? -3.189 22.688 29.900 1.00 95.00 675 CYS A O 1
ATOM 4589 N N . ILE A 1 676 ? -5.259 21.777 29.876 1.00 92.25 676 ILE A N 1
ATOM 4590 C CA . ILE A 1 676 ? -5.185 21.137 28.559 1.00 92.25 676 ILE A CA 1
ATOM 4591 C C . ILE A 1 676 ? -5.077 22.191 27.450 1.00 92.25 676 ILE A C 1
ATOM 4593 O O . ILE A 1 676 ? -4.143 22.116 26.658 1.00 92.25 676 ILE A O 1
ATOM 4597 N N . ALA A 1 677 ? -5.896 23.247 27.465 1.00 90.00 677 ALA A N 1
ATOM 4598 C CA . ALA A 1 677 ? -5.778 24.368 26.525 1.00 90.00 677 ALA A CA 1
ATOM 4599 C C . ALA A 1 677 ? -4.397 25.054 26.595 1.00 90.00 677 ALA A C 1
ATOM 4601 O O . ALA A 1 677 ? -3.764 25.354 25.579 1.00 90.00 677 ALA A O 1
ATOM 4602 N N . ALA A 1 678 ? -3.853 25.230 27.804 1.00 91.88 678 ALA A N 1
ATOM 4603 C CA . ALA A 1 678 ? -2.490 25.725 27.968 1.00 91.88 678 ALA A CA 1
ATOM 4604 C C . ALA A 1 678 ? -1.427 24.737 27.441 1.00 91.88 678 ALA A C 1
ATOM 4606 O O . ALA A 1 678 ? -0.331 25.172 27.079 1.00 91.88 678 ALA A O 1
ATOM 4607 N N . ALA A 1 679 ? -1.697 23.426 27.430 1.00 93.50 679 ALA A N 1
ATOM 4608 C CA . ALA A 1 679 ? -0.818 22.402 26.864 1.00 93.50 679 ALA A CA 1
ATOM 4609 C C . ALA A 1 679 ? -0.892 22.360 25.328 1.00 93.50 679 ALA A C 1
ATOM 4611 O O . ALA A 1 679 ? 0.169 22.372 24.706 1.00 93.50 679 ALA A O 1
ATOM 4612 N N . GLN A 1 680 ? -2.088 22.444 24.732 1.00 90.25 680 GLN A N 1
ATOM 4613 C CA . GLN A 1 680 ? -2.317 22.590 23.283 1.00 90.25 680 GLN A CA 1
ATOM 4614 C C . GLN A 1 680 ? -1.449 23.714 22.697 1.00 90.25 680 GLN A C 1
ATOM 4616 O O . GLN A 1 680 ? -0.604 23.476 21.834 1.00 90.25 680 GLN A O 1
ATOM 4621 N N . ALA A 1 681 ? -1.520 24.919 23.277 1.00 87.12 681 ALA A N 1
ATOM 4622 C CA . ALA A 1 681 ? -0.701 26.060 22.852 1.00 87.12 681 ALA A CA 1
ATOM 4623 C C . ALA A 1 681 ? 0.823 25.813 22.968 1.00 87.12 681 ALA A C 1
ATOM 4625 O O . ALA A 1 681 ? 1.611 26.301 22.153 1.00 87.12 681 ALA A O 1
ATOM 4626 N N . ARG A 1 682 ? 1.272 25.025 23.960 1.00 92.44 682 ARG A N 1
ATOM 4627 C CA . ARG A 1 682 ? 2.684 24.606 24.085 1.00 92.44 682 ARG A CA 1
ATOM 4628 C C . ARG A 1 682 ? 3.069 23.493 23.112 1.00 92.44 682 ARG A C 1
ATOM 4630 O O . ARG A 1 682 ? 4.274 23.294 22.928 1.00 92.44 682 ARG A O 1
ATOM 4637 N N . CYS A 1 683 ? 2.102 22.773 22.553 1.00 91.94 683 CYS A N 1
ATOM 4638 C CA . CYS A 1 683 ? 2.278 21.642 21.650 1.00 91.94 683 CYS A CA 1
ATOM 4639 C C . CYS A 1 683 ? 2.294 22.065 20.187 1.00 91.94 683 CYS A C 1
ATOM 4641 O O . CYS A 1 683 ? 3.277 21.754 19.518 1.00 91.94 683 CYS A O 1
ATOM 4643 N N . ALA A 1 684 ? 1.346 22.889 19.735 1.00 85.81 684 ALA A N 1
ATOM 4644 C CA . ALA A 1 684 ? 1.371 23.495 18.399 1.00 85.81 684 ALA A CA 1
ATOM 4645 C C . ALA A 1 684 ? 2.737 24.153 18.094 1.00 85.81 684 ALA A C 1
ATOM 4647 O O . ALA A 1 684 ? 3.363 23.886 17.070 1.00 85.81 684 ALA A O 1
ATOM 4648 N N . ALA A 1 685 ? 3.297 24.902 19.053 1.00 87.12 685 ALA A N 1
ATOM 4649 C CA . ALA A 1 685 ? 4.627 25.509 18.930 1.00 87.12 685 ALA A CA 1
ATOM 4650 C C . ALA A 1 685 ? 5.799 24.499 18.827 1.00 87.12 685 ALA A C 1
ATOM 4652 O O . ALA A 1 685 ? 6.870 24.845 18.318 1.00 87.12 685 ALA A O 1
ATOM 4653 N N . LYS A 1 686 ? 5.637 23.258 19.314 1.00 89.75 686 LYS A N 1
ATOM 4654 C CA . LYS A 1 686 ? 6.632 22.177 19.167 1.00 89.75 686 LYS A CA 1
ATOM 4655 C C . LYS A 1 686 ? 6.476 21.448 17.843 1.00 89.75 686 LYS A C 1
ATOM 4657 O O . LYS A 1 686 ? 7.493 21.223 17.196 1.00 89.75 686 LYS A O 1
ATOM 4662 N N . PHE A 1 687 ? 5.252 21.140 17.418 1.00 87.88 687 PHE A N 1
ATOM 4663 C CA . PHE A 1 687 ? 5.007 20.530 16.111 1.00 87.88 687 PHE A CA 1
ATOM 4664 C C . PHE A 1 687 ? 5.474 21.465 14.983 1.00 87.88 687 PHE A C 1
ATOM 4666 O O . PHE A 1 687 ? 6.393 21.100 14.259 1.00 87.88 687 PHE A O 1
ATOM 4673 N N . ALA A 1 688 ? 5.136 22.759 15.030 1.00 85.62 688 ALA A N 1
ATOM 4674 C CA . ALA A 1 688 ? 5.699 23.782 14.134 1.00 85.62 688 ALA A CA 1
ATOM 4675 C C . ALA A 1 688 ? 7.235 24.012 14.256 1.00 85.62 688 ALA A C 1
ATOM 4677 O O . ALA A 1 688 ? 7.808 24.856 13.552 1.00 85.62 688 ALA A O 1
ATOM 4678 N N . THR A 1 689 ? 7.921 23.310 15.168 1.00 89.81 689 THR A N 1
ATOM 4679 C CA . THR A 1 689 ? 9.391 23.190 15.245 1.00 89.81 689 THR A CA 1
ATOM 4680 C C . THR A 1 689 ? 9.879 21.837 14.695 1.00 89.81 689 THR A C 1
ATOM 4682 O O . THR A 1 689 ? 10.943 21.782 14.075 1.00 89.81 689 THR A O 1
ATOM 4685 N N . LEU A 1 690 ? 9.102 20.765 14.869 1.00 89.00 690 LEU A N 1
ATOM 4686 C CA . LEU A 1 690 ? 9.299 19.449 14.261 1.00 89.00 690 LEU A CA 1
ATOM 4687 C C . LEU A 1 690 ? 9.167 19.500 12.732 1.00 89.00 690 LEU A C 1
ATOM 4689 O O . LEU A 1 690 ? 10.029 18.964 12.045 1.00 89.00 690 LEU A O 1
ATOM 4693 N N . ASP A 1 691 ? 8.203 20.231 12.177 1.00 85.75 691 ASP A N 1
ATOM 4694 C CA . ASP A 1 691 ? 8.036 20.340 10.717 1.00 85.75 691 ASP A CA 1
ATOM 4695 C C . ASP A 1 691 ? 9.203 21.094 10.061 1.00 85.75 691 ASP A C 1
ATOM 4697 O O . ASP A 1 691 ? 9.674 20.751 8.974 1.00 85.75 691 ASP A O 1
ATOM 4701 N N . LYS A 1 692 ? 9.797 22.046 10.790 1.00 88.25 692 LYS A N 1
ATOM 4702 C CA . LYS A 1 692 ? 11.068 22.685 10.410 1.00 88.25 692 LYS A CA 1
ATOM 4703 C C . LYS A 1 692 ? 12.248 21.709 10.481 1.00 88.25 692 LYS A C 1
ATOM 4705 O O . LYS A 1 692 ? 13.208 21.872 9.729 1.00 88.25 692 LYS A O 1
ATOM 4710 N N . ALA A 1 693 ? 12.194 20.684 11.334 1.00 88.62 693 ALA A N 1
ATOM 4711 C CA . ALA A 1 693 ? 13.165 19.589 11.341 1.00 88.62 693 ALA A CA 1
ATOM 4712 C C . ALA A 1 693 ? 12.924 18.587 10.193 1.00 88.62 693 ALA A C 1
ATOM 4714 O O . ALA A 1 693 ? 13.904 18.157 9.585 1.00 88.62 693 ALA A O 1
ATOM 4715 N N . ARG A 1 694 ? 11.663 18.284 9.841 1.00 89.00 694 ARG A N 1
ATOM 4716 C CA . ARG A 1 694 ? 11.273 17.482 8.661 1.00 89.00 694 ARG A CA 1
ATOM 4717 C C . ARG A 1 694 ? 11.757 18.155 7.368 1.00 89.00 694 ARG A C 1
ATOM 4719 O O . ARG A 1 694 ? 12.557 17.583 6.635 1.00 89.00 694 ARG A O 1
ATOM 4726 N N . SER A 1 695 ? 11.440 19.435 7.174 1.00 87.06 695 SER A N 1
ATOM 4727 C CA . SER A 1 695 ? 11.930 20.243 6.040 1.00 87.06 695 SER A CA 1
ATOM 4728 C C . SER A 1 695 ? 13.465 20.275 5.965 1.00 87.06 695 SER A C 1
ATOM 4730 O O . SER A 1 695 ? 14.071 20.050 4.914 1.00 87.06 695 SER A O 1
ATOM 4732 N N . LYS A 1 696 ? 14.131 20.502 7.109 1.00 90.25 696 LYS A N 1
ATOM 4733 C CA . LYS A 1 696 ? 15.597 20.545 7.189 1.00 90.25 696 LYS A CA 1
ATOM 4734 C C . LYS A 1 696 ? 16.247 19.187 6.914 1.00 90.25 696 LYS A C 1
ATOM 4736 O O . LYS A 1 696 ? 17.353 19.166 6.371 1.00 90.25 696 LYS A O 1
ATOM 4741 N N . PHE A 1 697 ? 15.602 18.074 7.266 1.00 91.69 697 PHE A N 1
ATOM 4742 C CA . PHE A 1 697 ? 16.057 16.732 6.899 1.00 91.69 697 PHE A CA 1
ATOM 4743 C C . PHE A 1 697 ? 16.140 16.610 5.375 1.00 91.69 697 PHE A C 1
ATOM 4745 O O . PHE A 1 697 ? 17.217 16.315 4.856 1.00 91.69 697 PHE A O 1
ATOM 4752 N N . THR A 1 698 ? 15.055 16.938 4.667 1.00 87.19 698 THR A N 1
ATOM 4753 C CA . THR A 1 698 ? 14.974 16.813 3.205 1.00 87.19 698 THR A CA 1
ATOM 4754 C C . THR A 1 698 ? 16.005 17.713 2.522 1.00 87.19 698 THR A C 1
ATOM 4756 O O . THR A 1 698 ? 16.796 17.231 1.716 1.00 87.19 698 THR A O 1
ATOM 4759 N N . MET A 1 699 ? 16.132 18.980 2.942 1.00 85.75 699 MET A N 1
ATOM 4760 C CA . MET A 1 699 ? 17.194 19.877 2.452 1.00 85.75 699 MET A CA 1
ATOM 4761 C C . MET A 1 699 ? 18.610 19.320 2.679 1.00 85.75 699 MET A C 1
ATOM 4763 O O . MET A 1 699 ? 19.476 19.440 1.809 1.00 85.75 699 MET A O 1
ATOM 4767 N N . THR A 1 700 ? 18.868 18.724 3.849 1.00 88.69 700 THR A N 1
ATOM 4768 C CA . THR A 1 700 ? 20.184 18.160 4.195 1.00 88.69 700 THR A CA 1
ATOM 4769 C C . THR A 1 700 ? 20.511 16.958 3.309 1.00 88.69 700 THR A C 1
ATOM 4771 O O . THR A 1 700 ? 21.641 16.851 2.827 1.00 88.69 700 THR A O 1
ATOM 4774 N N . LEU A 1 701 ? 19.526 16.095 3.041 1.00 87.25 701 LEU A N 1
ATOM 4775 C CA . LEU A 1 701 ? 19.677 14.944 2.156 1.00 87.25 701 LEU A CA 1
ATOM 4776 C C . LEU A 1 701 ? 19.928 15.379 0.706 1.00 87.25 701 LEU A C 1
ATOM 4778 O O . LEU A 1 701 ? 20.923 14.968 0.106 1.00 87.25 701 LEU A O 1
ATOM 4782 N N . THR A 1 702 ? 19.104 16.287 0.174 1.00 84.81 702 THR A N 1
ATOM 4783 C CA . THR A 1 702 ? 19.250 16.831 -1.186 1.00 84.81 702 THR A CA 1
ATOM 4784 C C . THR A 1 702 ? 20.607 17.513 -1.387 1.00 84.81 702 THR A C 1
ATOM 4786 O O . THR A 1 702 ? 21.239 17.328 -2.422 1.00 84.81 702 THR A O 1
ATOM 4789 N N . THR A 1 703 ? 21.124 18.218 -0.374 1.00 85.81 703 THR A N 1
ATOM 4790 C CA . THR A 1 703 ? 22.448 18.873 -0.431 1.00 85.81 703 THR A CA 1
ATOM 4791 C C . THR A 1 703 ? 23.624 17.880 -0.399 1.00 85.81 703 THR A C 1
ATOM 4793 O O . THR A 1 703 ? 24.696 18.155 -0.953 1.00 85.81 703 THR A O 1
ATOM 4796 N N . ALA A 1 704 ? 23.466 16.736 0.273 1.00 85.00 704 ALA A N 1
ATOM 4797 C CA . ALA A 1 704 ? 24.537 15.758 0.473 1.00 85.00 704 ALA A CA 1
ATOM 4798 C C . ALA A 1 704 ? 24.581 14.659 -0.604 1.00 85.00 704 ALA A C 1
ATOM 4800 O O . ALA A 1 704 ? 25.672 14.262 -1.014 1.00 85.00 704 ALA A O 1
ATOM 4801 N N . CYS A 1 705 ? 23.415 14.194 -1.055 1.00 84.06 705 CYS A N 1
ATOM 4802 C CA . CYS A 1 705 ? 23.249 13.096 -2.011 1.00 84.06 705 CYS A CA 1
ATOM 4803 C C . CYS A 1 705 ? 22.899 13.589 -3.429 1.00 84.06 705 CYS A C 1
ATOM 4805 O O . CYS A 1 705 ? 23.380 13.025 -4.410 1.00 84.06 705 CYS A O 1
ATOM 4807 N N . GLY A 1 706 ? 22.082 14.643 -3.533 1.00 75.19 706 GLY A N 1
ATOM 4808 C CA . GLY A 1 706 ? 21.575 15.194 -4.793 1.00 75.19 706 GLY A CA 1
ATOM 4809 C C . GLY A 1 706 ? 22.428 16.325 -5.382 1.00 75.19 706 GLY A C 1
ATOM 4810 O O . GLY A 1 706 ? 23.641 16.395 -5.168 1.00 75.19 706 GLY A O 1
ATOM 4811 N N . GLY A 1 707 ? 21.772 17.204 -6.143 1.00 68.38 707 GLY A N 1
ATOM 4812 C CA . GLY A 1 707 ? 22.386 18.232 -6.991 1.00 68.38 707 GLY A CA 1
ATOM 4813 C C . GLY A 1 707 ? 22.348 17.851 -8.473 1.00 68.38 707 GLY A C 1
ATOM 4814 O O . GLY A 1 707 ? 21.918 16.753 -8.815 1.00 68.38 707 GLY A O 1
ATOM 4815 N N . GLU A 1 708 ? 22.812 18.747 -9.343 1.00 50.44 708 GLU A N 1
ATOM 4816 C CA . GLU A 1 708 ? 22.880 18.513 -10.788 1.00 50.44 708 GLU A CA 1
ATOM 4817 C C . GLU A 1 708 ? 24.303 18.805 -11.317 1.00 50.44 708 GLU A C 1
ATOM 4819 O O . GLU A 1 708 ? 24.826 19.899 -11.075 1.00 50.44 708 GLU A O 1
ATOM 4824 N N . PRO A 1 709 ? 24.967 17.844 -11.992 1.00 54.00 709 PRO A N 1
ATOM 4825 C CA . PRO A 1 709 ? 24.624 16.417 -12.023 1.00 54.00 709 PRO A CA 1
ATOM 4826 C C . PRO A 1 709 ? 24.636 15.786 -10.607 1.00 54.00 709 PRO A C 1
ATOM 4828 O O . PRO A 1 709 ? 25.334 16.283 -9.713 1.00 54.00 709 PRO A O 1
ATOM 4831 N N . PRO A 1 710 ? 23.882 14.693 -10.375 1.00 60.84 710 PRO A N 1
ATOM 4832 C CA . PRO A 1 710 ? 23.698 14.110 -9.045 1.00 60.84 710 PRO A CA 1
ATOM 4833 C C . PRO A 1 710 ? 25.003 13.595 -8.432 1.00 60.84 710 PRO A C 1
ATOM 4835 O O . PRO A 1 710 ? 25.749 12.829 -9.043 1.00 60.84 710 PRO A O 1
ATOM 4838 N N . ARG A 1 711 ? 25.263 13.989 -7.177 1.00 75.19 711 ARG A N 1
ATOM 4839 C CA . ARG A 1 711 ? 26.482 13.619 -6.434 1.00 75.19 711 ARG A CA 1
ATOM 4840 C C . ARG A 1 711 ? 26.562 12.124 -6.133 1.00 75.19 711 ARG A C 1
ATOM 4842 O O . ARG A 1 711 ? 27.662 11.574 -6.095 1.00 75.19 711 ARG A O 1
ATOM 4849 N N . VAL A 1 712 ? 25.413 11.485 -5.922 1.00 82.00 712 VAL A N 1
ATOM 4850 C CA . VAL A 1 712 ? 25.247 10.030 -5.869 1.00 82.00 712 VAL A CA 1
ATOM 4851 C C . VAL A 1 712 ? 24.039 9.667 -6.746 1.00 82.00 712 VAL A C 1
ATOM 4853 O O . VAL A 1 712 ? 22.910 9.952 -6.349 1.00 82.00 712 VAL A O 1
ATOM 4856 N N . PRO A 1 713 ? 24.242 9.072 -7.938 1.00 82.38 713 PRO A N 1
ATOM 4857 C CA . PRO A 1 713 ? 23.160 8.544 -8.770 1.00 82.38 713 PRO A CA 1
ATOM 4858 C C . PRO A 1 713 ? 22.233 7.587 -8.008 1.00 82.38 713 PRO A C 1
ATOM 4860 O O . PRO A 1 713 ? 22.707 6.781 -7.206 1.00 82.38 713 PRO A O 1
ATOM 4863 N N . LEU A 1 714 ? 20.927 7.625 -8.302 1.00 81.44 714 LEU A N 1
ATOM 4864 C CA . LEU A 1 714 ? 19.907 6.835 -7.596 1.00 81.44 714 LEU A CA 1
ATOM 4865 C C . LEU A 1 714 ? 20.202 5.327 -7.608 1.00 81.44 714 LEU A C 1
ATOM 4867 O O . LEU A 1 714 ? 20.091 4.679 -6.571 1.00 81.44 714 LEU A O 1
ATOM 4871 N N . ALA A 1 715 ? 20.682 4.790 -8.733 1.00 78.00 715 ALA A N 1
ATOM 4872 C CA . ALA A 1 715 ? 21.100 3.392 -8.838 1.00 78.00 715 ALA A CA 1
ATOM 4873 C C . ALA A 1 715 ? 22.142 2.991 -7.771 1.00 78.00 715 ALA A C 1
ATOM 4875 O O . ALA A 1 715 ? 22.125 1.862 -7.299 1.00 78.00 715 ALA A O 1
ATOM 4876 N N . LEU A 1 716 ? 23.008 3.913 -7.330 1.00 81.19 716 LEU A N 1
ATOM 4877 C CA . LEU A 1 716 ? 24.009 3.673 -6.280 1.00 81.19 716 LEU A CA 1
ATOM 4878 C C . LEU A 1 716 ? 23.485 3.920 -4.853 1.00 81.19 716 LEU A C 1
ATOM 4880 O O . LEU A 1 716 ? 24.129 3.497 -3.896 1.00 81.19 716 LEU A O 1
ATOM 4884 N N . LEU A 1 717 ? 22.337 4.586 -4.696 1.00 83.44 717 LEU A N 1
ATOM 4885 C CA . LEU A 1 717 ? 21.594 4.607 -3.430 1.00 83.44 717 LEU A CA 1
ATOM 4886 C C . LEU A 1 717 ? 20.874 3.266 -3.232 1.00 83.44 717 LEU A C 1
ATOM 4888 O O . LEU A 1 717 ? 20.961 2.663 -2.163 1.00 83.44 717 LEU A O 1
ATOM 4892 N N . LEU A 1 718 ? 20.205 2.786 -4.283 1.00 83.12 718 LEU A N 1
ATOM 4893 C CA . LEU A 1 718 ? 19.441 1.540 -4.273 1.00 83.12 718 LEU A CA 1
ATOM 4894 C C . LEU A 1 718 ? 20.343 0.296 -4.200 1.00 83.12 718 LEU A C 1
ATOM 4896 O O . LEU A 1 718 ? 20.031 -0.614 -3.433 1.00 83.12 718 LEU A O 1
ATOM 4900 N N . ALA A 1 719 ? 21.469 0.282 -4.928 1.00 80.00 719 ALA A N 1
ATOM 4901 C CA . ALA A 1 719 ? 22.339 -0.887 -5.082 1.00 80.00 719 ALA A CA 1
ATOM 4902 C C . ALA A 1 719 ? 22.741 -1.550 -3.746 1.00 80.00 719 ALA A C 1
ATOM 4904 O O . ALA A 1 719 ? 23.339 -0.877 -2.890 1.00 80.00 719 ALA A O 1
ATOM 4905 N N . PRO A 1 720 ? 22.524 -2.876 -3.590 1.00 68.25 720 PRO A N 1
ATOM 4906 C CA . PRO A 1 720 ? 22.812 -3.608 -2.352 1.00 68.25 720 PRO A CA 1
ATOM 4907 C C . PRO A 1 720 ? 24.293 -3.559 -1.958 1.00 68.25 720 PRO A C 1
ATOM 4909 O O . PRO A 1 720 ? 24.629 -3.573 -0.783 1.00 68.25 720 PRO A O 1
ATOM 4912 N N . SER A 1 721 ? 25.202 -3.410 -2.922 1.00 68.62 721 SER A N 1
ATOM 4913 C CA . SER A 1 721 ? 26.644 -3.353 -2.673 1.00 68.62 721 SER A CA 1
ATOM 4914 C C . SER A 1 721 ? 27.176 -1.988 -2.200 1.00 68.62 721 SER A C 1
ATOM 4916 O O . SER A 1 721 ? 28.372 -1.900 -1.892 1.00 68.62 721 SER A O 1
ATOM 4918 N N . VAL A 1 722 ? 26.348 -0.929 -2.168 1.00 75.69 722 VAL A N 1
ATOM 4919 C CA . VAL A 1 722 ? 26.792 0.470 -1.962 1.00 75.69 722 VAL A CA 1
ATOM 4920 C C . VAL A 1 722 ? 26.074 1.169 -0.806 1.00 75.69 722 VAL A C 1
ATOM 4922 O O . VAL A 1 722 ? 26.749 1.626 0.115 1.00 75.69 722 VAL A O 1
ATOM 4925 N N . LEU A 1 723 ? 24.740 1.266 -0.848 1.00 81.81 723 LEU A N 1
ATOM 4926 C CA . LEU A 1 723 ? 23.910 1.830 0.235 1.00 81.81 723 LEU A CA 1
ATOM 4927 C C . LEU A 1 723 ? 22.593 1.068 0.469 1.00 81.81 723 LEU A C 1
ATOM 4929 O O . LEU A 1 723 ? 21.945 1.303 1.486 1.00 81.81 723 LEU A O 1
ATOM 4933 N N . ALA A 1 724 ? 22.255 0.116 -0.404 1.00 84.50 724 ALA A N 1
ATOM 4934 C CA . ALA A 1 724 ? 21.247 -0.920 -0.197 1.00 84.50 724 ALA A CA 1
ATOM 4935 C C . ALA A 1 724 ? 19.802 -0.449 0.054 1.00 84.50 724 ALA A C 1
ATOM 4937 O O . ALA A 1 724 ? 19.004 -1.215 0.584 1.00 84.50 724 ALA A O 1
ATOM 4938 N N . PHE A 1 725 ? 19.405 0.756 -0.375 1.00 86.50 725 PHE A N 1
ATOM 4939 C CA . PHE A 1 725 ? 18.024 1.226 -0.177 1.00 86.50 725 PHE A CA 1
ATOM 4940 C C . PHE A 1 725 ? 16.954 0.342 -0.837 1.00 86.50 725 PHE A C 1
ATOM 4942 O O . PHE A 1 725 ? 15.816 0.326 -0.374 1.00 86.50 725 PHE A O 1
ATOM 4949 N N . GLN A 1 726 ? 17.309 -0.469 -1.838 1.00 82.81 726 GLN A N 1
ATOM 4950 C CA . GLN A 1 726 ? 16.394 -1.448 -2.428 1.00 82.81 726 GLN A CA 1
ATOM 4951 C C . GLN A 1 726 ? 15.910 -2.512 -1.421 1.00 82.81 726 GLN A C 1
ATOM 4953 O O . GLN A 1 726 ? 14.766 -2.950 -1.519 1.00 82.81 726 GLN A O 1
ATOM 4958 N N . THR A 1 727 ? 16.716 -2.891 -0.416 1.00 82.81 727 THR A N 1
ATOM 4959 C CA . THR A 1 727 ? 16.350 -3.954 0.548 1.00 82.81 727 THR A CA 1
ATOM 4960 C C . THR A 1 727 ? 15.211 -3.556 1.486 1.00 82.81 727 THR A C 1
ATOM 4962 O O . THR A 1 727 ? 14.553 -4.424 2.055 1.00 82.81 727 THR A O 1
ATOM 4965 N N . ILE A 1 728 ? 14.938 -2.253 1.627 1.00 80.75 728 ILE A N 1
ATOM 4966 C CA . ILE A 1 728 ? 13.866 -1.731 2.481 1.00 80.75 728 ILE A CA 1
ATOM 4967 C C . ILE A 1 728 ? 12.606 -1.311 1.703 1.00 80.75 728 ILE A C 1
ATOM 4969 O O . ILE A 1 728 ? 11.631 -0.894 2.333 1.00 80.75 728 ILE A O 1
ATOM 4973 N N . ASN A 1 729 ? 12.591 -1.437 0.367 1.00 80.12 729 ASN A N 1
ATOM 4974 C CA . ASN A 1 729 ? 11.502 -0.953 -0.495 1.00 80.12 729 ASN A CA 1
ATOM 4975 C C . ASN A 1 729 ? 10.139 -1.582 -0.157 1.00 80.12 729 ASN A C 1
ATOM 4977 O O . ASN A 1 729 ? 9.165 -0.860 0.035 1.00 80.12 729 ASN A O 1
ATOM 4981 N N . SER A 1 730 ? 10.080 -2.905 0.017 1.00 70.75 730 SER A N 1
ATOM 4982 C CA . SER A 1 730 ? 8.835 -3.636 0.321 1.00 70.75 730 SER A CA 1
ATOM 4983 C C . SER A 1 730 ? 8.177 -3.188 1.631 1.00 70.75 730 SER A C 1
ATOM 4985 O O . SER A 1 730 ? 6.955 -3.152 1.752 1.00 70.75 730 SER A O 1
ATOM 4987 N N . SER A 1 731 ? 8.979 -2.772 2.614 1.00 71.69 731 SER A N 1
ATOM 4988 C CA . SER A 1 731 ? 8.482 -2.167 3.855 1.00 71.69 731 SER A CA 1
ATOM 4989 C C . SER A 1 731 ? 8.333 -0.640 3.786 1.00 71.69 731 SER A C 1
ATOM 4991 O O . SER A 1 731 ? 7.777 -0.070 4.713 1.00 71.69 731 SER A O 1
ATOM 4993 N N . CYS A 1 732 ? 8.768 0.045 2.717 1.00 78.06 732 CYS A N 1
ATOM 4994 C CA . CYS A 1 732 ? 8.353 1.433 2.442 1.00 78.06 732 CYS A CA 1
ATOM 4995 C C . CYS A 1 732 ? 6.948 1.440 1.833 1.00 78.06 732 CYS A C 1
ATOM 4997 O O . CYS A 1 732 ? 6.112 2.249 2.226 1.00 78.06 732 CYS A O 1
ATOM 4999 N N . GLN A 1 733 ? 6.676 0.477 0.951 1.00 70.44 733 GLN A N 1
ATOM 5000 C CA . GLN A 1 733 ? 5.347 0.190 0.423 1.00 70.44 733 GLN A CA 1
ATOM 5001 C C . GLN A 1 733 ? 4.405 -0.233 1.567 1.00 70.44 733 GLN A C 1
ATOM 5003 O O . GLN A 1 733 ? 3.389 0.415 1.782 1.00 70.44 733 GLN A O 1
ATOM 5008 N N . ARG A 1 734 ? 4.789 -1.206 2.413 1.00 70.12 734 ARG A N 1
ATOM 5009 C CA . ARG A 1 734 ? 3.970 -1.610 3.578 1.00 70.12 734 ARG A CA 1
ATOM 5010 C C . ARG A 1 734 ? 3.765 -0.507 4.627 1.00 70.12 734 ARG A C 1
ATOM 5012 O O . ARG A 1 734 ? 2.638 -0.307 5.063 1.00 70.12 734 ARG A O 1
ATOM 5019 N N . ASP A 1 735 ? 4.832 0.152 5.095 1.00 61.28 735 ASP A N 1
ATOM 5020 C CA . ASP A 1 735 ? 4.722 1.081 6.235 1.00 61.28 735 ASP A CA 1
ATOM 5021 C C . ASP A 1 735 ? 4.212 2.476 5.827 1.00 61.28 735 ASP A C 1
ATOM 5023 O O . ASP A 1 735 ? 3.796 3.222 6.709 1.00 61.28 735 ASP A O 1
ATOM 5027 N N . ALA A 1 736 ? 4.308 2.868 4.547 1.00 60.16 736 ALA A N 1
ATOM 5028 C CA . ALA A 1 736 ? 4.076 4.251 4.103 1.00 60.16 736 ALA A CA 1
ATOM 5029 C C . ALA A 1 736 ? 3.491 4.406 2.679 1.00 60.16 736 ALA A C 1
ATOM 5031 O O . ALA A 1 736 ? 3.424 5.529 2.194 1.00 60.16 736 ALA A O 1
ATOM 5032 N N . ASN A 1 737 ? 3.121 3.317 1.993 1.00 67.50 737 ASN A N 1
ATOM 5033 C CA . ASN A 1 737 ? 2.695 3.292 0.583 1.00 67.50 737 ASN A CA 1
ATOM 5034 C C . ASN A 1 737 ? 3.672 3.965 -0.413 1.00 67.50 737 ASN A C 1
ATOM 5036 O O . ASN A 1 737 ? 3.260 4.555 -1.405 1.00 67.50 737 ASN A O 1
ATOM 5040 N N . LEU A 1 738 ? 4.987 3.892 -0.153 1.00 76.75 738 LEU A N 1
ATOM 5041 C CA . LEU A 1 738 ? 6.015 4.557 -0.968 1.00 76.75 738 LEU A CA 1
ATOM 5042 C C . LEU A 1 738 ? 6.958 3.573 -1.674 1.00 76.75 738 LEU A C 1
ATOM 5044 O O . LEU A 1 738 ? 7.725 2.859 -1.023 1.00 76.75 738 LEU A O 1
ATOM 5048 N N . SER A 1 739 ? 6.989 3.629 -3.006 1.00 80.19 739 SER A N 1
ATOM 5049 C CA . SER A 1 739 ? 8.018 3.000 -3.849 1.00 80.19 739 SER A CA 1
ATOM 5050 C C . SER A 1 739 ? 9.258 3.899 -3.966 1.00 80.19 739 SER A C 1
ATOM 5052 O O . SER A 1 739 ? 9.147 5.106 -4.172 1.00 80.19 739 SER A O 1
ATOM 5054 N N . LEU A 1 740 ? 10.468 3.340 -3.849 1.00 83.88 740 LEU A N 1
ATOM 5055 C CA . LEU A 1 740 ? 11.730 4.096 -3.755 1.00 83.88 740 LEU A CA 1
ATOM 5056 C C . LEU A 1 740 ? 12.302 4.562 -5.111 1.00 83.88 740 LEU A C 1
ATOM 5058 O O . LEU A 1 740 ? 13.481 4.373 -5.412 1.00 83.88 740 LEU A O 1
ATOM 5062 N N . THR A 1 741 ? 11.473 5.220 -5.918 1.00 81.94 741 THR A N 1
ATOM 5063 C CA . THR A 1 741 ? 11.801 5.708 -7.272 1.00 81.94 741 THR A CA 1
ATOM 5064 C C . THR A 1 741 ? 12.616 7.007 -7.301 1.00 81.94 741 THR A C 1
ATOM 5066 O O . THR A 1 741 ? 13.099 7.406 -8.359 1.00 81.94 741 THR A O 1
ATOM 5069 N N . SER A 1 742 ? 12.808 7.689 -6.166 1.00 83.38 742 SER A N 1
ATOM 5070 C CA . SER A 1 742 ? 13.535 8.965 -6.110 1.00 83.38 742 SER A CA 1
ATOM 5071 C C . SER A 1 742 ? 14.232 9.220 -4.769 1.00 83.38 742 SER A C 1
ATOM 5073 O O . SER A 1 742 ? 13.934 8.596 -3.748 1.00 83.38 742 SER A O 1
ATOM 5075 N N . LEU A 1 743 ? 15.140 10.207 -4.739 1.00 82.19 743 LEU A N 1
ATOM 5076 C CA . LEU A 1 743 ? 15.728 10.703 -3.485 1.00 82.19 743 LEU A CA 1
ATOM 5077 C C . LEU A 1 743 ? 14.659 11.301 -2.546 1.00 82.19 743 LEU A C 1
ATOM 5079 O O . LEU A 1 743 ? 14.831 11.260 -1.328 1.00 82.19 743 LEU A O 1
ATOM 5083 N N . GLY A 1 744 ? 13.555 11.815 -3.104 1.00 82.50 744 GLY A N 1
ATOM 5084 C CA . GLY A 1 744 ? 12.381 12.259 -2.353 1.00 82.50 744 GLY A CA 1
ATOM 5085 C C . GLY A 1 744 ? 11.658 11.092 -1.681 1.00 82.50 744 GLY A C 1
ATOM 5086 O O . GLY A 1 744 ? 11.445 11.133 -0.476 1.00 82.50 744 GLY A O 1
ATOM 5087 N N . ALA A 1 745 ? 11.389 10.006 -2.410 1.00 80.50 745 ALA A N 1
ATOM 5088 C CA . ALA A 1 745 ? 10.769 8.802 -1.849 1.00 80.50 745 ALA A CA 1
ATOM 5089 C C . ALA A 1 745 ? 11.634 8.155 -0.749 1.00 80.50 745 ALA A C 1
ATOM 5091 O O . ALA A 1 745 ? 11.122 7.783 0.309 1.00 80.50 745 ALA A O 1
ATOM 5092 N N . ILE A 1 746 ? 12.961 8.105 -0.943 1.00 85.69 746 ILE A N 1
ATOM 5093 C CA . ILE A 1 746 ? 13.917 7.680 0.097 1.00 85.69 746 ILE A CA 1
ATOM 5094 C C . ILE A 1 746 ? 13.829 8.598 1.326 1.00 85.69 746 ILE A C 1
ATOM 5096 O O . ILE A 1 746 ? 13.816 8.105 2.456 1.00 85.69 746 ILE A O 1
ATOM 5100 N N . ALA A 1 747 ? 13.733 9.919 1.132 1.00 87.19 747 ALA A N 1
ATOM 5101 C CA . ALA A 1 747 ? 13.557 10.855 2.236 1.00 87.19 747 ALA A CA 1
ATOM 5102 C C . ALA A 1 747 ? 12.253 10.583 3.001 1.00 87.19 747 ALA A C 1
ATOM 5104 O O . ALA A 1 747 ? 12.304 10.332 4.205 1.00 87.19 747 ALA A O 1
ATOM 5105 N N . SER A 1 748 ? 11.112 10.577 2.310 1.00 84.62 748 SER A N 1
ATOM 5106 C CA . SER A 1 748 ? 9.782 10.414 2.901 1.00 84.62 748 SER A CA 1
ATOM 5107 C C . SER A 1 748 ? 9.616 9.064 3.607 1.00 84.62 748 SER A C 1
ATOM 5109 O O . SER A 1 748 ? 9.143 9.033 4.744 1.00 84.62 748 SER A O 1
ATOM 5111 N N . CYS A 1 749 ? 10.102 7.957 3.028 1.00 84.75 749 CYS A N 1
ATOM 5112 C CA . CYS A 1 749 ? 10.064 6.657 3.705 1.00 84.75 749 CYS A CA 1
ATOM 5113 C C . CYS A 1 749 ? 10.885 6.659 5.008 1.00 84.75 749 CYS A C 1
ATOM 5115 O O . CYS A 1 749 ? 10.405 6.169 6.034 1.00 84.75 749 CYS A O 1
ATOM 5117 N N . VAL A 1 750 ? 12.098 7.231 5.012 1.00 85.94 750 VAL A N 1
ATOM 5118 C CA . VAL A 1 750 ? 12.938 7.319 6.225 1.00 85.94 750 VAL A CA 1
ATOM 5119 C C . VAL A 1 750 ? 12.327 8.260 7.273 1.00 85.94 750 VAL A C 1
ATOM 5121 O O . VAL A 1 750 ? 12.449 7.989 8.469 1.00 85.94 750 VAL A O 1
ATOM 5124 N N . GLN A 1 751 ? 11.633 9.324 6.856 1.00 85.50 751 GLN A N 1
ATOM 5125 C CA . GLN A 1 751 ? 10.875 10.195 7.760 1.00 85.50 751 GLN A CA 1
ATOM 5126 C C . GLN A 1 751 ? 9.710 9.444 8.421 1.00 85.50 751 GLN A C 1
ATOM 5128 O O . GLN A 1 751 ? 9.659 9.372 9.650 1.00 85.50 751 GLN A O 1
ATOM 5133 N N . PHE A 1 752 ? 8.813 8.854 7.625 1.00 79.88 752 PHE A N 1
ATOM 5134 C CA . PHE A 1 752 ? 7.575 8.242 8.115 1.00 79.88 752 PHE A CA 1
ATOM 5135 C C . PHE A 1 752 ? 7.836 6.960 8.918 1.00 79.88 752 PHE A C 1
ATOM 5137 O O . PHE A 1 752 ? 7.553 6.902 10.115 1.00 79.88 752 PHE A O 1
ATOM 5144 N N . SER A 1 753 ? 8.464 5.949 8.305 1.00 79.25 753 SER A N 1
ATOM 5145 C CA . SER A 1 753 ? 8.729 4.661 8.974 1.00 79.25 753 SER A CA 1
ATOM 5146 C C . SER A 1 753 ? 9.708 4.796 10.155 1.00 79.25 753 SER A C 1
ATOM 5148 O O . SER A 1 753 ? 9.635 4.033 11.124 1.00 79.25 753 SER A O 1
ATOM 5150 N N . GLY A 1 754 ? 10.585 5.809 10.120 1.00 81.69 754 GLY A N 1
ATOM 5151 C CA . GLY A 1 754 ? 11.505 6.149 11.203 1.00 81.69 754 GLY A CA 1
ATOM 5152 C C . GLY A 1 754 ? 10.815 6.750 12.433 1.00 81.69 754 GLY A C 1
ATOM 5153 O O . GLY A 1 754 ? 11.084 6.311 13.553 1.00 81.69 754 GLY A O 1
ATOM 5154 N N . ALA A 1 755 ? 9.904 7.710 12.238 1.00 83.75 755 ALA A N 1
ATOM 5155 C CA . ALA A 1 755 ? 9.059 8.242 13.311 1.00 83.75 755 ALA A CA 1
ATOM 5156 C C . ALA A 1 755 ? 8.130 7.149 13.865 1.00 83.75 755 ALA A C 1
ATOM 5158 O O . ALA A 1 755 ? 8.136 6.871 15.065 1.00 83.75 755 ALA A O 1
ATOM 5159 N N . CYS A 1 756 ? 7.443 6.428 12.973 1.00 84.19 756 CYS A N 1
ATOM 5160 C CA . CYS A 1 756 ? 6.455 5.405 13.307 1.00 84.19 756 CYS A CA 1
ATOM 5161 C C . CYS A 1 756 ? 6.960 4.362 14.323 1.00 84.19 756 CYS A C 1
ATOM 5163 O O . CYS A 1 756 ? 6.291 4.027 15.307 1.00 84.19 756 CYS A O 1
ATOM 5165 N N . ARG A 1 757 ? 8.185 3.860 14.125 1.00 86.75 757 ARG A N 1
ATOM 5166 C CA . ARG A 1 757 ? 8.793 2.845 15.001 1.00 86.75 757 ARG A CA 1
ATOM 5167 C C . ARG A 1 757 ? 9.260 3.433 16.342 1.00 86.75 757 ARG A C 1
ATOM 5169 O O . ARG A 1 757 ? 9.249 2.722 17.348 1.00 86.75 757 ARG A O 1
ATOM 5176 N N . ALA A 1 758 ? 9.587 4.727 16.399 1.00 88.94 758 ALA A N 1
ATOM 5177 C CA . ALA A 1 758 ? 9.875 5.437 17.647 1.00 88.94 758 ALA A CA 1
ATOM 5178 C C . ALA A 1 758 ? 8.597 5.734 18.456 1.00 88.94 758 ALA A C 1
ATOM 5180 O O . ALA A 1 758 ? 8.590 5.522 19.671 1.00 88.94 758 ALA A O 1
ATOM 5181 N N . GLU A 1 759 ? 7.508 6.144 17.797 1.00 90.38 759 GLU A N 1
ATOM 5182 C CA . GLU A 1 759 ? 6.186 6.341 18.413 1.00 90.38 759 GLU A CA 1
ATOM 5183 C C . GLU A 1 759 ? 5.648 5.042 19.022 1.00 90.38 759 GLU A C 1
ATOM 5185 O O . GLU A 1 759 ? 5.262 5.023 20.192 1.00 90.38 759 GLU A O 1
ATOM 5190 N N . ARG A 1 760 ? 5.710 3.920 18.288 1.00 89.50 760 ARG A N 1
ATOM 5191 C CA . ARG A 1 760 ? 5.266 2.609 18.796 1.00 89.50 760 ARG A CA 1
ATOM 5192 C C . ARG A 1 760 ? 6.038 2.162 20.044 1.00 89.50 760 ARG A C 1
ATOM 5194 O O . ARG A 1 760 ? 5.426 1.577 20.940 1.00 89.50 760 ARG A O 1
ATOM 5201 N N . ALA A 1 761 ? 7.338 2.451 20.147 1.00 91.69 761 ALA A N 1
ATOM 5202 C CA . ALA A 1 761 ? 8.130 2.170 21.352 1.00 91.69 761 ALA A CA 1
ATOM 5203 C C . ALA A 1 761 ? 7.833 3.150 22.502 1.00 91.69 761 ALA A C 1
ATOM 5205 O O . ALA A 1 761 ? 7.735 2.738 23.662 1.00 91.69 761 ALA A O 1
ATOM 5206 N N . LEU A 1 762 ? 7.619 4.433 22.196 1.00 93.81 762 LEU A N 1
ATOM 5207 C CA . LEU A 1 762 ? 7.151 5.421 23.168 1.00 93.81 762 LEU A CA 1
ATOM 5208 C C . LEU A 1 762 ? 5.787 5.025 23.754 1.00 93.81 762 LEU A C 1
ATOM 5210 O O . LEU A 1 762 ? 5.615 5.122 24.965 1.00 93.81 762 LEU A O 1
ATOM 5214 N N . ALA A 1 763 ? 4.882 4.483 22.939 1.00 91.81 763 ALA A N 1
ATOM 5215 C CA . ALA A 1 763 ? 3.577 3.976 23.356 1.00 91.81 763 ALA A CA 1
ATOM 5216 C C . ALA A 1 763 ? 3.631 2.759 24.299 1.00 91.81 763 ALA A C 1
ATOM 5218 O O . ALA A 1 763 ? 2.629 2.438 24.919 1.00 91.81 763 ALA A O 1
ATOM 5219 N N . ILE A 1 764 ? 4.773 2.072 24.428 1.00 93.44 764 ILE A N 1
ATOM 5220 C CA . ILE A 1 764 ? 4.983 1.037 25.462 1.00 93.44 764 ILE A CA 1
ATOM 5221 C C . ILE A 1 764 ? 5.503 1.673 26.761 1.00 93.44 764 ILE A C 1
ATOM 5223 O O . ILE A 1 764 ? 5.161 1.246 27.860 1.00 93.44 764 ILE A O 1
ATOM 5227 N N . ALA A 1 765 ? 6.309 2.731 26.654 1.00 94.31 765 ALA A N 1
ATOM 5228 C CA . ALA A 1 765 ? 6.845 3.463 27.803 1.00 94.31 765 ALA A CA 1
ATOM 5229 C C . ALA A 1 765 ? 5.873 4.492 28.408 1.00 94.31 765 ALA A C 1
ATOM 5231 O O . ALA A 1 765 ? 6.111 4.959 29.523 1.00 94.31 765 ALA A O 1
ATOM 5232 N N . LEU A 1 766 ? 4.824 4.860 27.672 1.00 94.44 766 LEU A N 1
ATOM 5233 C CA . LEU A 1 766 ? 3.721 5.753 28.027 1.00 94.44 766 LEU A CA 1
ATOM 5234 C C . LEU A 1 766 ? 2.427 5.114 27.486 1.00 94.44 766 LEU A C 1
ATOM 5236 O O . LEU A 1 766 ? 1.995 5.487 26.399 1.00 94.44 766 LEU A O 1
ATOM 5240 N N . PRO A 1 767 ? 1.841 4.129 28.198 1.00 92.62 767 PRO A N 1
ATOM 5241 C CA . PRO A 1 767 ? 0.748 3.295 27.679 1.00 92.62 767 PRO A CA 1
ATOM 5242 C C . PRO A 1 767 ? -0.449 4.100 27.163 1.00 92.62 767 PRO A C 1
ATOM 5244 O O . PRO A 1 767 ? -0.908 3.905 26.043 1.00 92.62 767 PRO A O 1
ATOM 5247 N N . ARG A 1 768 ? -0.879 5.091 27.951 1.00 91.19 768 ARG A N 1
ATOM 5248 C CA . ARG A 1 768 ? -2.040 5.962 27.693 1.00 91.19 768 ARG A CA 1
ATOM 5249 C C . ARG A 1 768 ? -1.805 7.043 26.628 1.00 91.19 768 ARG A C 1
ATOM 5251 O O . ARG A 1 768 ? -2.510 8.048 26.591 1.00 91.19 768 ARG A O 1
ATOM 5258 N N . ILE A 1 769 ? -0.771 6.915 25.794 1.00 90.69 769 ILE A N 1
ATOM 5259 C CA . ILE A 1 769 ? -0.434 7.935 24.789 1.00 90.69 769 ILE A CA 1
ATOM 5260 C C . ILE A 1 769 ? -1.584 8.192 23.799 1.00 90.69 769 ILE A C 1
ATOM 5262 O O . ILE A 1 769 ? -1.789 9.344 23.426 1.00 90.69 769 ILE A O 1
ATOM 5266 N N . GLY A 1 770 ? -2.354 7.156 23.444 1.00 85.75 770 GLY A N 1
ATOM 5267 C CA . GLY A 1 770 ? -3.494 7.252 22.528 1.00 85.75 770 GLY A CA 1
ATOM 5268 C C . GLY A 1 770 ? -4.635 8.111 23.072 1.00 85.75 770 GLY A C 1
ATOM 5269 O O . GLY A 1 770 ? -5.228 8.874 22.322 1.00 85.75 770 GLY A O 1
ATOM 5270 N N . ASP A 1 771 ? -4.898 8.060 24.380 1.00 86.62 771 ASP A N 1
ATOM 5271 C CA . ASP A 1 771 ? -5.922 8.884 25.044 1.00 86.62 771 ASP A CA 1
ATOM 5272 C C . ASP A 1 771 ? -5.431 10.310 25.324 1.00 86.62 771 ASP A C 1
ATOM 5274 O O . ASP A 1 771 ? -6.191 11.278 25.306 1.00 86.62 771 ASP A O 1
ATOM 5278 N N . LEU A 1 772 ? -4.139 10.441 25.631 1.00 90.12 772 LEU A N 1
ATOM 5279 C CA . LEU A 1 772 ? -3.550 11.682 26.123 1.00 90.12 772 LEU A CA 1
ATOM 5280 C C . LEU A 1 772 ? -3.143 12.630 24.999 1.00 90.12 772 LEU A C 1
ATOM 5282 O O . LEU A 1 772 ? -3.328 13.839 25.140 1.00 90.12 772 LEU A O 1
ATOM 5286 N N . LEU A 1 773 ? -2.573 12.121 23.905 1.00 89.00 773 LEU A N 1
ATOM 5287 C CA . LEU A 1 773 ? -2.044 12.967 22.838 1.00 89.00 773 LEU A CA 1
ATOM 5288 C C . LEU A 1 773 ? -3.151 13.742 22.094 1.00 89.00 773 LEU A C 1
ATOM 5290 O O . LEU A 1 773 ? -3.013 14.963 22.033 1.00 89.00 773 LEU A O 1
ATOM 5294 N N . PRO A 1 774 ? -4.277 13.136 21.653 1.00 86.19 774 PRO A N 1
ATOM 5295 C CA . PRO A 1 774 ? -5.369 13.858 20.984 1.00 86.19 774 PRO A CA 1
ATOM 5296 C C . PRO A 1 774 ? -6.060 14.916 21.855 1.00 86.19 774 PRO A C 1
ATOM 5298 O O . PRO A 1 774 ? -6.783 15.756 21.339 1.00 86.19 774 PRO A O 1
ATOM 5301 N N . SER A 1 775 ? -5.838 14.925 23.176 1.00 86.25 775 SER A N 1
ATOM 5302 C CA . SER A 1 775 ? -6.311 16.029 24.023 1.00 86.25 775 SER A CA 1
ATOM 5303 C C . SER A 1 775 ? -5.481 17.314 23.860 1.00 86.25 775 SER A C 1
ATOM 5305 O O . SER A 1 775 ? -5.954 18.396 24.205 1.00 86.25 775 SER A O 1
ATOM 5307 N N . VAL A 1 776 ? -4.246 17.222 23.343 1.00 88.88 776 VAL A N 1
ATOM 5308 C CA . VAL A 1 776 ? -3.275 18.333 23.262 1.00 88.88 776 VAL A CA 1
ATOM 5309 C C . VAL A 1 776 ? -2.713 18.614 21.860 1.00 88.88 776 VAL A C 1
ATOM 5311 O O . VAL A 1 776 ? -1.781 19.414 21.738 1.00 88.88 776 VAL A O 1
ATOM 5314 N N . ILE A 1 777 ? -3.275 17.998 20.820 1.00 82.12 777 ILE A N 1
ATOM 5315 C CA . ILE A 1 777 ? -3.043 18.326 19.406 1.00 82.12 777 ILE A CA 1
ATOM 5316 C C . ILE A 1 777 ? -4.372 18.322 18.646 1.00 82.12 777 ILE A C 1
ATOM 5318 O O . ILE A 1 777 ? -5.295 17.612 19.036 1.00 82.12 777 ILE A O 1
ATOM 5322 N N . ASP A 1 778 ? -4.438 19.081 17.558 1.00 59.97 778 ASP A N 1
ATOM 5323 C CA . ASP A 1 778 ? -5.550 19.040 16.609 1.00 59.97 778 ASP A CA 1
ATOM 5324 C C . ASP A 1 778 ? -5.380 17.858 15.632 1.00 59.97 778 ASP A C 1
ATOM 5326 O O . ASP A 1 778 ? -4.265 17.375 15.410 1.00 59.97 778 ASP A O 1
ATOM 5330 N N . SER A 1 779 ? -6.485 17.365 15.064 1.00 51.06 779 SER A N 1
ATOM 5331 C CA . SER A 1 779 ? -6.551 16.075 14.348 1.00 51.06 779 SER A CA 1
ATOM 5332 C C . SER A 1 779 ? -5.689 15.973 13.085 1.00 51.06 779 SER A C 1
ATOM 5334 O O . SER A 1 779 ? -5.319 14.869 12.698 1.00 51.06 779 SER A O 1
ATOM 5336 N N . GLU A 1 780 ? -5.334 17.103 12.477 1.00 41.53 780 GLU A N 1
ATOM 5337 C CA . GLU A 1 780 ? -4.479 17.185 11.284 1.00 41.53 780 GLU A CA 1
ATOM 5338 C C . GLU A 1 780 ? -2.999 16.869 11.582 1.00 41.53 780 GLU A C 1
ATOM 5340 O O . GLU A 1 780 ? -2.239 16.482 10.695 1.00 41.53 780 GLU A O 1
ATOM 5345 N N . ILE A 1 781 ? -2.555 17.002 12.839 1.00 49.50 781 ILE A N 1
ATOM 5346 C CA . ILE A 1 781 ? -1.141 16.856 13.221 1.00 49.50 781 ILE A CA 1
ATOM 5347 C C . ILE A 1 781 ? -0.845 15.394 13.595 1.00 49.50 781 ILE A C 1
ATOM 5349 O O . ILE A 1 781 ? -0.516 15.065 14.737 1.00 49.50 781 ILE A O 1
ATOM 5353 N N . SER A 1 782 ? -0.988 14.486 12.627 1.00 50.06 782 SER A N 1
ATOM 5354 C CA . SER A 1 782 ? -0.980 13.042 12.882 1.00 50.06 782 SER A CA 1
ATOM 5355 C C . SER A 1 782 ? 0.358 12.516 13.433 1.00 50.06 782 SER A C 1
ATOM 5357 O O . SER A 1 782 ? 1.370 12.446 12.727 1.00 50.06 782 SER A O 1
ATOM 5359 N N . ALA A 1 783 ? 0.327 12.041 14.678 1.00 57.00 783 ALA A N 1
ATOM 5360 C CA . ALA A 1 783 ? 1.285 11.082 15.228 1.00 57.00 783 ALA A CA 1
ATOM 5361 C C . ALA A 1 783 ? 0.878 9.668 14.769 1.00 57.00 783 ALA A C 1
ATOM 5363 O O . ALA A 1 783 ? 0.267 8.900 15.515 1.00 57.00 783 ALA A O 1
ATOM 5364 N N . ALA A 1 784 ? 1.089 9.397 13.476 1.00 57.62 784 ALA A N 1
ATOM 5365 C CA . ALA A 1 784 ? 0.364 8.387 12.698 1.00 57.62 784 ALA A CA 1
ATOM 5366 C C . ALA A 1 784 ? 0.538 6.923 13.158 1.00 57.62 784 ALA A C 1
ATOM 5368 O O . ALA A 1 784 ? -0.182 6.047 12.683 1.00 57.62 784 ALA A O 1
ATOM 5369 N N . CYS A 1 785 ? 1.466 6.631 14.075 1.00 75.31 785 CYS A N 1
ATOM 5370 C CA . CYS A 1 785 ? 1.689 5.288 14.612 1.00 75.31 785 CYS A CA 1
ATOM 5371 C C . CYS A 1 785 ? 1.523 5.178 16.135 1.00 75.31 785 CYS A C 1
ATOM 5373 O O . CYS A 1 785 ? 1.883 4.151 16.728 1.00 75.31 785 CYS A O 1
ATOM 5375 N N . VAL A 1 786 ? 0.952 6.200 16.771 1.00 80.25 786 VAL A N 1
ATOM 5376 C CA . VAL A 1 786 ? 0.393 6.103 18.122 1.00 80.25 786 VAL A CA 1
ATOM 5377 C C . VAL A 1 786 ? -0.877 5.227 18.081 1.00 80.25 786 VAL A C 1
ATOM 5379 O O . VAL A 1 786 ? -1.681 5.382 17.164 1.00 80.25 786 VAL A O 1
ATOM 5382 N N . PRO A 1 787 ? -1.089 4.290 19.032 1.00 73.25 787 PRO A N 1
ATOM 5383 C CA . PRO A 1 787 ? -2.327 3.508 19.092 1.00 73.25 787 PRO A CA 1
ATOM 5384 C C . PRO A 1 787 ? -3.574 4.400 19.232 1.00 73.25 787 PRO A C 1
ATOM 5386 O O . PRO A 1 787 ? -3.484 5.444 19.884 1.00 73.25 787 PRO A O 1
ATOM 5389 N N . PRO A 1 788 ? -4.738 3.996 18.689 1.00 65.19 788 PRO A N 1
ATOM 5390 C CA . PRO A 1 788 ? -5.978 4.749 18.862 1.00 65.19 788 PRO A CA 1
ATOM 5391 C C . PRO A 1 788 ? -6.362 4.872 20.352 1.00 65.19 788 PRO A C 1
ATOM 5393 O O . PRO A 1 788 ? -5.994 4.002 21.148 1.00 65.19 788 PRO A O 1
ATOM 5396 N N . PRO A 1 789 ? -7.102 5.926 20.746 1.00 70.38 789 PRO A N 1
ATOM 5397 C CA . PRO A 1 789 ? -7.581 6.092 22.117 1.00 70.38 789 PRO A CA 1
ATOM 5398 C C . PRO A 1 789 ? -8.474 4.922 22.550 1.00 70.38 789 PRO A C 1
ATOM 5400 O O . PRO A 1 789 ? -9.366 4.504 21.811 1.00 70.38 789 PRO A O 1
ATOM 5403 N N . ALA A 1 790 ? -8.276 4.451 23.781 1.00 66.56 790 ALA A N 1
ATOM 5404 C CA . ALA A 1 790 ? -9.180 3.527 24.464 1.00 66.56 790 ALA A CA 1
ATOM 5405 C C . ALA A 1 790 ? -10.383 4.261 25.097 1.00 66.56 790 ALA A C 1
ATOM 5407 O O . ALA A 1 790 ? -11.415 3.649 25.363 1.00 66.56 790 ALA A O 1
ATOM 5408 N N . GLY A 1 791 ? -10.256 5.576 25.311 1.00 58.94 791 GLY A N 1
ATOM 5409 C CA . GLY A 1 791 ? -11.234 6.443 25.978 1.00 58.94 791 GLY A CA 1
ATOM 5410 C C . GLY A 1 791 ? -10.827 6.844 27.402 1.00 58.94 791 GLY A C 1
ATOM 5411 O O . GLY A 1 791 ? -11.524 7.627 28.053 1.00 58.94 791 GLY A O 1
ATOM 5412 N N . ASP A 1 792 ? -9.684 6.359 27.890 1.00 66.62 792 ASP A N 1
ATOM 5413 C CA . ASP A 1 792 ? -9.263 6.493 29.282 1.00 66.62 792 ASP A CA 1
ATOM 5414 C C . ASP A 1 792 ? -8.620 7.858 29.563 1.00 66.62 792 ASP A C 1
ATOM 5416 O O . ASP A 1 792 ? -7.400 8.011 29.652 1.00 66.62 792 ASP A O 1
ATOM 5420 N N . VAL A 1 793 ? -9.460 8.873 29.786 1.00 71.62 793 VAL A N 1
ATOM 5421 C CA . VAL A 1 793 ? -9.066 10.227 30.244 1.00 71.62 793 VAL A CA 1
ATOM 5422 C C . VAL A 1 793 ? -9.160 10.412 31.775 1.00 71.62 793 VAL A C 1
ATOM 5424 O O . VAL A 1 793 ? -9.051 11.526 32.304 1.00 71.62 793 VAL A O 1
ATOM 5427 N N . GLY A 1 794 ? -9.338 9.308 32.510 1.00 80.81 794 GLY A N 1
ATOM 5428 C CA . GLY A 1 794 ? -9.397 9.242 33.976 1.00 80.81 794 GLY A CA 1
ATOM 5429 C C . GLY A 1 794 ? -8.084 9.617 34.684 1.00 80.81 794 GLY A C 1
ATOM 5430 O O . GLY A 1 794 ? -7.007 9.619 34.085 1.00 80.81 794 GLY A O 1
ATOM 5431 N N . GLY A 1 795 ? -8.150 9.979 35.963 1.00 87.19 795 GLY A N 1
ATOM 5432 C CA . GLY A 1 795 ? -6.990 10.430 36.741 1.00 87.19 795 GLY A CA 1
ATOM 5433 C C . GLY A 1 795 ? -7.126 10.060 38.213 1.00 87.19 795 GLY A C 1
ATOM 5434 O O . GLY A 1 795 ? -8.224 10.103 38.765 1.00 87.19 795 GLY A O 1
ATOM 5435 N N . LEU A 1 796 ? -6.014 9.701 38.859 1.00 91.69 796 LEU A N 1
ATOM 5436 C CA . LEU A 1 796 ? -6.033 9.099 40.194 1.00 91.69 796 LEU A CA 1
ATOM 5437 C C . LEU A 1 796 ? -6.619 10.042 41.255 1.00 91.69 796 LEU A C 1
ATOM 5439 O O . LEU A 1 796 ? -6.087 11.122 41.514 1.00 91.69 796 LEU A O 1
ATOM 5443 N N . ALA A 1 797 ? -7.667 9.576 41.939 1.00 88.12 797 ALA A N 1
ATOM 5444 C CA . ALA A 1 797 ? -8.363 10.331 42.982 1.00 88.12 797 ALA A CA 1
ATOM 5445 C C . ALA A 1 797 ? -7.510 10.618 44.239 1.00 88.12 797 ALA A C 1
ATOM 5447 O O . ALA A 1 797 ? -7.821 11.547 44.982 1.00 88.12 797 ALA A O 1
ATOM 5448 N N . ASP A 1 798 ? -6.436 9.853 44.485 1.00 91.19 798 ASP A N 1
ATOM 5449 C CA . ASP A 1 798 ? -5.439 10.153 45.523 1.00 91.19 798 ASP A CA 1
ATOM 5450 C C . ASP A 1 798 ? -4.301 11.027 44.947 1.00 91.19 798 ASP A C 1
ATOM 5452 O O . ASP A 1 798 ? -3.485 10.522 44.163 1.00 91.19 798 ASP A O 1
ATOM 5456 N N . PRO A 1 799 ? -4.150 12.299 45.378 1.00 89.81 799 PRO A N 1
ATOM 5457 C CA . PRO A 1 799 ? -3.082 13.182 44.908 1.00 89.81 799 PRO A CA 1
ATOM 5458 C C . PRO A 1 799 ? -1.662 12.674 45.208 1.00 89.81 799 PRO A C 1
ATOM 5460 O O . PRO A 1 799 ? -0.710 13.065 44.524 1.00 89.81 799 PRO A O 1
ATOM 5463 N N . ALA A 1 800 ? -1.479 11.815 46.218 1.00 91.94 800 ALA A N 1
ATOM 5464 C CA . ALA A 1 800 ? -0.187 11.204 46.513 1.00 91.94 800 ALA A CA 1
ATOM 5465 C C . ALA A 1 800 ? 0.185 10.156 45.452 1.00 91.94 800 ALA A C 1
ATOM 5467 O O . ALA A 1 800 ? 1.305 10.203 44.929 1.00 91.94 800 ALA A O 1
ATOM 5468 N N . GLN A 1 801 ? -0.755 9.275 45.085 1.00 93.81 801 GLN A N 1
ATOM 5469 C CA . GLN A 1 801 ? -0.588 8.315 43.988 1.00 93.81 801 GLN A CA 1
ATOM 5470 C C . GLN A 1 801 ? -0.510 9.018 42.627 1.00 93.81 801 GLN A C 1
ATOM 5472 O O . GLN A 1 801 ? 0.394 8.709 41.859 1.00 93.81 801 GLN A O 1
ATOM 5477 N N . ALA A 1 802 ? -1.323 10.043 42.353 1.00 93.44 802 ALA A N 1
ATOM 5478 C CA . ALA A 1 802 ? -1.239 10.833 41.118 1.00 93.44 802 ALA A CA 1
ATOM 5479 C C . ALA A 1 802 ? 0.154 11.477 40.931 1.00 93.44 802 ALA A C 1
ATOM 5481 O O . ALA A 1 802 ? 0.798 11.369 39.881 1.00 93.44 802 ALA A O 1
ATOM 5482 N N . LYS A 1 803 ? 0.713 12.050 42.008 1.00 94.88 803 LYS A N 1
ATOM 5483 C CA . LYS A 1 803 ? 2.086 12.586 42.034 1.00 94.88 803 LYS A CA 1
ATOM 5484 C C . LYS A 1 803 ? 3.167 11.498 41.970 1.00 94.88 803 LYS A C 1
ATOM 5486 O O . LYS A 1 803 ? 4.331 11.818 41.709 1.00 94.88 803 LYS A O 1
ATOM 5491 N N . LEU A 1 804 ? 2.852 10.233 42.244 1.00 95.69 804 LEU A N 1
ATOM 5492 C CA . LEU A 1 804 ? 3.745 9.087 42.030 1.00 95.69 804 LEU A CA 1
ATOM 5493 C C . LEU A 1 804 ? 3.656 8.575 40.586 1.00 95.69 804 LEU A C 1
ATOM 5495 O O . LEU A 1 804 ? 4.703 8.398 39.968 1.00 95.69 804 LEU A O 1
ATOM 5499 N N . ALA A 1 805 ? 2.456 8.472 40.012 1.00 95.19 805 ALA A N 1
ATOM 5500 C CA . ALA A 1 805 ? 2.216 8.110 38.616 1.00 95.19 805 ALA A CA 1
ATOM 5501 C C . ALA A 1 805 ? 2.960 9.067 37.681 1.00 95.19 805 ALA A C 1
ATOM 5503 O O . ALA A 1 805 ? 3.759 8.637 36.852 1.00 95.19 805 ALA A O 1
ATOM 5504 N N . LEU A 1 806 ? 2.842 10.378 37.914 1.00 95.44 806 LEU A N 1
ATOM 5505 C CA . LEU A 1 806 ? 3.569 11.396 37.153 1.00 95.44 806 LEU A CA 1
ATOM 5506 C C . LEU A 1 806 ? 5.105 11.273 37.257 1.00 95.44 806 LEU A C 1
ATOM 5508 O O . LEU A 1 806 ? 5.818 11.663 36.330 1.00 95.44 806 LEU A O 1
ATOM 5512 N N . ARG A 1 807 ? 5.636 10.729 38.363 1.00 96.31 807 ARG A N 1
ATOM 5513 C CA . ARG A 1 807 ? 7.077 10.463 38.537 1.00 96.31 807 ARG A CA 1
ATOM 5514 C C . ARG A 1 807 ? 7.509 9.171 37.848 1.00 96.31 807 ARG A C 1
ATOM 5516 O O . ARG A 1 807 ? 8.518 9.199 37.150 1.00 96.31 807 ARG A O 1
ATOM 5523 N N . CYS A 1 808 ? 6.745 8.089 37.994 1.00 96.12 808 CYS A N 1
ATOM 5524 C CA . CYS A 1 808 ? 6.954 6.826 37.284 1.00 96.12 808 CYS A CA 1
ATOM 5525 C C . CYS A 1 808 ? 6.944 7.039 35.767 1.00 96.12 808 CYS A C 1
ATOM 5527 O O . CYS A 1 808 ? 7.889 6.660 35.075 1.00 96.12 808 CYS A O 1
ATOM 5529 N N . GLN A 1 809 ? 5.938 7.757 35.270 1.00 95.38 809 GLN A N 1
ATOM 5530 C CA . GLN A 1 809 ? 5.748 8.004 33.850 1.00 95.38 809 GLN A CA 1
ATOM 5531 C C . GLN A 1 809 ? 6.893 8.832 33.244 1.00 95.38 809 GLN A C 1
ATOM 5533 O O . GLN A 1 809 ? 7.492 8.429 32.247 1.00 95.38 809 GLN A O 1
ATOM 5538 N N . LYS A 1 810 ? 7.274 9.944 33.894 1.00 95.31 810 LYS A N 1
ATOM 5539 C CA . LYS A 1 810 ? 8.417 10.780 33.473 1.00 95.31 810 LYS A CA 1
ATOM 5540 C C . LYS A 1 810 ? 9.768 10.080 33.652 1.00 95.31 810 LYS A C 1
ATOM 5542 O O . LYS A 1 810 ? 10.709 10.380 32.923 1.00 95.31 810 LYS A O 1
ATOM 5547 N N . GLY A 1 811 ? 9.883 9.155 34.606 1.00 93.69 811 GLY A N 1
ATOM 5548 C CA . GLY A 1 811 ? 11.072 8.322 34.789 1.00 93.69 811 GLY A CA 1
ATOM 5549 C C . GLY A 1 811 ? 11.235 7.274 33.688 1.00 93.69 811 GLY A C 1
ATOM 5550 O O . GLY A 1 811 ? 12.348 7.074 33.203 1.00 93.69 811 GLY A O 1
ATOM 5551 N N . THR A 1 812 ? 10.133 6.653 33.265 1.00 94.38 812 THR A N 1
ATOM 5552 C CA . THR A 1 812 ? 10.123 5.560 32.284 1.00 94.38 812 THR A CA 1
ATOM 5553 C C . THR A 1 812 ? 10.402 6.062 30.869 1.00 94.38 812 THR A C 1
ATOM 5555 O O . THR A 1 812 ? 11.338 5.569 30.236 1.00 94.38 812 THR A O 1
ATOM 5558 N N . THR A 1 813 ? 9.712 7.111 30.398 1.00 94.44 813 THR A N 1
ATOM 5559 C CA . THR A 1 813 ? 9.994 7.690 29.068 1.00 94.44 813 THR A CA 1
ATOM 5560 C C . THR A 1 813 ? 11.416 8.240 28.987 1.00 94.44 813 THR A C 1
ATOM 5562 O O . THR A 1 813 ? 12.143 7.948 28.040 1.00 94.44 813 THR A O 1
ATOM 5565 N N . ALA A 1 814 ? 11.873 8.966 30.015 1.00 93.12 814 ALA A N 1
ATOM 5566 C CA . ALA A 1 814 ? 13.209 9.551 30.021 1.00 93.12 814 ALA A CA 1
ATOM 5567 C C . ALA A 1 814 ? 14.330 8.500 30.067 1.00 93.12 814 ALA A C 1
ATOM 5569 O O . ALA A 1 814 ? 15.401 8.743 29.502 1.00 93.12 814 ALA A O 1
ATOM 5570 N N . ALA A 1 815 ? 14.104 7.352 30.713 1.00 93.06 815 ALA A N 1
ATOM 5571 C CA . ALA A 1 815 ? 15.050 6.241 30.739 1.00 93.06 815 ALA A CA 1
ATOM 5572 C C . ALA A 1 815 ? 15.067 5.471 29.406 1.00 93.06 815 ALA A C 1
ATOM 5574 O O . ALA A 1 815 ? 16.148 5.239 28.861 1.00 93.06 815 ALA A O 1
ATOM 5575 N N . GLY A 1 816 ? 13.893 5.167 28.843 1.00 92.31 816 GLY A N 1
ATOM 5576 C CA . GLY A 1 816 ? 13.740 4.537 27.529 1.00 92.31 816 GLY A CA 1
ATOM 5577 C C . GLY A 1 816 ? 14.359 5.363 26.400 1.00 92.31 816 GLY A C 1
ATOM 5578 O O . GLY A 1 816 ? 15.288 4.906 25.734 1.00 92.31 816 GLY A O 1
ATOM 5579 N N . ARG A 1 817 ? 13.979 6.643 26.288 1.00 91.81 817 ARG A N 1
ATOM 5580 C CA . ARG A 1 817 ? 14.594 7.608 25.361 1.00 91.81 817 ARG A CA 1
ATOM 5581 C C . ARG A 1 817 ? 16.116 7.685 25.523 1.00 91.81 817 ARG A C 1
ATOM 5583 O O . ARG A 1 817 ? 16.836 7.824 24.540 1.00 91.81 817 ARG A O 1
ATOM 5590 N N . LYS A 1 818 ? 16.644 7.608 26.750 1.00 91.81 818 LYS A N 1
ATOM 5591 C CA . LYS A 1 818 ? 18.098 7.647 26.973 1.00 91.81 818 LYS A CA 1
ATOM 5592 C C . LYS A 1 818 ? 18.804 6.403 26.424 1.00 91.81 818 LYS A C 1
ATOM 5594 O O . LYS A 1 818 ? 19.885 6.550 25.860 1.00 91.81 818 LYS A O 1
ATOM 5599 N N . LEU A 1 819 ? 18.211 5.215 26.563 1.00 89.19 819 LEU A N 1
ATOM 5600 C CA . LEU A 1 819 ? 18.717 3.988 25.939 1.00 89.19 819 LEU A CA 1
ATOM 5601 C C . LEU A 1 819 ? 18.644 4.083 24.406 1.00 89.19 819 LEU A C 1
ATOM 5603 O O . LEU A 1 819 ? 19.646 3.847 23.736 1.00 89.19 819 LEU A O 1
ATOM 5607 N N . PHE A 1 820 ? 17.497 4.510 23.874 1.00 89.88 820 PHE A N 1
ATOM 5608 C CA . PHE A 1 820 ? 17.238 4.708 22.444 1.00 89.88 820 PHE A CA 1
ATOM 5609 C C . PHE A 1 820 ? 18.278 5.622 21.775 1.00 89.88 820 PHE A C 1
ATOM 5611 O O . PHE A 1 820 ? 18.970 5.209 20.846 1.00 89.88 820 PHE A O 1
ATOM 5618 N N . LEU A 1 821 ? 18.485 6.832 22.307 1.00 88.88 821 LEU A N 1
ATOM 5619 C CA . LEU A 1 821 ? 19.458 7.787 21.762 1.00 88.88 821 LEU A CA 1
ATOM 5620 C C . LEU A 1 821 ? 20.908 7.281 21.852 1.00 88.88 821 LEU A C 1
ATOM 5622 O O . LEU A 1 821 ? 21.724 7.594 20.987 1.00 88.88 821 LEU A O 1
ATOM 5626 N N . GLN A 1 822 ? 21.243 6.484 22.874 1.00 88.69 822 GLN A N 1
ATOM 5627 C CA . GLN A 1 822 ? 22.566 5.863 22.994 1.00 88.69 822 GLN A CA 1
ATOM 5628 C C . GLN A 1 822 ? 22.767 4.713 22.001 1.00 88.69 822 GLN A C 1
ATOM 5630 O O . GLN A 1 822 ? 23.871 4.567 21.480 1.00 88.69 822 GLN A O 1
ATOM 5635 N N . ARG A 1 823 ? 21.718 3.937 21.702 1.00 87.00 823 ARG A N 1
ATOM 5636 C CA . ARG A 1 823 ? 21.712 2.913 20.647 1.00 87.00 823 ARG A CA 1
ATOM 5637 C C . ARG A 1 823 ? 21.918 3.537 19.269 1.00 87.00 823 ARG A C 1
ATOM 5639 O O . ARG A 1 823 ? 22.925 3.228 18.633 1.00 87.00 823 ARG A O 1
ATOM 5646 N N . LEU A 1 824 ? 21.062 4.490 18.878 1.00 86.38 824 LEU A N 1
ATOM 5647 C CA . LEU A 1 824 ? 21.175 5.213 17.603 1.00 86.38 824 LEU A CA 1
ATOM 5648 C C . LEU A 1 824 ? 22.577 5.810 17.410 1.00 86.38 824 LEU A C 1
ATOM 5650 O O . LEU A 1 824 ? 23.227 5.553 16.400 1.00 86.38 824 LEU A O 1
ATOM 5654 N N . ALA A 1 825 ? 23.082 6.557 18.400 1.00 86.19 825 ALA A N 1
ATOM 5655 C CA . ALA A 1 825 ? 24.385 7.213 18.302 1.00 86.19 825 ALA A CA 1
ATOM 5656 C C . ALA A 1 825 ? 25.560 6.223 18.182 1.00 86.19 825 ALA A C 1
ATOM 5658 O O . ALA A 1 825 ? 26.516 6.505 17.461 1.00 86.19 825 ALA A O 1
ATOM 5659 N N . THR A 1 826 ? 25.496 5.078 18.869 1.00 87.00 826 THR A N 1
ATOM 5660 C CA . THR A 1 826 ? 26.576 4.076 18.887 1.00 87.00 826 THR A CA 1
ATOM 5661 C C . THR A 1 826 ? 26.628 3.296 17.575 1.00 87.00 826 THR A C 1
ATOM 5663 O O . THR A 1 826 ? 27.690 3.206 16.964 1.00 87.00 826 THR A O 1
ATOM 5666 N N . ALA A 1 827 ? 25.485 2.782 17.110 1.00 84.38 827 ALA A N 1
ATOM 5667 C CA . ALA A 1 827 ? 25.389 2.043 15.851 1.00 84.38 827 ALA A CA 1
ATOM 5668 C C . ALA A 1 827 ? 25.835 2.911 14.661 1.00 84.38 827 ALA A C 1
ATOM 5670 O O . ALA A 1 827 ? 26.682 2.518 13.858 1.00 84.38 827 ALA A O 1
ATOM 5671 N N . ARG A 1 828 ? 25.358 4.159 14.625 1.00 85.94 828 ARG A N 1
ATOM 5672 C CA . ARG A 1 828 ? 25.716 5.153 13.611 1.00 85.94 828 ARG A CA 1
ATOM 5673 C C . ARG A 1 828 ? 27.212 5.502 13.600 1.00 85.94 828 ARG A C 1
ATOM 5675 O O . ARG A 1 828 ? 27.797 5.612 12.528 1.00 85.94 828 ARG A O 1
ATOM 5682 N N . GLN A 1 829 ? 27.854 5.640 14.767 1.00 85.62 829 GLN A N 1
ATOM 5683 C CA . GLN A 1 829 ? 29.308 5.875 14.851 1.00 85.62 829 GLN A CA 1
ATOM 5684 C C . GLN A 1 829 ? 30.134 4.690 14.326 1.00 85.62 829 GLN A C 1
ATOM 5686 O O . GLN A 1 829 ? 31.283 4.872 13.916 1.00 85.62 829 GLN A O 1
ATOM 5691 N N . CYS A 1 830 ? 29.558 3.488 14.320 1.00 86.75 830 CYS A N 1
ATOM 5692 C CA . CYS A 1 830 ? 30.198 2.295 13.788 1.00 86.75 830 CYS A CA 1
ATOM 5693 C C . CYS A 1 830 ? 30.131 2.218 12.265 1.00 86.75 830 CYS A C 1
ATOM 5695 O O . CYS A 1 830 ? 31.177 2.029 11.642 1.00 86.75 830 CYS A O 1
ATOM 5697 N N . VAL A 1 831 ? 28.969 2.476 11.658 1.00 84.44 831 VAL A N 1
ATOM 5698 C CA . VAL A 1 831 ? 28.849 2.569 10.190 1.00 84.44 831 VAL A CA 1
ATOM 5699 C C . VAL A 1 831 ? 29.728 3.706 9.644 1.00 84.44 831 VAL A C 1
ATOM 5701 O O . VAL A 1 831 ? 30.585 3.444 8.797 1.00 84.44 831 VAL A O 1
ATOM 5704 N N . ASP A 1 832 ? 29.658 4.910 10.242 1.00 84.38 832 ASP A N 1
ATOM 5705 C CA . ASP A 1 832 ? 30.518 6.080 9.945 1.00 84.38 832 ASP A CA 1
ATOM 5706 C C . ASP A 1 832 ? 32.017 5.720 9.819 1.00 84.38 832 ASP A C 1
ATOM 5708 O O . ASP A 1 832 ? 32.770 6.380 9.086 1.00 84.38 832 ASP A O 1
ATOM 5712 N N . GLY A 1 833 ? 32.473 4.758 10.634 1.00 84.69 833 GLY A N 1
ATOM 5713 C CA . GLY A 1 833 ? 33.868 4.355 10.803 1.00 84.69 833 GLY A CA 1
ATOM 5714 C C . GLY A 1 833 ? 34.279 3.160 9.942 1.00 84.69 833 GLY A C 1
ATOM 5715 O O . GLY A 1 833 ? 35.348 3.199 9.326 1.00 84.69 833 GLY A O 1
ATOM 5716 N N . LEU A 1 834 ? 33.447 2.118 9.875 1.00 84.50 834 LEU A N 1
ATOM 5717 C CA . LEU A 1 834 ? 33.708 0.909 9.087 1.00 84.50 834 LEU A CA 1
ATOM 5718 C C . LEU A 1 834 ? 33.578 1.191 7.586 1.00 84.50 834 LEU A C 1
ATOM 5720 O O . LEU A 1 834 ? 34.514 0.895 6.836 1.00 84.50 834 LEU A O 1
ATOM 5724 N N . LEU A 1 835 ? 32.527 1.904 7.163 1.00 81.69 835 LEU A N 1
ATOM 5725 C CA . LEU A 1 835 ? 32.343 2.317 5.768 1.00 81.69 835 LEU A CA 1
ATOM 5726 C C . LEU A 1 835 ? 33.476 3.247 5.305 1.00 81.69 835 LEU A C 1
ATOM 5728 O O . LEU A 1 835 ? 34.036 3.067 4.224 1.00 81.69 835 LEU A O 1
ATOM 5732 N N . LYS A 1 836 ? 33.918 4.182 6.161 1.00 84.06 836 LYS A N 1
ATOM 5733 C CA . LYS A 1 836 ? 35.121 5.005 5.913 1.00 84.06 836 LYS A CA 1
ATOM 5734 C C . LYS A 1 836 ? 36.380 4.159 5.711 1.00 84.06 836 LYS A C 1
ATOM 5736 O O . LYS A 1 836 ? 37.263 4.562 4.957 1.00 84.06 836 LYS A O 1
ATOM 5741 N N . CYS A 1 837 ? 36.486 3.022 6.396 1.00 83.25 837 CYS A N 1
ATOM 5742 C CA . CYS A 1 837 ? 37.612 2.112 6.244 1.00 83.25 837 CYS A CA 1
ATOM 5743 C C . CYS A 1 837 ? 37.530 1.345 4.912 1.00 83.25 837 CYS A C 1
ATOM 5745 O O . CYS A 1 837 ? 38.496 1.396 4.144 1.00 83.25 837 CYS A O 1
ATOM 5747 N N . ARG A 1 838 ? 36.367 0.757 4.576 1.00 78.88 838 ARG A N 1
ATOM 5748 C CA . ARG A 1 838 ? 36.089 0.105 3.275 1.00 78.88 838 ARG A CA 1
ATOM 5749 C C . ARG A 1 838 ? 36.379 1.041 2.100 1.00 78.88 838 ARG A C 1
ATOM 5751 O O . ARG A 1 838 ? 37.216 0.730 1.258 1.00 78.88 838 ARG A O 1
ATOM 5758 N N . LEU A 1 839 ? 35.774 2.229 2.097 1.00 76.75 839 LEU A N 1
ATOM 5759 C CA . LEU A 1 839 ? 35.919 3.241 1.040 1.00 76.75 839 LEU A CA 1
ATOM 5760 C C . LEU A 1 839 ? 37.321 3.880 0.963 1.00 76.75 839 LEU A C 1
ATOM 5762 O O . LEU A 1 839 ? 37.582 4.685 0.073 1.00 76.75 839 LEU A O 1
ATOM 5766 N N . SER A 1 840 ? 38.244 3.520 1.864 1.00 73.81 840 SER A N 1
ATOM 5767 C CA . SER A 1 840 ? 39.661 3.906 1.781 1.00 73.81 840 SER A CA 1
ATOM 5768 C C . SER A 1 840 ? 40.558 2.865 1.093 1.00 73.81 840 SER A C 1
ATOM 5770 O O . SER A 1 840 ? 41.776 3.037 1.086 1.00 73.81 840 SER A O 1
ATOM 5772 N N . GLY A 1 841 ? 39.979 1.791 0.534 1.00 70.38 841 GLY A N 1
ATOM 5773 C CA . GLY A 1 841 ? 40.706 0.749 -0.206 1.00 70.38 841 GLY A CA 1
ATOM 5774 C C . GLY A 1 841 ? 41.630 -0.110 0.664 1.00 70.38 841 GLY A C 1
ATOM 5775 O O . GLY A 1 841 ? 42.592 -0.691 0.168 1.00 70.38 841 GLY A O 1
ATOM 5776 N N . ARG A 1 842 ? 41.390 -0.150 1.981 1.00 71.81 842 ARG A N 1
ATOM 5777 C CA . ARG A 1 842 ? 42.244 -0.856 2.947 1.00 71.81 842 ARG A CA 1
ATOM 5778 C C . ARG A 1 842 ? 41.769 -2.296 3.174 1.00 71.81 842 ARG A C 1
ATOM 5780 O O . ARG 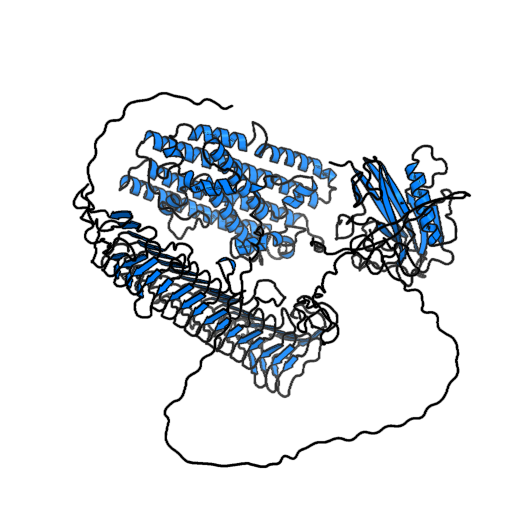A 1 842 ? 40.561 -2.529 3.197 1.00 71.81 842 ARG A O 1
ATOM 5787 N N . PRO A 1 843 ? 42.686 -3.253 3.419 1.00 75.50 843 PRO A N 1
ATOM 5788 C CA . PRO A 1 843 ? 42.309 -4.615 3.792 1.00 75.50 843 PRO A CA 1
ATOM 5789 C C . PRO A 1 843 ? 41.576 -4.633 5.142 1.00 75.50 843 PRO A C 1
ATOM 5791 O O . PRO A 1 843 ? 41.866 -3.816 6.019 1.00 75.50 843 PRO A O 1
ATOM 5794 N N . LEU A 1 844 ? 40.679 -5.608 5.337 1.00 72.50 844 LEU A N 1
ATOM 5795 C CA . LEU A 1 844 ? 39.852 -5.767 6.549 1.00 72.50 844 LEU A CA 1
ATOM 5796 C C . LEU A 1 844 ? 40.663 -5.707 7.857 1.00 72.50 844 LEU A C 1
ATOM 5798 O O . LEU A 1 844 ? 40.234 -5.099 8.837 1.00 72.50 844 LEU A O 1
ATOM 5802 N N . THR A 1 845 ? 41.881 -6.254 7.859 1.00 78.81 845 THR A N 1
ATOM 5803 C CA . THR A 1 845 ? 42.806 -6.235 9.006 1.00 78.81 845 THR A CA 1
ATOM 5804 C C . THR A 1 845 ? 43.161 -4.823 9.489 1.00 78.81 845 THR A C 1
ATOM 5806 O O . THR A 1 845 ? 43.375 -4.621 10.684 1.00 78.81 845 THR A O 1
ATOM 5809 N N . ALA A 1 846 ? 43.161 -3.817 8.608 1.00 79.44 846 ALA A N 1
ATOM 5810 C CA . ALA A 1 846 ? 43.374 -2.417 8.981 1.00 79.44 846 ALA A CA 1
ATOM 5811 C C . ALA A 1 846 ? 42.160 -1.793 9.699 1.00 79.44 846 ALA A C 1
ATOM 5813 O O . ALA A 1 846 ? 42.313 -0.802 10.417 1.00 79.44 846 ALA A O 1
ATOM 5814 N N . CYS A 1 847 ? 40.970 -2.372 9.525 1.00 82.94 847 CYS A N 1
ATOM 5815 C CA . CYS A 1 847 ? 39.710 -1.914 10.109 1.00 82.94 847 CYS A CA 1
ATOM 5816 C C . CYS A 1 847 ? 39.398 -2.584 11.460 1.00 82.94 847 CYS A C 1
ATOM 5818 O O . CYS A 1 847 ? 38.598 -2.054 12.229 1.00 82.94 847 CYS A O 1
ATOM 5820 N N . ALA A 1 848 ? 40.073 -3.689 11.802 1.00 83.94 848 ALA A N 1
ATOM 5821 C CA . ALA A 1 848 ? 39.809 -4.495 13.001 1.00 83.94 848 ALA A CA 1
ATOM 5822 C C . ALA A 1 848 ? 39.816 -3.704 14.329 1.00 83.94 848 ALA A C 1
ATOM 5824 O O . ALA A 1 848 ? 39.063 -4.025 15.245 1.00 83.94 848 ALA A O 1
ATOM 5825 N N . LYS A 1 849 ? 40.605 -2.623 14.441 1.00 86.94 849 LYS A N 1
ATOM 5826 C CA . LYS A 1 849 ? 40.572 -1.733 15.623 1.00 86.94 849 LYS A CA 1
ATOM 5827 C C . LYS A 1 849 ? 39.252 -0.964 15.756 1.00 86.94 849 LYS A C 1
ATOM 5829 O O . LYS A 1 849 ? 38.798 -0.735 16.871 1.00 86.94 849 LYS A O 1
ATOM 5834 N N . ILE A 1 850 ? 38.642 -0.570 14.637 1.00 87.81 850 ILE A N 1
ATOM 5835 C CA . ILE A 1 850 ? 37.340 0.112 14.608 1.00 87.81 850 ILE A CA 1
ATOM 5836 C C . ILE A 1 850 ? 36.250 -0.891 15.003 1.00 87.81 850 ILE A C 1
ATOM 5838 O O . ILE A 1 850 ? 35.466 -0.608 15.904 1.00 87.81 850 ILE A O 1
ATOM 5842 N N . ALA A 1 851 ? 36.281 -2.096 14.425 1.00 86.25 851 ALA A N 1
ATOM 5843 C CA . ALA A 1 851 ? 35.375 -3.188 14.777 1.00 86.25 851 ALA A CA 1
ATOM 5844 C C . ALA A 1 851 ? 35.433 -3.542 16.278 1.00 86.25 851 ALA A C 1
ATOM 5846 O O . ALA A 1 851 ? 34.401 -3.565 16.944 1.00 86.25 851 ALA A O 1
ATOM 5847 N N . ALA A 1 852 ? 36.631 -3.693 16.855 1.00 87.75 852 ALA A N 1
ATOM 5848 C CA . ALA A 1 852 ? 36.796 -3.956 18.288 1.00 87.75 852 ALA A CA 1
ATOM 5849 C C . ALA A 1 852 ? 36.242 -2.824 19.181 1.00 87.75 852 ALA A C 1
ATOM 5851 O O . ALA A 1 852 ? 35.632 -3.090 20.219 1.00 87.75 852 ALA A O 1
ATOM 5852 N N . HIS A 1 853 ? 36.401 -1.555 18.781 1.00 88.06 853 HIS A N 1
ATOM 5853 C CA . HIS A 1 853 ? 35.761 -0.432 19.477 1.00 88.06 853 HIS A CA 1
ATOM 5854 C C . HIS A 1 853 ? 34.228 -0.469 19.368 1.00 88.06 853 HIS A C 1
ATOM 5856 O O . HIS A 1 853 ? 33.553 -0.121 20.337 1.00 88.06 853 HIS A O 1
ATOM 5862 N N . CYS A 1 854 ? 33.691 -0.927 18.237 1.00 87.50 854 CYS A N 1
ATOM 5863 C CA . CYS A 1 854 ? 32.258 -1.067 17.992 1.00 87.50 854 CYS A CA 1
ATOM 5864 C C . CYS A 1 854 ? 31.614 -2.191 18.797 1.00 87.50 854 CYS A C 1
ATOM 5866 O O . CYS A 1 854 ? 30.647 -1.942 19.515 1.00 87.50 854 CYS A O 1
ATOM 5868 N N . GLN A 1 855 ? 32.206 -3.385 18.789 1.00 87.00 855 GLN A N 1
ATOM 5869 C CA . GLN A 1 855 ? 31.781 -4.509 19.625 1.00 87.00 855 GLN A CA 1
ATOM 5870 C C . GLN A 1 855 ? 31.787 -4.115 21.115 1.00 87.00 855 GLN A C 1
ATOM 5872 O O . GLN A 1 855 ? 30.799 -4.297 21.826 1.00 87.00 855 GLN A O 1
ATOM 5877 N N . ALA A 1 856 ? 32.851 -3.442 21.575 1.00 85.81 856 ALA A N 1
ATOM 5878 C CA . ALA A 1 856 ? 32.952 -2.905 22.934 1.00 85.81 856 ALA A CA 1
ATOM 5879 C C . ALA A 1 856 ? 32.063 -1.669 23.208 1.00 85.81 856 ALA A C 1
ATOM 5881 O O . ALA A 1 856 ? 32.002 -1.201 24.352 1.00 85.81 856 ALA A O 1
ATOM 5882 N N . GLY A 1 857 ? 31.423 -1.098 22.186 1.00 86.69 857 GLY A N 1
ATOM 5883 C CA . GLY A 1 857 ? 30.401 -0.058 22.290 1.00 86.69 857 GLY A CA 1
ATOM 5884 C C . GLY A 1 857 ? 29.015 -0.676 22.461 1.00 86.69 857 GLY A C 1
ATOM 5885 O O . GLY A 1 857 ? 28.362 -0.433 23.475 1.00 86.69 857 GLY A O 1
ATOM 5886 N N . LEU A 1 858 ? 28.622 -1.539 21.520 1.00 83.56 858 LEU A N 1
ATOM 5887 C CA . LEU A 1 858 ? 27.342 -2.252 21.506 1.00 83.56 858 LEU A CA 1
ATOM 5888 C C . LEU A 1 858 ? 27.146 -3.103 22.771 1.00 83.56 858 LEU A C 1
ATOM 5890 O O . LEU A 1 858 ? 26.116 -2.987 23.435 1.00 83.56 858 LEU A O 1
ATOM 5894 N N . ALA A 1 859 ? 28.175 -3.842 23.207 1.00 81.94 859 ALA A N 1
ATOM 5895 C CA . ALA A 1 859 ? 28.115 -4.654 24.425 1.00 81.94 859 ALA A CA 1
ATOM 5896 C C . ALA A 1 859 ? 27.717 -3.852 25.683 1.00 81.94 859 ALA A C 1
ATOM 5898 O O . ALA A 1 859 ? 27.019 -4.378 26.550 1.00 81.94 859 ALA A O 1
ATOM 5899 N N . LYS A 1 860 ? 28.094 -2.564 25.777 1.00 84.38 860 LYS A N 1
ATOM 5900 C CA . LYS A 1 860 ? 27.756 -1.677 26.912 1.00 84.38 860 LYS A CA 1
ATOM 5901 C C . LYS A 1 860 ? 26.302 -1.196 26.905 1.00 84.38 860 LYS A C 1
ATOM 5903 O O . LYS A 1 860 ? 25.853 -0.613 27.893 1.00 84.38 860 LYS A O 1
ATOM 5908 N N . LEU A 1 861 ? 25.565 -1.397 25.816 1.00 82.00 861 LEU A N 1
ATOM 5909 C CA . LEU A 1 861 ? 24.150 -1.042 25.732 1.00 82.00 861 LEU A CA 1
ATOM 5910 C C . LEU A 1 861 ? 23.290 -2.141 26.367 1.00 82.00 861 LEU A C 1
ATOM 5912 O O . LEU A 1 861 ? 22.425 -1.823 27.185 1.00 82.00 861 LEU A O 1
ATOM 5916 N N . ALA A 1 862 ? 23.598 -3.405 26.057 1.00 71.12 862 ALA A N 1
ATOM 5917 C CA . ALA A 1 862 ? 22.838 -4.580 26.485 1.00 71.12 862 ALA A CA 1
ATOM 5918 C C . ALA A 1 862 ? 23.393 -5.290 27.740 1.00 71.12 862 ALA A C 1
ATOM 5920 O O . ALA A 1 862 ? 22.623 -5.631 28.633 1.00 71.12 862 ALA A O 1
ATOM 5921 N N . THR A 1 863 ? 24.711 -5.507 27.850 1.00 66.56 863 THR A N 1
ATOM 5922 C CA . THR A 1 863 ? 25.276 -6.503 28.790 1.00 66.56 863 THR A CA 1
ATOM 5923 C C . THR A 1 863 ? 26.062 -5.913 29.968 1.00 66.56 863 THR A C 1
ATOM 5925 O O . THR A 1 863 ? 26.763 -4.905 29.859 1.00 66.56 863 THR A O 1
ATOM 5928 N N . GLY A 1 864 ? 25.962 -6.578 31.125 1.00 70.94 864 GLY A N 1
ATOM 5929 C CA . GLY A 1 864 ? 26.682 -6.233 32.355 1.00 70.94 864 GLY A CA 1
ATOM 5930 C C . GLY A 1 864 ? 25.957 -5.241 33.276 1.00 70.94 864 GLY A C 1
ATOM 5931 O O . GLY A 1 864 ? 25.075 -4.485 32.867 1.00 70.94 864 GLY A O 1
ATOM 5932 N N . SER A 1 865 ? 26.366 -5.216 34.548 1.00 69.38 865 SER A N 1
ATOM 5933 C CA . SER A 1 865 ? 25.730 -4.450 35.641 1.00 69.38 865 SER A CA 1
ATOM 5934 C C . SER A 1 865 ? 25.799 -2.924 35.501 1.00 69.38 865 SER A C 1
ATOM 5936 O O . SER A 1 865 ? 25.117 -2.201 36.224 1.00 69.38 865 SER A O 1
ATOM 5938 N N . SER A 1 866 ? 26.610 -2.419 34.569 1.00 74.25 866 SER A N 1
ATOM 5939 C CA . SER A 1 866 ? 26.711 -0.994 34.241 1.00 74.25 866 SER A CA 1
ATOM 5940 C C . SER A 1 866 ? 26.212 -0.664 32.828 1.00 74.25 866 SER A C 1
ATOM 5942 O O . SER A 1 866 ? 26.461 0.443 32.342 1.00 74.25 866 SER A O 1
ATOM 5944 N N . SER A 1 867 ? 25.492 -1.580 32.174 1.00 85.06 867 SER A N 1
ATOM 5945 C CA . SER A 1 867 ? 24.894 -1.359 30.853 1.00 85.06 867 SER A CA 1
ATOM 5946 C C . SER A 1 867 ? 23.851 -0.240 30.844 1.00 85.06 867 SER A C 1
ATOM 5948 O O . SER A 1 867 ? 23.321 0.160 31.887 1.00 85.06 867 SER A O 1
ATOM 5950 N N . SER A 1 868 ? 23.529 0.275 29.657 1.00 85.69 868 SER A N 1
ATOM 5951 C CA . SER A 1 868 ? 22.418 1.221 29.503 1.00 85.69 868 SER A CA 1
ATOM 5952 C C . SER A 1 868 ? 21.059 0.582 29.818 1.00 85.69 868 SER A C 1
ATOM 5954 O O . SER A 1 868 ? 20.233 1.249 30.440 1.00 85.69 868 SER A O 1
ATOM 5956 N N . ALA A 1 869 ? 20.858 -0.707 29.516 1.00 84.75 869 ALA A N 1
ATOM 5957 C CA . ALA A 1 869 ? 19.679 -1.467 29.942 1.00 84.75 869 ALA A CA 1
ATOM 5958 C C . ALA A 1 869 ? 19.568 -1.586 31.480 1.00 84.75 869 ALA A C 1
ATOM 5960 O O . ALA A 1 869 ? 18.544 -1.220 32.056 1.00 84.75 869 ALA A O 1
ATOM 5961 N N . ALA A 1 870 ? 20.640 -1.973 32.185 1.00 86.50 870 ALA A N 1
ATOM 5962 C CA . ALA A 1 870 ? 20.636 -2.046 33.654 1.00 86.50 870 ALA A CA 1
ATOM 5963 C C . ALA A 1 870 ? 20.403 -0.669 34.313 1.00 86.50 870 ALA A C 1
ATOM 5965 O O . ALA A 1 870 ? 19.716 -0.554 35.335 1.00 86.50 870 ALA A O 1
ATOM 5966 N N . LYS A 1 871 ? 20.925 0.406 33.705 1.00 91.31 871 LYS A N 1
ATOM 5967 C CA . LYS A 1 871 ? 20.667 1.795 34.124 1.00 91.31 871 LYS A CA 1
ATOM 5968 C C . LYS A 1 871 ? 19.217 2.226 33.884 1.00 91.31 871 LYS A C 1
ATOM 5970 O O . LYS A 1 871 ? 18.702 2.999 34.691 1.00 91.31 871 LYS A O 1
ATOM 5975 N N . LEU A 1 872 ? 18.567 1.742 32.821 1.00 93.12 872 LEU A N 1
ATOM 5976 C CA . LEU A 1 872 ? 17.139 1.953 32.571 1.00 93.12 872 LEU A CA 1
ATOM 5977 C C . LEU A 1 872 ? 16.313 1.272 33.664 1.00 93.12 872 LEU A C 1
ATOM 5979 O O . LEU A 1 872 ? 15.552 1.961 34.338 1.00 93.12 872 LEU A O 1
ATOM 5983 N N . ALA A 1 873 ? 16.533 -0.019 33.928 1.00 91.31 873 ALA A N 1
ATOM 5984 C CA . ALA A 1 873 ? 15.797 -0.753 34.962 1.00 91.31 873 ALA A CA 1
ATOM 5985 C C . ALA A 1 873 ? 15.948 -0.120 36.358 1.00 91.31 873 ALA A C 1
ATOM 5987 O O . ALA A 1 873 ? 14.957 0.143 37.037 1.00 91.31 873 ALA A O 1
ATOM 5988 N N . THR A 1 874 ? 17.173 0.269 36.731 1.00 93.50 874 THR A N 1
ATOM 5989 C CA . THR A 1 874 ? 17.455 1.014 37.976 1.00 93.50 874 THR A CA 1
ATOM 5990 C C . THR A 1 874 ? 16.737 2.376 38.041 1.00 93.50 874 THR A C 1
ATOM 5992 O O . THR A 1 874 ? 16.496 2.907 39.126 1.00 93.50 874 THR A O 1
ATOM 5995 N N . SER A 1 875 ? 16.420 2.985 36.894 1.00 94.81 875 SER A N 1
ATOM 5996 C CA . SER A 1 875 ? 15.681 4.250 36.814 1.00 94.81 875 SER A CA 1
ATOM 5997 C C . SER A 1 875 ? 14.165 4.043 36.895 1.00 94.81 875 SER A C 1
ATOM 5999 O O . SER A 1 875 ? 13.492 4.840 37.547 1.00 94.81 875 SER A O 1
ATOM 6001 N N . VAL A 1 876 ? 13.641 2.982 36.272 1.00 95.44 876 VAL A N 1
ATOM 6002 C CA . VAL A 1 876 ? 12.214 2.617 36.297 1.00 95.44 876 VAL A CA 1
ATOM 6003 C C . VAL A 1 876 ? 11.800 2.169 37.702 1.00 95.44 876 VAL A C 1
ATOM 6005 O O . VAL A 1 876 ? 10.876 2.756 38.260 1.00 95.44 876 VAL A O 1
ATOM 6008 N N . ASP A 1 877 ? 12.551 1.271 38.355 1.00 94.69 877 ASP A N 1
ATOM 6009 C CA . ASP A 1 877 ? 12.358 0.936 39.781 1.00 94.69 877 ASP A CA 1
ATOM 6010 C C . ASP A 1 877 ? 12.325 2.200 40.657 1.00 94.69 877 ASP A C 1
ATOM 6012 O O . ASP A 1 877 ? 11.375 2.455 41.409 1.00 94.69 877 ASP A O 1
ATOM 6016 N N . ARG A 1 878 ? 13.337 3.064 40.509 1.00 95.56 878 ARG A N 1
ATOM 6017 C CA . ARG A 1 878 ? 13.449 4.274 41.326 1.00 95.56 878 ARG A CA 1
ATOM 6018 C C . ARG A 1 878 ? 12.255 5.216 41.151 1.00 95.56 878 ARG A C 1
ATOM 6020 O O . ARG A 1 878 ? 11.910 5.923 42.102 1.00 95.56 878 ARG A O 1
ATOM 6027 N N . ALA A 1 879 ? 11.656 5.237 39.965 1.00 95.56 879 ALA A N 1
ATOM 6028 C CA . ALA A 1 879 ? 10.521 6.082 39.632 1.00 95.56 879 ALA A CA 1
ATOM 6029 C C . ALA A 1 879 ? 9.167 5.463 40.032 1.00 95.56 879 ALA A C 1
ATOM 6031 O O . ALA A 1 879 ? 8.274 6.208 40.436 1.00 95.56 879 ALA A O 1
ATOM 6032 N N . CYS A 1 880 ? 9.024 4.134 39.958 1.00 96.06 880 CYS A N 1
ATOM 6033 C CA . CYS A 1 880 ? 7.732 3.444 40.030 1.00 96.06 880 CYS A CA 1
ATOM 6034 C C . CYS A 1 880 ? 7.474 2.649 41.326 1.00 96.06 880 CYS A C 1
ATOM 6036 O O . CYS A 1 880 ? 6.315 2.524 41.706 1.00 96.06 880 CYS A O 1
ATOM 6038 N N . ARG A 1 881 ? 8.497 2.177 42.064 1.00 95.00 881 ARG A N 1
ATOM 6039 C CA . ARG A 1 881 ? 8.363 1.229 43.212 1.00 95.00 881 ARG A CA 1
ATOM 6040 C C . ARG A 1 881 ? 7.544 1.682 44.436 1.00 95.00 881 ARG A C 1
ATOM 6042 O O . ARG A 1 881 ? 7.518 0.986 45.444 1.00 95.00 881 ARG A O 1
ATOM 6049 N N . ALA A 1 882 ? 6.953 2.873 44.395 1.00 93.69 882 ALA A N 1
ATOM 6050 C CA . ALA A 1 882 ? 6.107 3.421 45.456 1.00 93.69 882 ALA A CA 1
ATOM 6051 C C . ALA A 1 882 ? 4.636 3.609 45.026 1.00 93.69 882 ALA A C 1
ATOM 6053 O O . ALA A 1 882 ? 3.828 4.064 45.834 1.00 93.69 882 ALA A O 1
ATOM 6054 N N . LEU A 1 883 ? 4.289 3.269 43.779 1.00 95.06 883 LEU A N 1
ATOM 6055 C CA . LEU A 1 883 ? 2.904 3.180 43.317 1.00 95.06 883 LEU A CA 1
ATOM 6056 C C . LEU A 1 883 ? 2.198 1.961 43.918 1.00 95.06 883 LEU A C 1
ATOM 6058 O O . LEU A 1 883 ? 2.802 0.902 44.090 1.00 95.06 883 LEU A O 1
ATOM 6062 N N . ALA A 1 884 ? 0.898 2.095 44.175 1.00 93.50 884 ALA A N 1
ATOM 6063 C CA . ALA A 1 884 ? 0.023 0.940 44.345 1.00 93.50 884 ALA A CA 1
ATOM 6064 C C . ALA A 1 884 ? -0.133 0.196 42.998 1.00 93.50 884 ALA A C 1
ATOM 6066 O O . ALA A 1 884 ? -0.171 0.864 41.962 1.00 93.50 884 ALA A O 1
ATOM 6067 N N . PRO A 1 885 ? -0.287 -1.144 42.970 1.00 92.25 885 PRO A N 1
ATOM 6068 C CA . PRO A 1 885 ? -0.450 -1.891 41.719 1.00 92.25 885 PRO A CA 1
ATOM 6069 C C . PRO A 1 885 ? -1.592 -1.367 40.837 1.00 92.25 885 PRO A C 1
ATOM 6071 O O . PRO A 1 885 ? -1.386 -1.138 39.652 1.00 92.25 885 PRO A O 1
ATOM 6074 N N . SER A 1 886 ? -2.749 -1.041 41.422 1.00 88.12 886 SER A N 1
ATOM 6075 C CA . SER A 1 886 ? -3.887 -0.442 40.704 1.00 88.12 886 SER A CA 1
ATOM 6076 C C . SER A 1 886 ? -3.580 0.916 40.056 1.00 88.12 886 SER A C 1
ATOM 6078 O O . SER A 1 886 ? -4.182 1.254 39.046 1.00 88.12 886 SER A O 1
ATOM 6080 N N . ALA A 1 887 ? -2.625 1.679 40.595 1.00 92.81 887 ALA A N 1
ATOM 6081 C CA . ALA A 1 887 ? -2.175 2.959 40.045 1.00 92.81 887 ALA A CA 1
ATOM 6082 C C . ALA A 1 887 ? -1.021 2.817 39.028 1.00 92.81 887 ALA A C 1
ATOM 6084 O O . ALA A 1 887 ? -0.726 3.760 38.291 1.00 92.81 887 ALA A O 1
ATOM 6085 N N . LEU A 1 888 ? -0.357 1.658 38.990 1.00 93.69 888 LEU A N 1
ATOM 6086 C CA . LEU A 1 888 ? 0.680 1.316 38.014 1.00 93.69 888 LEU A CA 1
ATOM 6087 C C . LEU A 1 888 ? 0.074 0.666 36.758 1.00 93.69 888 LEU A C 1
ATOM 6089 O O . LEU A 1 888 ? 0.444 1.013 35.641 1.00 93.69 888 LEU A O 1
ATOM 6093 N N . PHE A 1 889 ? -0.871 -0.248 36.955 1.00 92.56 889 PHE A N 1
ATOM 6094 C CA . PHE A 1 889 ? -1.445 -1.083 35.904 1.00 92.56 889 PHE A CA 1
ATOM 6095 C C . PHE A 1 889 ? -2.770 -0.542 35.353 1.00 92.56 889 PHE A C 1
ATOM 6097 O O . PHE A 1 889 ? -2.929 -0.475 34.136 1.00 92.56 889 PHE A O 1
ATOM 6104 N N . GLY A 1 890 ? -3.657 -0.054 36.229 1.00 87.31 890 GLY A N 1
ATOM 6105 C CA . GLY A 1 890 ? -5.010 0.377 35.868 1.00 87.31 890 GLY A CA 1
ATOM 6106 C C . GLY A 1 890 ? -5.110 1.728 35.133 1.00 87.31 890 GLY A C 1
ATOM 6107 O O . GLY A 1 890 ? -4.178 2.545 35.189 1.00 87.31 890 GLY A O 1
ATOM 6108 N N . PRO A 1 891 ? -6.263 1.987 34.481 1.00 83.62 891 PRO A N 1
ATOM 6109 C CA . PRO A 1 891 ? -6.440 3.052 33.488 1.00 83.62 891 PRO A CA 1
ATOM 6110 C C . PRO A 1 891 ? -6.342 4.471 34.056 1.00 83.62 891 PRO A C 1
ATOM 6112 O O . PRO A 1 891 ? -5.641 5.303 33.488 1.00 83.62 891 PRO A O 1
ATOM 6115 N N . ASP A 1 892 ? -6.930 4.760 35.224 1.00 87.56 892 ASP A N 1
ATOM 6116 C CA . ASP A 1 892 ? -6.785 6.070 35.887 1.00 87.56 892 ASP A CA 1
ATOM 6117 C C . ASP A 1 892 ? -5.323 6.433 36.195 1.00 87.56 892 ASP A C 1
ATOM 6119 O O . ASP A 1 892 ? -4.980 7.611 36.325 1.00 87.56 892 ASP A O 1
ATOM 6123 N N . GLY A 1 893 ? -4.462 5.423 36.341 1.00 89.62 893 GLY A N 1
ATOM 6124 C CA . GLY A 1 893 ? -3.058 5.547 36.699 1.00 89.62 893 GLY A CA 1
ATOM 6125 C C . GLY A 1 893 ? -2.134 5.646 35.491 1.00 89.62 893 GLY A C 1
ATOM 6126 O O . GLY A 1 893 ? -2.306 6.503 34.623 1.00 89.62 893 GLY A O 1
ATOM 6127 N N . VAL A 1 894 ? -1.099 4.803 35.487 1.00 93.50 894 VAL A N 1
ATOM 6128 C CA . VAL A 1 894 ? -0.088 4.729 34.417 1.00 93.50 894 VAL A CA 1
ATOM 6129 C C . VAL A 1 894 ? -0.536 3.830 33.248 1.00 93.50 894 VAL A C 1
ATOM 6131 O O . VAL A 1 894 ? -0.116 4.071 32.119 1.00 93.50 894 VAL A O 1
ATOM 6134 N N . GLY A 1 895 ? -1.440 2.869 33.480 1.00 91.75 895 GLY A N 1
ATOM 6135 C CA . GLY A 1 895 ? -2.099 2.096 32.420 1.00 91.75 895 GLY A CA 1
ATOM 6136 C C . GLY A 1 895 ? -1.287 0.946 31.812 1.00 91.75 895 GLY A C 1
ATOM 6137 O O . GLY A 1 895 ? -1.515 0.613 30.652 1.00 91.75 895 GLY A O 1
ATOM 6138 N N . PHE A 1 896 ? -0.321 0.349 32.526 1.00 93.12 896 PHE A N 1
ATOM 6139 C CA . PHE A 1 896 ? 0.527 -0.708 31.942 1.00 93.12 896 PHE A CA 1
ATOM 6140 C C . PHE A 1 896 ? -0.221 -1.977 31.487 1.00 93.12 896 PHE A C 1
ATOM 6142 O O . PHE A 1 896 ? 0.308 -2.677 30.624 1.00 93.12 896 PHE A O 1
ATOM 6149 N N . ASP A 1 897 ? -1.443 -2.248 31.960 1.00 89.81 897 ASP A N 1
ATOM 6150 C CA . ASP A 1 897 ? -2.247 -3.375 31.451 1.00 89.81 897 ASP A CA 1
ATOM 6151 C C . ASP A 1 897 ? -2.544 -3.238 29.944 1.00 89.81 897 ASP A C 1
ATOM 6153 O O . ASP A 1 897 ? -2.483 -4.220 29.204 1.00 89.81 897 ASP A O 1
ATOM 6157 N N . ALA A 1 898 ? -2.757 -2.008 29.455 1.00 87.00 898 ALA A N 1
ATOM 6158 C CA . ALA A 1 898 ? -3.067 -1.721 28.050 1.00 87.00 898 ALA A CA 1
ATOM 6159 C C . ALA A 1 898 ? -1.919 -2.050 27.070 1.00 87.00 898 ALA A C 1
ATOM 6161 O O . ALA A 1 898 ? -2.119 -2.061 25.855 1.00 87.00 898 ALA A O 1
ATOM 6162 N N . VAL A 1 899 ? -0.710 -2.329 27.574 1.00 90.50 899 VAL A N 1
ATOM 6163 C CA . VAL A 1 899 ? 0.449 -2.744 26.763 1.00 90.50 899 VAL A CA 1
ATOM 6164 C C . VAL A 1 899 ? 0.922 -4.167 27.069 1.00 90.50 899 VAL A C 1
ATOM 6166 O O . VAL A 1 899 ? 1.926 -4.590 26.502 1.00 90.50 899 VAL A O 1
ATOM 6169 N N . ALA A 1 900 ? 0.201 -4.934 27.896 1.00 87.88 900 ALA A N 1
ATOM 6170 C CA . ALA A 1 900 ? 0.591 -6.291 28.285 1.00 87.88 900 ALA A CA 1
ATOM 6171 C C . ALA A 1 900 ? 0.783 -7.228 27.077 1.00 87.88 900 ALA A C 1
ATOM 6173 O O . ALA A 1 900 ? 1.843 -7.838 26.954 1.00 87.88 900 ALA A O 1
ATOM 6174 N N . ALA A 1 901 ? -0.165 -7.262 26.132 1.00 82.31 901 ALA A N 1
ATOM 6175 C CA . ALA A 1 901 ? -0.034 -8.046 24.897 1.00 82.31 901 ALA A CA 1
ATOM 6176 C C . ALA A 1 901 ? 1.201 -7.629 24.072 1.00 82.31 901 ALA A C 1
ATOM 6178 O O . ALA A 1 901 ? 2.008 -8.464 23.682 1.00 82.31 901 ALA A O 1
ATOM 6179 N N . ARG A 1 902 ? 1.430 -6.317 23.934 1.00 87.06 902 ARG A N 1
ATOM 6180 C CA . ARG A 1 902 ? 2.585 -5.749 23.212 1.00 87.06 902 ARG A CA 1
ATOM 6181 C C . ARG A 1 902 ? 3.926 -5.993 23.918 1.00 87.06 902 ARG A C 1
ATOM 6183 O O . ARG A 1 902 ? 4.979 -5.846 23.303 1.00 87.06 902 ARG A O 1
ATOM 6190 N N . CYS A 1 903 ? 3.903 -6.347 25.203 1.00 90.19 903 CYS A N 1
ATOM 6191 C CA . CYS A 1 903 ? 5.057 -6.859 25.936 1.00 90.19 903 CYS A CA 1
ATOM 6192 C C . CYS A 1 903 ? 5.222 -8.377 25.763 1.00 90.19 903 CYS A C 1
ATOM 6194 O O . CYS A 1 903 ? 6.359 -8.835 25.654 1.00 90.19 903 CYS A O 1
ATOM 6196 N N . ALA A 1 904 ? 4.129 -9.140 25.667 1.00 86.69 904 ALA A N 1
ATOM 6197 C CA . ALA A 1 904 ? 4.156 -10.569 25.358 1.00 86.69 904 ALA A CA 1
ATOM 6198 C C . ALA A 1 904 ? 4.730 -10.843 23.953 1.00 86.69 904 ALA A C 1
ATOM 6200 O O . ALA A 1 904 ? 5.584 -11.718 23.823 1.00 86.69 904 ALA A O 1
ATOM 6201 N N . ASP A 1 905 ? 4.382 -10.026 22.949 1.00 82.12 905 ASP A N 1
ATOM 6202 C CA . ASP A 1 905 ? 4.996 -10.037 21.605 1.00 82.12 905 ASP A CA 1
ATOM 6203 C C . ASP A 1 905 ? 6.528 -9.880 21.675 1.00 82.12 905 ASP A C 1
ATOM 6205 O O . ASP A 1 905 ? 7.286 -10.525 20.953 1.00 82.12 905 ASP A O 1
ATOM 6209 N N . LEU A 1 906 ? 6.998 -9.046 22.608 1.00 85.88 906 LEU A N 1
ATOM 6210 C CA . LEU A 1 906 ? 8.414 -8.826 22.908 1.00 85.88 906 LEU A CA 1
ATOM 6211 C C . LEU A 1 906 ? 8.990 -9.885 23.871 1.00 85.88 906 LEU A C 1
ATOM 6213 O O . LEU A 1 906 ? 10.042 -9.659 24.471 1.00 85.88 906 LEU A O 1
ATOM 6217 N N . GLY A 1 907 ? 8.328 -11.025 24.073 1.00 87.06 907 GLY A N 1
ATOM 6218 C CA . GLY A 1 907 ? 8.794 -12.109 24.942 1.00 87.06 907 GLY A CA 1
ATOM 6219 C C . GLY A 1 907 ? 8.820 -11.764 26.436 1.00 87.06 907 GLY A C 1
ATOM 6220 O O . GLY A 1 907 ? 9.672 -12.281 27.160 1.00 87.06 907 GLY A O 1
ATOM 6221 N N . ILE A 1 908 ? 7.948 -10.857 26.893 1.00 89.31 908 ILE A N 1
ATOM 6222 C CA . ILE A 1 908 ? 7.791 -10.442 28.297 1.00 89.31 908 ILE A CA 1
ATOM 6223 C C . ILE A 1 908 ? 6.337 -10.681 28.739 1.00 89.31 908 ILE A C 1
ATOM 6225 O O . ILE A 1 908 ? 5.517 -9.764 28.763 1.00 89.31 908 ILE A O 1
ATOM 6229 N N . ASP A 1 909 ? 6.044 -11.924 29.120 1.00 84.81 909 ASP A N 1
ATOM 6230 C CA . ASP A 1 909 ? 4.772 -12.358 29.711 1.00 84.81 909 ASP A CA 1
ATOM 6231 C C . ASP A 1 909 ? 5.033 -13.189 30.990 1.00 84.81 909 ASP A C 1
ATOM 6233 O O . ASP A 1 909 ? 5.973 -13.993 31.002 1.00 84.81 909 ASP A O 1
ATOM 6237 N N . PRO A 1 910 ? 4.259 -13.017 32.082 1.00 86.81 910 PRO A N 1
ATOM 6238 C CA . PRO A 1 910 ? 3.274 -11.960 32.319 1.00 86.81 910 PRO A CA 1
ATOM 6239 C C . PRO A 1 910 ? 3.919 -10.628 32.725 1.00 86.81 910 PRO A C 1
ATOM 6241 O O . PRO A 1 910 ? 4.911 -10.586 33.460 1.00 86.81 910 PRO A O 1
ATOM 6244 N N . LEU A 1 911 ? 3.295 -9.513 32.333 1.00 89.06 911 LEU A N 1
ATOM 6245 C CA . LEU A 1 911 ? 3.688 -8.152 32.726 1.00 89.06 911 LEU A CA 1
ATOM 6246 C C . LEU A 1 911 ? 3.285 -7.832 34.187 1.00 89.06 911 LEU A C 1
ATOM 6248 O O . LEU A 1 911 ? 2.585 -6.867 34.457 1.00 89.06 911 LEU A O 1
ATOM 6252 N N . GLY A 1 912 ? 3.691 -8.666 35.149 1.00 88.56 912 GLY A N 1
ATOM 6253 C CA . GLY A 1 912 ? 3.201 -8.609 36.535 1.00 88.56 912 GLY A CA 1
ATOM 6254 C C . GLY A 1 912 ? 3.941 -7.659 37.487 1.00 88.56 912 GLY A C 1
ATOM 6255 O O . GLY A 1 912 ? 3.455 -7.413 38.592 1.00 88.56 912 GLY A O 1
ATOM 6256 N N . ASP A 1 913 ? 5.117 -7.137 37.115 1.00 91.81 913 ASP A N 1
ATOM 6257 C CA . ASP A 1 913 ? 5.918 -6.276 37.995 1.00 91.81 913 ASP A CA 1
ATOM 6258 C C . ASP A 1 913 ? 6.778 -5.220 37.267 1.00 91.81 913 ASP A C 1
ATOM 6260 O O . ASP A 1 913 ? 6.827 -5.119 36.040 1.00 91.81 913 ASP A O 1
ATOM 6264 N N . ILE A 1 914 ? 7.472 -4.398 38.059 1.00 93.38 914 ILE A N 1
ATOM 6265 C CA . ILE A 1 914 ? 8.288 -3.269 37.590 1.00 93.38 914 ILE A CA 1
ATOM 6266 C C . ILE A 1 914 ? 9.567 -3.732 36.861 1.00 93.38 914 ILE A C 1
ATOM 6268 O O . ILE A 1 914 ? 10.091 -2.999 36.022 1.00 93.38 914 ILE A O 1
ATOM 6272 N N . SER A 1 915 ? 10.062 -4.943 37.131 1.00 91.69 915 SER A N 1
ATOM 6273 C CA . SER A 1 915 ? 11.179 -5.552 36.398 1.00 91.69 915 SER A CA 1
ATOM 6274 C C . SER A 1 915 ? 10.733 -6.041 35.017 1.00 91.69 915 SER A C 1
ATOM 6276 O O . SER A 1 915 ? 11.463 -5.849 34.041 1.00 91.69 915 SER A O 1
ATOM 6278 N N . ALA A 1 916 ? 9.526 -6.605 34.909 1.00 91.44 916 ALA A N 1
ATOM 6279 C CA . ALA A 1 916 ? 8.904 -6.939 33.629 1.00 91.44 916 ALA A CA 1
ATOM 6280 C C . ALA A 1 916 ? 8.658 -5.668 32.792 1.00 91.44 916 ALA A C 1
ATOM 6282 O O . ALA A 1 916 ? 9.129 -5.586 31.658 1.00 91.44 916 ALA A O 1
ATOM 6283 N N . ILE A 1 917 ? 8.061 -4.622 33.382 1.00 94.12 917 ILE A N 1
ATOM 6284 C CA . ILE A 1 917 ? 7.886 -3.302 32.741 1.00 94.12 917 ILE A CA 1
ATOM 6285 C C . ILE A 1 917 ? 9.229 -2.730 32.261 1.00 94.12 917 ILE A C 1
ATOM 6287 O O . ILE A 1 917 ? 9.357 -2.319 31.108 1.00 94.12 917 ILE A O 1
ATOM 6291 N N . ALA A 1 918 ? 10.259 -2.732 33.114 1.00 94.44 918 ALA A N 1
ATOM 6292 C CA . ALA A 1 918 ? 11.587 -2.248 32.744 1.00 94.44 918 ALA A CA 1
ATOM 6293 C C . ALA A 1 918 ? 12.209 -3.037 31.579 1.00 94.44 918 ALA A C 1
ATOM 6295 O O . ALA A 1 918 ? 12.855 -2.437 30.719 1.00 94.44 918 ALA A O 1
ATOM 6296 N N . SER A 1 919 ? 12.008 -4.356 31.543 1.00 91.50 919 SER A N 1
ATOM 6297 C CA . SER A 1 919 ? 12.519 -5.231 30.481 1.00 91.50 919 SER A CA 1
ATOM 6298 C C . SER A 1 919 ? 11.775 -5.010 29.164 1.00 91.50 919 SER A C 1
ATOM 6300 O O . SER A 1 919 ? 12.420 -4.812 28.136 1.00 91.50 919 SER A O 1
ATOM 6302 N N . CYS A 1 920 ? 10.441 -4.926 29.199 1.00 93.06 920 CYS A N 1
ATOM 6303 C CA . CYS A 1 920 ? 9.622 -4.611 28.029 1.00 93.06 920 CYS A CA 1
ATOM 6304 C C . CYS A 1 920 ? 9.984 -3.237 27.438 1.00 93.06 920 CYS A C 1
ATOM 6306 O O . CYS A 1 920 ? 10.274 -3.133 26.249 1.00 93.06 920 CYS A O 1
ATOM 6308 N N . VAL A 1 921 ? 10.093 -2.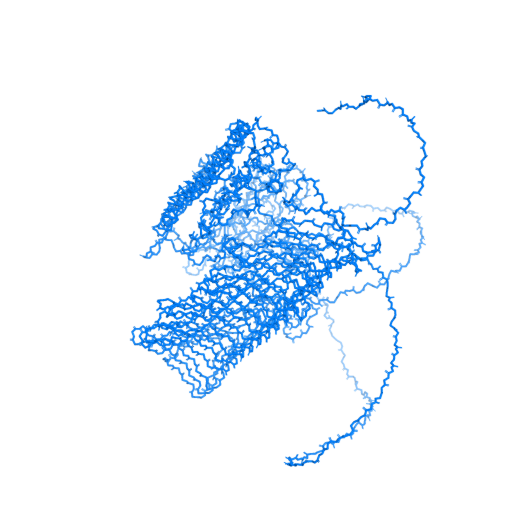189 28.265 1.00 93.81 921 VAL A N 1
ATOM 6309 C CA . VAL A 1 921 ? 10.494 -0.843 27.809 1.00 93.81 921 VAL A CA 1
ATOM 6310 C C . VAL A 1 921 ? 11.932 -0.821 27.269 1.00 93.81 921 VAL A C 1
ATOM 6312 O O . VAL A 1 921 ? 12.207 -0.127 26.287 1.00 93.81 921 VAL A O 1
ATOM 6315 N N . ALA A 1 922 ? 12.859 -1.578 27.866 1.00 91.19 922 ALA A N 1
ATOM 6316 C CA . ALA A 1 922 ? 14.230 -1.685 27.364 1.00 91.19 922 ALA A CA 1
ATOM 6317 C C . ALA A 1 922 ? 14.308 -2.397 26.004 1.00 91.19 922 ALA A C 1
ATOM 6319 O O . ALA A 1 922 ? 15.070 -1.958 25.139 1.00 91.19 922 ALA A O 1
ATOM 6320 N N . ARG A 1 923 ? 13.514 -3.458 25.809 1.00 89.62 923 ARG A N 1
ATOM 6321 C CA . ARG A 1 923 ? 13.441 -4.219 24.558 1.00 89.62 923 ARG A CA 1
ATOM 6322 C C . ARG A 1 923 ? 12.712 -3.443 23.462 1.00 89.62 923 ARG A C 1
ATOM 6324 O O . ARG A 1 923 ? 13.272 -3.301 22.383 1.00 89.62 923 ARG A O 1
ATOM 6331 N N . ALA A 1 924 ? 11.570 -2.818 23.754 1.00 90.81 924 ALA A N 1
ATOM 6332 C CA . ALA A 1 924 ? 10.818 -1.982 22.812 1.00 90.81 924 ALA A CA 1
ATOM 6333 C C . ALA A 1 924 ? 11.682 -0.868 22.190 1.00 90.81 924 ALA A C 1
ATOM 6335 O O . ALA A 1 924 ? 11.792 -0.762 20.969 1.00 90.81 924 ALA A O 1
ATOM 6336 N N . TYR A 1 925 ? 12.373 -0.076 23.021 1.00 90.31 925 TYR A N 1
ATOM 6337 C CA . TYR A 1 925 ? 13.326 0.933 22.535 1.00 90.31 925 TYR A CA 1
ATOM 6338 C C . TYR A 1 925 ? 14.621 0.336 21.960 1.00 90.31 925 TYR A C 1
ATOM 6340 O O . TYR A 1 925 ? 15.337 1.027 21.234 1.00 90.31 925 TYR A O 1
ATOM 6348 N N . GLY A 1 926 ? 14.936 -0.921 22.281 1.00 87.19 926 GLY A N 1
ATOM 6349 C CA . GLY A 1 926 ? 16.003 -1.691 21.650 1.00 87.19 926 GLY A CA 1
ATOM 6350 C C . GLY A 1 926 ? 15.684 -1.978 20.189 1.00 87.19 926 GLY A C 1
ATOM 6351 O O . GLY A 1 926 ? 16.334 -1.416 19.307 1.00 87.19 926 GLY A O 1
ATOM 6352 N N . CYS A 1 927 ? 14.636 -2.767 19.954 1.00 86.88 927 CYS A N 1
ATOM 6353 C CA . CYS A 1 927 ? 14.179 -3.166 18.627 1.00 86.88 927 CYS A CA 1
ATOM 6354 C C . CYS A 1 927 ? 13.868 -1.950 17.742 1.00 86.88 927 CYS A C 1
ATOM 6356 O O . CYS A 1 927 ? 14.301 -1.904 16.593 1.00 86.88 927 CYS A O 1
ATOM 6358 N N . ALA A 1 928 ? 13.201 -0.920 18.282 1.00 89.06 928 ALA A N 1
ATOM 6359 C CA . ALA A 1 928 ? 12.908 0.301 17.532 1.00 89.06 928 ALA A CA 1
ATOM 6360 C C . ALA A 1 928 ? 14.175 1.043 17.080 1.00 89.06 928 ALA A C 1
ATOM 6362 O O . ALA A 1 928 ? 14.257 1.439 15.921 1.00 89.06 928 ALA A O 1
ATOM 6363 N N . ALA A 1 929 ? 15.185 1.205 17.946 1.00 88.06 929 ALA A N 1
ATOM 6364 C CA . ALA A 1 929 ? 16.442 1.845 17.548 1.00 88.06 929 ALA A CA 1
ATOM 6365 C C . ALA A 1 929 ? 17.156 1.051 16.442 1.00 88.06 929 ALA A C 1
ATOM 6367 O O . ALA A 1 929 ? 17.676 1.640 15.498 1.00 88.06 929 ALA A O 1
ATOM 6368 N N . THR A 1 930 ? 17.154 -0.275 16.546 1.00 85.25 930 THR A N 1
ATOM 6369 C CA . THR A 1 930 ? 17.824 -1.188 15.612 1.00 85.25 930 THR A CA 1
ATOM 6370 C C . THR A 1 930 ? 17.119 -1.226 14.252 1.00 85.25 930 THR A C 1
ATOM 6372 O O . THR A 1 930 ? 17.773 -1.048 13.225 1.00 85.25 930 THR A O 1
ATOM 6375 N N . ALA A 1 931 ? 15.785 -1.303 14.227 1.00 85.25 931 ALA A N 1
ATOM 6376 C CA . ALA A 1 931 ? 14.990 -1.174 13.004 1.00 85.25 931 ALA A CA 1
ATOM 6377 C C . ALA A 1 931 ? 15.167 0.202 12.330 1.00 85.25 931 ALA A C 1
ATOM 6379 O O . ALA A 1 931 ? 15.296 0.278 11.112 1.00 85.25 931 ALA A O 1
ATOM 6380 N N . ILE A 1 932 ? 15.241 1.288 13.108 1.00 88.00 932 ILE A N 1
ATOM 6381 C CA . ILE A 1 932 ? 15.478 2.649 12.598 1.00 88.00 932 ILE A CA 1
ATOM 6382 C C . ILE A 1 932 ? 16.883 2.804 12.002 1.00 88.00 932 ILE A C 1
ATOM 6384 O O . ILE A 1 932 ? 17.042 3.462 10.973 1.00 88.00 932 ILE A O 1
ATOM 6388 N N . VAL A 1 933 ? 17.905 2.186 12.602 1.00 86.81 933 VAL A N 1
ATOM 6389 C CA . VAL A 1 933 ? 19.260 2.179 12.029 1.00 86.81 933 VAL A CA 1
ATOM 6390 C C . VAL A 1 933 ? 19.284 1.388 10.721 1.00 86.81 933 VAL A C 1
ATOM 6392 O O . VAL A 1 933 ? 19.815 1.907 9.745 1.00 86.81 933 VAL A O 1
ATOM 6395 N N . ARG A 1 934 ? 18.643 0.212 10.658 1.00 86.12 934 ARG A N 1
ATOM 6396 C CA . ARG A 1 934 ? 18.457 -0.552 9.407 1.00 86.12 934 ARG A CA 1
ATOM 6397 C C . ARG A 1 934 ? 17.699 0.249 8.339 1.00 86.12 934 ARG A C 1
ATOM 6399 O O . ARG A 1 934 ? 18.028 0.160 7.164 1.00 86.12 934 ARG A O 1
ATOM 6406 N N . ARG A 1 935 ? 16.742 1.096 8.737 1.00 85.50 935 ARG A N 1
ATOM 6407 C CA . ARG A 1 935 ? 15.997 1.997 7.836 1.00 85.50 935 ARG A CA 1
ATOM 6408 C C . ARG A 1 935 ? 16.856 3.114 7.239 1.00 85.50 935 ARG A C 1
ATOM 6410 O O . ARG A 1 935 ? 16.743 3.419 6.059 1.00 85.50 935 ARG A O 1
ATOM 6417 N N . ALA A 1 936 ? 17.680 3.757 8.064 1.00 85.88 936 ALA A N 1
ATOM 6418 C CA . ALA A 1 936 ? 18.507 4.887 7.641 1.00 85.88 936 ALA A CA 1
ATOM 6419 C C . ALA A 1 936 ? 19.830 4.450 6.987 1.00 85.88 936 ALA A C 1
ATOM 6421 O O . ALA A 1 936 ? 20.408 5.196 6.202 1.00 85.88 936 ALA A O 1
ATOM 6422 N N . LEU A 1 937 ? 20.338 3.269 7.338 1.00 87.06 937 LEU A N 1
ATOM 6423 C CA . LEU A 1 937 ? 21.626 2.737 6.900 1.00 87.06 937 LEU A CA 1
ATOM 6424 C C . LEU A 1 937 ? 21.462 1.249 6.525 1.00 87.06 937 LEU A C 1
ATOM 6426 O O . LEU A 1 937 ? 21.927 0.396 7.279 1.00 87.06 937 LEU A O 1
ATOM 6430 N N . PRO A 1 938 ? 20.819 0.905 5.390 1.00 85.62 938 PRO A N 1
ATOM 6431 C CA . PRO A 1 938 ? 20.479 -0.488 5.064 1.00 85.62 938 PRO A CA 1
ATOM 6432 C C . PRO A 1 938 ? 21.676 -1.451 4.969 1.00 85.62 938 PRO A C 1
ATOM 6434 O O . PRO A 1 938 ? 21.528 -2.641 5.219 1.00 85.62 938 PRO A O 1
ATOM 6437 N N . LEU A 1 939 ? 22.883 -0.936 4.708 1.00 83.88 939 LEU A N 1
ATOM 6438 C CA . LEU A 1 939 ? 24.149 -1.689 4.715 1.00 83.88 939 LEU A CA 1
ATOM 6439 C C . LEU A 1 939 ? 24.736 -1.935 6.133 1.00 83.88 939 LEU A C 1
ATOM 6441 O O . LEU A 1 939 ? 25.894 -2.335 6.266 1.00 83.88 939 LEU A O 1
ATOM 6445 N N . VAL A 1 940 ? 24.006 -1.627 7.214 1.00 84.94 940 VAL A N 1
ATOM 6446 C CA . VAL A 1 940 ? 24.540 -1.687 8.589 1.00 84.94 940 VAL A CA 1
ATOM 6447 C C . VAL A 1 940 ? 24.950 -3.096 9.012 1.00 84.94 940 VAL A C 1
ATOM 6449 O O . VAL A 1 940 ? 26.046 -3.264 9.550 1.00 84.94 940 VAL A O 1
ATOM 6452 N N . ASP A 1 941 ? 24.108 -4.098 8.765 1.00 83.81 941 ASP A N 1
ATOM 6453 C CA . ASP A 1 941 ? 24.384 -5.476 9.174 1.00 83.81 941 ASP A CA 1
ATOM 6454 C C . ASP A 1 941 ? 25.498 -6.098 8.326 1.00 83.81 941 ASP A C 1
ATOM 6456 O O . ASP A 1 941 ? 26.367 -6.763 8.881 1.00 83.81 941 ASP A O 1
ATOM 6460 N N . ASP A 1 942 ? 25.577 -5.778 7.031 1.00 82.88 942 ASP A N 1
ATOM 6461 C CA . ASP A 1 942 ? 26.691 -6.166 6.157 1.00 82.88 942 ASP A CA 1
ATOM 6462 C C . ASP A 1 942 ? 28.038 -5.621 6.662 1.00 82.88 942 ASP A C 1
ATOM 6464 O O . ASP A 1 942 ? 29.021 -6.357 6.781 1.00 82.88 942 ASP A O 1
ATOM 6468 N N . GLU A 1 943 ? 28.122 -4.324 6.984 1.00 82.00 943 GLU A N 1
ATOM 6469 C CA . GLU A 1 943 ? 29.379 -3.721 7.450 1.00 82.00 943 GLU A CA 1
ATOM 6470 C C . GLU A 1 943 ? 29.817 -4.221 8.831 1.00 82.00 943 GLU A C 1
ATOM 6472 O O . GLU A 1 943 ? 31.020 -4.279 9.099 1.00 82.00 943 GLU A O 1
ATOM 6477 N N . LEU A 1 944 ? 28.876 -4.600 9.701 1.00 83.50 944 LEU A N 1
ATOM 6478 C CA . LEU A 1 944 ? 29.165 -5.182 11.015 1.00 83.50 944 LEU A CA 1
ATOM 6479 C C . LEU A 1 944 ? 29.484 -6.688 10.914 1.00 83.50 944 LEU A C 1
ATOM 6481 O O . LEU A 1 944 ? 30.468 -7.155 11.502 1.00 83.50 944 LEU A O 1
ATOM 6485 N N . GLY A 1 945 ? 28.729 -7.431 10.102 1.00 83.38 945 GLY A N 1
ATOM 6486 C CA . GLY A 1 945 ? 28.864 -8.871 9.873 1.00 83.38 945 GLY A CA 1
ATOM 6487 C C . GLY A 1 945 ? 30.216 -9.257 9.273 1.00 83.38 945 GLY A C 1
ATOM 6488 O O . GLY A 1 945 ? 30.806 -10.257 9.679 1.00 83.38 945 GLY A O 1
ATOM 6489 N N . ARG A 1 946 ? 30.807 -8.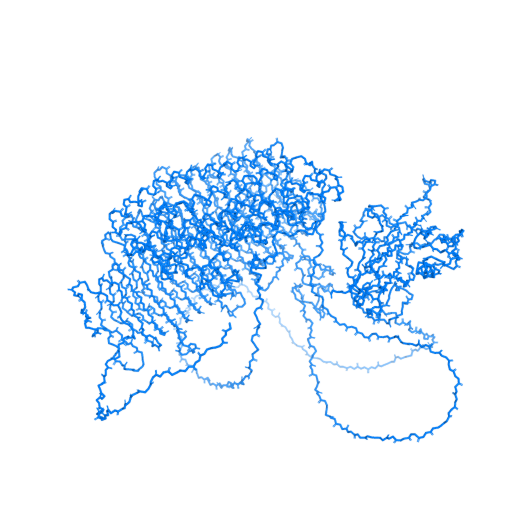383 8.442 1.00 82.81 946 ARG A N 1
ATOM 6490 C CA . ARG A 1 946 ? 32.201 -8.485 7.945 1.00 82.81 946 ARG A CA 1
ATOM 6491 C C . ARG A 1 946 ? 33.273 -8.553 9.047 1.00 82.81 946 ARG A C 1
ATOM 6493 O O . ARG A 1 946 ? 34.436 -8.820 8.741 1.00 82.81 946 ARG A O 1
ATOM 6500 N N . PHE A 1 947 ? 32.907 -8.316 10.308 1.00 82.62 947 PHE A N 1
ATOM 6501 C CA . PHE A 1 947 ? 33.769 -8.449 11.487 1.00 82.62 947 PHE A CA 1
ATOM 6502 C C . PHE A 1 947 ? 33.188 -9.369 12.576 1.00 82.62 947 PHE A C 1
ATOM 6504 O O . PHE A 1 947 ? 33.712 -9.378 13.690 1.00 82.62 947 PHE A O 1
ATOM 6511 N N . GLY A 1 948 ? 32.126 -10.131 12.284 1.00 82.50 948 GLY A N 1
ATOM 6512 C CA . GLY A 1 948 ? 31.442 -10.975 13.271 1.00 82.50 948 GLY A CA 1
ATOM 6513 C C . GLY A 1 948 ? 30.708 -10.172 14.350 1.00 82.50 948 GLY A C 1
ATOM 6514 O O . GLY A 1 948 ? 30.707 -10.562 15.516 1.00 82.50 948 GLY A O 1
ATOM 6515 N N . ILE A 1 949 ? 30.145 -9.016 13.985 1.00 82.06 949 ILE A N 1
ATOM 6516 C CA . ILE A 1 949 ? 29.360 -8.154 14.874 1.00 82.06 949 ILE A CA 1
ATOM 6517 C C . ILE A 1 949 ? 27.922 -8.114 14.346 1.00 82.06 949 ILE A C 1
ATOM 6519 O O . ILE A 1 949 ? 27.718 -7.827 13.172 1.00 82.06 949 ILE A O 1
ATOM 6523 N N . ALA A 1 950 ? 26.938 -8.353 15.210 1.00 79.06 950 ALA A N 1
ATOM 6524 C CA . ALA A 1 950 ? 25.519 -8.188 14.899 1.00 79.06 950 ALA A CA 1
ATOM 6525 C C . ALA A 1 950 ? 24.959 -6.895 15.514 1.00 79.06 950 ALA A C 1
ATOM 6527 O O . ALA A 1 950 ? 25.455 -6.408 16.540 1.00 79.06 950 ALA A O 1
ATOM 6528 N N . LEU A 1 951 ? 23.904 -6.342 14.908 1.00 73.44 951 LEU A N 1
ATOM 6529 C CA . LEU A 1 951 ? 23.123 -5.257 15.499 1.00 73.44 951 LEU A CA 1
ATOM 6530 C C . LEU A 1 951 ? 21.956 -5.842 16.320 1.00 73.44 951 LEU A C 1
ATOM 6532 O O . LEU A 1 951 ? 20.819 -5.878 15.863 1.00 73.44 951 LEU A O 1
ATOM 6536 N N . ASP A 1 952 ? 22.302 -6.285 17.534 1.00 65.44 952 ASP A N 1
ATOM 6537 C CA . ASP A 1 952 ? 21.492 -7.050 18.502 1.00 65.44 952 ASP A CA 1
ATOM 6538 C C . ASP A 1 952 ? 21.124 -8.486 18.098 1.00 65.44 952 ASP A C 1
ATOM 6540 O O . ASP A 1 952 ? 20.501 -8.730 17.070 1.00 65.44 952 ASP A O 1
ATOM 6544 N N . ASP A 1 953 ? 21.418 -9.420 19.006 1.00 54.28 953 ASP A N 1
ATOM 6545 C CA . ASP A 1 953 ? 21.078 -10.847 18.919 1.00 54.28 953 ASP A CA 1
ATOM 6546 C C . ASP A 1 953 ? 19.750 -11.189 19.640 1.00 54.28 953 ASP A C 1
ATOM 6548 O O . ASP A 1 953 ? 19.564 -12.309 20.113 1.00 54.28 953 ASP A O 1
ATOM 6552 N N . ASP A 1 954 ? 18.842 -10.218 19.821 1.00 63.22 954 ASP A N 1
ATOM 6553 C CA . ASP A 1 954 ? 17.569 -10.436 20.530 1.00 63.22 954 ASP A CA 1
ATOM 6554 C C . ASP A 1 954 ? 16.481 -10.918 19.544 1.00 63.22 954 ASP A C 1
ATOM 6556 O O . ASP A 1 954 ? 16.021 -10.123 18.716 1.00 63.22 954 ASP A O 1
ATOM 6560 N N . PRO A 1 955 ? 16.047 -12.196 19.599 1.00 59.72 955 PRO A N 1
ATOM 6561 C CA . PRO A 1 955 ? 15.157 -12.774 18.588 1.00 59.72 955 PRO A CA 1
ATOM 6562 C C . PRO A 1 955 ? 13.761 -12.137 18.587 1.00 59.72 955 PRO A C 1
ATOM 6564 O O . PRO A 1 955 ? 13.083 -12.151 17.564 1.00 59.72 955 PRO A O 1
ATOM 6567 N N . PHE A 1 956 ? 13.354 -11.508 19.694 1.00 62.66 956 PHE A N 1
ATOM 6568 C CA . PHE A 1 956 ? 12.085 -10.783 19.810 1.00 62.66 956 PHE A CA 1
ATOM 6569 C C . PHE A 1 956 ? 12.111 -9.398 19.131 1.00 62.66 956 PHE A C 1
ATOM 6571 O O . PHE A 1 956 ? 11.130 -8.662 19.194 1.00 62.66 956 PHE A O 1
ATOM 6578 N N . CYS A 1 957 ? 13.227 -9.020 18.493 1.00 67.88 957 CYS A N 1
ATOM 6579 C CA . CYS A 1 957 ? 13.327 -7.833 17.641 1.00 67.88 957 CYS A CA 1
ATOM 6580 C C . CYS A 1 957 ? 13.172 -8.125 16.136 1.00 67.88 957 CYS A C 1
ATOM 6582 O O . CYS A 1 957 ? 13.270 -7.190 15.336 1.00 67.88 957 CYS A O 1
ATOM 6584 N N . ALA A 1 958 ? 12.948 -9.380 15.735 1.00 55.47 958 ALA A N 1
ATOM 6585 C CA . ALA A 1 958 ? 12.539 -9.710 14.372 1.00 55.47 958 ALA A CA 1
ATOM 6586 C C . ALA A 1 958 ? 11.063 -9.330 14.143 1.00 55.47 958 ALA A C 1
ATOM 6588 O O . ALA A 1 958 ? 10.238 -9.466 15.045 1.00 55.47 958 ALA A O 1
ATOM 6589 N N . GLU A 1 959 ? 10.710 -8.882 12.934 1.00 50.12 959 GLU A N 1
ATOM 6590 C CA . GLU A 1 959 ? 9.297 -8.862 12.533 1.00 50.12 959 GLU A CA 1
ATOM 6591 C C . GLU A 1 959 ? 8.795 -10.311 12.402 1.00 50.12 959 GLU A C 1
ATOM 6593 O O . GLU A 1 959 ? 9.537 -11.157 11.887 1.00 50.12 959 GLU A O 1
ATOM 6598 N N . PRO A 1 960 ? 7.569 -10.625 12.863 1.00 36.88 960 PRO A N 1
ATOM 6599 C CA . PRO A 1 960 ? 7.054 -11.986 12.831 1.00 36.88 960 PRO A CA 1
ATOM 6600 C C . PRO A 1 960 ? 6.949 -12.470 11.384 1.00 36.88 960 PRO A C 1
ATOM 6602 O O . PRO A 1 960 ? 6.125 -11.998 10.602 1.00 36.88 960 PRO A O 1
ATOM 6605 N N . THR A 1 961 ? 7.801 -13.430 11.031 1.00 33.00 961 THR A N 1
ATOM 6606 C CA . THR A 1 961 ? 7.699 -14.147 9.758 1.00 33.00 961 THR A CA 1
ATOM 6607 C C . THR A 1 961 ? 6.451 -15.034 9.824 1.00 33.00 961 THR A C 1
ATOM 6609 O O . THR A 1 961 ? 6.290 -15.746 10.823 1.00 33.00 961 THR A O 1
ATOM 6612 N N . PRO A 1 962 ? 5.544 -14.991 8.827 1.00 28.39 962 PRO A N 1
ATOM 6613 C CA . PRO A 1 962 ? 4.285 -15.727 8.884 1.00 28.39 962 PRO A CA 1
ATOM 6614 C C . PRO A 1 962 ? 4.561 -17.226 9.021 1.00 28.39 962 PRO A C 1
ATOM 6616 O O . PRO A 1 962 ? 5.129 -17.860 8.135 1.00 28.39 962 PRO A O 1
ATOM 6619 N N . THR A 1 963 ? 4.192 -17.785 10.173 1.00 28.55 963 THR A N 1
ATOM 6620 C CA . THR A 1 963 ? 4.419 -19.199 10.480 1.00 28.55 963 THR A CA 1
ATOM 6621 C C . THR A 1 963 ? 3.276 -20.026 9.888 1.00 28.55 963 THR A C 1
ATOM 6623 O O . THR A 1 963 ? 2.120 -19.762 10.233 1.00 28.55 963 THR A O 1
ATOM 6626 N N . PRO A 1 964 ? 3.546 -21.027 9.027 1.00 29.25 964 PRO A N 1
ATOM 6627 C CA . PRO A 1 964 ? 2.495 -21.872 8.475 1.00 29.25 964 PRO A CA 1
ATOM 6628 C C . PRO A 1 964 ? 1.815 -22.661 9.600 1.00 29.25 964 PRO A C 1
ATOM 6630 O O . PRO A 1 964 ? 2.452 -23.430 10.321 1.00 29.25 964 PRO A O 1
ATOM 6633 N N . THR A 1 965 ? 0.510 -22.450 9.767 1.00 33.38 965 THR A N 1
ATOM 6634 C CA . THR A 1 965 ? -0.288 -23.142 10.789 1.00 33.38 965 THR A CA 1
ATOM 6635 C C . THR A 1 965 ? -0.622 -24.559 10.303 1.00 33.38 965 THR A C 1
ATOM 6637 O O . THR A 1 965 ? -1.081 -24.706 9.170 1.00 33.38 965 THR A O 1
ATOM 6640 N N . PRO A 1 966 ? -0.401 -25.617 11.108 1.00 29.91 966 PRO A N 1
ATOM 6641 C CA . PRO A 1 966 ? -0.570 -26.995 10.651 1.00 29.91 966 PRO A CA 1
ATOM 6642 C C . PRO A 1 966 ? -2.038 -27.333 10.350 1.00 29.91 966 PRO A C 1
ATOM 6644 O O . PRO A 1 966 ? -2.908 -27.234 11.216 1.00 29.91 966 PRO A O 1
ATOM 6647 N N . THR A 1 967 ? -2.299 -27.772 9.119 1.00 35.28 967 THR A N 1
ATOM 6648 C CA . THR A 1 967 ? -3.632 -28.128 8.613 1.00 35.28 967 THR A CA 1
ATOM 6649 C C . THR A 1 967 ? -4.243 -29.312 9.370 1.00 35.28 967 THR A C 1
ATOM 6651 O O . THR A 1 967 ? -3.609 -30.355 9.537 1.00 35.28 967 THR A O 1
ATOM 6654 N N . ALA A 1 968 ? -5.505 -29.187 9.787 1.00 32.97 968 ALA A N 1
ATOM 6655 C CA . ALA A 1 968 ? -6.234 -30.266 10.451 1.00 32.97 968 ALA A CA 1
ATOM 6656 C C . ALA A 1 968 ? -6.651 -31.372 9.460 1.00 32.97 968 ALA A C 1
ATOM 6658 O O . ALA A 1 968 ? -7.227 -31.099 8.408 1.00 32.97 968 ALA A O 1
ATOM 6659 N N . THR A 1 969 ? -6.391 -32.637 9.805 1.00 29.73 969 THR A N 1
ATOM 6660 C CA . THR A 1 969 ? -6.711 -33.790 8.947 1.00 29.73 969 THR A CA 1
ATOM 6661 C C . THR A 1 969 ? -8.230 -34.022 8.841 1.00 29.73 969 THR A C 1
ATOM 6663 O O . THR A 1 969 ? -8.882 -34.204 9.874 1.00 29.73 969 THR A O 1
ATOM 6666 N N . PRO A 1 970 ? -8.819 -34.086 7.630 1.00 35.62 970 PRO A N 1
ATOM 6667 C CA . PRO A 1 970 ? -10.251 -34.324 7.468 1.00 35.62 970 PRO A CA 1
ATOM 6668 C C . PRO A 1 970 ? -10.636 -35.765 7.840 1.00 35.62 970 PRO A C 1
ATOM 6670 O O . PRO A 1 970 ? -10.012 -36.731 7.403 1.00 35.62 970 PRO A O 1
ATOM 6673 N N . THR A 1 971 ? -11.707 -35.916 8.623 1.00 30.06 971 THR A N 1
ATOM 6674 C CA . THR A 1 971 ? -12.285 -37.223 8.979 1.00 30.06 971 THR A CA 1
ATOM 6675 C C . THR A 1 971 ? -13.470 -37.539 8.068 1.00 30.06 971 THR A C 1
ATOM 6677 O O . THR A 1 971 ? -14.436 -36.782 8.017 1.00 30.06 971 THR A O 1
ATOM 6680 N N . VAL A 1 972 ? -13.416 -38.668 7.356 1.00 35.62 972 VAL A N 1
ATOM 6681 C CA . VAL A 1 972 ? -14.460 -39.082 6.401 1.00 35.62 972 VAL A CA 1
ATOM 6682 C C . VAL A 1 972 ? -15.621 -39.781 7.121 1.00 35.62 972 VAL A C 1
ATOM 6684 O O . VAL A 1 972 ? -15.413 -40.594 8.020 1.00 35.62 972 VAL A O 1
ATOM 6687 N N . THR A 1 973 ? -16.862 -39.495 6.723 1.00 29.47 973 THR A N 1
ATOM 6688 C CA . THR A 1 973 ? -18.102 -40.153 7.189 1.00 29.47 973 THR A CA 1
ATOM 6689 C C . THR A 1 973 ? -19.126 -40.129 6.030 1.00 29.47 973 THR A C 1
ATOM 6691 O O . THR A 1 973 ? -19.057 -39.212 5.211 1.00 29.47 973 THR A O 1
ATOM 6694 N N . PRO A 1 974 ? -19.972 -41.166 5.831 1.00 37.56 974 PRO A N 1
ATOM 6695 C CA . PRO A 1 974 ? -20.283 -41.621 4.468 1.00 37.56 974 PRO A CA 1
ATOM 6696 C C . PRO A 1 974 ? -21.528 -41.026 3.782 1.00 37.56 974 PRO A C 1
ATOM 6698 O O . PRO A 1 974 ? -22.427 -40.458 4.394 1.00 37.56 974 PRO A O 1
ATOM 6701 N N . THR A 1 975 ? -21.558 -41.248 2.465 1.00 38.44 975 THR A N 1
ATOM 6702 C CA . THR A 1 975 ? -22.535 -40.829 1.447 1.00 38.44 975 THR A CA 1
ATOM 6703 C C . THR A 1 975 ? -24.002 -41.182 1.738 1.00 38.44 975 THR A C 1
ATOM 6705 O O . THR A 1 975 ? -24.317 -42.303 2.135 1.00 38.44 975 THR A O 1
ATOM 6708 N N . ALA A 1 976 ? -24.917 -40.267 1.390 1.00 33.47 976 ALA A N 1
ATOM 6709 C CA . ALA A 1 976 ? -26.358 -40.522 1.273 1.00 33.47 976 ALA A CA 1
ATOM 6710 C C . ALA A 1 976 ? -26.797 -40.650 -0.205 1.00 33.47 976 ALA A C 1
ATOM 6712 O O . ALA A 1 976 ? -26.218 -40.033 -1.095 1.00 33.47 976 ALA A O 1
ATOM 6713 N N . THR A 1 977 ? -27.818 -41.470 -0.473 1.00 31.91 977 THR A N 1
ATOM 6714 C CA . THR A 1 977 ? -28.272 -41.827 -1.836 1.00 31.91 977 THR A CA 1
ATOM 6715 C C . THR A 1 977 ? -29.324 -40.840 -2.374 1.00 31.91 977 THR A C 1
ATOM 6717 O O . THR A 1 977 ? -30.255 -40.513 -1.636 1.00 31.91 977 THR A O 1
ATOM 6720 N N . PRO A 1 978 ? -29.258 -40.398 -3.648 1.00 36.31 978 PRO A N 1
ATOM 6721 C CA . PRO A 1 978 ? -30.293 -39.549 -4.239 1.00 36.31 978 PRO A CA 1
ATOM 6722 C C . PRO A 1 978 ? -31.593 -40.329 -4.490 1.00 36.31 978 PRO A C 1
ATOM 6724 O O . PRO A 1 978 ? -31.571 -41.451 -4.991 1.00 36.31 978 PRO A O 1
ATOM 6727 N N . THR A 1 979 ? -32.741 -39.710 -4.201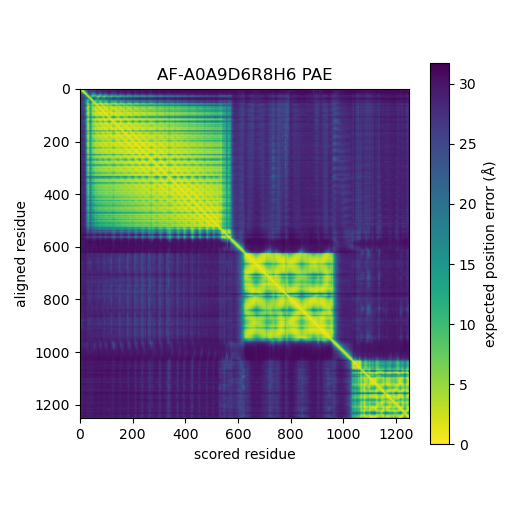 1.00 31.53 979 THR A N 1
ATOM 6728 C CA . THR A 1 979 ? -34.069 -40.235 -4.563 1.00 31.53 979 THR A CA 1
ATOM 6729 C C . THR A 1 979 ? -34.757 -39.264 -5.515 1.00 31.53 979 THR A C 1
ATOM 6731 O O . THR A 1 979 ? -34.925 -38.091 -5.194 1.00 31.53 979 THR A O 1
ATOM 6734 N N . VAL A 1 980 ? -35.155 -39.751 -6.691 1.00 38.06 980 VAL A N 1
ATOM 6735 C CA . VAL A 1 980 ? -35.823 -38.953 -7.729 1.00 38.06 980 VAL A CA 1
ATOM 6736 C C . VAL A 1 980 ? -37.338 -39.088 -7.590 1.00 38.06 980 VAL A C 1
ATOM 6738 O O . VAL A 1 980 ? -37.850 -40.199 -7.479 1.00 38.06 980 VAL A O 1
ATOM 6741 N N . THR A 1 981 ? -38.085 -37.987 -7.680 1.00 28.66 981 THR A N 1
ATOM 6742 C CA . THR A 1 981 ? -39.505 -38.014 -8.075 1.00 28.66 981 THR A CA 1
ATOM 6743 C C . THR A 1 981 ? -39.860 -36.711 -8.780 1.00 28.66 981 THR A C 1
ATOM 6745 O O . THR A 1 981 ? -39.797 -35.637 -8.190 1.00 28.66 981 THR A O 1
ATOM 6748 N N . SER A 1 982 ? -40.240 -36.811 -10.051 1.00 38.59 982 SER A N 1
ATOM 6749 C CA . SER A 1 982 ? -40.783 -35.711 -10.845 1.00 38.59 982 SER A CA 1
ATOM 6750 C C . SER A 1 982 ? -42.313 -35.746 -10.847 1.00 38.59 982 SER A C 1
ATOM 6752 O O . SER A 1 982 ? -42.930 -36.808 -10.814 1.00 38.59 982 SER A O 1
ATOM 6754 N N . THR A 1 983 ? -42.950 -34.581 -10.939 1.00 30.38 983 THR A N 1
ATOM 6755 C CA . THR A 1 983 ? -44.331 -34.415 -11.424 1.00 30.38 983 THR A CA 1
ATOM 6756 C C . THR A 1 983 ? -44.428 -33.019 -12.045 1.00 30.38 983 THR A C 1
ATOM 6758 O O . THR A 1 983 ? -43.753 -32.100 -11.588 1.00 30.38 983 THR A O 1
ATOM 6761 N N . ALA A 1 984 ? -45.183 -32.871 -13.134 1.00 34.19 984 ALA A N 1
ATOM 6762 C CA . ALA A 1 984 ? -45.102 -31.712 -14.027 1.00 34.19 984 ALA A CA 1
ATOM 6763 C C . ALA A 1 984 ? -46.477 -31.345 -14.629 1.00 34.19 984 ALA A C 1
ATOM 6765 O O . ALA A 1 984 ? -47.506 -31.890 -14.226 1.00 34.19 984 ALA A O 1
ATOM 6766 N N . THR A 1 985 ? -46.450 -30.564 -15.720 1.00 32.03 985 THR A N 1
ATOM 6767 C CA . THR A 1 985 ? -47.539 -30.354 -16.709 1.00 32.03 985 THR A CA 1
ATOM 6768 C C . THR A 1 985 ? -48.662 -29.358 -16.290 1.00 32.03 985 THR A C 1
ATOM 6770 O O . THR A 1 985 ? -48.720 -28.977 -15.125 1.00 32.03 985 THR A O 1
ATOM 6773 N N . PRO A 1 986 ? -49.428 -28.757 -17.240 1.00 56.62 986 PRO A N 1
ATOM 6774 C CA . PRO A 1 986 ? -49.305 -27.304 -17.478 1.00 56.62 986 PRO A CA 1
ATOM 6775 C C . PRO A 1 986 ? -50.667 -26.598 -17.728 1.00 56.62 986 PRO A C 1
ATOM 6777 O O . PRO A 1 986 ? -51.716 -27.149 -17.411 1.00 56.62 986 PRO A O 1
ATOM 6780 N N . THR A 1 987 ? -50.675 -25.424 -18.383 1.00 29.52 987 THR A N 1
ATOM 6781 C CA . THR A 1 987 ? -51.712 -24.950 -19.346 1.00 29.52 987 THR A CA 1
ATOM 6782 C C . THR A 1 987 ? -51.104 -23.843 -20.242 1.00 29.52 987 THR A C 1
ATOM 6784 O O . THR A 1 987 ? -50.027 -23.345 -19.920 1.00 29.52 987 THR A O 1
ATOM 6787 N N . ALA A 1 988 ? -51.699 -23.529 -21.406 1.00 32.03 988 ALA A N 1
ATOM 6788 C CA . ALA A 1 988 ? -51.006 -22.917 -22.554 1.00 32.03 988 ALA A CA 1
ATOM 6789 C C . ALA A 1 988 ? -51.667 -21.660 -23.189 1.00 32.03 988 ALA A C 1
ATOM 6791 O O . ALA A 1 988 ? -52.743 -21.220 -22.792 1.00 32.03 988 ALA A O 1
ATOM 6792 N N . THR A 1 989 ? -50.965 -21.132 -24.203 1.00 37.81 989 THR A N 1
ATOM 6793 C CA . THR A 1 989 ? -51.279 -20.108 -25.236 1.00 37.81 989 THR A CA 1
ATOM 6794 C C . THR A 1 989 ? -52.597 -20.358 -26.016 1.00 37.81 989 THR A C 1
ATOM 6796 O O . THR A 1 989 ? -53.140 -21.456 -25.877 1.00 37.81 989 THR A O 1
ATOM 6799 N N . PRO A 1 990 ? -53.157 -19.418 -26.839 1.00 49.03 990 PRO A N 1
ATOM 6800 C CA . PRO A 1 990 ? -52.513 -18.572 -27.884 1.00 49.03 990 PRO A CA 1
ATOM 6801 C C . PRO A 1 990 ? -52.923 -17.068 -27.821 1.00 49.03 990 PRO A C 1
ATOM 6803 O O . PRO A 1 990 ? -53.554 -16.666 -26.853 1.00 49.03 990 PRO A O 1
ATOM 6806 N N . SER A 1 991 ? -52.605 -16.140 -28.744 1.00 34.16 991 SER A N 1
ATOM 6807 C CA . SER A 1 991 ? -52.130 -16.156 -30.156 1.00 34.16 991 SER A CA 1
ATOM 6808 C C . SER A 1 991 ? -51.231 -14.897 -30.417 1.00 34.16 991 SER A C 1
ATOM 6810 O O . SER A 1 991 ? -50.771 -14.335 -29.431 1.00 34.16 991 SER A O 1
ATOM 6812 N N . ALA A 1 992 ? -50.869 -14.359 -31.600 1.00 33.66 992 ALA A N 1
ATOM 6813 C CA . ALA A 1 992 ? -51.335 -14.471 -32.999 1.00 33.66 992 ALA A CA 1
ATOM 6814 C C . ALA A 1 992 ? -50.192 -14.235 -34.039 1.00 33.66 992 ALA A C 1
ATOM 6816 O O . ALA A 1 992 ? -49.030 -14.506 -33.752 1.00 33.66 992 ALA A O 1
ATOM 6817 N N . THR A 1 993 ? -50.524 -13.816 -35.272 1.00 27.88 993 THR A N 1
ATOM 6818 C CA . THR A 1 993 ? -49.654 -13.620 -36.472 1.00 27.88 993 THR A CA 1
ATOM 6819 C C . THR A 1 993 ? -50.485 -12.923 -37.582 1.00 27.88 993 THR A C 1
ATOM 6821 O O . THR A 1 993 ? -51.673 -12.686 -37.332 1.00 27.88 993 THR A O 1
ATOM 6824 N N . PRO A 1 994 ? -49.979 -12.654 -38.816 1.00 45.31 994 PRO A N 1
ATOM 6825 C CA . PRO A 1 994 ? -48.601 -12.657 -39.351 1.00 45.31 994 PRO A CA 1
ATOM 6826 C C . PRO A 1 994 ? -48.147 -11.193 -39.625 1.00 45.31 994 PRO A C 1
ATOM 6828 O O . PRO A 1 994 ? -48.480 -10.359 -38.791 1.00 45.31 994 PRO A O 1
ATOM 6831 N N . THR A 1 995 ? -47.397 -10.711 -40.635 1.00 32.81 995 THR A N 1
ATOM 6832 C CA . THR A 1 995 ? -46.768 -11.133 -41.933 1.00 32.81 995 THR A CA 1
ATOM 6833 C C . THR A 1 995 ? -45.789 -9.977 -42.298 1.00 32.81 995 THR A C 1
ATOM 6835 O O . THR A 1 995 ? -45.997 -8.885 -41.775 1.00 32.81 995 THR A O 1
ATOM 6838 N N . ASP A 1 996 ? -44.775 -9.985 -43.175 1.00 35.81 996 ASP A N 1
ATOM 6839 C CA . ASP A 1 996 ? -44.033 -10.898 -44.089 1.00 35.81 996 ASP A CA 1
ATOM 6840 C C . ASP A 1 996 ? -42.748 -10.086 -44.514 1.00 35.81 996 ASP A C 1
ATOM 6842 O O . ASP A 1 996 ? -42.629 -8.945 -44.070 1.00 35.81 996 ASP A O 1
ATOM 6846 N N . SER A 1 997 ? -41.748 -10.413 -45.355 1.00 33.19 997 SER A N 1
ATOM 6847 C CA . SER A 1 997 ? -41.208 -11.554 -46.142 1.00 33.19 997 SER A CA 1
ATOM 6848 C C . SER A 1 997 ? -39.787 -11.112 -46.641 1.00 33.19 997 SER A C 1
ATOM 6850 O O . SER A 1 997 ? -39.384 -9.996 -46.323 1.00 33.19 997 SER A O 1
ATOM 6852 N N . ALA A 1 998 ? -38.937 -11.791 -47.436 1.00 37.19 998 ALA A N 1
ATOM 6853 C CA . ALA A 1 998 ? -38.881 -13.119 -48.069 1.00 37.19 998 ALA A CA 1
ATOM 6854 C C . ALA A 1 998 ? -37.411 -13.450 -48.458 1.00 37.19 998 ALA A C 1
ATOM 6856 O O . ALA A 1 998 ? -36.721 -12.570 -48.970 1.00 37.19 998 ALA A O 1
ATOM 6857 N N . THR A 1 999 ? -37.023 -14.739 -48.453 1.00 31.23 999 THR A N 1
ATOM 6858 C CA . THR A 1 999 ? -35.908 -15.353 -49.249 1.00 31.23 999 THR A CA 1
ATOM 6859 C C . THR A 1 999 ? -34.444 -14.921 -48.968 1.00 31.23 999 THR A C 1
ATOM 6861 O O . THR A 1 999 ? -34.229 -13.820 -48.475 1.00 31.23 999 THR A O 1
ATOM 6864 N N . PRO A 1 1000 ? -33.405 -15.761 -49.250 1.00 37.97 1000 PRO A N 1
ATOM 6865 C CA . PRO A 1 1000 ? -33.319 -16.870 -50.229 1.00 37.97 1000 PRO A CA 1
ATOM 6866 C C . PRO A 1 1000 ? -33.251 -18.303 -49.650 1.00 37.97 1000 PRO A C 1
ATOM 6868 O O . PRO A 1 1000 ? -33.316 -18.510 -48.443 1.00 37.97 1000 PRO A O 1
ATOM 6871 N N . SER A 1 1001 ? -33.157 -19.313 -50.532 1.00 31.42 1001 SER A N 1
ATOM 6872 C CA . SER A 1 1001 ? -33.105 -20.748 -50.191 1.00 31.42 1001 SER A CA 1
ATOM 6873 C C . SER A 1 1001 ? -32.468 -21.601 -51.305 1.00 31.42 1001 SER A C 1
ATOM 6875 O O . SER A 1 1001 ? -32.796 -21.368 -52.468 1.00 31.42 1001 SER A O 1
ATOM 6877 N N . ALA A 1 1002 ? -31.611 -22.578 -50.943 1.00 34.06 1002 ALA A N 1
ATOM 6878 C CA . ALA A 1 1002 ? -31.484 -23.955 -51.494 1.00 34.06 1002 ALA A CA 1
ATOM 6879 C C . ALA A 1 1002 ? -30.088 -24.580 -51.200 1.00 34.06 1002 ALA A C 1
ATOM 6881 O O . ALA A 1 1002 ? -29.131 -23.832 -51.039 1.00 34.06 1002 ALA A O 1
ATOM 6882 N N . SER A 1 1003 ? -29.839 -25.905 -51.250 1.00 32.00 1003 SER A N 1
ATOM 6883 C CA . SER A 1 1003 ? -30.570 -27.102 -50.754 1.00 32.00 1003 SER A CA 1
ATOM 6884 C C . SER A 1 1003 ? -29.702 -28.381 -50.947 1.00 32.00 1003 SER A C 1
ATOM 6886 O O . SER A 1 1003 ? -28.821 -28.378 -51.803 1.00 32.00 1003 SER A O 1
ATOM 6888 N N . SER A 1 1004 ? -30.028 -29.492 -50.258 1.00 33.03 1004 SER A N 1
ATOM 6889 C CA . SER A 1 1004 ? -29.470 -30.878 -50.349 1.00 33.03 1004 SER A CA 1
ATOM 6890 C C . SER A 1 1004 ? -27.994 -31.088 -49.925 1.00 33.03 1004 SER A C 1
ATOM 6892 O O . SER A 1 1004 ? -27.144 -30.289 -50.290 1.00 33.03 1004 SER A O 1
ATOM 6894 N N . THR A 1 1005 ? -27.550 -32.092 -49.140 1.00 37.88 1005 THR A N 1
ATOM 6895 C CA . THR A 1 1005 ? -28.120 -33.318 -48.496 1.00 37.88 1005 THR A CA 1
ATOM 6896 C C . THR A 1 1005 ? -28.162 -34.627 -49.317 1.00 37.88 1005 THR A C 1
ATOM 6898 O O . THR A 1 1005 ? -29.102 -34.808 -50.082 1.00 37.88 1005 THR A O 1
ATOM 6901 N N . VAL A 1 1006 ? -27.245 -35.585 -49.038 1.00 32.34 1006 VAL A N 1
ATOM 6902 C CA . VAL A 1 1006 ? -27.374 -37.064 -49.242 1.00 32.34 1006 VAL A CA 1
ATOM 6903 C C . VAL A 1 1006 ? -26.498 -37.842 -48.220 1.00 32.34 1006 VAL A C 1
ATOM 6905 O O . VAL A 1 1006 ? -25.527 -37.305 -47.690 1.00 32.34 1006 VAL A O 1
ATOM 6908 N N . THR A 1 1007 ? -26.845 -39.104 -47.919 1.00 37.22 1007 THR A N 1
ATOM 6909 C CA . THR A 1 1007 ? -26.182 -40.105 -47.025 1.00 37.22 1007 THR A CA 1
ATOM 6910 C C . THR A 1 1007 ? -26.654 -41.517 -47.514 1.00 37.22 1007 THR A C 1
ATOM 6912 O O . THR A 1 1007 ? -27.692 -41.510 -48.186 1.00 37.22 1007 THR A O 1
ATOM 6915 N N . PRO A 1 1008 ? -26.030 -42.713 -47.267 1.00 48.22 1008 PRO A N 1
ATOM 6916 C CA . PRO A 1 1008 ? -25.153 -43.117 -46.151 1.00 48.22 1008 PRO A CA 1
ATOM 6917 C C . PRO A 1 1008 ? -24.003 -44.135 -46.489 1.00 48.22 1008 PRO A C 1
ATOM 6919 O O . PRO A 1 1008 ? -23.512 -44.201 -47.611 1.00 48.22 1008 PRO A O 1
ATOM 6922 N N . THR A 1 1009 ? -23.582 -44.909 -45.473 1.00 38.91 1009 THR A N 1
ATOM 6923 C CA . THR A 1 1009 ? -22.777 -46.167 -45.410 1.00 38.91 1009 THR A CA 1
ATOM 6924 C C . THR A 1 1009 ? -23.374 -47.369 -46.210 1.00 38.91 1009 THR A C 1
ATOM 6926 O O . THR A 1 1009 ? -24.464 -47.172 -46.749 1.00 38.91 1009 THR A O 1
ATOM 6929 N N . PRO A 1 1010 ? -22.791 -48.617 -46.287 1.00 50.72 1010 PRO A N 1
ATOM 6930 C CA . PRO A 1 1010 ? -21.668 -49.238 -45.526 1.00 50.72 1010 PRO A CA 1
ATOM 6931 C C . PRO A 1 1010 ? -20.652 -50.171 -46.290 1.00 50.72 1010 PRO A C 1
ATOM 6933 O O . PRO A 1 1010 ? -20.852 -50.529 -47.441 1.00 50.72 1010 PRO A O 1
ATOM 6936 N N . SER A 1 1011 ? -19.625 -50.647 -45.553 1.00 36.12 1011 SER A N 1
ATOM 6937 C CA . SER A 1 1011 ? -18.993 -52.007 -45.512 1.00 36.12 1011 SER A CA 1
ATOM 6938 C C . SER A 1 1011 ? -18.592 -52.824 -46.771 1.00 36.12 1011 SER A C 1
ATOM 6940 O O . SER A 1 1011 ? -19.442 -53.203 -47.569 1.00 36.12 1011 SER A O 1
ATOM 6942 N N . ALA A 1 1012 ? -17.327 -53.296 -46.794 1.00 33.16 1012 ALA A N 1
ATOM 6943 C CA . ALA A 1 1012 ? -16.909 -54.665 -47.185 1.00 33.16 1012 ALA A CA 1
ATOM 6944 C C . ALA A 1 1012 ? -15.463 -54.977 -46.699 1.00 33.16 1012 ALA A C 1
ATOM 6946 O O . ALA A 1 1012 ? -14.748 -54.065 -46.289 1.00 33.16 1012 ALA A O 1
ATOM 6947 N N . SER A 1 1013 ? -15.030 -56.247 -46.740 1.00 46.47 1013 SER A N 1
ATOM 6948 C CA . SER A 1 1013 ? -13.685 -56.737 -46.355 1.00 46.47 1013 SER A CA 1
ATOM 6949 C C . SER A 1 1013 ? -13.220 -57.844 -47.311 1.00 46.47 1013 SER A C 1
ATOM 6951 O O . SER A 1 1013 ? -14.078 -58.609 -47.741 1.00 46.47 1013 SER A O 1
ATOM 6953 N N . GLU A 1 1014 ? -11.911 -57.964 -47.594 1.00 34.22 1014 GLU A N 1
ATOM 6954 C CA . GLU A 1 1014 ? -11.209 -59.252 -47.812 1.00 34.22 1014 GLU A CA 1
ATOM 6955 C C . GLU A 1 1014 ? -9.668 -59.093 -47.923 1.00 34.22 1014 GLU A C 1
ATOM 6957 O O . GLU A 1 1014 ? -9.162 -57.975 -48.014 1.00 34.22 1014 GLU A O 1
ATOM 6962 N N . THR A 1 1015 ? -8.926 -60.216 -47.893 1.00 40.19 1015 THR A N 1
ATOM 6963 C CA . THR A 1 1015 ? -7.444 -60.294 -47.812 1.00 40.19 1015 THR A CA 1
ATOM 6964 C C . THR A 1 1015 ? -6.919 -61.573 -48.490 1.00 40.19 1015 THR A C 1
ATOM 6966 O O . THR A 1 1015 ? -7.463 -62.643 -48.211 1.00 40.19 1015 THR A O 1
ATOM 6969 N N . PRO A 1 1016 ? -5.850 -61.522 -49.322 1.00 48.28 1016 PRO A N 1
ATOM 6970 C CA . PRO A 1 1016 ? -4.711 -62.441 -49.091 1.00 48.28 1016 PRO A CA 1
ATOM 6971 C C . PRO A 1 1016 ? -3.281 -61.947 -49.472 1.00 48.28 1016 PRO A C 1
ATOM 6973 O O . PRO A 1 1016 ? -3.091 -61.002 -50.230 1.00 48.28 1016 PRO A O 1
ATOM 6976 N N . SER A 1 1017 ? -2.289 -62.683 -48.937 1.00 40.75 1017 SER A N 1
ATOM 6977 C CA . SER A 1 1017 ? -0.824 -62.768 -49.222 1.00 40.75 1017 SER A CA 1
ATOM 6978 C C . SER A 1 1017 ? -0.435 -63.044 -50.703 1.00 40.75 1017 SER A C 1
ATOM 6980 O O . SER A 1 1017 ? -1.364 -63.286 -51.476 1.00 40.75 1017 SER A O 1
ATOM 6982 N N . PRO A 1 1018 ? 0.866 -63.109 -51.142 1.00 52.47 1018 PRO A N 1
ATOM 6983 C CA . PRO A 1 1018 ? 2.148 -63.448 -50.436 1.00 52.47 1018 PRO A CA 1
ATOM 6984 C C . PRO A 1 1018 ? 3.312 -62.421 -50.618 1.00 52.47 1018 PRO A C 1
ATOM 6986 O O . PRO A 1 1018 ? 3.121 -61.458 -51.346 1.00 52.47 1018 PRO A O 1
ATOM 6989 N N . THR A 1 1019 ? 4.544 -62.449 -50.055 1.00 36.41 1019 THR A N 1
ATOM 6990 C CA . THR A 1 1019 ? 5.466 -63.347 -49.278 1.00 36.41 1019 THR A CA 1
ATOM 6991 C C . THR A 1 1019 ? 6.808 -63.555 -50.033 1.00 36.41 1019 THR A C 1
ATOM 6993 O O . THR A 1 1019 ? 6.777 -63.749 -51.243 1.00 36.41 1019 THR A O 1
ATOM 6996 N N . ALA A 1 1020 ? 7.936 -63.618 -49.289 1.00 35.19 1020 ALA A N 1
ATOM 6997 C CA . ALA A 1 1020 ? 9.331 -63.973 -49.677 1.00 35.19 1020 ALA A CA 1
ATOM 6998 C C . ALA A 1 1020 ? 10.245 -62.852 -50.250 1.00 35.19 1020 ALA A C 1
ATOM 7000 O O . ALA A 1 1020 ? 9.748 -61.968 -50.936 1.00 35.19 1020 ALA A O 1
ATOM 7001 N N . THR A 1 1021 ? 11.585 -62.836 -50.067 1.00 35.81 1021 THR A N 1
ATOM 7002 C CA . THR A 1 1021 ? 12.497 -63.465 -49.062 1.00 35.81 1021 THR A CA 1
ATOM 7003 C C . THR A 1 1021 ? 13.905 -62.834 -49.150 1.00 35.81 1021 THR A C 1
ATOM 7005 O O . THR A 1 1021 ? 14.474 -62.826 -50.233 1.00 35.81 1021 THR A O 1
ATOM 7008 N N . GLU A 1 1022 ? 14.498 -62.437 -48.014 1.00 33.84 1022 GLU A N 1
ATOM 7009 C CA . GLU A 1 1022 ? 15.957 -62.306 -47.764 1.00 33.84 1022 GLU A CA 1
ATOM 7010 C C . GLU A 1 1022 ? 16.191 -62.760 -46.298 1.00 33.84 1022 GLU A C 1
ATOM 7012 O O . GLU A 1 1022 ? 15.396 -62.386 -45.437 1.00 33.84 1022 GLU A O 1
ATOM 7017 N N . THR A 1 1023 ? 17.031 -63.738 -45.925 1.00 34.28 1023 THR A N 1
ATOM 7018 C CA . THR A 1 1023 ? 18.499 -63.953 -46.061 1.00 34.28 1023 THR A CA 1
ATOM 7019 C C . THR A 1 1023 ? 19.321 -63.134 -45.034 1.00 34.28 1023 THR A C 1
ATOM 7021 O O . THR A 1 1023 ? 19.220 -61.911 -45.032 1.00 34.28 1023 THR A O 1
ATOM 7024 N N . PRO A 1 1024 ? 20.117 -63.763 -44.132 1.00 50.53 1024 PRO A N 1
ATOM 7025 C CA . PRO A 1 1024 ? 20.626 -63.091 -42.926 1.00 50.53 1024 PRO A CA 1
ATOM 7026 C C . PRO A 1 1024 ? 22.057 -62.528 -43.027 1.00 50.53 1024 PRO A C 1
ATOM 7028 O O . PRO A 1 1024 ? 22.942 -63.140 -43.623 1.00 50.53 1024 PRO A O 1
ATOM 7031 N N . SER A 1 1025 ? 22.305 -61.413 -42.330 1.00 34.28 1025 SER A N 1
ATOM 7032 C CA . SER A 1 1025 ? 23.632 -60.869 -41.983 1.00 34.28 1025 SER A CA 1
ATOM 7033 C C . SER A 1 1025 ? 23.507 -59.975 -40.726 1.00 34.28 1025 SER A C 1
ATOM 7035 O O . SER A 1 1025 ? 22.380 -59.683 -40.327 1.00 34.28 1025 SER A O 1
ATOM 7037 N N . PRO A 1 1026 ? 24.602 -59.682 -40.000 1.00 35.09 1026 PRO A N 1
ATOM 7038 C CA . PRO A 1 1026 ? 24.758 -60.047 -38.594 1.00 35.09 1026 PRO A CA 1
ATOM 7039 C C . PRO A 1 1026 ? 23.973 -59.174 -37.604 1.00 35.09 1026 PRO A C 1
ATOM 7041 O O . PRO A 1 1026 ? 23.681 -58.009 -37.860 1.00 35.09 1026 PRO A O 1
ATOM 7044 N N . THR A 1 1027 ? 23.742 -59.726 -36.412 1.00 41.81 1027 THR A N 1
ATOM 7045 C CA . THR A 1 1027 ? 23.259 -58.989 -35.238 1.00 41.81 1027 THR A CA 1
ATOM 7046 C C . THR A 1 1027 ? 24.207 -57.834 -34.885 1.00 41.81 1027 THR A C 1
ATOM 7048 O O . THR A 1 1027 ? 25.361 -58.108 -34.544 1.00 41.81 1027 THR A O 1
ATOM 7051 N N . PRO A 1 1028 ? 23.753 -56.568 -34.870 1.00 34.72 1028 PRO A N 1
ATOM 7052 C CA . PRO A 1 1028 ? 24.413 -55.551 -34.070 1.00 34.72 1028 PRO A CA 1
ATOM 7053 C C . PRO A 1 1028 ? 24.135 -55.872 -32.598 1.00 34.72 1028 PRO A C 1
ATOM 7055 O O . PRO A 1 1028 ? 22.987 -55.846 -32.153 1.00 34.72 1028 PRO A O 1
ATOM 7058 N N . THR A 1 1029 ? 25.175 -56.215 -31.839 1.00 35.19 1029 THR A N 1
ATOM 7059 C CA . THR A 1 1029 ? 25.089 -56.226 -30.373 1.00 35.19 1029 THR A CA 1
ATOM 7060 C C . THR A 1 1029 ? 24.618 -54.837 -29.930 1.00 35.19 1029 THR A C 1
ATOM 7062 O O . THR A 1 1029 ? 25.192 -53.857 -30.417 1.00 35.19 1029 THR A O 1
ATOM 7065 N N . PRO A 1 1030 ? 23.601 -54.704 -29.057 1.00 35.59 1030 PRO A N 1
ATOM 7066 C CA . PRO A 1 1030 ? 23.276 -53.395 -28.507 1.00 35.59 1030 PRO A CA 1
ATOM 7067 C C . PRO A 1 1030 ? 24.524 -52.842 -27.800 1.00 35.59 1030 PRO A C 1
ATOM 7069 O O . PRO A 1 1030 ? 25.217 -53.617 -27.129 1.00 35.59 1030 PRO A O 1
ATOM 7072 N N . PRO A 1 1031 ? 24.850 -51.545 -27.948 1.00 39.31 1031 PRO A N 1
ATOM 7073 C CA . PRO A 1 1031 ? 25.873 -50.941 -27.105 1.00 39.31 1031 PRO A CA 1
ATOM 7074 C C . PRO A 1 1031 ? 25.472 -51.115 -25.629 1.00 39.31 1031 PRO A C 1
ATOM 7076 O O . PRO A 1 1031 ? 24.271 -51.202 -25.336 1.00 39.31 1031 PRO A O 1
ATOM 7079 N N . PRO A 1 1032 ? 26.438 -51.194 -24.696 1.00 36.66 1032 PRO A N 1
ATOM 7080 C CA . PRO A 1 1032 ? 26.107 -51.110 -23.281 1.00 36.66 1032 PRO A CA 1
ATOM 7081 C C . PRO A 1 1032 ? 25.326 -49.815 -23.026 1.00 36.66 1032 PRO A C 1
ATOM 7083 O O . PRO A 1 1032 ? 25.584 -48.789 -23.659 1.00 36.66 1032 PRO A O 1
ATOM 7086 N N . PHE A 1 1033 ? 24.347 -49.886 -22.128 1.00 40.31 1033 PHE A N 1
ATOM 7087 C CA . PHE A 1 1033 ? 23.656 -48.700 -21.636 1.00 40.31 1033 PHE A CA 1
ATOM 7088 C C . PHE A 1 1033 ? 24.644 -47.923 -20.761 1.00 40.31 1033 PHE A C 1
ATOM 7090 O O . PHE A 1 1033 ? 24.779 -48.238 -19.583 1.00 40.31 1033 PHE A O 1
ATOM 7097 N N . ILE A 1 1034 ? 25.334 -46.948 -21.360 1.00 49.97 1034 ILE A N 1
ATOM 7098 C CA . ILE A 1 1034 ? 26.023 -45.895 -20.607 1.00 49.97 1034 ILE A CA 1
ATOM 7099 C C . ILE A 1 1034 ? 24.935 -45.153 -19.831 1.00 49.97 1034 ILE A C 1
ATOM 7101 O O . ILE A 1 1034 ? 23.903 -44.787 -20.408 1.00 49.97 1034 ILE A O 1
ATOM 7105 N N . GLY A 1 1035 ? 25.124 -45.012 -18.525 1.00 66.81 1035 GLY A N 1
ATOM 7106 C CA . GLY A 1 1035 ? 24.079 -44.566 -17.619 1.00 66.81 1035 GLY A CA 1
ATOM 7107 C C . GLY A 1 1035 ? 24.657 -44.095 -16.297 1.00 66.81 1035 GLY A C 1
ATOM 7108 O O . GLY A 1 1035 ? 25.106 -44.909 -15.486 1.00 66.81 1035 GLY A O 1
ATOM 7109 N N . CYS A 1 1036 ? 24.560 -42.784 -16.097 1.00 72.94 1036 CYS A N 1
ATOM 7110 C CA . CYS A 1 1036 ? 24.996 -42.096 -14.896 1.00 72.94 1036 CYS A CA 1
ATOM 7111 C C . CYS A 1 1036 ? 24.354 -42.676 -13.624 1.00 72.94 1036 CYS A C 1
ATOM 7113 O O . CYS A 1 1036 ? 23.209 -43.142 -13.642 1.00 72.94 1036 CYS A O 1
ATOM 7115 N N . GLY A 1 1037 ? 25.082 -42.617 -12.507 1.00 71.69 1037 GLY A N 1
ATOM 7116 C CA . GLY A 1 1037 ? 24.602 -43.052 -11.197 1.00 71.69 1037 GLY A CA 1
ATOM 7117 C C . GLY A 1 1037 ? 24.751 -44.549 -10.929 1.00 71.69 1037 GLY A C 1
ATOM 7118 O O . GLY A 1 1037 ? 23.973 -45.120 -10.160 1.00 71.69 1037 GLY A O 1
ATOM 7119 N N . ASN A 1 1038 ? 25.730 -45.208 -11.554 1.00 76.06 1038 ASN A N 1
ATOM 7120 C CA . ASN A 1 1038 ? 26.032 -46.626 -11.353 1.00 76.06 1038 ASN A CA 1
ATOM 7121 C C . ASN A 1 1038 ? 27.179 -46.861 -10.333 1.00 76.06 1038 ASN A C 1
ATOM 7123 O O . ASN A 1 1038 ? 27.304 -47.954 -9.765 1.00 76.06 1038 ASN A O 1
ATOM 7127 N N . GLY A 1 1039 ? 27.954 -45.815 -10.035 1.00 64.75 1039 GLY A N 1
ATOM 7128 C CA . GLY A 1 1039 ? 29.108 -45.781 -9.138 1.00 64.75 1039 GLY A CA 1
ATOM 7129 C C . GLY A 1 1039 ? 30.450 -46.068 -9.820 1.00 64.75 1039 GLY A C 1
ATOM 7130 O O . GLY A 1 1039 ? 31.412 -46.402 -9.121 1.00 64.75 1039 GLY A O 1
ATOM 7131 N N . VAL A 1 1040 ? 30.522 -46.000 -11.154 1.00 70.12 1040 VAL A N 1
ATOM 7132 C CA . VAL A 1 1040 ? 31.736 -46.243 -11.949 1.00 70.12 1040 VAL A CA 1
ATOM 7133 C C . VAL A 1 1040 ? 31.750 -45.300 -13.149 1.00 70.12 1040 VAL A C 1
ATOM 7135 O O . VAL A 1 1040 ? 30.969 -45.483 -14.073 1.00 70.12 1040 VAL A O 1
ATOM 7138 N N . VAL A 1 1041 ? 32.693 -44.351 -13.156 1.00 63.03 1041 VAL A N 1
ATOM 7139 C CA . VAL A 1 1041 ? 32.861 -43.370 -14.242 1.00 63.03 1041 VAL A CA 1
ATOM 7140 C C . VAL A 1 1041 ? 33.172 -44.079 -15.568 1.00 63.03 1041 VAL A C 1
ATOM 7142 O O . VAL A 1 1041 ? 34.275 -44.605 -15.762 1.00 63.03 1041 VAL A O 1
ATOM 7145 N N . GLU A 1 1042 ? 32.203 -44.107 -16.479 1.00 77.94 1042 GLU A N 1
ATOM 7146 C CA . GLU A 1 1042 ? 32.309 -44.721 -17.802 1.00 77.94 1042 GLU A CA 1
ATOM 7147 C C . GLU A 1 1042 ? 32.853 -43.742 -18.875 1.00 77.94 1042 GLU A C 1
ATOM 7149 O O . GLU A 1 1042 ? 32.878 -42.525 -18.675 1.00 77.94 1042 GLU A O 1
ATOM 7154 N N . PRO A 1 1043 ? 33.315 -44.226 -20.051 1.00 70.56 1043 PRO A N 1
ATOM 7155 C CA . PRO A 1 1043 ? 33.854 -43.373 -21.119 1.00 70.56 1043 PRO A CA 1
ATOM 7156 C C . PRO A 1 1043 ? 32.831 -42.391 -21.732 1.00 70.56 1043 PRO A C 1
ATOM 7158 O O . PRO A 1 1043 ? 32.203 -42.670 -22.754 1.00 70.56 1043 PRO A O 1
ATOM 7161 N N . GLY A 1 1044 ? 32.725 -41.209 -21.129 1.00 64.75 1044 GLY A N 1
ATOM 7162 C CA . GLY A 1 1044 ? 31.776 -40.139 -21.466 1.00 64.75 1044 GLY A CA 1
ATOM 7163 C C . GLY A 1 1044 ? 31.375 -39.309 -20.240 1.00 64.75 1044 GLY A C 1
ATOM 7164 O O . GLY A 1 1044 ? 30.983 -38.151 -20.374 1.00 64.75 1044 GLY A O 1
ATOM 7165 N N . GLU A 1 1045 ? 31.542 -39.889 -19.056 1.00 74.81 1045 GLU A N 1
ATOM 7166 C CA . GLU A 1 1045 ? 31.265 -39.301 -17.752 1.00 74.81 1045 GLU A CA 1
ATOM 7167 C C . GLU A 1 1045 ? 32.520 -38.589 -17.209 1.00 74.81 1045 GLU A C 1
ATOM 7169 O O . GLU A 1 1045 ? 33.655 -38.980 -17.497 1.00 74.81 1045 GLU A O 1
ATOM 7174 N N . GLN A 1 1046 ? 32.330 -37.518 -16.436 1.00 70.38 1046 GLN A N 1
ATOM 7175 C CA . GLN A 1 1046 ? 33.403 -36.838 -15.692 1.00 70.38 1046 GLN A CA 1
ATOM 7176 C C . GLN A 1 1046 ? 33.491 -37.345 -14.243 1.00 70.38 1046 GLN A C 1
ATOM 7178 O O . GLN A 1 1046 ? 34.551 -37.298 -13.619 1.00 70.38 1046 GLN A O 1
ATOM 7183 N N . CYS A 1 1047 ? 32.365 -37.820 -13.718 1.00 69.00 1047 CYS A N 1
ATOM 7184 C CA . CYS A 1 1047 ? 32.141 -38.284 -12.357 1.00 69.00 1047 CYS A CA 1
ATOM 7185 C C . CYS A 1 1047 ? 30.982 -39.290 -12.354 1.00 69.00 1047 CYS A C 1
ATOM 7187 O O . CYS A 1 1047 ? 30.223 -39.329 -13.310 1.00 69.00 1047 CYS A O 1
ATOM 7189 N N . ASP A 1 1048 ? 30.853 -40.088 -11.296 1.00 71.25 1048 ASP A N 1
ATOM 7190 C CA . ASP A 1 1048 ? 29.678 -40.916 -10.992 1.00 71.25 1048 ASP A CA 1
ATOM 7191 C C . ASP A 1 1048 ? 29.796 -41.337 -9.521 1.00 71.25 1048 ASP A C 1
ATOM 7193 O O . ASP A 1 1048 ? 30.773 -41.994 -9.140 1.00 71.25 1048 ASP A O 1
ATOM 7197 N N . PHE A 1 1049 ? 28.837 -40.940 -8.682 1.00 63.75 1049 PHE A N 1
ATOM 7198 C CA . PHE A 1 1049 ? 28.848 -41.233 -7.243 1.00 63.75 1049 PHE A CA 1
ATOM 7199 C C . PHE A 1 1049 ? 27.809 -42.283 -6.817 1.00 63.75 1049 PHE A C 1
ATOM 7201 O O . PHE A 1 1049 ? 27.677 -42.582 -5.630 1.00 63.75 1049 PHE A O 1
ATOM 7208 N N . GLY A 1 1050 ? 27.158 -42.945 -7.780 1.00 63.50 1050 GLY A N 1
ATOM 7209 C CA . GLY A 1 1050 ? 26.233 -44.053 -7.533 1.00 63.50 1050 GLY A CA 1
ATOM 7210 C C . GLY A 1 1050 ? 24.760 -43.660 -7.440 1.00 63.50 1050 GLY A C 1
ATOM 7211 O O . GLY A 1 1050 ? 23.934 -44.527 -7.153 1.00 63.50 1050 GLY A O 1
ATOM 7212 N N . ASP A 1 1051 ? 24.418 -42.402 -7.705 1.00 62.75 1051 ASP A N 1
ATOM 7213 C CA . ASP A 1 1051 ? 23.071 -41.970 -8.072 1.00 62.75 1051 ASP A CA 1
ATOM 7214 C C . ASP A 1 1051 ? 23.121 -40.763 -9.034 1.00 62.75 1051 ASP A C 1
ATOM 7216 O O . ASP A 1 1051 ? 24.174 -40.445 -9.579 1.00 62.75 1051 ASP A O 1
ATOM 7220 N N . THR A 1 1052 ? 21.963 -40.165 -9.316 1.00 73.12 1052 THR A N 1
ATOM 7221 C CA . THR A 1 1052 ? 21.789 -39.066 -10.278 1.00 73.12 1052 THR A CA 1
ATOM 7222 C C . THR A 1 1052 ? 21.152 -37.842 -9.601 1.00 73.12 1052 THR A C 1
ATOM 7224 O O . THR A 1 1052 ? 20.135 -37.324 -10.078 1.00 73.12 1052 THR A O 1
ATOM 7227 N N . VAL A 1 1053 ? 21.631 -37.460 -8.415 1.00 66.38 1053 VAL A N 1
ATOM 7228 C CA . VAL A 1 1053 ? 21.079 -36.349 -7.622 1.00 66.38 1053 VAL A CA 1
ATOM 7229 C C . VAL A 1 1053 ? 21.896 -35.072 -7.831 1.00 66.38 1053 VAL A C 1
ATOM 7231 O O . VAL A 1 1053 ? 22.928 -34.879 -7.200 1.00 66.38 1053 VAL A O 1
ATOM 7234 N N . ASP A 1 1054 ? 21.375 -34.161 -8.659 1.00 59.69 1054 ASP A N 1
ATOM 7235 C CA . ASP A 1 1054 ? 21.968 -32.829 -8.845 1.00 59.69 1054 ASP A CA 1
ATOM 7236 C C . ASP A 1 1054 ? 22.141 -32.087 -7.500 1.00 59.69 1054 ASP A C 1
ATOM 7238 O O . ASP A 1 1054 ? 21.218 -32.024 -6.674 1.00 59.69 1054 ASP A O 1
ATOM 7242 N N . GLY A 1 1055 ? 23.304 -31.466 -7.310 1.00 54.16 1055 GLY A N 1
ATOM 7243 C CA . GLY A 1 1055 ? 23.719 -30.730 -6.114 1.00 54.16 1055 GLY A CA 1
ATOM 7244 C C . GLY A 1 1055 ? 24.741 -31.449 -5.223 1.00 54.16 1055 GLY A C 1
ATOM 7245 O O . GLY A 1 1055 ? 25.131 -30.881 -4.198 1.00 54.16 1055 GLY A O 1
ATOM 7246 N N . ASP A 1 1056 ? 25.170 -32.661 -5.583 1.00 54.09 1056 ASP A N 1
ATOM 7247 C CA . ASP A 1 1056 ? 26.141 -33.480 -4.841 1.00 54.09 1056 ASP A CA 1
ATOM 7248 C C . ASP A 1 1056 ? 27.610 -33.250 -5.289 1.00 54.09 1056 ASP A C 1
ATOM 7250 O O . ASP A 1 1056 ? 28.564 -33.623 -4.600 1.00 54.09 1056 ASP A O 1
ATOM 7254 N N . GLY A 1 1057 ? 27.806 -32.569 -6.421 1.00 60.41 1057 GLY A N 1
ATOM 7255 C CA . GLY A 1 1057 ? 29.090 -32.395 -7.099 1.00 60.41 1057 GLY A CA 1
ATOM 7256 C C . GLY A 1 1057 ? 29.151 -33.085 -8.465 1.00 60.41 1057 GLY A C 1
ATOM 7257 O O . GLY A 1 1057 ? 30.024 -32.725 -9.264 1.00 60.41 1057 GLY A O 1
ATOM 7258 N N . CYS A 1 1058 ? 28.233 -34.010 -8.755 1.00 67.88 1058 CYS A N 1
ATOM 7259 C CA . CYS A 1 1058 ? 28.040 -34.664 -10.044 1.00 67.88 1058 CYS A CA 1
ATOM 7260 C C . CYS A 1 1058 ? 26.576 -34.579 -10.499 1.00 67.88 1058 CYS A C 1
ATOM 7262 O O . CYS A 1 1058 ? 25.667 -34.997 -9.789 1.00 67.88 1058 CYS A O 1
ATOM 7264 N N . SER A 1 1059 ? 26.335 -34.051 -11.700 1.00 71.00 1059 SER A N 1
ATOM 7265 C CA . SER A 1 1059 ? 24.974 -33.937 -12.235 1.00 71.00 1059 SER A CA 1
ATOM 7266 C C . SER A 1 1059 ? 24.393 -35.296 -12.639 1.00 71.00 1059 SER A C 1
ATOM 7268 O O . SER A 1 1059 ? 25.118 -36.270 -12.833 1.00 71.00 1059 SER A O 1
ATOM 7270 N N . HIS A 1 1060 ? 23.086 -35.349 -12.899 1.00 73.25 1060 HIS A N 1
ATOM 7271 C CA . HIS A 1 1060 ? 22.430 -36.512 -13.510 1.00 73.25 1060 HIS A CA 1
ATOM 7272 C C . HIS A 1 1060 ? 22.928 -36.863 -14.931 1.00 73.25 1060 HIS A C 1
ATOM 7274 O O . HIS A 1 1060 ? 22.681 -37.972 -15.403 1.00 73.25 1060 HIS A O 1
ATOM 7280 N N . ASP A 1 1061 ? 23.654 -35.949 -15.588 1.00 75.38 1061 ASP A N 1
ATOM 7281 C CA . ASP A 1 1061 ? 24.403 -36.170 -16.839 1.00 75.38 1061 ASP A CA 1
ATOM 7282 C C . ASP A 1 1061 ? 25.871 -36.598 -16.588 1.00 75.38 1061 ASP A C 1
ATOM 7284 O O . ASP A 1 1061 ? 26.695 -36.645 -17.506 1.00 75.38 1061 ASP A O 1
ATOM 7288 N N . CYS A 1 1062 ? 26.226 -36.872 -15.332 1.00 75.69 1062 CYS A N 1
ATOM 7289 C CA . CYS A 1 1062 ? 27.551 -37.260 -14.857 1.00 75.69 1062 CYS A CA 1
ATOM 7290 C C . CYS A 1 1062 ? 28.677 -36.270 -15.223 1.00 75.69 1062 CYS A C 1
ATOM 7292 O O . CYS A 1 1062 ? 29.783 -36.651 -15.619 1.00 75.69 1062 CYS A O 1
ATOM 7294 N N . GLN A 1 1063 ? 28.392 -34.968 -15.096 1.00 78.38 1063 GLN A N 1
ATOM 7295 C CA . GLN A 1 1063 ? 29.350 -33.868 -15.277 1.00 78.38 1063 GLN A CA 1
ATOM 7296 C C . GLN A 1 1063 ? 29.621 -33.168 -13.930 1.00 78.38 1063 GLN A C 1
ATOM 7298 O O . GLN A 1 1063 ? 28.726 -33.095 -13.089 1.00 78.38 1063 GLN A O 1
ATOM 7303 N N . PHE A 1 1064 ? 30.823 -32.616 -13.710 1.00 69.38 1064 PHE A N 1
ATOM 7304 C CA . PHE A 1 1064 ? 31.121 -31.913 -12.453 1.00 69.38 1064 PHE A CA 1
ATOM 7305 C C . PHE A 1 1064 ? 30.336 -30.598 -12.335 1.00 69.38 1064 PHE A C 1
ATOM 7307 O O . PHE A 1 1064 ? 30.479 -29.697 -13.161 1.00 69.38 1064 PHE A O 1
ATOM 7314 N N . GLU A 1 1065 ? 29.564 -30.448 -11.260 1.00 61.72 1065 GLU A N 1
ATOM 7315 C CA . GLU A 1 1065 ? 28.648 -29.309 -11.078 1.00 61.72 1065 GLU A CA 1
ATOM 7316 C C . GLU A 1 1065 ? 29.331 -28.046 -10.535 1.00 61.72 1065 GLU A C 1
ATOM 7318 O O . GLU A 1 1065 ? 28.893 -26.917 -10.773 1.00 61.72 1065 GLU A O 1
ATOM 7323 N N . LEU A 1 1066 ? 30.394 -28.230 -9.747 1.00 70.69 1066 LEU A N 1
ATOM 7324 C CA . LEU A 1 1066 ? 30.949 -27.202 -8.863 1.00 70.69 1066 LEU A CA 1
ATOM 7325 C C . LEU A 1 1066 ? 32.455 -27.020 -9.075 1.00 70.69 1066 LEU A C 1
ATOM 7327 O O . LEU A 1 1066 ? 33.293 -27.415 -8.263 1.00 70.69 1066 LEU A O 1
ATOM 7331 N N . LEU A 1 1067 ? 32.782 -26.354 -10.182 1.00 75.19 1067 LEU A N 1
ATOM 7332 C CA . LEU A 1 1067 ? 34.134 -25.898 -10.500 1.00 75.19 1067 LEU A CA 1
ATOM 7333 C C . LEU A 1 1067 ? 34.489 -24.625 -9.720 1.00 75.19 1067 LEU A C 1
ATOM 7335 O O . LEU A 1 1067 ? 33.701 -23.675 -9.661 1.00 75.19 1067 LEU A O 1
ATOM 7339 N N . ILE A 1 1068 ? 35.685 -24.610 -9.131 1.00 79.19 1068 ILE A N 1
ATOM 7340 C CA . ILE A 1 1068 ? 36.217 -23.547 -8.276 1.00 79.19 1068 ILE A CA 1
ATOM 7341 C C . ILE A 1 1068 ? 37.377 -22.839 -9.014 1.00 79.19 1068 ILE A C 1
ATOM 7343 O O . ILE A 1 1068 ? 38.481 -23.400 -9.082 1.00 79.19 1068 ILE A O 1
ATOM 7347 N N . PRO A 1 1069 ? 37.176 -21.610 -9.537 1.00 71.12 1069 PRO A N 1
ATOM 7348 C CA . PRO A 1 1069 ? 38.216 -20.853 -10.238 1.00 71.12 1069 PRO A CA 1
ATOM 7349 C C . PRO A 1 1069 ? 39.306 -20.396 -9.268 1.00 71.12 1069 PRO A C 1
ATOM 7351 O O . PRO A 1 1069 ? 39.056 -19.700 -8.277 1.00 71.12 1069 PRO A O 1
ATOM 7354 N N . GLY A 1 1070 ? 40.554 -20.768 -9.541 1.00 57.66 1070 GLY A N 1
ATOM 7355 C CA . GLY A 1 1070 ? 41.576 -20.805 -8.503 1.00 57.66 1070 GLY A CA 1
ATOM 7356 C C . GLY A 1 1070 ? 42.231 -19.470 -8.138 1.00 57.66 1070 GLY A C 1
ATOM 7357 O O . GLY A 1 1070 ? 43.097 -19.460 -7.261 1.00 57.66 1070 GLY A O 1
ATOM 7358 N N . SER A 1 1071 ? 41.890 -18.343 -8.773 1.00 58.00 1071 SER A N 1
ATOM 7359 C CA . SER A 1 1071 ? 42.552 -17.050 -8.492 1.00 58.00 1071 SER A CA 1
ATOM 7360 C C . SER A 1 1071 ? 41.701 -15.776 -8.571 1.00 58.00 1071 SER A C 1
ATOM 7362 O O . SER A 1 1071 ? 42.183 -14.724 -8.143 1.00 58.00 1071 SER A O 1
ATOM 7364 N N . GLY A 1 1072 ? 40.450 -15.834 -9.040 1.00 51.31 1072 GLY A N 1
ATOM 7365 C CA . GLY A 1 1072 ? 39.533 -14.684 -9.010 1.00 51.31 1072 GLY A CA 1
ATOM 7366 C C . GLY A 1 1072 ? 39.960 -13.482 -9.869 1.00 51.31 1072 GLY A C 1
ATOM 7367 O O . GLY A 1 1072 ? 39.637 -12.341 -9.534 1.00 51.31 1072 GLY A O 1
ATOM 7368 N N . GLN A 1 1073 ? 40.701 -13.715 -10.957 1.00 54.69 1073 GLN A N 1
ATOM 7369 C CA . GLN A 1 1073 ? 40.922 -12.731 -12.022 1.00 54.69 1073 GLN A CA 1
ATOM 7370 C C . GLN A 1 1073 ? 40.166 -13.182 -13.279 1.00 54.69 1073 GLN A C 1
ATOM 7372 O O . GLN A 1 1073 ? 40.239 -14.348 -13.641 1.00 54.69 1073 GLN A O 1
ATOM 7377 N N . LEU A 1 1074 ? 39.481 -12.258 -13.964 1.00 47.22 1074 LEU A N 1
ATOM 7378 C CA . LEU A 1 1074 ? 38.563 -12.515 -15.096 1.00 47.22 1074 LEU A CA 1
ATOM 7379 C C . LEU A 1 1074 ? 39.227 -13.036 -16.399 1.00 47.22 1074 LEU A C 1
ATOM 7381 O O . LEU A 1 1074 ? 38.653 -12.916 -17.473 1.00 47.22 1074 LEU A O 1
ATOM 7385 N N . ALA A 1 1075 ? 40.450 -13.561 -16.331 1.00 49.81 1075 ALA A N 1
ATOM 7386 C CA . ALA A 1 1075 ? 41.237 -14.031 -17.479 1.00 49.81 1075 ALA A CA 1
ATOM 7387 C C . ALA A 1 1075 ? 41.837 -15.437 -17.264 1.00 49.81 1075 ALA A C 1
ATOM 7389 O O . ALA A 1 1075 ? 42.707 -15.859 -18.025 1.00 49.81 1075 ALA A O 1
ATOM 7390 N N . ASN A 1 1076 ? 41.388 -16.121 -16.208 1.00 62.91 1076 ASN A N 1
ATOM 7391 C CA . ASN A 1 1076 ? 41.968 -17.339 -15.655 1.00 62.91 1076 ASN A CA 1
ATOM 7392 C C . ASN A 1 1076 ? 40.877 -18.425 -15.576 1.00 62.91 1076 ASN A C 1
ATOM 7394 O O . ASN A 1 1076 ? 40.167 -18.521 -14.577 1.00 62.91 1076 ASN A O 1
ATOM 7398 N N . CYS A 1 1077 ? 40.705 -19.157 -16.679 1.00 70.38 1077 CYS A N 1
ATOM 7399 C CA . CYS A 1 1077 ? 39.760 -20.268 -16.863 1.00 70.38 1077 CYS A CA 1
ATOM 7400 C C . CYS A 1 1077 ? 40.412 -21.444 -17.623 1.00 70.38 1077 CYS A C 1
ATOM 7402 O O . CYS A 1 1077 ? 39.742 -22.235 -18.286 1.00 70.38 1077 CYS A O 1
ATOM 7404 N N . VAL A 1 1078 ? 41.748 -21.550 -17.605 1.00 79.94 1078 VAL A N 1
ATOM 7405 C CA . VAL A 1 1078 ? 42.448 -22.666 -18.271 1.00 79.94 1078 VAL A CA 1
ATOM 7406 C C . VAL A 1 1078 ? 42.292 -23.952 -17.462 1.00 79.94 1078 VAL A C 1
ATOM 7408 O O . VAL A 1 1078 ? 42.204 -25.031 -18.052 1.00 79.94 1078 VAL A O 1
ATOM 7411 N N . ALA A 1 1079 ? 42.272 -23.830 -16.133 1.00 83.06 1079 ALA A N 1
ATOM 7412 C CA . ALA A 1 1079 ? 42.124 -24.921 -15.184 1.00 83.06 1079 ALA A CA 1
ATOM 7413 C C . ALA A 1 1079 ? 41.245 -24.494 -13.998 1.00 83.06 1079 ALA A C 1
ATOM 7415 O O . ALA A 1 1079 ? 41.400 -23.393 -13.483 1.00 83.06 1079 ALA A O 1
ATOM 7416 N N . GLU A 1 1080 ? 40.364 -25.373 -13.527 1.00 83.69 1080 GLU A N 1
ATOM 7417 C CA . GLU A 1 1080 ? 39.511 -25.130 -12.356 1.00 83.69 1080 GLU A CA 1
ATOM 7418 C C . GLU A 1 1080 ? 39.476 -26.363 -11.448 1.00 83.69 1080 GLU A C 1
ATOM 7420 O O . GLU A 1 1080 ? 39.575 -27.497 -11.920 1.00 83.69 1080 GLU A O 1
ATOM 7425 N N . TRP A 1 1081 ? 39.349 -26.162 -10.133 1.00 85.94 1081 TRP A N 1
ATOM 7426 C CA . TRP A 1 1081 ? 39.298 -27.269 -9.171 1.00 85.94 1081 TRP A CA 1
ATOM 7427 C C . TRP A 1 1081 ? 37.860 -27.747 -8.976 1.00 85.94 1081 TRP A C 1
ATOM 7429 O O . TRP A 1 1081 ? 37.025 -26.968 -8.528 1.00 85.94 1081 TRP A O 1
ATOM 7439 N N . ALA A 1 1082 ? 37.579 -29.025 -9.217 1.00 81.75 1082 ALA A N 1
ATOM 7440 C CA . ALA A 1 1082 ? 36.349 -29.653 -8.744 1.00 81.75 1082 ALA A CA 1
ATOM 7441 C C . ALA A 1 1082 ? 36.544 -30.124 -7.292 1.00 81.75 1082 ALA A C 1
ATOM 7443 O O . ALA A 1 1082 ? 37.564 -30.744 -6.966 1.00 81.75 1082 ALA A O 1
ATOM 7444 N N . LEU A 1 1083 ? 35.571 -29.843 -6.423 1.00 82.44 1083 LEU A N 1
ATOM 7445 C CA . LEU A 1 1083 ? 35.495 -30.397 -5.069 1.00 82.44 1083 LEU A CA 1
ATOM 7446 C C . LEU A 1 1083 ? 34.335 -31.394 -5.013 1.00 82.44 1083 LEU A C 1
ATOM 7448 O O . LEU A 1 1083 ? 33.208 -31.051 -5.348 1.00 82.44 1083 LEU A O 1
ATOM 7452 N N . VAL A 1 1084 ? 34.636 -32.625 -4.612 1.00 71.94 1084 VAL A N 1
ATOM 7453 C CA . VAL A 1 1084 ? 33.843 -33.820 -4.926 1.00 71.94 1084 VAL A CA 1
ATOM 7454 C C . VAL A 1 1084 ? 33.250 -34.406 -3.639 1.00 71.94 1084 VAL A C 1
ATOM 7456 O O . VAL A 1 1084 ? 33.673 -35.446 -3.141 1.00 71.94 1084 VAL A O 1
ATOM 7459 N N . ASN A 1 1085 ? 32.305 -33.677 -3.047 1.00 65.81 1085 ASN A N 1
ATOM 7460 C CA . ASN A 1 1085 ? 31.787 -33.940 -1.705 1.00 65.81 1085 ASN A CA 1
ATOM 7461 C C . ASN A 1 1085 ? 30.238 -33.876 -1.706 1.00 65.81 1085 ASN A C 1
ATOM 7463 O O . ASN A 1 1085 ? 29.714 -32.771 -1.870 1.00 65.81 1085 ASN A O 1
ATOM 7467 N N . PRO A 1 1086 ? 29.521 -34.987 -1.420 1.00 51.22 1086 PRO A N 1
ATOM 7468 C CA . PRO A 1 1086 ? 28.127 -35.243 -1.835 1.00 51.22 1086 PRO A CA 1
ATOM 7469 C C . PRO A 1 1086 ? 27.042 -34.312 -1.266 1.00 51.22 1086 PRO A C 1
ATOM 7471 O O . PRO A 1 1086 ? 25.869 -34.458 -1.591 1.00 51.22 1086 PRO A O 1
ATOM 7474 N N . GLN A 1 1087 ? 27.369 -33.387 -0.360 1.00 55.66 1087 GLN A N 1
ATOM 7475 C CA . GLN A 1 1087 ? 26.418 -32.381 0.142 1.00 55.66 1087 GLN A CA 1
ATOM 7476 C C . GLN A 1 1087 ? 27.089 -31.016 0.412 1.00 55.66 1087 GLN A C 1
ATOM 7478 O O . GLN A 1 1087 ? 26.480 -30.119 1.001 1.00 55.66 1087 GLN A O 1
ATOM 7483 N N . ASN A 1 1088 ? 28.356 -30.830 0.020 1.00 52.81 1088 ASN A N 1
ATOM 7484 C CA . ASN A 1 1088 ? 29.137 -29.646 0.378 1.00 52.81 1088 ASN A CA 1
ATOM 7485 C C . ASN A 1 1088 ? 28.999 -28.537 -0.670 1.00 52.81 1088 ASN A C 1
ATOM 7487 O O . ASN A 1 1088 ? 29.878 -28.355 -1.514 1.00 52.81 1088 ASN A O 1
ATOM 7491 N N . ASN A 1 1089 ? 27.933 -27.743 -0.565 1.00 58.19 1089 ASN A N 1
ATOM 7492 C CA . ASN A 1 1089 ? 27.781 -26.524 -1.357 1.00 58.19 1089 ASN A CA 1
ATOM 7493 C C . ASN A 1 1089 ? 28.877 -25.495 -0.969 1.00 58.19 1089 ASN A C 1
ATOM 7495 O O . ASN A 1 1089 ? 28.851 -24.966 0.150 1.00 58.19 1089 ASN A O 1
ATOM 7499 N N . PRO A 1 1090 ? 29.865 -25.209 -1.843 1.00 59.50 1090 PRO A N 1
ATOM 7500 C CA . PRO A 1 1090 ? 31.001 -24.362 -1.507 1.00 59.50 1090 PRO A CA 1
ATOM 7501 C C . PRO A 1 1090 ? 30.537 -22.916 -1.261 1.00 59.50 1090 PRO A C 1
ATOM 7503 O O . PRO A 1 1090 ? 29.917 -22.324 -2.146 1.00 59.50 1090 PRO A O 1
ATOM 7506 N N . PRO A 1 1091 ? 30.873 -22.283 -0.118 1.00 59.59 1091 PRO A N 1
ATOM 7507 C CA . PRO A 1 1091 ? 30.393 -20.938 0.189 1.00 59.59 1091 PRO A CA 1
ATOM 7508 C C . PRO A 1 1091 ? 30.805 -19.956 -0.913 1.00 59.59 1091 PRO A C 1
ATOM 7510 O O . PRO A 1 1091 ? 31.984 -19.872 -1.263 1.00 59.59 1091 PRO A O 1
ATOM 7513 N N . LEU A 1 1092 ? 29.846 -19.223 -1.480 1.00 56.59 1092 LEU A N 1
ATOM 7514 C CA . LEU A 1 1092 ? 30.120 -18.346 -2.619 1.00 56.59 1092 LEU A CA 1
ATOM 7515 C C . LEU A 1 1092 ? 30.999 -17.156 -2.207 1.00 56.59 1092 LEU A C 1
ATOM 7517 O O . LEU A 1 1092 ? 30.795 -16.509 -1.178 1.00 56.59 1092 LEU A O 1
ATOM 7521 N N . GLY A 1 1093 ? 32.000 -16.876 -3.037 1.00 52.25 1093 GLY A N 1
ATOM 7522 C CA . GLY A 1 1093 ? 32.891 -15.736 -2.910 1.00 52.25 1093 GLY A CA 1
ATOM 7523 C C . GLY A 1 1093 ? 32.319 -14.458 -3.529 1.00 52.25 1093 GLY A C 1
ATOM 7524 O O . GLY A 1 1093 ? 31.146 -14.350 -3.890 1.00 52.25 1093 GLY A O 1
ATOM 7525 N N . ALA A 1 1094 ? 33.184 -13.454 -3.682 1.00 47.88 1094 ALA A N 1
ATOM 7526 C CA . ALA A 1 1094 ? 32.825 -12.235 -4.398 1.00 47.88 1094 ALA A CA 1
ATOM 7527 C C . ALA A 1 1094 ? 32.546 -12.548 -5.880 1.00 47.88 1094 ALA A C 1
ATOM 7529 O O . ALA A 1 1094 ? 33.390 -13.139 -6.548 1.00 47.88 1094 ALA A O 1
ATOM 7530 N N . GLY A 1 1095 ? 31.387 -12.119 -6.388 1.00 52.69 1095 GLY A N 1
ATOM 7531 C CA . GLY A 1 1095 ? 30.976 -12.355 -7.779 1.00 52.69 1095 GLY A CA 1
ATOM 7532 C C . GLY A 1 1095 ? 30.265 -13.690 -8.032 1.00 52.69 1095 GLY A C 1
ATOM 7533 O O . GLY A 1 1095 ? 30.223 -14.117 -9.175 1.00 52.69 1095 GLY A O 1
ATOM 7534 N N . ALA A 1 1096 ? 29.729 -14.347 -6.994 1.00 57.59 1096 ALA A N 1
ATOM 7535 C CA . ALA A 1 1096 ? 28.995 -15.622 -7.081 1.00 57.59 1096 ALA A CA 1
ATOM 7536 C C . ALA A 1 1096 ? 29.803 -16.834 -7.605 1.00 57.59 1096 ALA A C 1
ATOM 7538 O O . ALA A 1 1096 ? 29.245 -17.909 -7.809 1.00 57.59 1096 ALA A O 1
ATOM 7539 N N . LEU A 1 1097 ? 31.123 -16.692 -7.751 1.00 65.12 1097 LEU A N 1
ATOM 7540 C CA . LEU A 1 1097 ? 32.048 -17.807 -7.959 1.00 65.12 1097 LEU A CA 1
ATOM 7541 C C . LEU A 1 1097 ? 32.222 -18.594 -6.646 1.00 65.12 1097 LEU A C 1
ATOM 7543 O O . LEU A 1 1097 ? 32.305 -17.964 -5.585 1.00 65.12 1097 LEU A O 1
ATOM 7547 N N . PRO A 1 1098 ? 32.343 -19.933 -6.671 1.00 70.56 1098 PRO A N 1
ATOM 7548 C CA . PRO A 1 1098 ? 32.697 -20.720 -5.493 1.00 70.56 1098 PRO A CA 1
ATOM 7549 C C . PRO A 1 1098 ? 33.984 -20.226 -4.820 1.00 70.56 1098 PRO A C 1
ATOM 7551 O O . PRO A 1 1098 ? 34.973 -19.906 -5.481 1.00 70.56 1098 PRO A O 1
ATOM 7554 N N . SER A 1 1099 ? 33.998 -20.155 -3.487 1.00 74.94 1099 SER A N 1
ATOM 7555 C CA . SER A 1 1099 ? 35.197 -19.749 -2.749 1.00 74.94 1099 SER A CA 1
ATOM 7556 C C . SER A 1 1099 ? 36.342 -20.746 -2.951 1.00 74.94 1099 SER A C 1
ATOM 7558 O O . SER A 1 1099 ? 36.205 -21.936 -2.674 1.00 74.94 1099 SER A O 1
ATOM 7560 N N . TYR A 1 1100 ? 37.536 -20.252 -3.288 1.00 77.25 1100 TYR A N 1
ATOM 7561 C CA . TYR A 1 1100 ? 38.769 -21.052 -3.232 1.00 77.25 1100 TYR A CA 1
ATOM 7562 C C . TYR A 1 1100 ? 39.130 -21.510 -1.801 1.00 77.25 1100 TYR A C 1
ATOM 7564 O O . TYR A 1 1100 ? 40.058 -22.296 -1.617 1.00 77.25 1100 TYR A O 1
ATOM 7572 N N . ALA A 1 1101 ? 38.439 -20.999 -0.775 1.00 81.62 1101 ALA A N 1
ATOM 7573 C CA . ALA A 1 1101 ? 38.588 -21.368 0.627 1.00 81.62 1101 ALA A CA 1
ATOM 7574 C C . ALA A 1 1101 ? 37.358 -22.128 1.144 1.00 81.62 1101 ALA A C 1
ATOM 7576 O O . ALA A 1 1101 ? 36.251 -21.591 1.172 1.00 81.62 1101 ALA A O 1
ATOM 7577 N N . GLN A 1 1102 ? 37.602 -23.357 1.589 1.00 83.69 1102 GLN A N 1
ATOM 7578 C CA . GLN A 1 1102 ? 36.631 -24.370 1.985 1.00 83.69 1102 GLN A CA 1
ATOM 7579 C C . GLN A 1 1102 ? 36.869 -24.793 3.437 1.00 83.69 1102 GLN A C 1
ATOM 7581 O O . GLN A 1 1102 ? 38.002 -24.765 3.940 1.00 83.69 1102 GLN A O 1
ATOM 7586 N N . ARG A 1 1103 ? 35.797 -25.180 4.130 1.00 86.00 1103 ARG A N 1
ATOM 7587 C CA . ARG A 1 1103 ? 35.815 -25.517 5.557 1.00 86.00 1103 ARG A CA 1
ATOM 7588 C C . ARG A 1 1103 ? 34.861 -26.673 5.822 1.00 86.00 1103 ARG A C 1
ATOM 7590 O O . ARG A 1 1103 ? 33.665 -26.496 5.647 1.00 86.00 1103 ARG A O 1
ATOM 7597 N N . CYS A 1 1104 ? 35.394 -27.775 6.330 1.00 86.12 1104 CYS A N 1
ATOM 7598 C CA . CYS A 1 1104 ? 34.620 -28.920 6.787 1.00 86.12 1104 CYS A CA 1
ATOM 7599 C C . CYS A 1 1104 ? 34.751 -29.118 8.302 1.00 86.12 1104 CYS A C 1
ATOM 7601 O O . CYS A 1 1104 ? 35.716 -28.639 8.912 1.00 86.12 1104 CYS A O 1
ATOM 7603 N N . VAL A 1 1105 ? 33.767 -29.793 8.893 1.00 89.38 1105 VAL A N 1
ATOM 7604 C CA . VAL A 1 1105 ? 33.748 -30.233 10.289 1.00 89.38 1105 VAL A CA 1
ATOM 7605 C C . VAL A 1 1105 ? 34.191 -31.696 10.368 1.00 89.38 1105 VAL A C 1
ATOM 7607 O O . VAL A 1 1105 ? 33.701 -32.529 9.622 1.00 89.38 1105 VAL A O 1
ATOM 7610 N N . ASP A 1 1106 ? 35.120 -31.973 11.281 1.00 89.12 1106 ASP A N 1
ATOM 7611 C CA . ASP A 1 1106 ? 35.648 -33.302 11.628 1.00 89.12 1106 ASP A CA 1
ATOM 7612 C C . ASP A 1 1106 ? 34.493 -34.247 12.009 1.00 89.12 1106 ASP A C 1
ATOM 7614 O O . ASP A 1 1106 ? 33.839 -34.049 13.040 1.00 89.12 1106 ASP A O 1
ATOM 7618 N N . GLY A 1 1107 ? 34.208 -35.220 11.135 1.00 83.62 1107 GLY A N 1
ATOM 7619 C CA . GLY A 1 1107 ? 33.081 -36.154 11.232 1.00 83.62 1107 GLY A CA 1
ATOM 7620 C C . GLY A 1 1107 ? 31.735 -35.682 10.660 1.00 83.62 1107 GLY A C 1
ATOM 7621 O O . GLY A 1 1107 ? 30.701 -36.236 11.037 1.00 83.62 1107 GLY A O 1
ATOM 7622 N N . ASP A 1 1108 ? 31.711 -34.680 9.777 1.00 84.75 1108 ASP A N 1
ATOM 7623 C CA . ASP A 1 1108 ? 30.509 -34.247 9.047 1.00 84.75 1108 ASP A CA 1
ATOM 7624 C C . ASP A 1 1108 ? 30.452 -34.886 7.642 1.00 84.75 1108 ASP A C 1
ATOM 7626 O O . ASP A 1 1108 ? 31.147 -34.423 6.736 1.00 84.75 1108 ASP A O 1
ATOM 7630 N N . PRO A 1 1109 ? 29.614 -35.919 7.407 1.00 79.31 1109 PRO A N 1
ATOM 7631 C CA . PRO A 1 1109 ? 29.607 -36.683 6.156 1.00 79.31 1109 PRO A CA 1
ATOM 7632 C C . PRO A 1 1109 ? 29.171 -35.878 4.919 1.00 79.31 1109 PRO A C 1
ATOM 7634 O O . PRO A 1 1109 ? 29.254 -36.392 3.806 1.00 79.31 1109 PRO A O 1
ATOM 7637 N N . SER A 1 1110 ? 28.720 -34.627 5.080 1.00 73.69 1110 SER A N 1
ATOM 7638 C CA . SER A 1 1110 ? 28.457 -33.731 3.949 1.00 73.69 1110 SER A CA 1
ATOM 7639 C C . SER A 1 1110 ? 29.735 -33.306 3.217 1.00 73.69 1110 SER A C 1
ATOM 7641 O O . SER A 1 1110 ? 29.714 -33.056 2.009 1.00 73.69 1110 SER A O 1
ATOM 7643 N N . CYS A 1 1111 ? 30.850 -33.220 3.949 1.00 78.75 1111 CYS A N 1
ATOM 7644 C CA . CYS A 1 1111 ? 32.114 -32.657 3.483 1.00 78.75 1111 CYS A CA 1
ATOM 7645 C C . CYS A 1 1111 ? 33.363 -33.447 3.920 1.00 78.75 1111 CYS A C 1
ATOM 7647 O O . CYS A 1 1111 ? 34.453 -33.176 3.407 1.00 78.75 1111 CYS A O 1
ATOM 7649 N N . ASP A 1 1112 ? 33.209 -34.384 4.856 1.00 86.75 1112 ASP A N 1
ATOM 7650 C CA . ASP A 1 1112 ? 34.235 -35.270 5.395 1.00 86.75 1112 ASP A CA 1
ATOM 7651 C C . ASP A 1 1112 ? 33.941 -36.698 4.927 1.00 86.75 1112 ASP A C 1
ATOM 7653 O O . ASP A 1 1112 ? 33.000 -37.344 5.389 1.00 86.75 1112 ASP A O 1
ATOM 7657 N N . VAL A 1 1113 ? 34.707 -37.177 3.949 1.00 83.19 1113 VAL A N 1
ATOM 7658 C CA . VAL A 1 1113 ? 34.364 -38.352 3.129 1.00 83.19 1113 VAL A CA 1
ATOM 7659 C C . VAL A 1 1113 ? 34.295 -39.667 3.921 1.00 83.19 1113 VAL A C 1
ATOM 7661 O O . VAL A 1 1113 ? 33.648 -40.606 3.456 1.00 83.19 1113 VAL A O 1
ATOM 7664 N N . ASP A 1 1114 ? 34.912 -39.761 5.106 1.00 82.06 1114 ASP A N 1
ATOM 7665 C CA . ASP A 1 1114 ? 34.767 -40.937 5.981 1.00 82.06 1114 ASP A CA 1
ATOM 7666 C C . ASP A 1 1114 ? 33.649 -40.803 7.039 1.00 82.06 1114 ASP A C 1
ATOM 7668 O O . ASP A 1 1114 ? 33.193 -41.816 7.578 1.00 82.06 1114 ASP A O 1
ATOM 7672 N N . GLY A 1 1115 ? 33.155 -39.584 7.296 1.00 82.94 1115 GLY A N 1
ATOM 7673 C CA . GLY A 1 1115 ? 32.112 -39.292 8.282 1.00 82.94 1115 GLY A CA 1
ATOM 7674 C C . GLY A 1 1115 ? 32.490 -39.608 9.738 1.00 82.94 1115 GLY A C 1
ATOM 7675 O O . GLY A 1 1115 ? 31.599 -39.781 10.574 1.00 82.94 1115 GLY A O 1
ATOM 7676 N N . LEU A 1 1116 ? 33.782 -39.731 10.065 1.00 88.56 1116 LEU A N 1
ATOM 7677 C CA . LEU A 1 1116 ? 34.270 -40.089 11.396 1.00 88.56 1116 LEU A CA 1
ATOM 7678 C C . LEU A 1 1116 ? 34.866 -38.877 12.114 1.00 88.56 1116 LEU A C 1
ATOM 7680 O O . LEU A 1 1116 ? 35.783 -38.243 11.611 1.00 88.56 1116 LEU A O 1
ATOM 7684 N N . VAL A 1 1117 ? 34.435 -38.626 13.357 1.00 87.62 1117 VAL A N 1
ATOM 7685 C CA . VAL A 1 1117 ? 35.112 -37.672 14.258 1.00 87.62 1117 VAL A CA 1
ATOM 7686 C C . VAL A 1 1117 ? 36.457 -38.278 14.689 1.00 87.62 1117 VAL A C 1
ATOM 7688 O O . VAL A 1 1117 ? 36.558 -38.931 15.734 1.00 87.62 1117 VAL A O 1
ATOM 7691 N N . ASN A 1 1118 ? 37.468 -38.147 13.832 1.00 88.00 1118 ASN A N 1
ATOM 7692 C CA . ASN A 1 1118 ? 38.752 -38.842 13.919 1.00 88.00 1118 ASN A CA 1
ATOM 7693 C C . ASN A 1 1118 ? 39.931 -37.879 14.190 1.00 88.00 1118 ASN A C 1
ATOM 7695 O O . ASN A 1 1118 ? 40.957 -38.301 14.735 1.00 88.00 1118 ASN A O 1
ATOM 7699 N N . GLY A 1 1119 ? 39.765 -36.586 13.888 1.00 87.44 1119 GLY A N 1
ATOM 7700 C CA . GLY A 1 1119 ? 40.789 -35.550 14.011 1.00 87.44 1119 GLY A CA 1
ATOM 7701 C C . GLY A 1 1119 ? 41.473 -35.138 12.700 1.00 87.44 1119 GLY A C 1
ATOM 7702 O O . GLY A 1 1119 ? 42.363 -34.284 12.748 1.00 87.44 1119 GLY A O 1
ATOM 7703 N N . GLU A 1 1120 ? 41.091 -35.685 11.546 1.00 91.38 1120 GLU A N 1
ATOM 7704 C CA . GLU A 1 1120 ? 41.501 -35.256 10.202 1.00 91.38 1120 GLU A CA 1
ATOM 7705 C C . GLU A 1 1120 ? 40.322 -35.384 9.217 1.00 91.38 1120 GLU A C 1
ATOM 7707 O O . GLU A 1 1120 ? 39.727 -36.450 9.114 1.00 91.38 1120 GLU A O 1
ATOM 7712 N N . CYS A 1 1121 ? 40.022 -34.323 8.459 1.00 90.88 1121 CYS A N 1
ATOM 7713 C CA . CYS A 1 1121 ? 38.938 -34.330 7.474 1.00 90.88 1121 CYS A CA 1
ATOM 7714 C C . CYS A 1 1121 ? 39.448 -34.822 6.109 1.00 90.88 1121 CYS A C 1
ATOM 7716 O O . CYS A 1 1121 ? 40.465 -34.322 5.606 1.00 90.88 1121 CYS A O 1
ATOM 7718 N N . HIS A 1 1122 ? 38.720 -35.737 5.479 1.00 89.56 1122 HIS A N 1
ATOM 7719 C CA . HIS A 1 1122 ? 38.972 -36.267 4.143 1.00 89.56 1122 HIS A CA 1
ATOM 7720 C C . HIS A 1 1122 ? 38.141 -35.517 3.091 1.00 89.56 1122 HIS A C 1
ATOM 7722 O O . HIS A 1 1122 ? 36.917 -35.568 3.104 1.00 89.56 1122 HIS A O 1
ATOM 7728 N N . PHE A 1 1123 ? 38.802 -34.854 2.142 1.00 87.75 1123 PHE A N 1
ATOM 7729 C CA . PHE A 1 1123 ? 38.163 -34.208 0.989 1.00 87.75 1123 PHE A CA 1
ATOM 7730 C C . PHE A 1 1123 ? 38.506 -34.962 -0.297 1.00 87.75 1123 PHE A C 1
ATOM 7732 O O . PHE A 1 1123 ? 39.608 -35.498 -0.406 1.00 87.75 1123 PHE A O 1
ATOM 7739 N N . ARG A 1 1124 ? 37.643 -34.917 -1.313 1.00 86.38 1124 ARG A N 1
ATOM 7740 C CA . ARG A 1 1124 ? 37.967 -35.387 -2.671 1.00 86.38 1124 ARG A CA 1
ATOM 7741 C C . ARG A 1 1124 ? 38.088 -34.224 -3.645 1.00 86.38 1124 ARG A C 1
ATOM 7743 O O . ARG A 1 1124 ? 37.265 -33.312 -3.628 1.00 86.38 1124 ARG A O 1
ATOM 7750 N N . VAL A 1 1125 ? 39.111 -34.244 -4.496 1.00 87.69 1125 VAL A N 1
ATOM 7751 C CA . VAL A 1 1125 ? 39.417 -33.148 -5.432 1.00 87.69 1125 VAL A CA 1
ATOM 7752 C C . VAL A 1 1125 ? 39.826 -33.655 -6.813 1.00 87.69 1125 VAL A C 1
ATOM 7754 O O . VAL A 1 1125 ? 40.557 -34.635 -6.927 1.00 87.69 1125 VAL A O 1
ATOM 7757 N N . ALA A 1 1126 ? 39.415 -32.939 -7.856 1.00 87.06 1126 ALA A N 1
ATOM 7758 C CA . ALA A 1 1126 ? 39.884 -33.118 -9.232 1.00 87.06 1126 ALA A CA 1
ATOM 7759 C C . ALA A 1 1126 ? 40.194 -31.750 -9.872 1.00 87.06 1126 ALA A C 1
ATOM 7761 O O . ALA A 1 1126 ? 39.922 -30.701 -9.281 1.00 87.06 1126 ALA A O 1
ATOM 7762 N N . ILE A 1 1127 ? 40.791 -31.743 -11.066 1.00 86.94 1127 ILE A N 1
ATOM 7763 C CA . ILE A 1 1127 ? 41.070 -30.523 -11.838 1.00 86.94 1127 ILE A CA 1
ATOM 7764 C C . ILE A 1 1127 ? 40.543 -30.694 -13.257 1.00 86.94 1127 ILE A C 1
ATOM 7766 O O . ILE A 1 1127 ? 40.911 -31.653 -13.932 1.00 86.94 1127 ILE A O 1
ATOM 7770 N N . CYS A 1 1128 ? 39.726 -29.750 -13.711 1.00 85.31 1128 CYS A N 1
ATOM 7771 C CA . CYS A 1 1128 ? 39.174 -29.711 -15.060 1.00 85.31 1128 CYS A CA 1
ATOM 7772 C C . CYS A 1 1128 ? 39.839 -28.626 -15.907 1.00 85.31 1128 CYS A C 1
ATOM 7774 O O . CYS A 1 1128 ? 40.212 -27.572 -15.399 1.00 85.31 1128 CYS A O 1
ATOM 7776 N N . PHE A 1 1129 ? 39.970 -28.886 -17.207 1.00 85.25 1129 PHE A N 1
ATOM 7777 C CA . PHE A 1 1129 ? 40.649 -28.034 -18.177 1.00 85.25 1129 PHE A CA 1
ATOM 7778 C C . PHE A 1 1129 ? 39.737 -27.690 -19.356 1.00 85.25 1129 PHE A C 1
ATOM 7780 O O . PHE A 1 1129 ? 39.049 -28.554 -19.910 1.00 85.25 1129 PHE A O 1
ATOM 7787 N N . GLY A 1 1130 ? 39.786 -26.423 -19.770 1.00 74.25 1130 GLY A N 1
ATOM 7788 C CA . GLY A 1 1130 ? 39.126 -25.932 -20.981 1.00 74.25 1130 GLY A CA 1
ATOM 7789 C C . GLY A 1 1130 ? 37.595 -25.898 -20.944 1.00 74.25 1130 GLY A C 1
ATOM 7790 O O . GLY A 1 1130 ? 36.980 -25.855 -22.006 1.00 74.25 1130 GLY A O 1
ATOM 7791 N N . LEU A 1 1131 ? 36.974 -25.942 -19.762 1.00 74.94 1131 LEU A N 1
ATOM 7792 C CA . LEU A 1 1131 ? 35.534 -25.716 -19.614 1.00 74.94 1131 LEU A CA 1
ATOM 7793 C C . LEU A 1 1131 ? 35.212 -24.220 -19.717 1.00 74.94 1131 LEU A C 1
ATOM 7795 O O . LEU A 1 1131 ? 36.006 -23.369 -19.322 1.00 74.94 1131 LEU A O 1
ATOM 7799 N N . ALA A 1 1132 ? 34.048 -23.906 -20.281 1.00 66.81 1132 ALA A N 1
ATOM 7800 C CA . ALA A 1 1132 ? 33.534 -22.546 -20.337 1.00 66.81 1132 ALA A CA 1
ATOM 7801 C C . ALA A 1 1132 ? 32.620 -22.315 -19.128 1.00 66.81 1132 ALA A C 1
ATOM 7803 O O . ALA A 1 1132 ? 31.474 -22.757 -19.139 1.00 66.81 1132 ALA A O 1
ATOM 7804 N N . ASP A 1 1133 ? 33.123 -21.640 -18.093 1.00 68.69 1133 ASP A N 1
ATOM 7805 C CA . ASP A 1 1133 ? 32.310 -21.231 -16.945 1.00 68.69 1133 ASP A CA 1
ATOM 7806 C C . ASP A 1 1133 ? 31.379 -20.060 -17.345 1.00 68.69 1133 ASP A C 1
ATOM 7808 O O . ASP A 1 1133 ? 31.877 -18.965 -17.633 1.00 68.69 1133 ASP A O 1
ATOM 7812 N N . PRO A 1 1134 ? 30.037 -20.215 -17.318 1.00 66.75 1134 PRO A N 1
ATOM 7813 C CA . PRO A 1 1134 ? 29.101 -19.124 -17.613 1.00 66.75 1134 PRO A CA 1
ATOM 7814 C C . PRO A 1 1134 ? 29.215 -17.930 -16.650 1.00 66.75 1134 PRO A C 1
ATOM 7816 O O . PRO A 1 1134 ? 28.738 -16.838 -16.956 1.00 66.75 1134 PRO A O 1
ATOM 7819 N N . ARG A 1 1135 ? 29.848 -18.122 -15.484 1.00 69.12 1135 ARG A N 1
ATOM 7820 C CA . ARG A 1 1135 ? 30.134 -17.092 -14.474 1.00 69.12 1135 ARG A CA 1
ATOM 7821 C C . ARG A 1 1135 ? 31.397 -16.277 -14.813 1.00 69.12 1135 ARG A C 1
ATOM 7823 O O . ARG A 1 1135 ? 31.629 -15.237 -14.197 1.00 69.12 1135 ARG A O 1
ATOM 7830 N N . LEU A 1 1136 ? 32.186 -16.706 -15.807 1.00 69.50 1136 LEU A N 1
ATOM 7831 C CA . LEU A 1 1136 ? 33.375 -16.027 -16.343 1.00 69.50 1136 LEU A CA 1
ATOM 7832 C C . LEU A 1 1136 ? 33.250 -15.764 -17.867 1.00 69.50 1136 LEU A C 1
ATOM 7834 O O . LEU A 1 1136 ? 34.144 -16.140 -18.625 1.00 69.50 1136 LEU A O 1
ATOM 7838 N N . PRO A 1 1137 ? 32.184 -15.091 -18.352 1.00 63.09 1137 PRO A N 1
ATOM 7839 C CA . PRO A 1 1137 ? 31.846 -15.026 -19.783 1.00 63.09 1137 PRO A CA 1
ATOM 7840 C C . PRO A 1 1137 ? 32.867 -14.282 -20.666 1.00 63.09 1137 PRO A C 1
ATOM 7842 O O . PRO A 1 1137 ? 32.884 -14.482 -21.878 1.00 63.09 1137 PRO A O 1
ATOM 7845 N N . ASP A 1 1138 ? 33.732 -13.446 -20.080 1.00 66.56 1138 ASP A N 1
ATOM 7846 C CA . ASP A 1 1138 ? 34.847 -12.790 -20.784 1.00 66.56 1138 ASP A CA 1
ATOM 7847 C C . ASP A 1 1138 ? 36.046 -13.735 -21.035 1.00 66.56 1138 ASP A C 1
ATOM 7849 O O . ASP A 1 1138 ? 36.973 -13.385 -21.773 1.00 66.56 1138 ASP A O 1
ATOM 7853 N N . CYS A 1 1139 ? 36.070 -14.919 -20.412 1.00 66.56 1139 CYS A N 1
ATOM 7854 C CA . CYS A 1 1139 ? 37.193 -15.848 -20.460 1.00 66.56 1139 CYS A CA 1
ATOM 7855 C C . CYS A 1 1139 ? 36.950 -16.972 -21.477 1.00 66.56 1139 CYS A C 1
ATOM 7857 O O . CYS A 1 1139 ? 36.120 -17.856 -21.283 1.00 66.56 1139 CYS A O 1
ATOM 7859 N N . VAL A 1 1140 ? 37.706 -16.943 -22.579 1.00 71.12 1140 VAL A N 1
ATOM 7860 C CA . VAL A 1 1140 ? 37.644 -17.967 -23.632 1.00 71.12 1140 VAL A CA 1
ATOM 7861 C C . VAL A 1 1140 ? 38.701 -19.045 -23.358 1.00 71.12 1140 VAL A C 1
ATOM 7863 O O . VAL A 1 1140 ? 39.895 -18.723 -23.399 1.00 71.12 1140 VAL A O 1
ATOM 7866 N N . PRO A 1 1141 ? 38.316 -20.313 -23.109 1.00 68.88 1141 PRO A N 1
ATOM 7867 C CA . PRO A 1 1141 ? 39.277 -21.376 -22.849 1.00 68.88 1141 PRO A CA 1
ATOM 7868 C C . PRO A 1 1141 ? 40.158 -21.680 -24.080 1.00 68.88 1141 PRO A C 1
ATOM 7870 O O . PRO A 1 1141 ? 39.712 -21.569 -25.226 1.00 68.88 1141 PRO A O 1
ATOM 7873 N N . PRO A 1 1142 ? 41.425 -22.080 -23.871 1.00 75.44 1142 PRO A N 1
ATOM 7874 C CA . PRO A 1 1142 ? 42.335 -22.468 -24.945 1.00 75.44 1142 PRO A CA 1
ATOM 7875 C C . PRO A 1 1142 ? 41.953 -23.837 -25.524 1.00 75.44 1142 PRO A C 1
ATOM 7877 O O . PRO A 1 1142 ? 41.516 -24.724 -24.800 1.00 75.44 1142 PRO A O 1
ATOM 7880 N N . THR A 1 1143 ? 42.216 -24.063 -26.812 1.00 78.75 1143 THR A N 1
ATOM 7881 C CA . THR A 1 1143 ? 41.943 -25.362 -27.458 1.00 78.75 1143 THR A CA 1
ATOM 7882 C C . THR A 1 1143 ? 42.968 -26.453 -27.127 1.00 78.75 1143 THR A C 1
ATOM 7884 O O . THR A 1 1143 ? 42.731 -27.612 -27.448 1.00 78.75 1143 THR A O 1
ATOM 7887 N N . ALA A 1 1144 ? 44.114 -26.114 -26.518 1.00 81.88 1144 ALA A N 1
ATOM 7888 C CA . ALA A 1 1144 ? 45.143 -27.087 -26.148 1.00 81.88 1144 ALA A CA 1
ATOM 7889 C C . ALA A 1 1144 ? 45.975 -26.672 -24.919 1.00 81.88 1144 ALA A C 1
ATOM 7891 O O . ALA A 1 1144 ? 46.360 -25.505 -24.766 1.00 81.88 1144 ALA A O 1
ATOM 7892 N N . LEU A 1 1145 ? 46.321 -27.654 -24.081 1.00 85.94 1145 LEU A N 1
ATOM 7893 C CA . LEU A 1 1145 ? 47.191 -27.504 -22.910 1.00 85.94 1145 LEU A CA 1
ATOM 7894 C C . LEU A 1 1145 ? 48.557 -28.162 -23.159 1.00 85.94 1145 LEU A C 1
ATOM 7896 O O . LEU A 1 1145 ? 48.635 -29.326 -23.543 1.00 85.94 1145 LEU A O 1
ATOM 7900 N N . ALA A 1 1146 ? 49.651 -27.435 -22.916 1.00 85.31 1146 ALA A N 1
ATOM 7901 C CA . ALA A 1 1146 ? 51.008 -27.947 -23.127 1.00 85.31 1146 ALA A CA 1
ATOM 7902 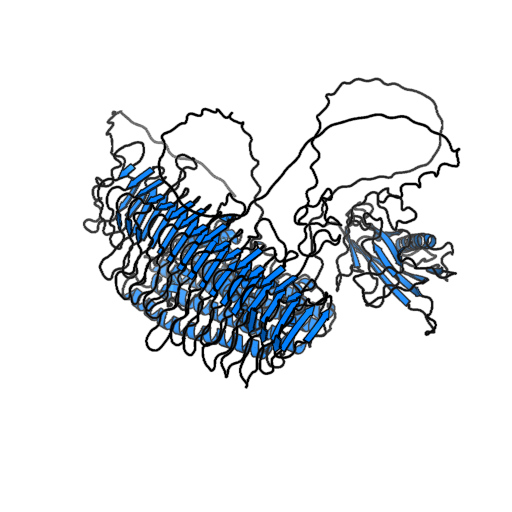C C . ALA A 1 1146 ? 51.623 -28.543 -21.849 1.00 85.31 1146 ALA A C 1
ATOM 7904 O O . ALA A 1 1146 ? 52.365 -29.523 -21.908 1.00 85.31 1146 ALA A O 1
ATOM 7905 N N . GLN A 1 1147 ? 51.336 -27.953 -20.683 1.00 86.56 1147 GLN A N 1
ATOM 7906 C CA . GLN A 1 1147 ? 51.936 -28.359 -19.411 1.00 86.56 1147 GLN A CA 1
ATOM 7907 C C . GLN A 1 1147 ? 51.081 -27.936 -18.208 1.00 86.56 1147 GLN A C 1
ATOM 7909 O O . GLN A 1 1147 ? 50.464 -26.872 -18.222 1.00 86.56 1147 GLN A O 1
ATOM 7914 N N . TYR A 1 1148 ? 51.112 -28.727 -17.136 1.00 87.31 1148 TYR A N 1
ATOM 7915 C CA . TYR A 1 1148 ? 50.628 -28.351 -15.805 1.00 87.31 1148 TYR A CA 1
ATOM 7916 C C . TYR A 1 1148 ? 51.730 -28.556 -14.758 1.00 87.31 1148 TYR A C 1
ATOM 7918 O O . TYR A 1 1148 ? 52.521 -29.497 -14.847 1.00 87.31 1148 TYR A O 1
ATOM 7926 N N . VAL A 1 1149 ? 51.805 -27.679 -13.755 1.00 87.06 1149 VAL A N 1
ATOM 7927 C CA . VAL A 1 1149 ? 52.825 -27.735 -12.695 1.00 87.06 1149 VAL A CA 1
ATOM 7928 C C . VAL A 1 1149 ? 52.169 -27.692 -11.321 1.00 87.06 1149 VAL A C 1
ATOM 7930 O O . VAL A 1 1149 ? 51.637 -26.657 -10.927 1.00 87.06 1149 VAL A O 1
ATOM 7933 N N . LEU A 1 1150 ? 52.271 -28.776 -10.550 1.00 86.75 1150 LEU A N 1
ATOM 7934 C CA . LEU A 1 1150 ? 51.808 -28.819 -9.160 1.00 86.75 1150 LEU A CA 1
ATOM 7935 C C . LEU A 1 1150 ? 52.835 -28.119 -8.251 1.00 86.75 1150 LEU A C 1
ATOM 7937 O O . LEU A 1 1150 ? 53.988 -28.533 -8.156 1.00 86.75 1150 LEU A O 1
ATOM 7941 N N . LEU A 1 1151 ? 52.449 -27.030 -7.586 1.00 83.62 1151 LEU A N 1
ATOM 7942 C CA . LEU A 1 1151 ? 53.342 -26.228 -6.735 1.00 83.62 1151 LEU A CA 1
ATOM 7943 C C . LEU A 1 1151 ? 53.191 -26.528 -5.238 1.00 83.62 1151 LEU A C 1
ATOM 7945 O O . LEU A 1 1151 ? 54.159 -26.366 -4.484 1.00 83.62 1151 LEU A O 1
ATOM 7949 N N . VAL A 1 1152 ? 51.978 -26.895 -4.813 1.00 83.75 1152 VAL A N 1
ATOM 7950 C CA . VAL A 1 1152 ? 51.611 -27.320 -3.452 1.00 83.75 1152 VAL A CA 1
ATOM 7951 C C . VAL A 1 1152 ? 50.416 -28.292 -3.564 1.00 83.75 1152 VAL A C 1
ATOM 7953 O O . VAL A 1 1152 ? 49.524 -27.997 -4.356 1.00 83.75 1152 VAL A O 1
ATOM 7956 N N . PRO A 1 1153 ? 50.341 -29.395 -2.795 1.00 82.12 1153 PRO A N 1
ATOM 7957 C CA . PRO A 1 1153 ? 51.421 -29.983 -2.000 1.00 82.12 1153 PRO A CA 1
ATOM 7958 C C . PRO A 1 1153 ? 52.613 -30.383 -2.883 1.00 82.12 1153 PRO A C 1
ATOM 7960 O O . PRO A 1 1153 ? 52.492 -30.498 -4.099 1.00 82.12 1153 PRO A O 1
ATOM 7963 N N . ARG A 1 1154 ? 53.796 -30.524 -2.277 1.00 73.88 1154 ARG A N 1
ATOM 7964 C CA . ARG A 1 1154 ? 55.026 -30.861 -3.007 1.00 73.88 1154 ARG A CA 1
ATOM 7965 C C . ARG A 1 1154 ? 55.357 -32.347 -2.881 1.00 73.88 1154 ARG A C 1
ATOM 7967 O O . ARG A 1 1154 ? 55.290 -32.853 -1.758 1.00 73.88 1154 ARG A O 1
ATOM 7974 N N . PRO A 1 1155 ? 55.808 -33.014 -3.958 1.00 67.00 1155 PRO A N 1
ATOM 7975 C CA . PRO A 1 1155 ? 56.333 -34.375 -3.888 1.00 67.00 1155 PRO A CA 1
ATOM 7976 C C . PRO A 1 1155 ? 57.751 -34.376 -3.276 1.00 67.00 1155 PRO A C 1
ATOM 7978 O O . PRO A 1 1155 ? 58.766 -34.527 -3.952 1.00 67.00 1155 PRO A O 1
ATOM 7981 N N . GLU A 1 1156 ? 57.849 -34.151 -1.962 1.00 64.06 1156 GLU A N 1
ATOM 7982 C CA . GLU A 1 1156 ? 59.134 -34.165 -1.253 1.00 64.06 1156 GLU A CA 1
ATOM 7983 C C . GLU A 1 1156 ? 59.661 -35.602 -1.096 1.00 64.06 1156 GLU A C 1
ATOM 7985 O O . GLU A 1 1156 ? 59.097 -36.414 -0.363 1.00 64.06 1156 GLU A O 1
ATOM 7990 N N . ALA A 1 1157 ? 60.809 -35.901 -1.713 1.00 54.75 1157 ALA A N 1
ATOM 7991 C CA . ALA A 1 1157 ? 61.455 -37.221 -1.693 1.00 54.75 1157 ALA A CA 1
ATOM 7992 C C . ALA A 1 1157 ? 61.996 -37.678 -0.312 1.00 54.75 1157 ALA A C 1
ATOM 7994 O O . ALA A 1 1157 ? 62.745 -38.651 -0.220 1.00 54.75 1157 ALA A O 1
ATOM 7995 N N . THR A 1 1158 ? 61.691 -36.973 0.783 1.00 56.03 1158 THR A N 1
ATOM 7996 C CA . THR A 1 1158 ? 62.167 -37.306 2.136 1.00 56.03 1158 THR A CA 1
ATOM 7997 C C . THR A 1 1158 ? 61.093 -36.949 3.181 1.00 56.03 1158 THR A C 1
ATOM 7999 O O . THR A 1 1158 ? 60.989 -35.791 3.581 1.00 56.03 1158 THR A O 1
ATOM 8002 N N . PRO A 1 1159 ? 60.280 -37.915 3.659 1.00 52.38 1159 PRO A N 1
ATOM 8003 C CA . PRO A 1 1159 ? 58.998 -37.651 4.334 1.00 52.38 1159 PRO A CA 1
ATOM 8004 C C . PRO A 1 1159 ? 59.116 -37.262 5.825 1.00 52.38 1159 PRO A C 1
ATOM 8006 O O . PRO A 1 1159 ? 58.272 -37.609 6.647 1.00 52.38 1159 PRO A O 1
ATOM 8009 N N . THR A 1 1160 ? 60.169 -36.545 6.222 1.00 55.25 1160 THR A N 1
ATOM 8010 C CA . THR A 1 1160 ? 60.556 -36.366 7.637 1.00 55.25 1160 THR A CA 1
ATOM 8011 C C . THR A 1 1160 ? 59.854 -35.219 8.373 1.00 55.25 1160 THR A C 1
ATOM 8013 O O . THR A 1 1160 ? 60.155 -34.993 9.545 1.00 55.25 1160 THR A O 1
ATOM 8016 N N . ARG A 1 1161 ? 58.971 -34.447 7.718 1.00 55.78 1161 ARG A N 1
ATOM 8017 C CA . ARG A 1 1161 ? 58.361 -33.246 8.331 1.00 55.78 1161 ARG A CA 1
ATOM 8018 C C . ARG A 1 1161 ? 56.850 -33.094 8.151 1.00 55.78 1161 ARG A C 1
ATOM 8020 O O . ARG A 1 1161 ? 56.213 -32.595 9.072 1.00 55.78 1161 ARG A O 1
ATOM 8027 N N . HIS A 1 1162 ? 56.293 -33.503 7.008 1.00 68.38 1162 HIS A N 1
ATOM 8028 C CA . HIS A 1 1162 ? 54.868 -33.333 6.674 1.00 68.38 1162 HIS A CA 1
ATOM 8029 C C . HIS A 1 1162 ? 54.327 -34.544 5.884 1.00 68.38 1162 HIS A C 1
ATOM 8031 O O . HIS A 1 1162 ? 54.078 -34.414 4.687 1.00 68.38 1162 HIS A O 1
ATOM 8037 N N . PRO A 1 1163 ? 54.172 -35.729 6.508 1.00 75.69 1163 PRO A N 1
ATOM 8038 C CA . PRO A 1 1163 ? 53.802 -36.961 5.799 1.00 75.69 1163 PRO A CA 1
ATOM 8039 C C . PRO A 1 1163 ? 52.467 -36.853 5.043 1.00 75.69 1163 PRO A C 1
ATOM 8041 O O . PRO A 1 1163 ? 52.401 -37.273 3.892 1.00 75.69 1163 PRO A O 1
ATOM 8044 N N . THR A 1 1164 ? 51.451 -36.202 5.622 1.00 82.00 1164 THR A N 1
ATOM 8045 C CA . THR A 1 1164 ? 50.144 -35.961 4.977 1.00 82.00 1164 THR A CA 1
ATOM 8046 C C . THR A 1 1164 ? 50.282 -35.191 3.658 1.00 82.00 1164 THR A C 1
ATOM 8048 O O . THR A 1 1164 ? 49.657 -35.544 2.667 1.00 82.00 1164 THR A O 1
ATOM 8051 N N . ASN A 1 1165 ? 51.179 -34.198 3.582 1.00 80.56 1165 ASN A N 1
ATOM 8052 C CA . ASN A 1 1165 ? 51.418 -33.466 2.332 1.00 80.56 1165 ASN A CA 1
ATOM 8053 C C . ASN A 1 1165 ? 52.055 -34.356 1.252 1.00 80.56 1165 ASN A C 1
ATOM 8055 O O . ASN A 1 1165 ? 51.772 -34.162 0.075 1.00 80.56 1165 ASN A O 1
ATOM 8059 N N . VAL A 1 1166 ? 52.914 -35.307 1.635 1.00 81.31 1166 VAL A N 1
ATOM 8060 C CA . VAL A 1 1166 ? 53.546 -36.244 0.689 1.00 81.31 1166 VAL A CA 1
ATOM 8061 C C . VAL A 1 1166 ? 52.518 -37.253 0.167 1.00 81.31 1166 VAL A C 1
ATOM 8063 O O . VAL A 1 1166 ? 52.504 -37.528 -1.029 1.00 81.31 1166 VAL A O 1
ATOM 8066 N N . ALA A 1 1167 ? 51.616 -37.738 1.029 1.00 83.62 1167 ALA A N 1
ATOM 8067 C CA . ALA A 1 1167 ? 50.497 -38.592 0.628 1.00 83.62 1167 ALA A CA 1
ATOM 8068 C C . ALA A 1 1167 ? 49.543 -37.865 -0.338 1.00 83.62 1167 ALA A C 1
ATOM 8070 O O . ALA A 1 1167 ? 49.318 -38.340 -1.449 1.00 83.62 1167 ALA A O 1
ATOM 8071 N N . ASN A 1 1168 ? 49.080 -36.665 0.025 1.00 88.94 1168 ASN A N 1
ATOM 8072 C CA . ASN A 1 1168 ? 48.191 -35.861 -0.817 1.00 88.94 1168 ASN A CA 1
ATOM 8073 C C . ASN A 1 1168 ? 48.847 -35.472 -2.161 1.00 88.94 1168 ASN A C 1
ATOM 8075 O O . ASN A 1 1168 ? 48.168 -35.386 -3.181 1.00 88.94 1168 ASN A O 1
ATOM 8079 N N . ALA A 1 1169 ? 50.169 -35.249 -2.192 1.00 85.25 1169 ALA A N 1
ATOM 8080 C CA . ALA A 1 1169 ? 50.899 -35.026 -3.443 1.00 85.25 1169 ALA A CA 1
ATOM 8081 C C . ALA A 1 1169 ? 50.934 -36.284 -4.325 1.00 85.25 1169 ALA A C 1
ATOM 8083 O O . ALA A 1 1169 ? 50.759 -36.171 -5.535 1.00 85.25 1169 ALA A O 1
ATOM 8084 N N . ALA A 1 1170 ? 51.125 -37.471 -3.742 1.00 84.94 1170 ALA A N 1
ATOM 8085 C CA . ALA A 1 1170 ? 51.110 -38.729 -4.485 1.00 84.94 1170 ALA A CA 1
ATOM 8086 C C . ALA A 1 1170 ? 49.724 -39.036 -5.086 1.00 84.94 1170 ALA A C 1
ATOM 8088 O O . ALA A 1 1170 ? 49.652 -39.415 -6.253 1.00 84.94 1170 ALA A O 1
ATOM 8089 N N . ALA A 1 1171 ? 48.642 -38.798 -4.335 1.00 87.12 1171 ALA A N 1
ATOM 8090 C CA . ALA A 1 1171 ? 47.269 -38.965 -4.821 1.00 87.12 1171 ALA A CA 1
ATOM 8091 C C . ALA A 1 1171 ? 46.967 -38.050 -6.025 1.00 87.12 1171 ALA A C 1
ATOM 8093 O O . ALA A 1 1171 ? 46.502 -38.518 -7.062 1.00 87.12 1171 ALA A O 1
ATOM 8094 N N . LEU A 1 1172 ? 47.332 -36.763 -5.939 1.00 87.06 1172 LEU A N 1
ATOM 8095 C CA . LEU A 1 1172 ? 47.195 -35.821 -7.058 1.00 87.06 1172 LEU A CA 1
ATOM 8096 C C . LEU A 1 1172 ? 48.048 -36.223 -8.275 1.00 87.06 1172 LEU A C 1
ATOM 8098 O O . LEU A 1 1172 ? 47.590 -36.106 -9.407 1.00 87.06 1172 LEU A O 1
ATOM 8102 N N . ILE A 1 1173 ? 49.274 -36.722 -8.071 1.00 86.19 1173 ILE A N 1
ATOM 8103 C CA . ILE A 1 1173 ? 50.121 -37.221 -9.170 1.00 86.19 1173 ILE A CA 1
ATOM 8104 C C . ILE A 1 1173 ? 49.480 -38.420 -9.878 1.00 86.19 1173 ILE A C 1
ATOM 8106 O O . ILE A 1 1173 ? 49.595 -38.512 -11.099 1.00 86.19 1173 ILE A O 1
ATOM 8110 N N . GLN A 1 1174 ? 48.822 -39.319 -9.142 1.00 85.31 1174 GLN A N 1
ATOM 8111 C CA . GLN A 1 1174 ? 48.121 -40.468 -9.717 1.00 85.31 1174 GLN A CA 1
ATOM 8112 C C . GLN A 1 1174 ? 46.929 -40.016 -10.574 1.00 85.31 1174 GLN A C 1
ATOM 8114 O O . GLN A 1 1174 ? 46.879 -40.361 -11.751 1.00 85.31 1174 GLN A O 1
ATOM 8119 N N . ALA A 1 1175 ? 46.058 -39.157 -10.037 1.00 84.81 1175 ALA A N 1
ATOM 8120 C CA . ALA A 1 1175 ? 44.911 -38.599 -10.761 1.00 84.81 1175 ALA A CA 1
ATOM 8121 C C . ALA A 1 1175 ? 45.296 -37.866 -12.067 1.00 84.81 1175 ALA A C 1
ATOM 8123 O O . ALA A 1 1175 ? 44.544 -37.865 -13.041 1.00 84.81 1175 ALA A O 1
ATOM 8124 N N . PHE A 1 1176 ? 46.488 -37.260 -12.119 1.00 84.31 1176 PHE A N 1
ATOM 8125 C CA . PHE A 1 1176 ? 47.026 -36.641 -13.336 1.00 84.31 1176 PHE A CA 1
ATOM 8126 C C . PHE A 1 1176 ? 47.549 -37.637 -14.386 1.00 84.31 1176 PHE A C 1
ATOM 8128 O O . PHE A 1 1176 ? 47.589 -37.297 -15.569 1.00 84.31 1176 PHE A O 1
ATOM 8135 N N . GLN A 1 1177 ? 47.959 -38.847 -13.991 1.00 81.44 1177 GLN A N 1
ATOM 8136 C CA . GLN A 1 1177 ? 48.461 -39.878 -14.918 1.00 81.44 1177 GLN A CA 1
ATOM 8137 C C . GLN A 1 1177 ? 47.339 -40.545 -15.727 1.00 81.44 1177 GLN A C 1
ATOM 8139 O O . GLN A 1 1177 ? 47.606 -41.188 -16.740 1.00 81.44 1177 GLN A O 1
ATOM 8144 N N . GLU A 1 1178 ? 46.084 -40.341 -15.331 1.00 77.38 1178 GLU A N 1
ATOM 8145 C CA . GLU A 1 1178 ? 44.901 -40.779 -16.078 1.00 77.38 1178 GLU A CA 1
ATOM 8146 C C . GLU A 1 1178 ? 44.657 -39.903 -17.325 1.00 77.38 1178 GLU A C 1
ATOM 8148 O O . GLU A 1 1178 ? 44.221 -40.412 -18.356 1.00 77.38 1178 GLU A O 1
ATOM 8153 N N . LEU A 1 1179 ? 45.052 -38.619 -17.291 1.00 75.38 1179 LEU A N 1
ATOM 8154 C CA . LEU A 1 1179 ? 45.040 -37.724 -18.461 1.00 75.38 1179 LEU A CA 1
ATOM 8155 C C . LEU A 1 1179 ? 46.241 -37.911 -19.404 1.00 75.38 1179 LEU A C 1
ATOM 8157 O O . LEU A 1 1179 ? 46.178 -37.488 -20.558 1.00 75.38 1179 LEU A O 1
ATOM 8161 N N . SER A 1 1180 ? 47.353 -38.495 -18.941 1.00 70.44 1180 SER A N 1
ATOM 8162 C CA . SER A 1 1180 ? 48.500 -38.800 -19.803 1.00 70.44 1180 SER A CA 1
ATOM 8163 C C . SER A 1 1180 ? 49.399 -39.898 -19.243 1.00 70.44 1180 SER A C 1
ATOM 8165 O O . SER A 1 1180 ? 49.908 -39.807 -18.127 1.00 70.44 1180 SER A O 1
ATOM 8167 N N . ALA A 1 1181 ? 49.732 -40.867 -20.099 1.00 64.44 1181 ALA A N 1
ATOM 8168 C CA . ALA A 1 1181 ? 50.692 -41.930 -19.807 1.00 64.44 1181 ALA A CA 1
ATOM 8169 C C . ALA A 1 1181 ? 52.156 -41.447 -19.655 1.00 64.44 1181 ALA A C 1
ATOM 8171 O O . ALA A 1 1181 ? 53.042 -42.257 -19.373 1.00 64.44 1181 ALA A O 1
ATOM 8172 N N . THR A 1 1182 ? 52.448 -40.154 -19.848 1.00 71.06 1182 THR A N 1
ATOM 8173 C CA . THR A 1 1182 ? 53.767 -39.561 -19.570 1.00 71.06 1182 THR A CA 1
ATOM 8174 C C . THR A 1 1182 ? 53.937 -39.282 -18.069 1.00 71.06 1182 THR A C 1
ATOM 8176 O O . THR A 1 1182 ? 53.210 -38.439 -17.536 1.00 71.06 1182 THR A O 1
ATOM 8179 N N . PRO A 1 1183 ? 54.909 -39.901 -17.370 1.00 73.12 1183 PRO A N 1
ATOM 8180 C CA . PRO A 1 1183 ? 55.121 -39.653 -15.945 1.00 73.12 1183 PRO A CA 1
ATOM 8181 C C . PRO A 1 1183 ? 55.481 -38.196 -15.626 1.00 73.12 1183 PRO A C 1
ATOM 8183 O O . PRO A 1 1183 ? 56.115 -37.503 -16.427 1.00 73.12 1183 PRO A O 1
ATOM 8186 N N . ALA A 1 1184 ? 55.138 -37.756 -14.413 1.00 73.56 1184 ALA A N 1
ATOM 8187 C CA . ALA A 1 1184 ? 55.500 -36.436 -13.910 1.00 73.56 1184 ALA A CA 1
ATOM 8188 C C . ALA A 1 1184 ? 57.028 -36.227 -13.903 1.00 73.56 1184 ALA A C 1
ATOM 8190 O O . ALA A 1 1184 ? 57.806 -37.120 -13.563 1.00 73.56 1184 ALA A O 1
ATOM 8191 N N . SER A 1 1185 ? 57.450 -35.023 -14.281 1.00 74.56 1185 SER A N 1
ATOM 8192 C CA . SER A 1 1185 ? 58.843 -34.658 -14.553 1.00 74.56 1185 SER A CA 1
ATOM 8193 C C . SER A 1 1185 ? 59.328 -33.494 -13.672 1.00 74.56 1185 SER A C 1
ATOM 8195 O O . SER A 1 1185 ? 58.611 -33.018 -12.790 1.00 74.56 1185 SER A O 1
ATOM 8197 N N . GLY A 1 1186 ? 60.565 -33.037 -13.894 1.00 72.44 1186 GLY A N 1
ATOM 8198 C CA . GLY A 1 1186 ? 61.237 -32.036 -13.056 1.00 72.44 1186 GLY A CA 1
ATOM 8199 C C . GLY A 1 1186 ? 61.973 -32.649 -11.855 1.00 72.44 1186 GLY A C 1
ATOM 8200 O O . GLY A 1 1186 ? 61.865 -33.844 -11.591 1.00 72.44 1186 GLY A O 1
ATOM 8201 N N . SER A 1 1187 ? 62.749 -31.836 -11.129 1.00 65.75 1187 SER A N 1
ATOM 8202 C CA . SER A 1 1187 ? 63.522 -32.291 -9.954 1.00 65.75 1187 SER A CA 1
ATOM 8203 C C . SER A 1 1187 ? 62.647 -32.763 -8.795 1.00 65.75 1187 SER A C 1
ATOM 8205 O O . SER A 1 1187 ? 63.063 -33.624 -8.023 1.00 65.75 1187 SER A O 1
ATOM 8207 N N . ASP A 1 1188 ? 61.445 -32.196 -8.698 1.00 68.12 1188 ASP A N 1
ATOM 8208 C CA . ASP A 1 1188 ? 60.505 -32.382 -7.596 1.00 68.12 1188 ASP A CA 1
ATOM 8209 C C . ASP A 1 1188 ? 59.312 -33.263 -8.041 1.00 68.12 1188 ASP A C 1
ATOM 8211 O O . ASP A 1 1188 ? 58.300 -33.313 -7.352 1.00 68.12 1188 ASP A O 1
ATOM 8215 N N . GLY A 1 1189 ? 59.399 -33.932 -9.205 1.00 78.81 1189 GLY A N 1
ATOM 8216 C CA . GLY A 1 1189 ? 58.383 -34.870 -9.712 1.00 78.81 1189 GLY A CA 1
ATOM 8217 C C . GLY A 1 1189 ? 56.994 -34.261 -9.947 1.00 78.81 1189 GLY A C 1
ATOM 8218 O O . GLY A 1 1189 ? 55.989 -34.937 -9.748 1.00 78.81 1189 GLY A O 1
ATOM 8219 N N . ASN A 1 1190 ? 56.926 -32.976 -10.302 1.00 81.31 1190 ASN A N 1
ATOM 8220 C CA . ASN A 1 1190 ? 55.723 -32.147 -10.190 1.00 81.31 1190 ASN A CA 1
ATOM 8221 C C . ASN A 1 1190 ? 55.295 -31.434 -11.492 1.00 81.31 1190 ASN A C 1
ATOM 8223 O O . ASN A 1 1190 ? 54.400 -30.586 -11.455 1.00 81.31 1190 ASN A O 1
ATOM 8227 N N . VAL A 1 1191 ? 55.942 -31.736 -12.623 1.00 85.50 1191 VAL A N 1
ATOM 8228 C CA . VAL A 1 1191 ? 55.693 -31.108 -13.934 1.00 85.50 1191 VAL A CA 1
ATOM 8229 C C . VAL A 1 1191 ? 55.116 -32.130 -14.917 1.00 85.50 1191 VAL A C 1
ATOM 8231 O O . VAL A 1 1191 ? 55.833 -33.008 -15.402 1.00 85.50 1191 VAL A O 1
ATOM 8234 N N . PHE A 1 1192 ? 53.837 -31.998 -15.250 1.00 86.25 1192 PHE A N 1
ATOM 8235 C CA . PHE A 1 1192 ? 53.125 -32.834 -16.219 1.00 86.25 1192 PHE A CA 1
ATOM 8236 C C . PHE A 1 1192 ? 53.177 -32.144 -17.583 1.00 86.25 1192 PHE A C 1
ATOM 8238 O O . PHE A 1 1192 ? 52.719 -31.012 -17.705 1.00 86.25 1192 PHE A O 1
ATOM 8245 N N . THR A 1 1193 ? 53.770 -32.777 -18.594 1.00 84.75 1193 THR A N 1
ATOM 8246 C CA . THR A 1 1193 ? 53.923 -32.190 -19.939 1.00 84.75 1193 THR A CA 1
ATOM 8247 C C . THR A 1 1193 ? 53.240 -33.085 -20.959 1.00 84.75 1193 THR A C 1
ATOM 8249 O O . THR A 1 1193 ? 53.446 -34.295 -20.930 1.00 84.75 1193 THR A O 1
ATOM 8252 N N . PHE A 1 1194 ? 52.451 -32.488 -21.847 1.00 83.00 1194 PHE A N 1
ATOM 8253 C CA . PHE A 1 1194 ? 51.660 -33.191 -22.850 1.00 83.00 1194 PHE A CA 1
ATOM 8254 C C . PHE A 1 1194 ? 52.344 -33.051 -24.218 1.00 83.00 1194 PHE A C 1
ATOM 8256 O O . PHE A 1 1194 ? 52.515 -31.936 -24.714 1.00 83.00 1194 PHE A O 1
ATOM 8263 N N . ASP A 1 1195 ? 52.772 -34.174 -24.803 1.00 78.88 1195 ASP A N 1
ATOM 8264 C CA . ASP A 1 1195 ? 53.357 -34.244 -26.149 1.00 78.88 1195 ASP A CA 1
ATOM 8265 C C . ASP A 1 1195 ? 52.732 -35.423 -26.933 1.00 78.88 1195 ASP A C 1
ATOM 8267 O O . ASP A 1 1195 ? 53.001 -36.580 -26.593 1.00 78.88 1195 ASP A O 1
ATOM 8271 N N . PRO A 1 1196 ? 51.870 -35.171 -27.942 1.00 81.00 1196 PRO A N 1
ATOM 8272 C CA . PRO A 1 1196 ? 51.392 -33.852 -28.371 1.00 81.00 1196 PRO A CA 1
ATOM 8273 C C . PRO A 1 1196 ? 50.588 -33.125 -27.269 1.00 81.00 1196 PRO A C 1
ATOM 8275 O O . PRO A 1 1196 ? 50.104 -33.777 -26.340 1.00 81.00 1196 PRO A O 1
ATOM 8278 N N . PRO A 1 1197 ? 50.424 -31.788 -27.359 1.00 82.44 1197 PRO A N 1
ATOM 8279 C CA . PRO A 1 1197 ? 49.606 -31.018 -26.421 1.00 82.44 1197 PRO A CA 1
ATOM 8280 C C . PRO A 1 1197 ? 48.204 -31.612 -26.249 1.00 82.44 1197 PRO A C 1
ATOM 8282 O O . PRO A 1 1197 ? 47.593 -32.050 -27.224 1.00 82.44 1197 PRO A O 1
ATOM 8285 N N . LEU A 1 1198 ? 47.698 -31.608 -25.014 1.00 83.31 1198 LEU A N 1
ATOM 8286 C CA . LEU A 1 1198 ? 46.396 -32.174 -24.669 1.00 83.31 1198 LEU A CA 1
ATOM 8287 C C . LEU A 1 1198 ? 45.289 -31.374 -25.363 1.00 83.31 1198 LEU A C 1
ATOM 8289 O O . LEU A 1 1198 ? 45.134 -30.181 -25.097 1.00 83.31 1198 LEU A O 1
ATOM 8293 N N . ASP A 1 1199 ? 44.538 -32.043 -26.236 1.00 82.50 1199 ASP A N 1
ATOM 8294 C CA . ASP A 1 1199 ? 43.404 -31.474 -26.963 1.00 82.50 1199 ASP A CA 1
ATOM 8295 C C . ASP A 1 1199 ? 42.225 -31.239 -26.007 1.00 82.50 1199 ASP A C 1
ATOM 8297 O O . ASP A 1 1199 ? 41.725 -32.164 -25.359 1.00 82.50 1199 ASP A O 1
ATOM 8301 N N . LEU A 1 1200 ? 41.798 -29.980 -25.912 1.00 78.00 1200 LEU A N 1
ATOM 8302 C CA . LEU A 1 1200 ? 40.671 -29.543 -25.090 1.00 78.00 1200 LEU A CA 1
ATOM 8303 C C . LEU A 1 1200 ? 39.384 -29.393 -25.920 1.00 78.00 1200 LEU A C 1
ATOM 8305 O O . LEU A 1 1200 ? 38.444 -28.732 -25.488 1.00 78.00 1200 LEU A O 1
ATOM 8309 N N . THR A 1 1201 ? 39.325 -29.999 -27.111 1.00 72.94 1201 THR A N 1
ATOM 8310 C CA . THR A 1 1201 ? 38.131 -30.051 -27.960 1.00 72.94 1201 THR A CA 1
ATOM 8311 C C . THR A 1 1201 ? 37.604 -31.495 -28.104 1.00 72.94 1201 THR A C 1
ATOM 8313 O O . THR A 1 1201 ? 38.365 -32.409 -28.420 1.00 72.94 1201 THR A O 1
ATOM 8316 N N . PRO A 1 1202 ? 36.304 -31.763 -27.846 1.00 65.19 1202 PRO A N 1
ATOM 8317 C CA . PRO A 1 1202 ? 35.370 -30.906 -27.110 1.00 65.19 1202 PRO A CA 1
ATOM 8318 C C . PRO A 1 1202 ? 35.849 -30.629 -25.672 1.00 65.19 1202 PRO A C 1
ATOM 8320 O O . PRO A 1 1202 ? 36.630 -31.407 -25.108 1.00 65.19 1202 PRO A O 1
ATOM 8323 N N . ALA A 1 1203 ? 35.354 -29.518 -25.120 1.00 64.81 1203 ALA A N 1
ATOM 8324 C CA . ALA A 1 1203 ? 35.640 -29.028 -23.771 1.00 64.81 1203 ALA A CA 1
ATOM 8325 C C . ALA A 1 1203 ? 35.338 -30.074 -22.681 1.00 64.81 1203 ALA A C 1
ATOM 8327 O O . ALA A 1 1203 ? 34.530 -30.976 -22.894 1.00 64.81 1203 ALA A O 1
ATOM 8328 N N . GLY A 1 1204 ? 35.974 -29.936 -21.512 1.00 66.19 1204 GLY A N 1
ATOM 8329 C CA . GLY A 1 1204 ? 35.770 -30.850 -20.380 1.00 66.19 1204 GLY A CA 1
ATOM 8330 C C . GLY A 1 1204 ? 36.761 -32.006 -20.335 1.00 66.19 1204 GLY A C 1
ATOM 8331 O O . GLY A 1 1204 ? 36.375 -33.164 -20.460 1.00 66.19 1204 GLY A O 1
ATOM 8332 N N . LYS A 1 1205 ? 38.055 -31.709 -20.154 1.00 82.88 1205 LYS A N 1
ATOM 8333 C CA . LYS A 1 1205 ? 39.055 -32.729 -19.787 1.00 82.88 1205 LYS A CA 1
ATOM 8334 C C . LYS A 1 1205 ? 39.381 -32.584 -18.307 1.00 82.88 1205 LYS A C 1
ATOM 8336 O O . LYS A 1 1205 ? 39.941 -31.562 -17.926 1.00 82.88 1205 LYS A O 1
ATOM 8341 N N . CYS A 1 1206 ? 39.054 -33.577 -17.487 1.00 84.25 1206 CYS A N 1
ATOM 8342 C CA . CYS A 1 1206 ? 39.312 -33.551 -16.045 1.00 84.25 1206 CYS A CA 1
ATOM 8343 C C . CYS A 1 1206 ? 40.279 -34.663 -15.622 1.00 84.25 1206 CYS A C 1
ATOM 8345 O O . CYS A 1 1206 ? 40.370 -35.697 -16.281 1.00 84.25 1206 CYS A O 1
ATOM 8347 N N . THR A 1 1207 ? 41.026 -34.442 -14.539 1.00 86.69 1207 THR A N 1
ATOM 8348 C CA . THR A 1 1207 ? 41.788 -35.502 -13.860 1.00 86.69 1207 THR A CA 1
ATOM 8349 C C . THR A 1 1207 ? 40.844 -36.511 -13.212 1.00 86.69 1207 THR A C 1
ATOM 8351 O O . THR A 1 1207 ? 39.685 -36.193 -12.948 1.00 86.69 1207 THR A O 1
ATOM 8354 N N . GLY A 1 1208 ? 41.382 -37.666 -12.814 1.00 81.25 1208 GLY A N 1
ATOM 8355 C CA . GLY A 1 1208 ? 40.741 -38.488 -11.789 1.00 81.25 1208 GLY A CA 1
ATOM 8356 C C . GLY A 1 1208 ? 40.514 -37.726 -10.477 1.00 81.25 1208 GLY A C 1
ATOM 8357 O O . GLY A 1 1208 ? 41.023 -36.616 -10.266 1.00 81.25 1208 GLY A O 1
ATOM 8358 N N . VAL A 1 1209 ? 39.764 -38.347 -9.570 1.00 83.12 1209 VAL A N 1
ATOM 8359 C CA . VAL A 1 1209 ? 39.485 -37.810 -8.232 1.00 83.12 1209 VAL A CA 1
ATOM 8360 C C . VAL A 1 1209 ? 40.552 -38.297 -7.248 1.00 83.12 1209 VAL A C 1
ATOM 8362 O O . VAL A 1 1209 ? 40.764 -39.497 -7.091 1.00 83.12 1209 VAL A O 1
ATOM 8365 N N . ALA A 1 1210 ? 41.212 -37.367 -6.561 1.00 87.50 1210 ALA A N 1
ATOM 8366 C CA . ALA A 1 1210 ? 42.204 -37.648 -5.528 1.00 87.50 1210 ALA A CA 1
ATOM 8367 C C . ALA A 1 1210 ? 41.640 -37.377 -4.124 1.00 87.50 1210 ALA A C 1
ATOM 8369 O O . ALA A 1 1210 ? 41.154 -36.277 -3.850 1.00 87.50 1210 ALA A O 1
ATOM 8370 N N . ASP A 1 1211 ? 41.773 -38.344 -3.211 1.00 86.25 1211 ASP A N 1
ATOM 8371 C CA . ASP A 1 1211 ? 41.538 -38.117 -1.781 1.00 86.25 1211 ASP A CA 1
ATOM 8372 C C . ASP A 1 1211 ? 42.649 -37.220 -1.190 1.00 86.25 1211 ASP A C 1
ATOM 8374 O O . ASP A 1 1211 ? 43.845 -37.397 -1.452 1.00 86.25 1211 ASP A O 1
ATOM 8378 N N . PHE A 1 1212 ? 42.256 -36.241 -0.375 1.00 89.75 1212 PHE A N 1
ATOM 8379 C CA . PHE A 1 1212 ? 43.115 -35.197 0.177 1.00 89.75 1212 PHE A CA 1
ATOM 8380 C C . PHE A 1 1212 ? 42.794 -34.962 1.659 1.00 89.75 1212 PHE A C 1
ATOM 8382 O O . PHE A 1 1212 ? 41.755 -34.402 2.009 1.00 89.75 1212 PHE A O 1
ATOM 8389 N N . VAL A 1 1213 ? 43.718 -35.341 2.544 1.00 91.50 1213 VAL A N 1
ATOM 8390 C CA . VAL A 1 1213 ? 43.499 -35.306 4.000 1.00 91.50 1213 VAL A CA 1
ATOM 8391 C C . VAL A 1 1213 ? 43.952 -33.977 4.616 1.00 91.50 1213 VAL A C 1
ATOM 8393 O O . VAL A 1 1213 ? 45.023 -33.457 4.278 1.00 91.50 1213 VAL A O 1
ATOM 8396 N N . VAL A 1 1214 ? 43.160 -33.419 5.537 1.00 91.44 1214 VAL A N 1
ATOM 8397 C CA . VAL A 1 1214 ? 43.448 -32.169 6.262 1.00 91.44 1214 VAL A CA 1
ATOM 8398 C C . VAL A 1 1214 ? 43.301 -32.370 7.775 1.00 91.44 1214 VAL A C 1
ATOM 8400 O O . VAL A 1 1214 ? 42.180 -32.443 8.271 1.00 91.44 1214 VAL A O 1
ATOM 8403 N N . PRO A 1 1215 ? 44.401 -32.360 8.550 1.00 90.38 1215 PRO A N 1
ATOM 8404 C CA . PRO A 1 1215 ? 44.322 -32.522 10.000 1.00 90.38 1215 PRO A CA 1
ATOM 8405 C C . PRO A 1 1215 ? 43.584 -31.373 10.703 1.00 90.38 1215 PRO A C 1
ATOM 8407 O O . PRO A 1 1215 ? 43.692 -30.208 10.303 1.00 90.38 1215 PRO A O 1
ATOM 8410 N N . LEU A 1 1216 ? 42.898 -31.691 11.799 1.00 86.69 1216 LEU A N 1
ATOM 8411 C CA . LEU A 1 1216 ? 42.100 -30.778 12.616 1.00 86.69 1216 LEU A CA 1
ATOM 8412 C C . LEU A 1 1216 ? 42.868 -29.506 13.015 1.00 86.69 1216 LEU A C 1
ATOM 8414 O O . LEU A 1 1216 ? 43.997 -29.544 13.515 1.00 86.69 1216 LEU A O 1
ATOM 8418 N N . GLY A 1 1217 ? 42.247 -28.346 12.788 1.00 75.50 1217 GLY A N 1
ATOM 8419 C CA . GLY A 1 1217 ? 42.841 -27.037 13.074 1.00 75.50 1217 GLY A CA 1
ATOM 8420 C C . GLY A 1 1217 ? 44.003 -26.655 12.148 1.00 75.50 1217 GLY A C 1
ATOM 8421 O O . GLY A 1 1217 ? 44.687 -25.661 12.405 1.00 75.50 1217 GLY A O 1
ATOM 8422 N N . ARG A 1 1218 ? 44.247 -27.420 11.075 1.00 80.75 1218 ARG A N 1
ATOM 8423 C CA . ARG A 1 1218 ? 45.191 -27.084 10.003 1.00 80.75 1218 ARG A CA 1
ATOM 8424 C C . ARG A 1 1218 ? 44.454 -26.748 8.711 1.00 80.75 1218 ARG A C 1
ATOM 8426 O O . ARG A 1 1218 ? 43.235 -26.844 8.601 1.00 80.75 1218 ARG A O 1
ATOM 8433 N N . THR A 1 1219 ? 45.235 -26.314 7.728 1.00 82.88 1219 THR A N 1
ATOM 8434 C CA . THR A 1 1219 ? 44.728 -25.903 6.422 1.00 82.88 1219 THR A CA 1
ATOM 8435 C C . THR A 1 1219 ? 45.547 -26.561 5.321 1.00 82.88 1219 THR A C 1
ATOM 8437 O O . THR A 1 1219 ? 46.731 -26.250 5.151 1.00 82.88 1219 THR A O 1
ATOM 8440 N N . GLY A 1 1220 ? 44.908 -27.460 4.580 1.00 83.06 1220 GLY A N 1
ATOM 8441 C CA . GLY A 1 1220 ? 45.396 -27.993 3.321 1.00 83.06 1220 GLY A CA 1
ATOM 8442 C C . GLY A 1 1220 ? 45.525 -26.884 2.283 1.00 83.06 1220 GLY A C 1
ATOM 8443 O O . GLY A 1 1220 ? 44.704 -25.968 2.221 1.00 83.06 1220 GLY A O 1
ATOM 8444 N N . LYS A 1 1221 ? 46.585 -26.941 1.479 1.00 84.00 1221 LYS A N 1
ATOM 8445 C CA . LYS A 1 1221 ? 46.832 -25.990 0.393 1.00 84.00 1221 LYS A CA 1
ATOM 8446 C C . LYS A 1 1221 ? 47.154 -26.749 -0.871 1.00 84.00 1221 LYS A C 1
ATOM 8448 O O . LYS A 1 1221 ? 48.132 -27.490 -0.902 1.00 84.00 1221 LYS A O 1
ATOM 8453 N N . LEU A 1 1222 ? 46.363 -26.490 -1.895 1.00 87.19 1222 LEU A N 1
ATOM 8454 C CA . LEU A 1 1222 ? 46.602 -26.927 -3.249 1.00 87.19 1222 LEU A CA 1
ATOM 8455 C C . LEU A 1 1222 ? 46.917 -25.687 -4.084 1.00 87.19 1222 LEU A C 1
ATOM 8457 O O . LEU A 1 1222 ? 46.319 -24.624 -3.895 1.00 87.19 1222 LEU A O 1
ATOM 8461 N N . ARG A 1 1223 ? 47.904 -25.800 -4.965 1.00 85.00 1223 ARG A N 1
ATOM 8462 C CA . ARG A 1 1223 ? 48.237 -24.792 -5.967 1.00 85.00 1223 ARG A CA 1
ATOM 8463 C C . ARG A 1 1223 ? 48.893 -25.460 -7.156 1.00 85.00 1223 ARG A C 1
ATOM 8465 O O . ARG A 1 1223 ? 49.860 -26.199 -6.967 1.00 85.00 1223 ARG A O 1
ATOM 8472 N N . GLY A 1 1224 ? 48.478 -25.086 -8.356 1.00 84.94 1224 GLY A N 1
ATOM 8473 C CA . GLY A 1 1224 ? 49.230 -25.374 -9.569 1.00 84.94 1224 GLY A CA 1
ATOM 8474 C C . GLY A 1 1224 ? 49.239 -24.204 -10.542 1.00 84.94 1224 GLY A C 1
ATOM 8475 O O . GLY A 1 1224 ? 48.605 -23.179 -10.301 1.00 84.94 1224 GLY A O 1
ATOM 8476 N N . ASP A 1 1225 ? 50.010 -24.362 -11.612 1.00 84.12 1225 ASP A N 1
ATOM 8477 C CA . ASP A 1 1225 ? 50.058 -23.439 -12.739 1.00 84.12 1225 ASP A CA 1
ATOM 8478 C C . ASP A 1 1225 ? 49.795 -24.218 -14.041 1.00 84.12 1225 ASP A C 1
ATOM 8480 O O . ASP A 1 1225 ? 50.561 -25.131 -14.364 1.00 84.12 1225 ASP A O 1
ATOM 8484 N N . ALA A 1 1226 ? 48.783 -23.829 -14.818 1.00 83.19 1226 ALA A N 1
ATOM 8485 C CA . ALA A 1 1226 ? 48.548 -24.352 -16.167 1.00 83.19 1226 ALA A CA 1
ATOM 8486 C C . ALA A 1 1226 ? 49.300 -23.517 -17.219 1.00 83.19 1226 ALA A C 1
ATOM 8488 O O . ALA A 1 1226 ? 49.416 -22.298 -17.078 1.00 83.19 1226 ALA A O 1
ATOM 8489 N N . LEU A 1 1227 ? 49.826 -24.145 -18.276 1.00 83.31 1227 LEU A N 1
ATOM 8490 C CA . LEU A 1 1227 ? 50.527 -23.475 -19.377 1.00 83.31 1227 LEU A CA 1
ATOM 8491 C C . LEU A 1 1227 ? 50.038 -23.976 -20.742 1.00 83.31 1227 LEU A C 1
ATOM 8493 O O . LEU A 1 1227 ? 50.121 -25.160 -21.076 1.00 83.31 1227 LEU A O 1
ATOM 8497 N N . THR A 1 1228 ? 49.568 -23.032 -21.550 1.00 78.56 1228 THR A N 1
ATOM 8498 C CA . THR A 1 1228 ? 49.040 -23.257 -22.904 1.00 78.56 1228 THR A CA 1
ATOM 8499 C C . THR A 1 1228 ? 50.137 -23.216 -23.972 1.00 78.56 1228 THR A C 1
ATOM 8501 O O . THR A 1 1228 ? 51.245 -22.723 -23.740 1.00 78.56 1228 THR A O 1
ATOM 8504 N N . THR A 1 1229 ? 49.832 -23.701 -25.177 1.00 68.94 1229 THR A N 1
ATOM 8505 C CA . THR A 1 1229 ? 50.683 -23.482 -26.357 1.00 68.94 1229 THR A CA 1
ATOM 8506 C C . THR A 1 1229 ? 50.715 -21.993 -26.745 1.00 68.94 1229 THR A C 1
ATOM 8508 O O . THR A 1 1229 ? 49.653 -21.367 -26.767 1.00 68.94 1229 THR A O 1
ATOM 8511 N N . PRO A 1 1230 ? 51.873 -21.403 -27.106 1.00 63.97 1230 PRO A N 1
ATOM 8512 C CA . PRO A 1 1230 ? 51.922 -20.028 -27.603 1.00 63.97 1230 PRO A CA 1
ATOM 8513 C C . PRO A 1 1230 ? 51.110 -19.862 -28.903 1.00 63.97 1230 PRO A C 1
ATOM 8515 O O . PRO A 1 1230 ? 51.338 -20.627 -29.844 1.00 63.97 1230 PRO A O 1
ATOM 8518 N N . PRO A 1 1231 ? 50.201 -18.874 -29.002 1.00 58.66 1231 PRO A N 1
ATOM 8519 C CA . PRO A 1 1231 ? 49.585 -18.514 -30.276 1.00 58.66 1231 PRO A CA 1
ATOM 8520 C C . PRO A 1 1231 ? 50.630 -17.869 -31.212 1.00 58.66 1231 PRO A C 1
ATOM 8522 O O . PRO A 1 1231 ? 51.629 -17.324 -30.734 1.00 58.66 1231 PRO A O 1
ATOM 8525 N N . PRO A 1 1232 ? 50.433 -17.899 -32.545 1.00 55.56 1232 PRO A N 1
ATOM 8526 C CA . PRO A 1 1232 ? 51.456 -17.494 -33.518 1.00 55.56 1232 PRO A CA 1
ATOM 8527 C C . PRO A 1 1232 ? 51.839 -16.000 -33.486 1.00 55.56 1232 PRO A C 1
ATOM 8529 O O . PRO A 1 1232 ? 52.809 -15.615 -34.137 1.00 55.56 1232 PRO A O 1
ATOM 8532 N N . ASP A 1 1233 ? 51.116 -15.159 -32.738 1.00 54.91 1233 ASP A N 1
ATOM 8533 C CA . ASP A 1 1233 ? 51.437 -13.751 -32.474 1.00 54.91 1233 ASP A CA 1
ATOM 8534 C C . ASP A 1 1233 ? 52.311 -13.531 -31.217 1.00 54.91 1233 ASP A C 1
ATOM 8536 O O . ASP A 1 1233 ? 52.755 -12.405 -30.981 1.00 54.91 1233 ASP A O 1
ATOM 8540 N N . ARG A 1 1234 ? 52.576 -14.565 -30.395 1.00 55.78 1234 ARG A N 1
ATOM 8541 C CA . ARG A 1 1234 ? 53.242 -14.426 -29.081 1.00 55.78 1234 ARG A CA 1
ATOM 8542 C C . ARG A 1 1234 ? 54.382 -15.414 -28.860 1.00 55.78 1234 ARG A C 1
ATOM 8544 O O . ARG A 1 1234 ? 54.345 -16.572 -29.247 1.00 55.78 1234 ARG A O 1
ATOM 8551 N N . THR A 1 1235 ? 55.391 -14.960 -28.119 1.00 54.84 1235 THR A N 1
ATOM 8552 C CA . THR A 1 1235 ? 56.574 -15.754 -27.737 1.00 54.84 1235 THR A CA 1
ATOM 8553 C C . THR A 1 1235 ? 56.374 -16.625 -26.491 1.00 54.84 1235 THR A C 1
ATOM 8555 O O . THR A 1 1235 ? 57.294 -17.330 -26.084 1.00 54.84 1235 THR A O 1
ATOM 8558 N N . SER A 1 1236 ? 55.196 -16.576 -25.863 1.00 55.59 1236 SER A N 1
ATOM 8559 C CA . SER A 1 1236 ? 54.836 -17.383 -24.691 1.00 55.59 1236 SER A CA 1
ATOM 8560 C C . SER A 1 1236 ? 53.326 -17.613 -24.650 1.00 55.59 1236 SER A C 1
ATOM 8562 O O . SER A 1 1236 ? 52.561 -16.728 -25.039 1.00 55.59 1236 SER A O 1
ATOM 8564 N N . GLY A 1 1237 ? 52.910 -18.801 -24.207 1.00 63.41 1237 GLY A N 1
ATOM 8565 C CA . GLY A 1 1237 ? 51.503 -19.126 -23.984 1.00 63.41 1237 GLY A CA 1
ATOM 8566 C C . GLY A 1 1237 ? 50.926 -18.396 -22.773 1.00 63.41 1237 GLY A C 1
ATOM 8567 O O . GLY A 1 1237 ? 51.659 -17.889 -21.920 1.00 63.41 1237 GLY A O 1
ATOM 8568 N N . LEU A 1 1238 ? 49.597 -18.371 -22.691 1.00 67.69 1238 LEU A N 1
ATOM 8569 C CA . LEU A 1 1238 ? 48.890 -17.997 -21.470 1.00 67.69 1238 LEU A CA 1
ATOM 8570 C C . LEU A 1 1238 ? 49.265 -18.967 -20.344 1.00 67.69 1238 LEU A C 1
ATOM 8572 O O . LEU A 1 1238 ? 49.396 -20.177 -20.569 1.00 67.69 1238 LEU A O 1
ATOM 8576 N N . LYS A 1 1239 ? 49.433 -18.408 -19.146 1.00 74.31 1239 LYS A N 1
ATOM 8577 C CA . LYS A 1 1239 ? 49.760 -19.129 -17.921 1.00 74.31 1239 LYS A CA 1
ATOM 8578 C C . LYS A 1 1239 ? 48.712 -18.810 -16.870 1.00 74.31 1239 LYS A C 1
ATOM 8580 O O . LYS A 1 1239 ? 48.618 -17.657 -16.450 1.00 74.31 1239 LYS A O 1
ATOM 8585 N N . ASP A 1 1240 ? 48.018 -19.841 -16.423 1.00 75.62 1240 ASP A N 1
ATOM 8586 C CA . ASP A 1 1240 ? 47.072 -19.758 -15.319 1.00 75.62 1240 ASP A CA 1
ATOM 8587 C C . ASP A 1 1240 ? 47.747 -20.090 -13.979 1.00 75.62 1240 ASP A C 1
ATOM 8589 O O . ASP A 1 1240 ? 48.881 -20.594 -13.938 1.00 75.62 1240 ASP A O 1
ATOM 8593 N N . ARG A 1 1241 ? 47.072 -19.779 -12.872 1.00 81.62 1241 ARG A N 1
ATOM 8594 C CA . ARG A 1 1241 ? 47.496 -20.147 -11.519 1.00 81.62 1241 ARG A CA 1
ATOM 8595 C C . ARG A 1 1241 ? 46.300 -20.332 -10.606 1.00 81.62 1241 ARG A C 1
ATOM 8597 O O . ARG A 1 1241 ? 45.674 -19.361 -10.179 1.00 81.62 1241 ARG A O 1
ATOM 8604 N N . ASP A 1 1242 ? 46.175 -21.549 -10.108 1.00 79.25 1242 ASP A N 1
ATOM 8605 C CA . ASP A 1 1242 ? 45.012 -21.971 -9.350 1.00 79.25 1242 ASP A CA 1
ATOM 8606 C C . ASP A 1 1242 ? 45.364 -22.330 -7.921 1.00 79.25 1242 ASP A C 1
ATOM 8608 O O . ASP A 1 1242 ? 46.495 -22.705 -7.607 1.00 79.25 1242 ASP A O 1
ATOM 8612 N N . ASN A 1 1243 ? 44.402 -22.151 -7.023 1.00 82.56 1243 ASN A N 1
ATOM 8613 C CA . ASN A 1 1243 ? 44.556 -22.328 -5.590 1.00 82.56 1243 ASN A CA 1
ATOM 8614 C C . ASN A 1 1243 ? 43.279 -22.954 -5.036 1.00 82.56 1243 ASN A C 1
ATOM 8616 O O . ASN A 1 1243 ? 42.190 -22.501 -5.368 1.00 82.56 1243 ASN A O 1
ATOM 8620 N N . LEU A 1 1244 ? 43.428 -23.906 -4.120 1.00 85.38 1244 LEU A N 1
ATOM 8621 C CA . LEU A 1 1244 ? 42.339 -24.406 -3.286 1.00 85.38 1244 LEU A CA 1
ATOM 8622 C C . LEU A 1 1244 ? 42.854 -24.537 -1.844 1.00 85.38 1244 LEU A C 1
ATOM 8624 O O . LEU A 1 1244 ? 44.007 -24.909 -1.598 1.00 85.38 1244 LEU A O 1
ATOM 8628 N N . LEU A 1 1245 ? 42.029 -24.140 -0.880 1.00 86.62 1245 LEU A N 1
ATOM 8629 C CA . LEU A 1 1245 ? 42.395 -23.970 0.523 1.00 86.62 1245 LEU A CA 1
ATOM 8630 C C . LEU A 1 1245 ? 41.369 -24.695 1.398 1.00 86.62 1245 LEU A C 1
ATOM 8632 O O . LEU A 1 1245 ? 40.284 -24.178 1.636 1.00 86.62 1245 LEU A O 1
ATOM 8636 N N . LEU A 1 1246 ? 41.720 -25.884 1.878 1.00 88.62 1246 LEU A N 1
ATOM 8637 C CA . LEU A 1 1246 ? 40.816 -26.789 2.594 1.00 88.62 1246 LEU A CA 1
ATOM 8638 C C . LEU A 1 1246 ? 41.089 -26.720 4.104 1.00 88.62 1246 LEU A C 1
ATOM 8640 O O . LEU A 1 1246 ? 42.244 -26.808 4.515 1.00 88.62 1246 LEU A O 1
ATOM 8644 N N . THR A 1 1247 ? 40.066 -26.559 4.946 1.00 89.44 1247 THR A N 1
ATOM 8645 C CA . THR A 1 1247 ? 40.226 -26.386 6.406 1.00 89.44 1247 THR A CA 1
ATOM 8646 C C . THR A 1 1247 ? 39.381 -27.392 7.177 1.00 89.44 1247 THR A C 1
ATOM 8648 O O . THR A 1 1247 ? 38.174 -27.435 6.969 1.00 89.44 1247 THR A O 1
ATOM 8651 N N . CYS A 1 1248 ? 39.989 -28.130 8.108 1.00 88.62 1248 CYS A N 1
ATOM 8652 C CA . CYS A 1 1248 ? 39.280 -29.028 9.022 1.00 88.62 1248 CYS A CA 1
ATOM 8653 C C . CYS A 1 1248 ? 39.117 -28.377 10.403 1.00 88.62 1248 CYS A C 1
ATOM 8655 O O . CYS A 1 1248 ? 40.077 -27.812 10.945 1.00 88.62 1248 CYS A O 1
ATOM 8657 N N . VAL A 1 1249 ? 37.915 -28.422 10.977 1.00 89.44 1249 VAL A N 1
ATOM 8658 C CA . VAL A 1 1249 ? 37.560 -27.762 12.250 1.00 89.44 1249 VAL A CA 1
ATOM 8659 C C . VAL A 1 1249 ? 36.764 -28.708 13.161 1.00 89.44 1249 VAL A C 1
ATOM 8661 O O . VAL A 1 1249 ? 36.137 -29.629 12.650 1.00 89.44 1249 VAL A O 1
ATOM 8664 N N . PRO A 1 1250 ? 36.773 -28.519 14.494 1.00 86.00 1250 PRO A N 1
ATOM 8665 C CA . PRO A 1 1250 ? 36.134 -29.481 15.388 1.00 86.00 1250 PRO A CA 1
ATOM 8666 C C . PRO A 1 1250 ? 34.603 -29.384 15.327 1.00 86.00 1250 PRO A C 1
ATOM 8668 O O . PRO A 1 1250 ? 34.085 -28.293 15.045 1.00 86.00 1250 PRO A O 1
ATOM 8671 N N . PRO A 1 1251 ? 33.883 -30.475 15.650 1.00 77.75 1251 PRO A N 1
ATOM 8672 C CA . PRO A 1 1251 ? 32.451 -30.420 15.920 1.00 77.75 1251 PRO A CA 1
ATOM 8673 C C . PRO A 1 1251 ? 32.136 -29.510 17.129 1.00 77.75 1251 PRO A C 1
ATOM 8675 O O . PRO A 1 1251 ? 33.014 -29.290 17.974 1.00 77.75 1251 PRO A O 1
ATOM 8678 N N . PRO A 1 1252 ? 30.916 -28.937 17.185 1.00 62.28 1252 PRO A N 1
ATOM 8679 C CA . PRO A 1 1252 ? 30.505 -27.941 18.183 1.00 62.28 1252 PRO A CA 1
ATOM 8680 C C . PRO A 1 1252 ? 30.240 -28.502 19.593 1.00 62.28 1252 PRO A C 1
ATOM 8682 O O . PRO A 1 1252 ? 29.740 -29.644 19.705 1.00 62.28 1252 PRO A O 1
#